Protein 2MOF (pdb70)

Nearest PDB structures (foldseek):
  2mof-assembly1_A  TM=1.024E+00  e=5.796E-06  Homo sapiens

Organism: Homo sapiens (NCBI:txid9606)

Foldseek 3Di:
DVCVPPVPPDPCVVVVVVVVVVVVVVVVVQVVDPDHPVDDDD

Solvent-accessible surface area: 4535 Å² total; per-residue (Å²): 157,113,117,76,108,93,156,119,133,64,148,75,85,44,74,63,120,58,35,92,99,108,122,96,99,114,63,149,142,121,66,118,134,157,104,120,103,79,115,148,123,223

InterPro domains:
  IPR002000 Lysosome-associated membrane glycoprotein [PR00336] (221-245)
 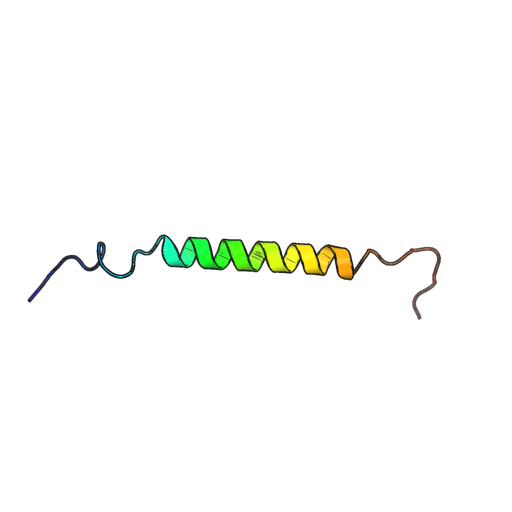 IPR002000 Lysosome-associated membrane glycoprotein [PR00336] (323-337)
  IPR002000 Lysosome-associated membrane glycoprotein [PR00336] (360-372)
  IPR002000 Lysosome-associated membrane glycoprotein [PR00336] (374-396)
  IPR002000 Lysosome-associated membrane glycoprotein [PS51407] (31-410)
  IPR002000 Lysosome-associated membrane glycoprotein [PTHR11506] (69-409)
  IPR018134 Lysosome-associated membrane glycoprotein, conserved site [PS00310] (40-54)
  IPR018134 Lysosome-associated membrane glycoprotein, conserved site [PS00311] (368-408)
  IPR048524 Lysosome-associated membrane glycoprotein 2-like, transmembrane domain [PF21222] (377-407)
  IPR048528 Lysosome-associated membrane glycoprotein 2-like, luminal domains [PF01299] (207-369)

Secondary structure (DSSP, 8-state):
-----SSSS-THHHHHHHHHHHHHHHHHHHHH-PPPTTS---

Sequence (42 aa):
SADDDNFLVPIAVGAALAGVLILVLLAYFIGLKHHHAGYEQFSADDDNFLVPIAVGAALAGVLILVLLAYFIGLKHHHAGYEQFSADDDNFLVPIAVGAALAGVLILVLLAYFIGLKHHHAGYEQFSADDDNFLVPIAVGAALAGVLILVLLAYFIGLKHHHAGYEQFSADDDNFLVPIAVGAALAGVLILVLLAYFIGLKHHHAGYEQFSADDDNFLVPIAVGAALAGVLILVLLAYFIGLKHHHAGYEQFSADDDNFLVPIAVGAALAGVLILVLLAYFIGLKHHHAGYEQFSADDDNFLVPIAVGAALAGVLILVLLAYFIGLKHHHAGYEQFSADDDNFLVPIAVGAALAGVLILVLLAYFIGLKHHHAGYEQFSADDDNFLVPIAVGAALAGVLILVLLAYFIGLKHHHAGYEQFSADDDNFLVPIAVGAALAGVLILVLLAYFIGLKHHHAGYEQFSADDDNFLVPIAVGAALAGVLILVLLAYFIGLKHHHAGYEQFSADDDNFLVPIAVGAALAGVLILVLLAYFIGLKHHHAGYEQFSADDDNFLVPIAVGAALAGVLILVLLAYFIGLKHHHAGYEQFSADDDNFLVPIAVGAALAGVLILVLLAYFIGLKHHHAGYEQFSADDDNFLVPIAVGAALAGVLILVLLAYFIGLKHHHAGYEQFSADDDNFLVPIAVGAALAGVLILVLLAYFIGLKHHHAGYEQFSADDDNFLVPIAVGAALAGVLILVLLAYFIGLKHHHAGYEQFSADDDNFLVPIAVGAALAGVLILVLLAYFIGLKHHHAGYEQFSADDDNFLVPIAVGAALAGVLILVLLAYFIGLKHHHAGYEQF

Structure (mmCIF, N/CA/C/O backbone):
data_2MOF
#
_entry.id   2MOF
#
loop_
_atom_site.group_PDB
_atom_site.id
_atom_site.type_symbol
_atom_site.label_atom_id
_atom_site.label_alt_id
_atom_site.label_comp_id
_atom_site.label_asym_id
_atom_site.label_entity_id
_atom_site.label_seq_id
_atom_site.pdbx_PDB_ins_code
_atom_site.Cartn_x
_atom_site.Cartn_y
_atom_site.Cartn_z
_atom_site.occupancy
_atom_site.B_iso_or_equiv
_atom_site.auth_seq_id
_atom_site.auth_comp_id
_atom_site.auth_asym_id
_atom_site.auth_atom_id
_atom_site.pdbx_PDB_model_num
ATOM 1 N N . SER A 1 1 ? 23.095 4.950 -31.308 1.00 0.00 369 SER A N 1
ATOM 2 C CA . SER A 1 1 ? 21.627 4.847 -31.546 1.00 0.00 369 SER A CA 1
ATOM 3 C C . SER A 1 1 ? 20.883 5.600 -30.450 1.00 0.00 369 SER A C 1
ATOM 4 O O . SER A 1 1 ? 20.432 5.007 -29.470 1.00 0.00 369 SER A O 1
ATOM 14 N N . ALA A 1 2 ? 20.760 6.909 -30.625 1.00 0.00 370 ALA A N 1
ATOM 15 C CA . ALA A 1 2 ? 20.066 7.741 -29.643 1.00 0.00 370 ALA A CA 1
ATOM 16 C C . ALA A 1 2 ? 18.563 7.478 -29.686 1.00 0.00 370 ALA A C 1
ATOM 17 O O . ALA A 1 2 ? 17.984 7.323 -30.761 1.00 0.00 370 ALA A O 1
ATOM 24 N N . ASP A 1 3 ? 17.934 7.432 -28.513 1.00 0.00 371 ASP A N 1
ATOM 25 C CA . ASP A 1 3 ? 16.499 7.190 -28.431 1.00 0.00 371 ASP A CA 1
ATOM 26 C C . ASP A 1 3 ? 15.930 7.807 -27.159 1.00 0.00 371 ASP A C 1
ATOM 27 O O . ASP A 1 3 ? 16.672 8.307 -26.313 1.00 0.00 371 ASP A O 1
ATOM 36 N N . ASP A 1 4 ? 14.609 7.765 -27.032 1.00 0.00 372 ASP A N 1
ATOM 37 C CA . ASP A 1 4 ? 13.937 8.321 -25.858 1.00 0.00 372 ASP A CA 1
ATOM 38 C C . ASP A 1 4 ? 13.794 7.261 -24.773 1.00 0.00 372 ASP A C 1
ATOM 39 O O . ASP A 1 4 ? 13.024 6.311 -24.917 1.00 0.00 372 ASP A O 1
ATOM 48 N N . ASP A 1 5 ? 14.539 7.431 -23.685 1.00 0.00 373 ASP A N 1
ATOM 49 C CA . ASP A 1 5 ? 14.489 6.484 -22.574 1.00 0.00 373 ASP A CA 1
ATOM 50 C C . ASP A 1 5 ? 13.379 6.864 -21.601 1.00 0.00 373 ASP A C 1
ATOM 51 O O . ASP A 1 5 ? 13.172 6.197 -20.588 1.00 0.00 373 ASP A O 1
ATOM 60 N N . ASN A 1 6 ? 12.666 7.941 -21.918 1.00 0.00 374 ASN A N 1
ATOM 61 C CA . ASN A 1 6 ? 11.576 8.402 -21.065 1.00 0.00 374 ASN A CA 1
ATOM 62 C C . ASN A 1 6 ? 10.462 7.361 -21.010 1.00 0.00 374 ASN A C 1
ATOM 63 O O . ASN A 1 6 ? 9.890 7.106 -19.950 1.00 0.00 374 ASN A O 1
ATOM 74 N N . PHE A 1 7 ? 10.161 6.762 -22.158 1.00 0.00 375 PHE A N 1
ATOM 75 C CA . PHE A 1 7 ? 9.115 5.747 -22.229 1.00 0.00 375 PHE A CA 1
ATOM 76 C C . PHE A 1 7 ? 9.488 4.532 -21.387 1.00 0.00 375 PHE A C 1
ATOM 77 O O . PHE A 1 7 ? 8.647 3.969 -20.687 1.00 0.00 375 PHE A O 1
ATOM 94 N N . LEU A 1 8 ? 10.753 4.131 -21.462 1.00 0.00 376 LEU A N 1
ATOM 95 C CA . LEU A 1 8 ? 11.227 2.978 -20.704 1.00 0.00 376 LEU A CA 1
ATOM 96 C C . LEU A 1 8 ? 11.529 3.377 -19.263 1.00 0.00 376 LEU A C 1
ATOM 97 O O . LEU A 1 8 ? 12.105 4.434 -19.009 1.00 0.00 376 LEU A O 1
ATOM 113 N N . VAL A 1 9 ? 11.132 2.523 -18.326 1.00 0.00 377 VAL A N 1
ATOM 114 C CA . VAL A 1 9 ? 11.363 2.793 -16.912 1.00 0.00 377 VAL A CA 1
ATOM 115 C C . VAL A 1 9 ? 11.029 4.245 -16.583 1.00 0.00 377 VAL A C 1
ATOM 116 O O . VAL A 1 9 ? 11.922 5.065 -16.366 1.00 0.00 377 VAL A O 1
ATOM 129 N N . PRO A 1 10 ? 9.763 4.570 -16.546 1.00 0.00 378 PRO A N 1
ATOM 130 C CA . PRO A 1 10 ? 9.289 5.953 -16.239 1.00 0.00 378 PRO A CA 1
ATOM 131 C C . PRO A 1 10 ? 9.759 6.432 -14.864 1.00 0.00 378 PRO A C 1
ATOM 132 O O . PRO A 1 10 ? 9.841 5.650 -13.917 1.00 0.00 378 PRO A O 1
ATOM 143 N N . ILE A 1 11 ? 10.064 7.721 -14.768 1.00 0.00 379 ILE A N 1
ATOM 144 C CA . ILE A 1 11 ? 10.520 8.298 -13.508 1.00 0.00 379 ILE A CA 1
ATOM 145 C C . ILE A 1 11 ? 9.415 8.220 -12.458 1.00 0.00 379 ILE A C 1
ATOM 146 O O . ILE A 1 11 ? 9.665 7.873 -11.303 1.00 0.00 379 ILE A O 1
ATOM 162 N N . ALA A 1 12 ? 8.193 8.548 -12.870 1.00 0.00 380 ALA A N 1
ATOM 163 C CA . ALA A 1 12 ? 7.045 8.516 -11.966 1.00 0.00 380 ALA A CA 1
ATOM 164 C C . ALA A 1 12 ? 7.084 7.269 -11.081 1.00 0.00 380 ALA A C 1
ATOM 165 O O . ALA A 1 12 ? 6.443 7.226 -10.030 1.00 0.00 380 ALA A O 1
ATOM 172 N N . VAL A 1 13 ? 7.834 6.258 -11.510 1.00 0.00 381 VAL A N 1
ATOM 173 C CA . VAL A 1 13 ? 7.934 5.023 -10.748 1.00 0.00 381 VAL A CA 1
ATOM 174 C C . VAL A 1 13 ? 8.648 5.267 -9.423 1.00 0.00 381 VAL A C 1
ATOM 175 O O . VAL A 1 13 ? 8.228 4.763 -8.380 1.00 0.00 381 VAL A O 1
ATOM 188 N N . GLY A 1 14 ? 9.727 6.037 -9.472 1.00 0.00 382 GLY A N 1
ATOM 189 C CA . GLY A 1 14 ? 10.491 6.331 -8.272 1.00 0.00 382 GLY A CA 1
ATOM 190 C C . GLY A 1 14 ? 9.656 7.117 -7.271 1.00 0.00 382 GLY A C 1
ATOM 191 O O . GLY A 1 14 ? 9.732 6.881 -6.066 1.00 0.00 382 GLY A O 1
ATOM 195 N N . ALA A 1 15 ? 8.860 8.051 -7.779 1.00 0.00 383 ALA A N 1
ATOM 196 C CA . ALA A 1 15 ? 8.014 8.867 -6.916 1.00 0.00 383 ALA A CA 1
ATOM 197 C C . ALA A 1 15 ? 6.999 7.995 -6.185 1.00 0.00 383 ALA A C 1
ATOM 198 O O . ALA A 1 15 ? 6.728 8.198 -5.002 1.00 0.00 383 ALA A O 1
ATOM 205 N N . ALA A 1 16 ? 6.445 7.021 -6.898 1.00 0.00 384 ALA A N 1
ATOM 206 C CA . ALA A 1 16 ? 5.464 6.121 -6.309 1.00 0.00 384 ALA A CA 1
ATOM 207 C C . ALA A 1 16 ? 6.101 5.278 -5.211 1.00 0.00 384 ALA A C 1
ATOM 208 O O . ALA A 1 16 ? 5.471 4.983 -4.196 1.00 0.00 384 ALA A O 1
ATOM 215 N N . LEU A 1 17 ? 7.348 4.879 -5.430 1.00 0.00 385 LEU A N 1
ATOM 216 C CA . LEU A 1 17 ? 8.053 4.052 -4.460 1.00 0.00 385 LEU A CA 1
ATOM 217 C C . LEU A 1 17 ? 8.211 4.802 -3.132 1.00 0.00 385 LEU A C 1
ATOM 218 O O . LEU A 1 17 ? 7.985 4.247 -2.057 1.00 0.00 385 LEU A O 1
ATOM 234 N N . ALA A 1 18 ? 8.595 6.069 -3.217 1.00 0.00 386 ALA A N 1
ATOM 235 C CA . ALA A 1 18 ? 8.780 6.877 -2.020 1.00 0.00 386 ALA A CA 1
ATOM 236 C C . ALA A 1 18 ? 7.461 7.025 -1.272 1.00 0.00 386 ALA A C 1
ATOM 237 O O . ALA A 1 18 ? 7.429 7.021 -0.041 1.00 0.00 386 ALA A O 1
ATOM 244 N N . GLY A 1 19 ? 6.375 7.156 -2.026 1.00 0.00 387 GLY A N 1
ATOM 245 C CA . GLY A 1 19 ? 5.052 7.309 -1.430 1.00 0.00 387 GLY A CA 1
ATOM 246 C C . GLY A 1 19 ? 4.688 6.105 -0.566 1.00 0.00 387 GLY A C 1
ATOM 247 O O . GLY A 1 19 ? 4.150 6.257 0.531 1.00 0.00 387 GLY A O 1
ATOM 251 N N . VAL A 1 20 ? 4.983 4.909 -1.066 1.00 0.00 388 VAL A N 1
ATOM 252 C CA . VAL A 1 20 ? 4.678 3.688 -0.328 1.00 0.00 388 VAL A CA 1
ATOM 253 C C . VAL A 1 20 ? 5.493 3.625 0.957 1.00 0.00 388 VAL A C 1
ATOM 254 O O . VAL A 1 20 ? 4.982 3.259 2.015 1.00 0.00 388 VAL A O 1
ATOM 267 N N . LEU A 1 21 ? 6.763 3.981 0.855 1.00 0.00 389 LEU A N 1
ATOM 268 C CA . LEU A 1 21 ? 7.645 3.957 2.009 1.00 0.00 389 LEU A CA 1
ATOM 269 C C . LEU A 1 21 ? 7.137 4.896 3.098 1.00 0.00 389 LEU A C 1
ATOM 270 O O . LEU A 1 21 ? 7.244 4.595 4.287 1.00 0.00 389 LEU A O 1
ATOM 286 N N . ILE A 1 22 ? 6.586 6.032 2.690 1.00 0.00 390 ILE A N 1
ATOM 287 C CA . ILE A 1 22 ? 6.068 7.001 3.644 1.00 0.00 390 ILE A CA 1
ATOM 288 C C . ILE A 1 22 ? 4.903 6.408 4.420 1.00 0.00 390 ILE A C 1
ATOM 289 O O . ILE A 1 22 ? 4.788 6.597 5.630 1.00 0.00 390 ILE A O 1
ATOM 305 N N . LEU A 1 23 ? 4.038 5.698 3.714 1.00 0.00 391 LEU A N 1
ATOM 306 C CA . LEU A 1 23 ? 2.876 5.088 4.341 1.00 0.00 391 LEU A CA 1
ATOM 307 C C . LEU A 1 23 ? 3.308 4.099 5.417 1.00 0.00 391 LEU A C 1
ATOM 308 O O . LEU A 1 23 ? 2.685 4.003 6.474 1.00 0.00 391 LEU A O 1
ATOM 324 N N . VAL A 1 24 ? 4.374 3.365 5.139 1.00 0.00 392 VAL A N 1
ATOM 325 C CA . VAL A 1 24 ? 4.879 2.384 6.087 1.00 0.00 392 VAL A CA 1
ATOM 326 C C . VAL A 1 24 ? 5.331 3.070 7.370 1.00 0.00 392 VAL A C 1
ATOM 327 O O . VAL A 1 24 ? 5.094 2.573 8.469 1.00 0.00 392 VAL A O 1
ATOM 340 N N . LEU A 1 25 ? 5.991 4.208 7.220 1.00 0.00 393 LEU A N 1
ATOM 341 C CA . LEU A 1 25 ? 6.486 4.950 8.376 1.00 0.00 393 LEU A CA 1
ATOM 342 C C . LEU A 1 25 ? 5.340 5.388 9.273 1.00 0.00 393 LEU A C 1
ATOM 343 O O . LEU A 1 25 ? 5.440 5.321 10.497 1.00 0.00 393 LEU A O 1
ATOM 359 N N . LEU A 1 26 ? 4.261 5.840 8.669 1.00 0.00 394 LEU A N 1
ATOM 360 C CA . LEU A 1 26 ? 3.125 6.284 9.448 1.00 0.00 394 LEU A CA 1
ATOM 361 C C . LEU A 1 26 ? 2.575 5.132 10.278 1.00 0.00 394 LEU A C 1
ATOM 362 O O . LEU A 1 26 ? 2.234 5.308 11.447 1.00 0.00 394 LEU A O 1
ATOM 378 N N . ALA A 1 27 ? 2.502 3.950 9.675 1.00 0.00 395 ALA A N 1
ATOM 379 C CA . ALA A 1 27 ? 2.005 2.782 10.389 1.00 0.00 395 ALA A CA 1
ATOM 380 C C . ALA A 1 27 ? 2.882 2.527 11.608 1.00 0.00 395 ALA A C 1
ATOM 381 O O . ALA A 1 27 ? 2.389 2.217 12.693 1.00 0.00 395 ALA A O 1
ATOM 388 N N . TYR A 1 28 ? 4.187 2.682 11.416 1.00 0.00 396 TYR A N 1
ATOM 389 C CA . TYR A 1 28 ? 5.146 2.495 12.496 1.00 0.00 396 TYR A CA 1
ATOM 390 C C . TYR A 1 28 ? 4.933 3.558 13.568 1.00 0.00 396 TYR A C 1
ATOM 391 O O . TYR A 1 28 ? 5.091 3.296 14.761 1.00 0.00 396 TYR A O 1
ATOM 409 N N . PHE A 1 29 ? 4.584 4.762 13.127 1.00 0.00 397 PHE A N 1
ATOM 410 C CA . PHE A 1 29 ? 4.364 5.874 14.043 1.00 0.00 397 PHE A CA 1
ATOM 411 C C . PHE A 1 29 ? 3.279 5.520 15.057 1.00 0.00 397 PHE A C 1
ATOM 412 O O . PHE A 1 29 ? 3.418 5.789 16.250 1.00 0.00 397 PHE A O 1
ATOM 429 N N . ILE A 1 30 ? 2.201 4.913 14.572 1.00 0.00 398 ILE A N 1
ATOM 430 C CA . ILE A 1 30 ? 1.096 4.520 15.440 1.00 0.00 398 ILE A CA 1
ATOM 431 C C . ILE A 1 30 ? 1.537 3.430 16.408 1.00 0.00 398 ILE A C 1
ATOM 432 O O . ILE A 1 30 ? 1.175 3.450 17.584 1.00 0.00 398 ILE A O 1
ATOM 448 N N . GLY A 1 31 ? 2.315 2.474 15.907 1.00 0.00 399 GLY A N 1
ATOM 449 C CA . GLY A 1 31 ? 2.786 1.379 16.739 1.00 0.00 399 GLY A CA 1
ATOM 450 C C . GLY A 1 31 ? 3.648 1.898 17.877 1.00 0.00 399 GLY A C 1
ATOM 451 O O . GLY A 1 31 ? 3.588 1.389 18.995 1.00 0.00 399 GLY A O 1
ATOM 455 N N . LEU A 1 32 ? 4.449 2.913 17.584 1.00 0.00 400 LEU A N 1
ATOM 456 C CA . LEU A 1 32 ? 5.320 3.492 18.594 1.00 0.00 400 LEU A CA 1
ATOM 457 C C . LEU A 1 32 ? 4.500 4.089 19.730 1.00 0.00 400 LEU A C 1
ATOM 458 O O . LEU A 1 32 ? 4.843 3.929 20.901 1.00 0.00 400 LEU A O 1
ATOM 474 N N . LYS A 1 33 ? 3.422 4.781 19.374 1.00 0.00 401 LYS A N 1
ATOM 475 C CA . LYS A 1 33 ? 2.561 5.408 20.369 1.00 0.00 401 LYS A CA 1
ATOM 476 C C . LYS A 1 33 ? 3.350 6.409 21.212 1.00 0.00 401 LYS A C 1
ATOM 477 O O . LYS A 1 33 ? 4.502 6.167 21.570 1.00 0.00 401 LYS A O 1
ATOM 496 N N . HIS A 1 34 ? 2.721 7.539 21.524 1.00 0.00 402 HIS A N 1
ATOM 497 C CA . HIS A 1 34 ? 3.374 8.570 22.323 1.00 0.00 402 HIS A CA 1
ATOM 498 C C . HIS A 1 34 ? 3.534 8.110 23.768 1.00 0.00 402 HIS A C 1
ATOM 499 O O . HIS A 1 34 ? 2.624 7.516 24.347 1.00 0.00 402 HIS A O 1
ATOM 514 N N . HIS A 1 35 ? 4.699 8.387 24.343 1.00 0.00 403 HIS A N 1
ATOM 515 C CA . HIS A 1 35 ? 4.977 7.998 25.721 1.00 0.00 403 HIS A CA 1
ATOM 516 C C . HIS A 1 35 ? 4.241 8.916 26.695 1.00 0.00 403 HIS A C 1
ATOM 517 O O . HIS A 1 35 ? 4.249 10.137 26.540 1.00 0.00 403 HIS A O 1
ATOM 532 N N . HIS A 1 36 ? 3.608 8.320 27.701 1.00 0.00 404 HIS A N 1
ATOM 533 C CA . HIS A 1 36 ? 2.873 9.095 28.694 1.00 0.00 404 HIS A CA 1
ATOM 534 C C . HIS A 1 36 ? 3.835 9.909 29.555 1.00 0.00 404 HIS A C 1
ATOM 535 O O . HIS A 1 36 ? 4.907 9.431 29.927 1.00 0.00 404 HIS A O 1
ATOM 550 N N . ALA A 1 37 ? 3.444 11.141 29.866 1.00 0.00 405 ALA A N 1
ATOM 551 C CA . ALA A 1 37 ? 4.279 12.016 30.684 1.00 0.00 405 ALA A CA 1
ATOM 552 C C . ALA A 1 37 ? 4.159 11.649 32.160 1.00 0.00 405 ALA A C 1
ATOM 553 O O . ALA A 1 37 ? 4.933 12.124 32.992 1.00 0.00 405 ALA A O 1
ATOM 560 N N . GLY A 1 38 ? 3.186 10.803 32.477 1.00 0.00 406 GLY A N 1
ATOM 561 C CA . GLY A 1 38 ? 2.975 10.380 33.857 1.00 0.00 406 GLY A CA 1
ATOM 562 C C . GLY A 1 38 ? 4.183 9.613 34.380 1.00 0.00 406 GLY A C 1
ATOM 563 O O . GLY A 1 38 ? 4.534 9.715 35.556 1.00 0.00 406 GLY A O 1
ATOM 567 N N . TYR A 1 39 ? 4.817 8.845 33.499 1.00 0.00 407 TYR A N 1
ATOM 568 C CA . TYR A 1 39 ? 5.989 8.063 33.881 1.00 0.00 407 TYR A CA 1
ATOM 569 C C . TYR A 1 39 ? 7.244 8.928 33.841 1.00 0.00 407 TYR A C 1
ATOM 570 O O . TYR A 1 39 ? 7.503 9.615 32.854 1.00 0.00 407 TYR A O 1
ATOM 588 N N . GLU A 1 40 ? 8.018 8.889 34.922 1.00 0.00 408 GLU A N 1
ATOM 589 C CA . GLU A 1 40 ? 9.245 9.677 35.002 1.00 0.00 408 GLU A CA 1
ATOM 590 C C . GLU A 1 40 ? 10.402 8.926 34.360 1.00 0.00 408 GLU A C 1
ATOM 591 O O . GLU A 1 40 ? 10.800 7.859 34.829 1.00 0.00 408 GLU A O 1
ATOM 603 N N . GLN A 1 41 ? 10.937 9.486 33.282 1.00 0.00 409 GLN A N 1
ATOM 604 C CA . GLN A 1 41 ? 12.046 8.851 32.586 1.00 0.00 409 GLN A CA 1
ATOM 605 C C . GLN A 1 41 ? 13.332 8.989 33.394 1.00 0.00 409 GLN A C 1
ATOM 606 O O . GLN A 1 41 ? 13.663 10.075 33.869 1.00 0.00 409 GLN A O 1
ATOM 620 N N . PHE A 1 42 ? 14.054 7.884 33.543 1.00 0.00 410 PHE A N 1
ATOM 621 C CA . PHE A 1 42 ? 15.307 7.897 34.289 1.00 0.00 410 PHE A CA 1
ATOM 622 C C . PHE A 1 42 ? 16.183 9.065 33.845 1.00 0.00 410 PHE A C 1
ATOM 623 O O . PHE A 1 42 ? 16.563 9.090 32.686 1.00 0.00 410 PHE A O 1
ATOM 641 N N . SER A 1 1 ? -8.380 3.847 -23.814 1.00 0.00 369 SER A N 2
ATOM 642 C CA . SER A 1 1 ? -7.427 4.735 -24.538 1.00 0.00 369 SER A CA 2
ATOM 643 C C . SER A 1 1 ? -6.215 5.001 -23.652 1.00 0.00 369 SER A C 2
ATOM 644 O O . SER A 1 1 ? -6.355 5.411 -22.500 1.00 0.00 369 SER A O 2
ATOM 654 N N . ALA A 1 2 ? -5.025 4.764 -24.197 1.00 0.00 370 ALA A N 2
ATOM 655 C CA . ALA A 1 2 ? -3.793 4.982 -23.448 1.00 0.00 370 ALA A CA 2
ATOM 656 C C . ALA A 1 2 ? -2.648 5.325 -24.392 1.00 0.00 370 ALA A C 2
ATOM 657 O O . ALA A 1 2 ? -2.593 4.845 -25.525 1.00 0.00 370 ALA A O 2
ATOM 664 N N . ASP A 1 3 ? -1.738 6.162 -23.915 1.00 0.00 371 ASP A N 2
ATOM 665 C CA . ASP A 1 3 ? -0.592 6.574 -24.725 1.00 0.00 371 ASP A CA 2
ATOM 666 C C . ASP A 1 3 ? 0.263 5.364 -25.090 1.00 0.00 371 ASP A C 2
ATOM 667 O O . ASP A 1 3 ? 0.720 5.233 -26.226 1.00 0.00 371 ASP A O 2
ATOM 676 N N . ASP A 1 4 ? 0.473 4.479 -24.121 1.00 0.00 372 ASP A N 2
ATOM 677 C CA . ASP A 1 4 ? 1.273 3.283 -24.354 1.00 0.00 372 ASP A CA 2
ATOM 678 C C . ASP A 1 4 ? 2.659 3.661 -24.863 1.00 0.00 372 ASP A C 2
ATOM 679 O O . ASP A 1 4 ? 3.202 3.012 -25.758 1.00 0.00 372 ASP A O 2
ATOM 688 N N . ASP A 1 5 ? 3.223 4.720 -24.291 1.00 0.00 373 ASP A N 2
ATOM 689 C CA . ASP A 1 5 ? 4.546 5.181 -24.694 1.00 0.00 373 ASP A CA 2
ATOM 690 C C . ASP A 1 5 ? 5.610 4.171 -24.286 1.00 0.00 373 ASP A C 2
ATOM 691 O O . ASP A 1 5 ? 5.507 3.535 -23.238 1.00 0.00 373 ASP A O 2
ATOM 700 N N . ASN A 1 6 ? 6.635 4.027 -25.122 1.00 0.00 374 ASN A N 2
ATOM 701 C CA . ASN A 1 6 ? 7.718 3.089 -24.837 1.00 0.00 374 ASN A CA 2
ATOM 702 C C . ASN A 1 6 ? 8.784 3.749 -23.968 1.00 0.00 374 ASN A C 2
ATOM 703 O O . ASN A 1 6 ? 9.508 4.632 -24.425 1.00 0.00 374 ASN A O 2
ATOM 714 N N . PHE A 1 7 ? 8.872 3.322 -22.709 1.00 0.00 375 PHE A N 2
ATOM 715 C CA . PHE A 1 7 ? 9.852 3.880 -21.786 1.00 0.00 375 PHE A CA 2
ATOM 716 C C . PHE A 1 7 ? 10.271 2.829 -20.762 1.00 0.00 375 PHE A C 2
ATOM 717 O O . PHE A 1 7 ? 9.442 2.313 -20.012 1.00 0.00 375 PHE A O 2
ATOM 734 N N . LEU A 1 8 ? 11.562 2.519 -20.732 1.00 0.00 376 LEU A N 2
ATOM 735 C CA . LEU A 1 8 ? 12.079 1.530 -19.794 1.00 0.00 376 LEU A CA 2
ATOM 736 C C . LEU A 1 8 ? 12.209 2.141 -18.410 1.00 0.00 376 LEU A C 2
ATOM 737 O O . LEU A 1 8 ? 12.463 3.338 -18.286 1.00 0.00 376 LEU A O 2
ATOM 753 N N . VAL A 1 9 ? 12.028 1.309 -17.378 1.00 0.00 377 VAL A N 2
ATOM 754 C CA . VAL A 1 9 ? 12.119 1.764 -15.985 1.00 0.00 377 VAL A CA 2
ATOM 755 C C . VAL A 1 9 ? 11.668 3.219 -15.853 1.00 0.00 377 VAL A C 2
ATOM 756 O O . VAL A 1 9 ? 12.489 4.121 -15.689 1.00 0.00 377 VAL A O 2
ATOM 769 N N . PRO A 1 10 ? 10.388 3.451 -15.927 1.00 0.00 378 PRO A N 2
ATOM 770 C CA . PRO A 1 10 ? 9.805 4.820 -15.823 1.00 0.00 378 PRO A CA 2
ATOM 771 C C . PRO A 1 10 ? 10.128 5.483 -14.484 1.00 0.00 378 PRO A C 2
ATOM 772 O O . PRO A 1 10 ? 10.204 4.817 -13.457 1.00 0.00 378 PRO A O 2
ATOM 783 N N . ILE A 1 11 ? 10.315 6.797 -14.513 1.00 0.00 379 ILE A N 2
ATOM 784 C CA . ILE A 1 11 ? 10.624 7.542 -13.301 1.00 0.00 379 ILE A CA 2
ATOM 785 C C . ILE A 1 11 ? 9.458 7.462 -12.320 1.00 0.00 379 ILE A C 2
ATOM 786 O O . ILE A 1 11 ? 9.659 7.273 -11.120 1.00 0.00 379 ILE A O 2
ATOM 802 N N . ALA A 1 12 ? 8.243 7.608 -12.840 1.00 0.00 380 ALA A N 2
ATOM 803 C CA . ALA A 1 12 ? 7.046 7.551 -12.002 1.00 0.00 380 ALA A CA 2
ATOM 804 C C . ALA A 1 12 ? 7.164 6.422 -10.981 1.00 0.00 380 ALA A C 2
ATOM 805 O O . ALA A 1 12 ? 6.468 6.417 -9.965 1.00 0.00 380 ALA A O 2
ATOM 812 N N . VAL A 1 13 ? 8.048 5.469 -11.258 1.00 0.00 381 VAL A N 2
ATOM 813 C CA . VAL A 1 13 ? 8.241 4.344 -10.361 1.00 0.00 381 VAL A CA 2
ATOM 814 C C . VAL A 1 13 ? 8.810 4.828 -9.033 1.00 0.00 381 VAL A C 2
ATOM 815 O O . VAL A 1 13 ? 8.381 4.391 -7.966 1.00 0.00 381 VAL A O 2
ATOM 828 N N . GLY A 1 14 ? 9.780 5.732 -9.110 1.00 0.00 382 GLY A N 2
ATOM 829 C CA . GLY A 1 14 ? 10.406 6.267 -7.912 1.00 0.00 382 GLY A CA 2
ATOM 830 C C . GLY A 1 14 ? 9.404 7.050 -7.074 1.00 0.00 382 GLY A C 2
ATOM 831 O O . GLY A 1 14 ? 9.456 7.020 -5.844 1.00 0.00 382 GLY A O 2
ATOM 835 N N . ALA A 1 15 ? 8.493 7.751 -7.742 1.00 0.00 383 ALA A N 2
ATOM 836 C CA . ALA A 1 15 ? 7.487 8.538 -7.039 1.00 0.00 383 ALA A CA 2
ATOM 837 C C . ALA A 1 15 ? 6.592 7.633 -6.199 1.00 0.00 383 ALA A C 2
ATOM 838 O O . ALA A 1 15 ? 6.242 7.967 -5.067 1.00 0.00 383 ALA A O 2
ATOM 845 N N . ALA A 1 16 ? 6.228 6.486 -6.760 1.00 0.00 384 ALA A N 2
ATOM 846 C CA . ALA A 1 16 ? 5.376 5.539 -6.055 1.00 0.00 384 ALA A CA 2
ATOM 847 C C . ALA A 1 16 ? 6.090 4.987 -4.827 1.00 0.00 384 ALA A C 2
ATOM 848 O O . ALA A 1 16 ? 5.470 4.750 -3.791 1.00 0.00 384 ALA A O 2
ATOM 855 N N . LEU A 1 17 ? 7.395 4.772 -4.951 1.00 0.00 385 LEU A N 2
ATOM 856 C CA . LEU A 1 17 ? 8.171 4.231 -3.844 1.00 0.00 385 LEU A CA 2
ATOM 857 C C . LEU A 1 17 ? 8.132 5.191 -2.649 1.00 0.00 385 LEU A C 2
ATOM 858 O O . LEU A 1 17 ? 7.942 4.775 -1.505 1.00 0.00 385 LEU A O 2
ATOM 874 N N . ALA A 1 18 ? 8.310 6.475 -2.926 1.00 0.00 386 ALA A N 2
ATOM 875 C CA . ALA A 1 18 ? 8.298 7.477 -1.870 1.00 0.00 386 ALA A CA 2
ATOM 876 C C . ALA A 1 18 ? 6.945 7.494 -1.171 1.00 0.00 386 ALA A C 2
ATOM 877 O O . ALA A 1 18 ? 6.866 7.659 0.046 1.00 0.00 386 ALA A O 2
ATOM 884 N N . GLY A 1 19 ? 5.883 7.323 -1.950 1.00 0.00 387 GLY A N 2
ATOM 885 C CA . GLY A 1 19 ? 4.534 7.323 -1.396 1.00 0.00 387 GLY A CA 2
ATOM 886 C C . GLY A 1 19 ? 4.349 6.179 -0.408 1.00 0.00 387 GLY A C 2
ATOM 887 O O . GLY A 1 19 ? 3.793 6.363 0.674 1.00 0.00 387 GLY A O 2
ATOM 891 N N . VAL A 1 20 ? 4.817 4.997 -0.790 1.00 0.00 388 VAL A N 2
ATOM 892 C CA . VAL A 1 20 ? 4.698 3.824 0.064 1.00 0.00 388 VAL A CA 2
ATOM 893 C C . VAL A 1 20 ? 5.576 3.964 1.304 1.00 0.00 388 VAL A C 2
ATOM 894 O O . VAL A 1 20 ? 5.168 3.604 2.407 1.00 0.00 388 VAL A O 2
ATOM 907 N N . LEU A 1 21 ? 6.787 4.473 1.113 1.00 0.00 389 LEU A N 2
ATOM 908 C CA . LEU A 1 21 ? 7.716 4.628 2.223 1.00 0.00 389 LEU A CA 2
ATOM 909 C C . LEU A 1 21 ? 7.114 5.540 3.297 1.00 0.00 389 LEU A C 2
ATOM 910 O O . LEU A 1 21 ? 7.214 5.261 4.493 1.00 0.00 389 LEU A O 2
ATOM 926 N N . ILE A 1 22 ? 6.481 6.623 2.867 1.00 0.00 390 ILE A N 2
ATOM 927 C CA . ILE A 1 22 ? 5.869 7.552 3.800 1.00 0.00 390 ILE A CA 2
ATOM 928 C C . ILE A 1 22 ? 4.707 6.891 4.529 1.00 0.00 390 ILE A C 2
ATOM 929 O O . ILE A 1 22 ? 4.534 7.075 5.733 1.00 0.00 390 ILE A O 2
ATOM 945 N N . LEU A 1 23 ? 3.909 6.135 3.792 1.00 0.00 391 LEU A N 2
ATOM 946 C CA . LEU A 1 23 ? 2.756 5.472 4.379 1.00 0.00 391 LEU A CA 2
ATOM 947 C C . LEU A 1 23 ? 3.195 4.514 5.479 1.00 0.00 391 LEU A C 2
ATOM 948 O O . LEU A 1 23 ? 2.550 4.415 6.525 1.00 0.00 391 LEU A O 2
ATOM 964 N N . VAL A 1 24 ? 4.289 3.815 5.238 1.00 0.00 392 VAL A N 2
ATOM 965 C CA . VAL A 1 24 ? 4.810 2.866 6.212 1.00 0.00 392 VAL A CA 2
ATOM 966 C C . VAL A 1 24 ? 5.235 3.590 7.483 1.00 0.00 392 VAL A C 2
ATOM 967 O O . VAL A 1 24 ? 5.012 3.106 8.592 1.00 0.00 392 VAL A O 2
ATOM 980 N N . LEU A 1 25 ? 5.859 4.744 7.315 1.00 0.00 393 LEU A N 2
ATOM 981 C CA . LEU A 1 25 ? 6.325 5.521 8.459 1.00 0.00 393 LEU A CA 2
ATOM 982 C C . LEU A 1 25 ? 5.160 5.928 9.346 1.00 0.00 393 LEU A C 2
ATOM 983 O O . LEU A 1 25 ? 5.259 5.892 10.572 1.00 0.00 393 LEU A O 2
ATOM 999 N N . LEU A 1 26 ? 4.065 6.318 8.726 1.00 0.00 394 LEU A N 2
ATOM 1000 C CA . LEU A 1 26 ? 2.903 6.734 9.483 1.00 0.00 394 LEU A CA 2
ATOM 1001 C C . LEU A 1 26 ? 2.381 5.586 10.340 1.00 0.00 394 LEU A C 2
ATOM 1002 O O . LEU A 1 26 ? 2.062 5.771 11.514 1.00 0.00 394 LEU A O 2
ATOM 1018 N N . ALA A 1 27 ? 2.302 4.401 9.746 1.00 0.00 395 ALA A N 2
ATOM 1019 C CA . ALA A 1 27 ? 1.825 3.226 10.464 1.00 0.00 395 ALA A CA 2
ATOM 1020 C C . ALA A 1 27 ? 2.802 2.847 11.574 1.00 0.00 395 ALA A C 2
ATOM 1021 O O . ALA A 1 27 ? 2.396 2.397 12.644 1.00 0.00 395 ALA A O 2
ATOM 1028 N N . TYR A 1 28 ? 4.090 3.026 11.306 1.00 0.00 396 TYR A N 2
ATOM 1029 C CA . TYR A 1 28 ? 5.118 2.695 12.286 1.00 0.00 396 TYR A CA 2
ATOM 1030 C C . TYR A 1 28 ? 4.927 3.515 13.557 1.00 0.00 396 TYR A C 2
ATOM 1031 O O . TYR A 1 28 ? 5.011 2.992 14.667 1.00 0.00 396 TYR A O 2
ATOM 1049 N N . PHE A 1 29 ? 4.677 4.804 13.382 1.00 0.00 397 PHE A N 2
ATOM 1050 C CA . PHE A 1 29 ? 4.481 5.698 14.521 1.00 0.00 397 PHE A CA 2
ATOM 1051 C C . PHE A 1 29 ? 3.270 5.267 15.336 1.00 0.00 397 PHE A C 2
ATOM 1052 O O . PHE A 1 29 ? 3.313 5.244 16.565 1.00 0.00 397 PHE A O 2
ATOM 1069 N N . ILE A 1 30 ? 2.193 4.930 14.644 1.00 0.00 398 ILE A N 2
ATOM 1070 C CA . ILE A 1 30 ? 0.975 4.505 15.315 1.00 0.00 398 ILE A CA 2
ATOM 1071 C C . ILE A 1 30 ? 1.213 3.208 16.088 1.00 0.00 398 ILE A C 2
ATOM 1072 O O . ILE A 1 30 ? 0.752 3.059 17.221 1.00 0.00 398 ILE A O 2
ATOM 1088 N N . GLY A 1 31 ? 1.931 2.271 15.472 1.00 0.00 399 GLY A N 2
ATOM 1089 C CA . GLY A 1 31 ? 2.211 0.996 16.114 1.00 0.00 399 GLY A CA 2
ATOM 1090 C C . GLY A 1 31 ? 3.073 1.188 17.352 1.00 0.00 399 GLY A C 2
ATOM 1091 O O . GLY A 1 31 ? 2.861 0.539 18.377 1.00 0.00 399 GLY A O 2
ATOM 1095 N N . LEU A 1 32 ? 4.049 2.080 17.248 1.00 0.00 400 LEU A N 2
ATOM 1096 C CA . LEU A 1 32 ? 4.940 2.345 18.366 1.00 0.00 400 LEU A CA 2
ATOM 1097 C C . LEU A 1 32 ? 4.164 2.910 19.549 1.00 0.00 400 LEU A C 2
ATOM 1098 O O . LEU A 1 32 ? 4.407 2.541 20.698 1.00 0.00 400 LEU A O 2
ATOM 1114 N N . LYS A 1 33 ? 3.237 3.816 19.262 1.00 0.00 401 LYS A N 2
ATOM 1115 C CA . LYS A 1 33 ? 2.437 4.432 20.313 1.00 0.00 401 LYS A CA 2
ATOM 1116 C C . LYS A 1 33 ? 1.398 3.451 20.834 1.00 0.00 401 LYS A C 2
ATOM 1117 O O . LYS A 1 33 ? 0.783 2.718 20.061 1.00 0.00 401 LYS A O 2
ATOM 1136 N N . HIS A 1 34 ? 1.206 3.441 22.149 1.00 0.00 402 HIS A N 2
ATOM 1137 C CA . HIS A 1 34 ? 0.237 2.541 22.767 1.00 0.00 402 HIS A CA 2
ATOM 1138 C C . HIS A 1 34 ? -0.332 3.158 24.039 1.00 0.00 402 HIS A C 2
ATOM 1139 O O . HIS A 1 34 ? 0.374 3.844 24.778 1.00 0.00 402 HIS A O 2
ATOM 1154 N N . HIS A 1 35 ? -1.613 2.907 24.288 1.00 0.00 403 HIS A N 2
ATOM 1155 C CA . HIS A 1 35 ? -2.270 3.442 25.476 1.00 0.00 403 HIS A CA 2
ATOM 1156 C C . HIS A 1 35 ? -1.950 2.578 26.691 1.00 0.00 403 HIS A C 2
ATOM 1157 O O . HIS A 1 35 ? -2.119 1.360 26.658 1.00 0.00 403 HIS A O 2
ATOM 1172 N N . HIS A 1 36 ? -1.494 3.217 27.764 1.00 0.00 404 HIS A N 2
ATOM 1173 C CA . HIS A 1 36 ? -1.154 2.501 28.994 1.00 0.00 404 HIS A CA 2
ATOM 1174 C C . HIS A 1 36 ? -2.291 2.606 30.003 1.00 0.00 404 HIS A C 2
ATOM 1175 O O . HIS A 1 36 ? -2.888 3.670 30.173 1.00 0.00 404 HIS A O 2
ATOM 1190 N N . ALA A 1 37 ? -2.587 1.494 30.665 1.00 0.00 405 ALA A N 2
ATOM 1191 C CA . ALA A 1 37 ? -3.656 1.466 31.654 1.00 0.00 405 ALA A CA 2
ATOM 1192 C C . ALA A 1 37 ? -3.197 2.110 32.958 1.00 0.00 405 ALA A C 2
ATOM 1193 O O . ALA A 1 37 ? -4.010 2.407 33.834 1.00 0.00 405 ALA A O 2
ATOM 1200 N N . GLY A 1 38 ? -1.891 2.322 33.082 1.00 0.00 406 GLY A N 2
ATOM 1201 C CA . GLY A 1 38 ? -1.335 2.928 34.286 1.00 0.00 406 GLY A CA 2
ATOM 1202 C C . GLY A 1 38 ? -1.841 4.355 34.465 1.00 0.00 406 GLY A C 2
ATOM 1203 O O . GLY A 1 38 ? -2.120 4.785 35.582 1.00 0.00 406 GLY A O 2
ATOM 1207 N N . TYR A 1 39 ? -1.957 5.085 33.356 1.00 0.00 407 TYR A N 2
ATOM 1208 C CA . TYR A 1 39 ? -2.432 6.470 33.391 1.00 0.00 407 TYR A CA 2
ATOM 1209 C C . TYR A 1 39 ? -3.760 6.598 32.657 1.00 0.00 407 TYR A C 2
ATOM 1210 O O . TYR A 1 39 ? -3.956 5.997 31.600 1.00 0.00 407 TYR A O 2
ATOM 1228 N N . GLU A 1 40 ? -4.670 7.380 33.227 1.00 0.00 408 GLU A N 2
ATOM 1229 C CA . GLU A 1 40 ? -5.978 7.576 32.620 1.00 0.00 408 GLU A CA 2
ATOM 1230 C C . GLU A 1 40 ? -5.898 8.634 31.527 1.00 0.00 408 GLU A C 2
ATOM 1231 O O . GLU A 1 40 ? -5.563 9.789 31.788 1.00 0.00 408 GLU A O 2
ATOM 1243 N N . GLN A 1 41 ? -6.212 8.232 30.304 1.00 0.00 409 GLN A N 2
ATOM 1244 C CA . GLN A 1 41 ? -6.176 9.153 29.174 1.00 0.00 409 GLN A CA 2
ATOM 1245 C C . GLN A 1 41 ? -7.001 10.406 29.476 1.00 0.00 409 GLN A C 2
ATOM 1246 O O . GLN A 1 41 ? -8.091 10.321 30.042 1.00 0.00 409 GLN A O 2
ATOM 1260 N N . PHE A 1 42 ? -6.479 11.561 29.090 1.00 0.00 410 PHE A N 2
ATOM 1261 C CA . PHE A 1 42 ? -7.181 12.816 29.322 1.00 0.00 410 PHE A CA 2
ATOM 1262 C C . PHE A 1 42 ? -8.327 12.979 28.327 1.00 0.00 410 PHE A C 2
ATOM 1263 O O . PHE A 1 42 ? -8.058 13.365 27.200 1.00 0.00 410 PHE A O 2
ATOM 1281 N N . SER A 1 1 ? 11.742 6.952 -29.374 1.00 0.00 369 SER A N 3
ATOM 1282 C CA . SER A 1 1 ? 12.488 7.902 -28.498 1.00 0.00 369 SER A CA 3
ATOM 1283 C C . SER A 1 1 ? 11.674 9.180 -28.332 1.00 0.00 369 SER A C 3
ATOM 1284 O O . SER A 1 1 ? 12.147 10.161 -27.758 1.00 0.00 369 SER A O 3
ATOM 1294 N N . ALA A 1 2 ? 10.448 9.157 -28.840 1.00 0.00 370 ALA A N 3
ATOM 1295 C CA . ALA A 1 2 ? 9.569 10.321 -28.746 1.00 0.00 370 ALA A CA 3
ATOM 1296 C C . ALA A 1 2 ? 9.124 10.543 -27.304 1.00 0.00 370 ALA A C 3
ATOM 1297 O O . ALA A 1 2 ? 8.950 9.591 -26.543 1.00 0.00 370 ALA A O 3
ATOM 1304 N N . ASP A 1 3 ? 8.948 11.806 -26.939 1.00 0.00 371 ASP A N 3
ATOM 1305 C CA . ASP A 1 3 ? 8.526 12.145 -25.579 1.00 0.00 371 ASP A CA 3
ATOM 1306 C C . ASP A 1 3 ? 7.156 11.539 -25.287 1.00 0.00 371 ASP A C 3
ATOM 1307 O O . ASP A 1 3 ? 6.936 10.957 -24.224 1.00 0.00 371 ASP A O 3
ATOM 1316 N N . ASP A 1 4 ? 6.240 11.679 -26.239 1.00 0.00 372 ASP A N 3
ATOM 1317 C CA . ASP A 1 4 ? 4.893 11.141 -26.081 1.00 0.00 372 ASP A CA 3
ATOM 1318 C C . ASP A 1 4 ? 4.924 9.615 -26.082 1.00 0.00 372 ASP A C 3
ATOM 1319 O O . ASP A 1 4 ? 5.574 8.999 -26.927 1.00 0.00 372 ASP A O 3
ATOM 1328 N N . ASP A 1 5 ? 4.218 9.013 -25.130 1.00 0.00 373 ASP A N 3
ATOM 1329 C CA . ASP A 1 5 ? 4.169 7.558 -25.030 1.00 0.00 373 ASP A CA 3
ATOM 1330 C C . ASP A 1 5 ? 5.577 6.984 -24.908 1.00 0.00 373 ASP A C 3
ATOM 1331 O O . ASP A 1 5 ? 6.551 7.728 -24.792 1.00 0.00 373 ASP A O 3
ATOM 1340 N N . ASN A 1 6 ? 5.681 5.657 -24.936 1.00 0.00 374 ASN A N 3
ATOM 1341 C CA . ASN A 1 6 ? 6.981 5.003 -24.830 1.00 0.00 374 ASN A CA 3
ATOM 1342 C C . ASN A 1 6 ? 7.708 5.462 -23.570 1.00 0.00 374 ASN A C 3
ATOM 1343 O O . ASN A 1 6 ? 8.919 5.678 -23.586 1.00 0.00 374 ASN A O 3
ATOM 1354 N N . PHE A 1 7 ? 6.960 5.616 -22.481 1.00 0.00 375 PHE A N 3
ATOM 1355 C CA . PHE A 1 7 ? 7.549 6.058 -21.220 1.00 0.00 375 PHE A CA 3
ATOM 1356 C C . PHE A 1 7 ? 8.194 4.887 -20.487 1.00 0.00 375 PHE A C 3
ATOM 1357 O O . PHE A 1 7 ? 7.586 4.290 -19.599 1.00 0.00 375 PHE A O 3
ATOM 1374 N N . LEU A 1 8 ? 9.430 4.563 -20.860 1.00 0.00 376 LEU A N 3
ATOM 1375 C CA . LEU A 1 8 ? 10.151 3.459 -20.227 1.00 0.00 376 LEU A CA 3
ATOM 1376 C C . LEU A 1 8 ? 10.980 3.971 -19.054 1.00 0.00 376 LEU A C 3
ATOM 1377 O O . LEU A 1 8 ? 11.710 4.955 -19.176 1.00 0.00 376 LEU A O 3
ATOM 1393 N N . VAL A 1 9 ? 10.855 3.295 -17.918 1.00 0.00 377 VAL A N 3
ATOM 1394 C CA . VAL A 1 9 ? 11.592 3.684 -16.726 1.00 0.00 377 VAL A CA 3
ATOM 1395 C C . VAL A 1 9 ? 11.289 5.135 -16.364 1.00 0.00 377 VAL A C 3
ATOM 1396 O O . VAL A 1 9 ? 12.199 5.952 -16.219 1.00 0.00 377 VAL A O 3
ATOM 1409 N N . PRO A 1 10 ? 10.032 5.465 -16.217 1.00 0.00 378 PRO A N 3
ATOM 1410 C CA . PRO A 1 10 ? 9.594 6.849 -15.863 1.00 0.00 378 PRO A CA 3
ATOM 1411 C C . PRO A 1 10 ? 10.028 7.244 -14.453 1.00 0.00 378 PRO A C 3
ATOM 1412 O O . PRO A 1 10 ? 10.189 6.390 -13.584 1.00 0.00 378 PRO A O 3
ATOM 1423 N N . ILE A 1 11 ? 10.210 8.544 -14.240 1.00 0.00 379 ILE A N 3
ATOM 1424 C CA . ILE A 1 11 ? 10.621 9.051 -12.934 1.00 0.00 379 ILE A CA 3
ATOM 1425 C C . ILE A 1 11 ? 9.536 8.788 -11.896 1.00 0.00 379 ILE A C 3
ATOM 1426 O O . ILE A 1 11 ? 9.828 8.372 -10.774 1.00 0.00 379 ILE A O 3
ATOM 1442 N N . ALA A 1 12 ? 8.285 9.031 -12.277 1.00 0.00 38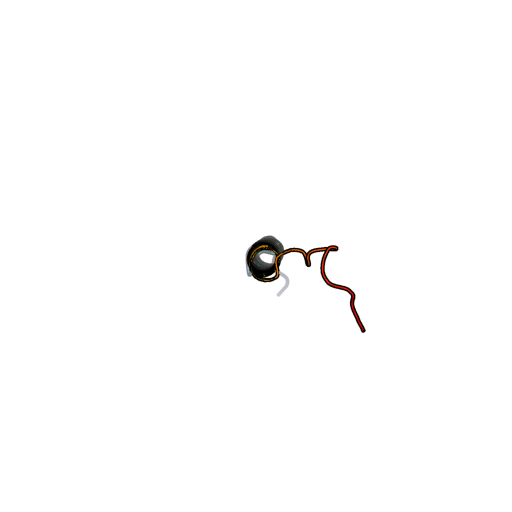0 ALA A N 3
ATOM 1443 C CA . ALA A 1 12 ? 7.158 8.813 -11.373 1.00 0.00 380 ALA A CA 3
ATOM 1444 C C . ALA A 1 12 ? 7.337 7.497 -10.609 1.00 0.00 380 ALA A C 3
ATOM 1445 O O . ALA A 1 12 ? 6.718 7.290 -9.566 1.00 0.00 380 ALA A O 3
ATOM 1452 N N . VAL A 1 13 ? 8.183 6.611 -11.136 1.00 0.00 381 VAL A N 3
ATOM 1453 C CA . VAL A 1 13 ? 8.416 5.328 -10.500 1.00 0.00 381 VAL A CA 3
ATOM 1454 C C . VAL A 1 13 ? 8.949 5.521 -9.084 1.00 0.00 381 VAL A C 3
ATOM 1455 O O . VAL A 1 13 ? 8.504 4.857 -8.148 1.00 0.00 381 VAL A O 3
ATOM 1468 N N . GLY A 1 14 ? 9.903 6.434 -8.938 1.00 0.00 382 GLY A N 3
ATOM 1469 C CA . GLY A 1 14 ? 10.487 6.706 -7.632 1.00 0.00 382 GLY A CA 3
ATOM 1470 C C . GLY A 1 14 ? 9.447 7.287 -6.682 1.00 0.00 382 GLY A C 3
ATOM 1471 O O . GLY A 1 14 ? 9.451 6.993 -5.486 1.00 0.00 382 GLY A O 3
ATOM 1475 N N . ALA A 1 15 ? 8.558 8.114 -7.221 1.00 0.00 383 ALA A N 3
ATOM 1476 C CA . ALA A 1 15 ? 7.517 8.734 -6.411 1.00 0.00 383 ALA A CA 3
ATOM 1477 C C . ALA A 1 15 ? 6.565 7.679 -5.853 1.00 0.00 383 ALA A C 3
ATOM 1478 O O . ALA A 1 15 ? 6.141 7.758 -4.701 1.00 0.00 383 ALA A O 3
ATOM 1485 N N . ALA A 1 16 ? 6.233 6.693 -6.680 1.00 0.00 384 ALA A N 3
ATOM 1486 C CA . ALA A 1 16 ? 5.327 5.630 -6.258 1.00 0.00 384 ALA A CA 3
ATOM 1487 C C . ALA A 1 16 ? 5.923 4.846 -5.095 1.00 0.00 384 ALA A C 3
ATOM 1488 O O . ALA A 1 16 ? 5.246 4.576 -4.103 1.00 0.00 384 ALA A O 3
ATOM 1495 N N . LEU A 1 17 ? 7.190 4.488 -5.224 1.00 0.00 385 LEU A N 3
ATOM 1496 C CA . LEU A 1 17 ? 7.874 3.733 -4.175 1.00 0.00 385 LEU A CA 3
ATOM 1497 C C . LEU A 1 17 ? 8.035 4.577 -2.916 1.00 0.00 385 LEU A C 3
ATOM 1498 O O . LEU A 1 17 ? 7.857 4.088 -1.800 1.00 0.00 385 LEU A O 3
ATOM 1514 N N . ALA A 1 18 ? 8.375 5.842 -3.104 1.00 0.00 386 ALA A N 3
ATOM 1515 C CA . ALA A 1 18 ? 8.564 6.737 -1.977 1.00 0.00 386 ALA A CA 3
ATOM 1516 C C . ALA A 1 18 ? 7.254 6.923 -1.224 1.00 0.00 386 ALA A C 3
ATOM 1517 O O . ALA A 1 18 ? 7.237 6.983 0.005 1.00 0.00 386 ALA A O 3
ATOM 1524 N N . GLY A 1 19 ? 6.157 7.009 -1.970 1.00 0.00 387 GLY A N 3
ATOM 1525 C CA . GLY A 1 19 ? 4.845 7.184 -1.361 1.00 0.00 387 GLY A CA 3
ATOM 1526 C C . GLY A 1 19 ? 4.512 6.004 -0.457 1.00 0.00 387 GLY A C 3
ATOM 1527 O O . GLY A 1 19 ? 4.000 6.178 0.650 1.00 0.00 387 GLY A O 3
ATOM 1531 N N . VAL A 1 20 ? 4.813 4.801 -0.934 1.00 0.00 388 VAL A N 3
ATOM 1532 C CA . VAL A 1 20 ? 4.549 3.594 -0.165 1.00 0.00 388 VAL A CA 3
ATOM 1533 C C . VAL A 1 20 ? 5.376 3.595 1.114 1.00 0.00 388 VAL A C 3
ATOM 1534 O O . VAL A 1 20 ? 4.882 3.253 2.186 1.00 0.00 388 VAL A O 3
ATOM 1547 N N . LEU A 1 21 ? 6.638 3.983 0.994 1.00 0.00 389 LEU A N 3
ATOM 1548 C CA . LEU A 1 21 ? 7.523 4.016 2.150 1.00 0.00 389 LEU A CA 3
ATOM 1549 C C . LEU A 1 21 ? 6.980 4.993 3.196 1.00 0.00 389 LEU A C 3
ATOM 1550 O O . LEU A 1 21 ? 7.050 4.740 4.398 1.00 0.00 389 LEU A O 3
ATOM 1566 N N . ILE A 1 22 ? 6.427 6.107 2.732 1.00 0.00 390 ILE A N 3
ATOM 1567 C CA . ILE A 1 22 ? 5.877 7.094 3.647 1.00 0.00 390 ILE A CA 3
ATOM 1568 C C . ILE A 1 22 ? 4.725 6.479 4.418 1.00 0.00 390 ILE A C 3
ATOM 1569 O O . ILE A 1 22 ? 4.589 6.680 5.623 1.00 0.00 390 ILE A O 3
ATOM 1585 N N . LEU A 1 23 ? 3.898 5.731 3.707 1.00 0.00 391 LEU A N 3
ATOM 1586 C CA . LEU A 1 23 ? 2.752 5.088 4.319 1.00 0.00 391 LEU A CA 3
ATOM 1587 C C . LEU A 1 23 ? 3.221 4.118 5.398 1.00 0.00 391 LEU A C 3
ATOM 1588 O O . LEU A 1 23 ? 2.618 4.012 6.463 1.00 0.00 391 LEU A O 3
ATOM 1604 N N . VAL A 1 24 ? 4.306 3.417 5.104 1.00 0.00 392 VAL A N 3
ATOM 1605 C CA . VAL A 1 24 ? 4.868 2.455 6.039 1.00 0.00 392 VAL A CA 3
ATOM 1606 C C . VAL A 1 24 ? 5.335 3.161 7.309 1.00 0.00 392 VAL A C 3
ATOM 1607 O O . VAL A 1 24 ? 5.146 2.661 8.416 1.00 0.00 392 VAL A O 3
ATOM 1620 N N . LEU A 1 25 ? 5.957 4.315 7.133 1.00 0.00 393 LEU A N 3
ATOM 1621 C CA . LEU A 1 25 ? 6.469 5.081 8.265 1.00 0.00 393 LEU A CA 3
ATOM 1622 C C . LEU A 1 25 ? 5.339 5.494 9.195 1.00 0.00 393 LEU A C 3
ATOM 1623 O O . LEU A 1 25 ? 5.478 5.455 10.416 1.00 0.00 393 LEU A O 3
ATOM 1639 N N . LEU A 1 26 ? 4.229 5.895 8.614 1.00 0.00 394 LEU A N 3
ATOM 1640 C CA . LEU A 1 26 ? 3.095 6.319 9.406 1.00 0.00 394 LEU A CA 3
ATOM 1641 C C . LEU A 1 26 ? 2.575 5.171 10.264 1.00 0.00 394 LEU A C 3
ATOM 1642 O O . LEU A 1 26 ? 2.238 5.363 11.433 1.00 0.00 394 LEU A O 3
ATOM 1658 N N . ALA A 1 27 ? 2.509 3.980 9.681 1.00 0.00 395 ALA A N 3
ATOM 1659 C CA . ALA A 1 27 ? 2.025 2.816 10.412 1.00 0.00 395 ALA A CA 3
ATOM 1660 C C . ALA A 1 27 ? 2.871 2.593 11.662 1.00 0.00 395 ALA A C 3
ATOM 1661 O O . ALA A 1 27 ? 2.343 2.434 12.764 1.00 0.00 395 ALA A O 3
ATOM 1668 N N . TYR A 1 28 ? 4.185 2.600 11.482 1.00 0.00 396 TYR A N 3
ATOM 1669 C CA . TYR A 1 28 ? 5.102 2.414 12.598 1.00 0.00 396 TYR A CA 3
ATOM 1670 C C . TYR A 1 28 ? 4.981 3.571 13.585 1.00 0.00 396 TYR A C 3
ATOM 1671 O O . TYR A 1 28 ? 5.116 3.387 14.794 1.00 0.00 396 TYR A O 3
ATOM 1689 N N . PHE A 1 29 ? 4.735 4.767 13.055 1.00 0.00 397 PHE A N 3
ATOM 1690 C CA . PHE A 1 29 ? 4.612 5.956 13.894 1.00 0.00 397 PHE A CA 3
ATOM 1691 C C . PHE A 1 29 ? 3.519 5.759 14.939 1.00 0.00 397 PHE A C 3
ATOM 1692 O O . PHE A 1 29 ? 3.710 6.064 16.118 1.00 0.00 397 PHE A O 3
ATOM 1709 N N . ILE A 1 30 ? 2.375 5.244 14.502 1.00 0.00 398 ILE A N 3
ATOM 1710 C CA . ILE A 1 30 ? 1.259 5.005 15.405 1.00 0.00 398 ILE A CA 3
ATOM 1711 C C . ILE A 1 30 ? 1.629 3.944 16.439 1.00 0.00 398 ILE A C 3
ATOM 1712 O O . ILE A 1 30 ? 1.311 4.081 17.622 1.00 0.00 398 ILE A O 3
ATOM 1728 N N . GLY A 1 31 ? 2.296 2.882 15.987 1.00 0.00 399 GLY A N 3
ATOM 1729 C CA . GLY A 1 31 ? 2.692 1.806 16.882 1.00 0.00 399 GLY A CA 3
ATOM 1730 C C . GLY A 1 31 ? 3.662 2.306 17.939 1.00 0.00 399 GLY A C 3
ATOM 1731 O O . GLY A 1 31 ? 3.581 1.920 19.104 1.00 0.00 399 GLY A O 3
ATOM 1735 N N . LEU A 1 32 ? 4.581 3.169 17.523 1.00 0.00 400 LEU A N 3
ATOM 1736 C CA . LEU A 1 32 ? 5.565 3.714 18.447 1.00 0.00 400 LEU A CA 3
ATOM 1737 C C . LEU A 1 32 ? 4.878 4.526 19.537 1.00 0.00 400 LEU A C 3
ATOM 1738 O O . LEU A 1 32 ? 5.250 4.454 20.708 1.00 0.00 400 LEU A O 3
ATOM 1754 N N . LYS A 1 33 ? 3.878 5.305 19.142 1.00 0.00 401 LYS A N 3
ATOM 1755 C CA . LYS A 1 33 ? 3.152 6.136 20.090 1.00 0.00 401 LYS A CA 3
ATOM 1756 C C . LYS A 1 33 ? 2.471 5.275 21.145 1.00 0.00 401 LYS A C 3
ATOM 1757 O O . LYS A 1 33 ? 2.470 5.615 22.329 1.00 0.00 401 LYS A O 3
ATOM 1776 N N . HIS A 1 34 ? 1.892 4.158 20.711 1.00 0.00 402 HIS A N 3
ATOM 1777 C CA . HIS A 1 34 ? 1.208 3.254 21.630 1.00 0.00 402 HIS A CA 3
ATOM 1778 C C . HIS A 1 34 ? 1.262 1.823 21.107 1.00 0.00 402 HIS A C 3
ATOM 1779 O O . HIS A 1 34 ? 1.053 1.576 19.920 1.00 0.00 402 HIS A O 3
ATOM 1794 N N . HIS A 1 35 ? 1.549 0.882 22.003 1.00 0.00 403 HIS A N 3
ATOM 1795 C CA . HIS A 1 35 ? 1.631 -0.522 21.621 1.00 0.00 403 HIS A CA 3
ATOM 1796 C C . HIS A 1 35 ? 0.235 -1.092 21.382 1.00 0.00 403 HIS A C 3
ATOM 1797 O O . HIS A 1 35 ? -0.656 -0.948 22.220 1.00 0.00 403 HIS A O 3
ATOM 1812 N N . HIS A 1 36 ? 0.051 -1.736 20.235 1.00 0.00 404 HIS A N 3
ATOM 1813 C CA . HIS A 1 36 ? -1.241 -2.321 19.900 1.00 0.00 404 HIS A CA 3
ATOM 1814 C C . HIS A 1 36 ? -1.455 -3.619 20.673 1.00 0.00 404 HIS A C 3
ATOM 1815 O O . HIS A 1 36 ? -0.607 -4.511 20.653 1.00 0.00 404 HIS A O 3
ATOM 1830 N N . ALA A 1 37 ? -2.592 -3.716 21.353 1.00 0.00 405 ALA A N 3
ATOM 1831 C CA . ALA A 1 37 ? -2.909 -4.909 22.132 1.00 0.00 405 ALA A CA 3
ATOM 1832 C C . ALA A 1 37 ? -3.395 -6.034 21.222 1.00 0.00 405 ALA A C 3
ATOM 1833 O O . ALA A 1 37 ? -3.506 -7.183 21.649 1.00 0.00 405 ALA A O 3
ATOM 1840 N N . GLY A 1 38 ? -3.681 -5.697 19.970 1.00 0.00 406 GLY A N 3
ATOM 1841 C CA . GLY A 1 38 ? -4.153 -6.690 19.011 1.00 0.00 406 GLY A CA 3
ATOM 1842 C C . GLY A 1 38 ? -3.091 -7.752 18.758 1.00 0.00 406 GLY A C 3
ATOM 1843 O O . GLY A 1 38 ? -3.406 -8.926 18.569 1.00 0.00 406 GLY A O 3
ATOM 1847 N N . TYR A 1 39 ? -1.829 -7.331 18.756 1.00 0.00 407 TYR A N 3
ATOM 1848 C CA . TYR A 1 39 ? -0.723 -8.253 18.526 1.00 0.00 407 TYR A CA 3
ATOM 1849 C C . TYR A 1 39 ? -0.344 -8.967 19.819 1.00 0.00 407 TYR A C 3
ATOM 1850 O O . TYR A 1 39 ? -0.199 -8.337 20.866 1.00 0.00 407 TYR A O 3
ATOM 1868 N N . GLU A 1 40 ? -0.183 -10.285 19.738 1.00 0.00 408 GLU A N 3
ATOM 1869 C CA . GLU A 1 40 ? 0.180 -11.074 20.911 1.00 0.00 408 GLU A CA 3
ATOM 1870 C C . GLU A 1 40 ? 1.691 -11.062 21.117 1.00 0.00 408 GLU A C 3
ATOM 1871 O O . GLU A 1 40 ? 2.448 -11.554 20.279 1.00 0.00 408 GLU A O 3
ATOM 1883 N N . GLN A 1 41 ? 2.122 -10.495 22.236 1.00 0.00 409 GLN A N 3
ATOM 1884 C CA . GLN A 1 41 ? 3.545 -10.422 22.550 1.00 0.00 409 GLN A CA 3
ATOM 1885 C C . GLN A 1 41 ? 4.185 -11.804 22.461 1.00 0.00 409 GLN A C 3
ATOM 1886 O O . GLN A 1 41 ? 3.551 -12.813 22.771 1.00 0.00 409 GLN A O 3
ATOM 1900 N N . PHE A 1 42 ? 5.443 -11.843 22.037 1.00 0.00 410 PHE A N 3
ATOM 1901 C CA . PHE A 1 42 ? 6.159 -13.108 21.913 1.00 0.00 410 PHE A CA 3
ATOM 1902 C C . PHE A 1 42 ? 7.666 -12.874 21.899 1.00 0.00 410 PHE A C 3
ATOM 1903 O O . PHE A 1 42 ? 8.066 -11.721 21.872 1.00 0.00 410 PHE A O 3
ATOM 1921 N N . SER A 1 1 ? 21.027 4.008 -29.020 1.00 0.00 369 SER A N 4
ATOM 1922 C CA . SER A 1 1 ? 21.325 4.541 -27.661 1.00 0.00 369 SER A CA 4
ATOM 1923 C C . SER A 1 1 ? 20.195 4.163 -26.709 1.00 0.00 369 SER A C 4
ATOM 1924 O O . SER A 1 1 ? 20.433 3.622 -25.630 1.00 0.00 369 SER A O 4
ATOM 1934 N N . ALA A 1 2 ? 18.962 4.452 -27.120 1.00 0.00 370 ALA A N 4
ATOM 1935 C CA . ALA A 1 2 ? 17.793 4.139 -26.300 1.00 0.00 370 ALA A CA 4
ATOM 1936 C C . ALA A 1 2 ? 16.572 3.897 -27.183 1.00 0.00 370 ALA A C 4
ATOM 1937 O O . ALA A 1 2 ? 16.467 4.451 -28.277 1.00 0.00 370 ALA A O 4
ATOM 1944 N N . ASP A 1 3 ? 15.650 3.065 -26.700 1.00 0.00 371 ASP A N 4
ATOM 1945 C CA . ASP A 1 3 ? 14.434 2.750 -27.451 1.00 0.00 371 ASP A CA 4
ATOM 1946 C C . ASP A 1 3 ? 13.244 2.578 -26.511 1.00 0.00 371 ASP A C 4
ATOM 1947 O O . ASP A 1 3 ? 13.139 1.573 -25.809 1.00 0.00 371 ASP A O 4
ATOM 1956 N N . ASP A 1 4 ? 12.347 3.561 -26.510 1.00 0.00 372 ASP A N 4
ATOM 1957 C CA . ASP A 1 4 ? 11.160 3.507 -25.662 1.00 0.00 372 ASP A CA 4
ATOM 1958 C C . ASP A 1 4 ? 11.538 3.318 -24.196 1.00 0.00 372 ASP A C 4
ATOM 1959 O O . ASP A 1 4 ? 10.849 2.619 -23.455 1.00 0.00 372 ASP A O 4
ATOM 1968 N N . ASP A 1 5 ? 12.636 3.943 -23.782 1.00 0.00 373 ASP A N 4
ATOM 1969 C CA . ASP A 1 5 ? 13.090 3.828 -22.400 1.00 0.00 373 ASP A CA 4
ATOM 1970 C C . ASP A 1 5 ? 12.070 4.429 -21.435 1.00 0.00 373 ASP A C 4
ATOM 1971 O O . ASP A 1 5 ? 11.837 3.891 -20.356 1.00 0.00 373 ASP A O 4
ATOM 1980 N N . ASN A 1 6 ? 11.471 5.548 -21.823 1.00 0.00 374 ASN A N 4
ATOM 1981 C CA . ASN A 1 6 ? 10.485 6.210 -20.972 1.00 0.00 374 ASN A CA 4
ATOM 1982 C C . ASN A 1 6 ? 9.256 5.325 -20.768 1.00 0.00 374 ASN A C 4
ATOM 1983 O O . ASN A 1 6 ? 8.694 5.270 -19.673 1.00 0.00 374 ASN A O 4
ATOM 1994 N N . PHE A 1 7 ? 8.839 4.641 -21.829 1.00 0.00 375 PHE A N 4
ATOM 1995 C CA . PHE A 1 7 ? 7.670 3.770 -21.755 1.00 0.00 375 PHE A CA 4
ATOM 1996 C C . PHE A 1 7 ? 7.871 2.683 -20.702 1.00 0.00 375 PHE A C 4
ATOM 1997 O O . PHE A 1 7 ? 6.972 2.404 -19.908 1.00 0.00 375 PHE A O 4
ATOM 2014 N N . LEU A 1 8 ? 9.055 2.073 -20.702 1.00 0.00 376 LEU A N 4
ATOM 2015 C CA . LEU A 1 8 ? 9.373 1.013 -19.740 1.00 0.00 376 LEU A CA 4
ATOM 2016 C C . LEU A 1 8 ? 10.203 1.571 -18.586 1.00 0.00 376 LEU A C 4
ATOM 2017 O O . LEU A 1 8 ? 11.196 2.264 -18.800 1.00 0.00 376 LEU A O 4
ATOM 2033 N N . VAL A 1 9 ? 9.790 1.262 -17.361 1.00 0.00 377 VAL A N 4
ATOM 2034 C CA . VAL A 1 9 ? 10.505 1.739 -16.183 1.00 0.00 377 VAL A CA 4
ATOM 2035 C C . VAL A 1 9 ? 10.527 3.265 -16.158 1.00 0.00 377 VAL A C 4
ATOM 2036 O O . VAL A 1 9 ? 11.593 3.881 -16.152 1.00 0.00 377 VAL A O 4
ATOM 2049 N N . PRO A 1 10 ? 9.373 3.880 -16.147 1.00 0.00 378 PRO A N 4
ATOM 2050 C CA . PRO A 1 10 ? 9.251 5.367 -16.124 1.00 0.00 378 PRO A CA 4
ATOM 2051 C C . PRO A 1 10 ? 9.638 5.954 -14.766 1.00 0.00 378 PRO A C 4
ATOM 2052 O O . PRO A 1 10 ? 9.713 5.238 -13.767 1.00 0.00 378 PRO A O 4
ATOM 2063 N N . ILE A 1 11 ? 9.888 7.259 -14.743 1.00 0.00 379 ILE A N 4
ATOM 2064 C CA . ILE A 1 11 ? 10.273 7.934 -13.509 1.00 0.00 379 ILE A CA 4
ATOM 2065 C C . ILE A 1 11 ? 9.151 7.830 -12.482 1.00 0.00 379 ILE A C 4
ATOM 2066 O O . ILE A 1 11 ? 9.400 7.580 -11.303 1.00 0.00 379 ILE A O 4
ATOM 2082 N N . ALA A 1 12 ? 7.915 8.020 -12.937 1.00 0.00 380 ALA A N 4
ATOM 2083 C CA . ALA A 1 12 ? 6.759 7.940 -12.049 1.00 0.00 380 ALA A CA 4
ATOM 2084 C C . ALA A 1 12 ? 6.909 6.775 -11.063 1.00 0.00 380 ALA A C 4
ATOM 2085 O O . ALA A 1 12 ? 6.261 6.752 -10.017 1.00 0.00 380 ALA A O 4
ATOM 2092 N N . VAL A 1 13 ? 7.777 5.813 -11.397 1.00 0.00 381 VAL A N 4
ATOM 2093 C CA . VAL A 1 13 ? 8.004 4.665 -10.525 1.00 0.00 381 VAL A CA 4
ATOM 2094 C C . VAL A 1 13 ? 8.671 5.107 -9.219 1.00 0.00 381 VAL A C 4
ATOM 2095 O O . VAL A 1 13 ? 8.295 4.654 -8.139 1.00 0.00 381 VAL A O 4
ATOM 2108 N N . GLY A 1 14 ? 9.665 5.987 -9.328 1.00 0.00 382 GLY A N 4
ATOM 2109 C CA . GLY A 1 14 ? 10.376 6.471 -8.148 1.00 0.00 382 GLY A CA 4
ATOM 2110 C C . GLY A 1 14 ? 9.438 7.224 -7.212 1.00 0.00 382 GLY A C 4
ATOM 2111 O O . GLY A 1 14 ? 9.526 7.088 -5.992 1.00 0.00 382 GLY A O 4
ATOM 2115 N N . ALA A 1 15 ? 8.540 8.017 -7.788 1.00 0.00 383 ALA A N 4
ATOM 2116 C CA . ALA A 1 15 ? 7.592 8.782 -6.987 1.00 0.00 383 ALA A CA 4
ATOM 2117 C C . ALA A 1 15 ? 6.689 7.843 -6.194 1.00 0.00 383 ALA A C 4
ATOM 2118 O O . ALA A 1 15 ? 6.372 8.102 -5.033 1.00 0.00 383 ALA A O 4
ATOM 2125 N N . ALA A 1 16 ? 6.282 6.750 -6.828 1.00 0.00 384 ALA A N 4
ATOM 2126 C CA . ALA A 1 16 ? 5.418 5.774 -6.174 1.00 0.00 384 ALA A CA 4
ATOM 2127 C C . ALA A 1 16 ? 6.141 5.117 -5.001 1.00 0.00 384 ALA A C 4
ATOM 2128 O O . ALA A 1 16 ? 5.532 4.820 -3.974 1.00 0.00 384 ALA A O 4
ATOM 2135 N N . LEU A 1 17 ? 7.438 4.879 -5.169 1.00 0.00 385 LEU A N 4
ATOM 2136 C CA . LEU A 1 17 ? 8.228 4.240 -4.123 1.00 0.00 385 LEU A CA 4
ATOM 2137 C C . LEU A 1 17 ? 8.239 5.111 -2.862 1.00 0.00 385 LEU A C 4
ATOM 2138 O O . LEU A 1 17 ? 8.060 4.618 -1.748 1.00 0.00 385 LEU A O 4
ATOM 2154 N N . ALA A 1 18 ? 8.442 6.413 -3.048 1.00 0.00 386 ALA A N 4
ATOM 2155 C CA . ALA A 1 18 ? 8.470 7.340 -1.920 1.00 0.00 386 ALA A CA 4
ATOM 2156 C C . ALA A 1 18 ? 7.113 7.386 -1.225 1.00 0.00 386 ALA A C 4
ATOM 2157 O O . ALA A 1 18 ? 7.036 7.484 -0.001 1.00 0.00 386 ALA A O 4
ATOM 2164 N N . GLY A 1 19 ? 6.045 7.317 -2.014 1.00 0.00 387 GLY A N 4
ATOM 2165 C CA . GLY A 1 19 ? 4.695 7.358 -1.459 1.00 0.00 387 GLY A CA 4
ATOM 2166 C C . GLY A 1 19 ? 4.453 6.195 -0.504 1.00 0.00 387 GLY A C 4
ATOM 2167 O O . GLY A 1 19 ? 3.944 6.383 0.600 1.00 0.00 387 GLY A O 4
ATOM 2171 N N . VAL A 1 20 ? 4.819 4.995 -0.935 1.00 0.00 388 VAL A N 4
ATOM 2172 C CA . VAL A 1 20 ? 4.632 3.806 -0.111 1.00 0.00 388 VAL A CA 4
ATOM 2173 C C . VAL A 1 20 ? 5.538 3.833 1.119 1.00 0.00 388 VAL A C 4
ATOM 2174 O O . VAL A 1 20 ? 5.121 3.457 2.214 1.00 0.00 388 VAL A O 4
ATOM 2187 N N . LEU A 1 21 ? 6.787 4.251 0.931 1.00 0.00 389 LEU A N 4
ATOM 2188 C CA . LEU A 1 21 ? 7.743 4.282 2.037 1.00 0.00 389 LEU A CA 4
ATOM 2189 C C . LEU A 1 21 ? 7.239 5.207 3.153 1.00 0.00 389 LEU A C 4
ATOM 2190 O O . LEU A 1 21 ? 7.343 4.876 4.335 1.00 0.00 389 LEU A O 4
ATOM 2206 N N . ILE A 1 22 ? 6.674 6.353 2.779 1.00 0.00 390 ILE A N 4
ATOM 2207 C CA . ILE A 1 22 ? 6.146 7.291 3.766 1.00 0.00 390 ILE A CA 4
ATOM 2208 C C . ILE A 1 22 ? 4.957 6.678 4.502 1.00 0.00 390 ILE A C 4
ATOM 2209 O O . ILE A 1 22 ? 4.826 6.821 5.718 1.00 0.00 390 ILE A O 4
ATOM 2225 N N . LEU A 1 23 ? 4.089 6.003 3.754 1.00 0.00 391 LEU A N 4
ATOM 2226 C CA . LEU A 1 23 ? 2.905 5.380 4.338 1.00 0.00 391 LEU A CA 4
ATOM 2227 C C . LEU A 1 23 ? 3.308 4.343 5.387 1.00 0.00 391 LEU A C 4
ATOM 2228 O O . LEU A 1 23 ? 2.692 4.247 6.448 1.00 0.00 391 LEU A O 4
ATOM 2244 N N . VAL A 1 24 ? 4.347 3.574 5.082 1.00 0.00 392 VAL A N 4
ATOM 2245 C CA . VAL A 1 24 ? 4.834 2.548 6.002 1.00 0.00 392 VAL A CA 4
ATOM 2246 C C . VAL A 1 24 ? 5.356 3.183 7.291 1.00 0.00 392 VAL A C 4
ATOM 2247 O O . VAL A 1 24 ? 5.138 2.661 8.384 1.00 0.00 392 VAL A O 4
ATOM 2260 N N . LEU A 1 25 ? 6.051 4.307 7.152 1.00 0.00 393 LEU A N 4
ATOM 2261 C CA . LEU A 1 25 ? 6.608 4.999 8.316 1.00 0.00 393 LEU A CA 4
ATOM 2262 C C . LEU A 1 25 ? 5.488 5.424 9.266 1.00 0.00 393 LEU A C 4
ATOM 2263 O O . LEU A 1 25 ? 5.619 5.309 10.485 1.00 0.00 393 LEU A O 4
ATOM 2279 N N . LEU A 1 26 ? 4.393 5.914 8.701 1.00 0.00 394 LEU A N 4
ATOM 2280 C CA . LEU A 1 26 ? 3.259 6.349 9.507 1.00 0.00 394 LEU A CA 4
ATOM 2281 C C . LEU A 1 26 ? 2.681 5.178 10.294 1.00 0.00 394 LEU A C 4
ATOM 2282 O O . LEU A 1 26 ? 2.331 5.317 11.465 1.00 0.00 394 LEU A O 4
ATOM 2298 N N . ALA A 1 27 ? 2.582 4.020 9.646 1.00 0.00 395 ALA A N 4
ATOM 2299 C CA . ALA A 1 27 ? 2.047 2.837 10.308 1.00 0.00 395 ALA A CA 4
ATOM 2300 C C . ALA A 1 27 ? 2.860 2.524 11.562 1.00 0.00 395 ALA A C 4
ATOM 2301 O O . ALA A 1 27 ? 2.302 2.328 12.642 1.00 0.00 395 ALA A O 4
ATOM 2308 N N . TYR A 1 28 ? 4.180 2.492 11.412 1.00 0.00 396 TYR A N 4
ATOM 2309 C CA . TYR A 1 28 ? 5.063 2.220 12.541 1.00 0.00 396 TYR A CA 4
ATOM 2310 C C . TYR A 1 28 ? 4.945 3.328 13.581 1.00 0.00 396 TYR A C 4
ATOM 2311 O O . TYR A 1 28 ? 5.026 3.079 14.784 1.00 0.00 396 TYR A O 4
ATOM 2329 N N . PHE A 1 29 ? 4.764 4.556 13.104 1.00 0.00 397 PHE A N 4
ATOM 2330 C CA . PHE A 1 29 ? 4.647 5.704 13.994 1.00 0.00 397 PHE A CA 4
ATOM 2331 C C . PHE A 1 29 ? 3.496 5.491 14.974 1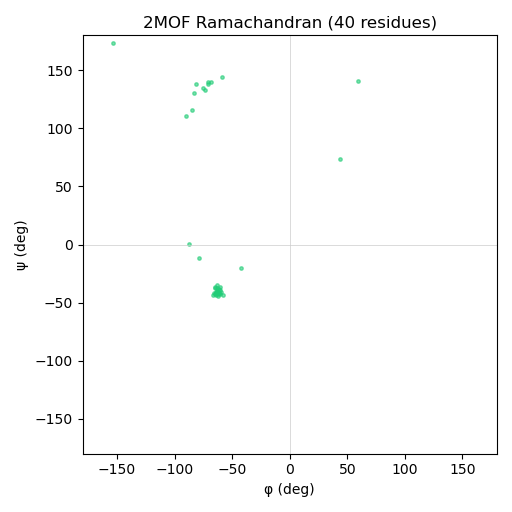.00 0.00 397 PHE A C 4
ATOM 2332 O O . PHE A 1 29 ? 3.638 5.726 16.174 1.00 0.00 397 PHE A O 4
ATOM 2349 N N . ILE A 1 30 ? 2.357 5.033 14.457 1.00 0.00 398 ILE A N 4
ATOM 2350 C CA . ILE A 1 30 ? 1.194 4.779 15.296 1.00 0.00 398 ILE A CA 4
ATOM 2351 C C . ILE A 1 30 ? 1.482 3.647 16.284 1.00 0.00 398 ILE A C 4
ATOM 2352 O O . ILE A 1 30 ? 1.116 3.727 17.456 1.00 0.00 398 ILE A O 4
ATOM 2368 N N . GLY A 1 31 ? 2.136 2.591 15.802 1.00 0.00 399 GLY A N 4
ATOM 2369 C CA . GLY A 1 31 ? 2.460 1.451 16.650 1.00 0.00 399 GLY A CA 4
ATOM 2370 C C . GLY A 1 31 ? 3.383 1.865 17.789 1.00 0.00 399 GLY A C 4
ATOM 2371 O O . GLY A 1 31 ? 3.308 1.319 18.890 1.00 0.00 399 GLY A O 4
ATOM 2375 N N . LEU A 1 32 ? 4.253 2.832 17.518 1.00 0.00 400 LEU A N 4
ATOM 2376 C CA . LEU A 1 32 ? 5.184 3.308 18.534 1.00 0.00 400 LEU A CA 4
ATOM 2377 C C . LEU A 1 32 ? 4.420 3.896 19.715 1.00 0.00 400 LEU A C 4
ATOM 2378 O O . LEU A 1 32 ? 4.767 3.658 20.872 1.00 0.00 400 LEU A O 4
ATOM 2394 N N . LYS A 1 33 ? 3.375 4.666 19.416 1.00 0.00 401 LYS A N 4
ATOM 2395 C CA . LYS A 1 33 ? 2.563 5.289 20.461 1.00 0.00 401 LYS A CA 4
ATOM 2396 C C . LYS A 1 33 ? 1.308 4.465 20.719 1.00 0.00 401 LYS A C 4
ATOM 2397 O O . LYS A 1 33 ? 0.815 3.776 19.826 1.00 0.00 401 LYS A O 4
ATOM 2416 N N . HIS A 1 34 ? 0.803 4.541 21.948 1.00 0.00 402 HIS A N 4
ATOM 2417 C CA . HIS A 1 34 ? -0.397 3.802 22.334 1.00 0.00 402 HIS A CA 4
ATOM 2418 C C . HIS A 1 34 ? -0.110 2.304 22.402 1.00 0.00 402 HIS A C 4
ATOM 2419 O O . HIS A 1 34 ? -0.610 1.608 23.286 1.00 0.00 402 HIS A O 4
ATOM 2434 N N . HIS A 1 35 ? 0.698 1.812 21.462 1.00 0.00 403 HIS A N 4
ATOM 2435 C CA . HIS A 1 35 ? 1.053 0.391 21.418 1.00 0.00 403 HIS A CA 4
ATOM 2436 C C . HIS A 1 35 ? 2.546 0.207 21.667 1.00 0.00 403 HIS A C 4
ATOM 2437 O O . HIS A 1 35 ? 3.361 1.033 21.255 1.00 0.00 403 HIS A O 4
ATOM 2452 N N . HIS A 1 36 ? 2.898 -0.885 22.345 1.00 0.00 404 HIS A N 4
ATOM 2453 C CA . HIS A 1 36 ? 4.298 -1.179 22.651 1.00 0.00 404 HIS A CA 4
ATOM 2454 C C . HIS A 1 36 ? 4.849 -2.215 21.676 1.00 0.00 404 HIS A C 4
ATOM 2455 O O . HIS A 1 36 ? 4.223 -3.245 21.430 1.00 0.00 404 HIS A O 4
ATOM 2470 N N . ALA A 1 37 ? 6.023 -1.932 21.121 1.00 0.00 405 ALA A N 4
ATOM 2471 C CA . ALA A 1 37 ? 6.648 -2.844 20.170 1.00 0.00 405 ALA A CA 4
ATOM 2472 C C . ALA A 1 37 ? 7.284 -4.025 20.897 1.00 0.00 405 ALA A C 4
ATOM 2473 O O . ALA A 1 37 ? 7.656 -5.021 20.276 1.00 0.00 405 ALA A O 4
ATOM 2480 N N . GLY A 1 38 ? 7.405 -3.907 22.215 1.00 0.00 406 GLY A N 4
ATOM 2481 C CA . GLY A 1 38 ? 7.996 -4.972 23.017 1.00 0.00 406 GLY A CA 4
ATOM 2482 C C . GLY A 1 38 ? 7.144 -6.234 22.963 1.00 0.00 406 GLY A C 4
ATOM 2483 O O . GLY A 1 38 ? 7.667 -7.345 22.883 1.00 0.00 406 GLY A O 4
ATOM 2487 N N . TYR A 1 39 ? 5.824 -6.057 23.008 1.00 0.00 407 TYR A N 4
ATOM 2488 C CA . TYR A 1 39 ? 4.903 -7.191 22.963 1.00 0.00 407 TYR A CA 4
ATOM 2489 C C . TYR A 1 39 ? 4.558 -7.542 21.520 1.00 0.00 407 TYR A C 4
ATOM 2490 O O . TYR A 1 39 ? 4.149 -6.679 20.743 1.00 0.00 407 TYR A O 4
ATOM 2508 N N . GLU A 1 40 ? 4.719 -8.817 21.167 1.00 0.00 408 GLU A N 4
ATOM 2509 C CA . GLU A 1 40 ? 4.416 -9.282 19.810 1.00 0.00 408 GLU A CA 4
ATOM 2510 C C . GLU A 1 40 ? 3.631 -10.588 19.858 1.00 0.00 408 GLU A C 4
ATOM 2511 O O . GLU A 1 40 ? 3.835 -11.416 20.747 1.00 0.00 408 GLU A O 4
ATOM 2523 N N . GLN A 1 41 ? 2.729 -10.764 18.894 1.00 0.00 409 GLN A N 4
ATOM 2524 C CA . GLN A 1 41 ? 1.899 -11.971 18.819 1.00 0.00 409 GLN A CA 4
ATOM 2525 C C . GLN A 1 41 ? 1.938 -12.560 17.412 1.00 0.00 409 GLN A C 4
ATOM 2526 O O . GLN A 1 41 ? 2.042 -11.828 16.427 1.00 0.00 409 GLN A O 4
ATOM 2540 N N . PHE A 1 42 ? 1.858 -13.884 17.327 1.00 0.00 410 PHE A N 4
ATOM 2541 C CA . PHE A 1 42 ? 1.885 -14.560 16.035 1.00 0.00 410 PHE A CA 4
ATOM 2542 C C . PHE A 1 42 ? 1.352 -15.983 16.163 1.00 0.00 410 PHE A C 4
ATOM 2543 O O . PHE A 1 42 ? 0.497 -16.348 15.372 1.00 0.00 410 PHE A O 4
ATOM 2561 N N . SER A 1 1 ? 8.111 -0.320 -30.832 1.00 0.00 369 SER A N 5
ATOM 2562 C CA . SER A 1 1 ? 7.377 -0.113 -32.112 1.00 0.00 369 SER A CA 5
ATOM 2563 C C . SER A 1 1 ? 5.911 -0.479 -31.919 1.00 0.00 369 SER A C 5
ATOM 2564 O O . SER A 1 1 ? 5.528 -1.642 -32.048 1.00 0.00 369 SER A O 5
ATOM 2574 N N . ALA A 1 2 ? 5.096 0.522 -31.608 1.00 0.00 370 ALA A N 5
ATOM 2575 C CA . ALA A 1 2 ? 3.672 0.294 -31.400 1.00 0.00 370 ALA A CA 5
ATOM 2576 C C . ALA A 1 2 ? 2.901 1.605 -31.476 1.00 0.00 370 ALA A C 5
ATOM 2577 O O . ALA A 1 2 ? 3.457 2.681 -31.250 1.00 0.00 370 ALA A O 5
ATOM 2584 N N . ASP A 1 3 ? 1.617 1.504 -31.800 1.00 0.00 371 ASP A N 5
ATOM 2585 C CA . ASP A 1 3 ? 0.769 2.690 -31.912 1.00 0.00 371 ASP A CA 5
ATOM 2586 C C . ASP A 1 3 ? 0.687 3.414 -30.572 1.00 0.00 371 ASP A C 5
ATOM 2587 O O . ASP A 1 3 ? 0.746 4.641 -30.514 1.00 0.00 371 ASP A O 5
ATOM 2596 N N . ASP A 1 4 ? 0.549 2.642 -29.495 1.00 0.00 372 ASP A N 5
ATOM 2597 C CA . ASP A 1 4 ? 0.457 3.215 -28.154 1.00 0.00 372 ASP A CA 5
ATOM 2598 C C . ASP A 1 4 ? 1.850 3.435 -27.571 1.00 0.00 372 ASP A C 5
ATOM 2599 O O . ASP A 1 4 ? 2.566 2.481 -27.271 1.00 0.00 372 ASP A O 5
ATOM 2608 N N . ASP A 1 5 ? 2.225 4.701 -27.413 1.00 0.00 373 ASP A N 5
ATOM 2609 C CA . ASP A 1 5 ? 3.533 5.037 -26.864 1.00 0.00 373 ASP A CA 5
ATOM 2610 C C . ASP A 1 5 ? 3.627 4.603 -25.405 1.00 0.00 373 ASP A C 5
ATOM 2611 O O . ASP A 1 5 ? 2.698 4.813 -24.625 1.00 0.00 373 ASP A O 5
ATOM 2620 N N . ASN A 1 6 ? 4.755 4.000 -25.040 1.00 0.00 374 ASN A N 5
ATOM 2621 C CA . ASN A 1 6 ? 4.961 3.543 -23.669 1.00 0.00 374 ASN A CA 5
ATOM 2622 C C . ASN A 1 6 ? 6.453 3.466 -23.357 1.00 0.00 374 ASN A C 5
ATOM 2623 O O . ASN A 1 6 ? 7.286 3.532 -24.260 1.00 0.00 374 ASN A O 5
ATOM 2634 N N . PHE A 1 7 ? 6.785 3.322 -22.075 1.00 0.00 375 PHE A N 5
ATOM 2635 C CA . PHE A 1 7 ? 8.178 3.231 -21.654 1.00 0.00 375 PHE A CA 5
ATOM 2636 C C . PHE A 1 7 ? 8.307 2.291 -20.459 1.00 0.00 375 PHE A C 5
ATOM 2637 O O . PHE A 1 7 ? 7.689 2.510 -19.417 1.00 0.00 375 PHE A O 5
ATOM 2654 N N . LEU A 1 8 ? 9.115 1.249 -20.615 1.00 0.00 376 LEU A N 5
ATOM 2655 C CA . LEU A 1 8 ? 9.320 0.283 -19.544 1.00 0.00 376 LEU A CA 5
ATOM 2656 C C . LEU A 1 8 ? 10.174 0.898 -18.440 1.00 0.00 376 LEU A C 5
ATOM 2657 O O . LEU A 1 8 ? 11.135 1.618 -18.712 1.00 0.00 376 LEU A O 5
ATOM 2673 N N . VAL A 1 9 ? 9.811 0.612 -17.195 1.00 0.00 377 VAL A N 5
ATOM 2674 C CA . VAL A 1 9 ? 10.544 1.146 -16.054 1.00 0.00 377 VAL A CA 5
ATOM 2675 C C . VAL A 1 9 ? 10.484 2.673 -16.043 1.00 0.00 377 VAL A C 5
ATOM 2676 O O . VAL A 1 9 ? 11.515 3.344 -16.042 1.00 0.00 377 VAL A O 5
ATOM 2689 N N . PRO A 1 10 ? 9.295 3.227 -16.034 1.00 0.00 378 PRO A N 5
ATOM 2690 C CA . PRO A 1 10 ? 9.095 4.706 -16.020 1.00 0.00 378 PRO A CA 5
ATOM 2691 C C . PRO A 1 10 ? 9.555 5.335 -14.703 1.00 0.00 378 PRO A C 5
ATOM 2692 O O . PRO A 1 10 ? 9.690 4.651 -13.687 1.00 0.00 378 PRO A O 5
ATOM 2703 N N . ILE A 1 11 ? 9.796 6.643 -14.737 1.00 0.00 379 ILE A N 5
ATOM 2704 C CA . ILE A 1 11 ? 10.242 7.365 -13.551 1.00 0.00 379 ILE A CA 5
ATOM 2705 C C . ILE A 1 11 ? 9.157 7.349 -12.483 1.00 0.00 379 ILE A C 5
ATOM 2706 O O . ILE A 1 11 ? 9.442 7.159 -11.300 1.00 0.00 379 ILE A O 5
ATOM 2722 N N . ALA A 1 12 ? 7.909 7.549 -12.908 1.00 0.00 380 ALA A N 5
ATOM 2723 C CA . ALA A 1 12 ? 6.781 7.552 -11.981 1.00 0.00 380 ALA A CA 5
ATOM 2724 C C . ALA A 1 12 ? 6.940 6.437 -10.940 1.00 0.00 380 ALA A C 5
ATOM 2725 O O . ALA A 1 12 ? 6.334 6.484 -9.869 1.00 0.00 380 ALA A O 5
ATOM 2732 N N . VAL A 1 13 ? 7.771 5.439 -11.254 1.00 0.00 381 VAL A N 5
ATOM 2733 C CA . VAL A 1 13 ? 8.005 4.333 -10.333 1.00 0.00 381 VAL A CA 5
ATOM 2734 C C . VAL A 1 13 ? 8.721 4.827 -9.077 1.00 0.00 381 VAL A C 5
ATOM 2735 O O . VAL A 1 13 ? 8.374 4.440 -7.961 1.00 0.00 381 VAL A O 5
ATOM 2748 N N . GLY A 1 14 ? 9.728 5.673 -9.264 1.00 0.00 382 GLY A N 5
ATOM 2749 C CA . GLY A 1 14 ? 10.484 6.193 -8.134 1.00 0.00 382 GLY A CA 5
ATOM 2750 C C . GLY A 1 14 ? 9.591 7.002 -7.204 1.00 0.00 382 GLY A C 5
ATOM 2751 O O . GLY A 1 14 ? 9.701 6.901 -5.983 1.00 0.00 382 GLY A O 5
ATOM 2755 N N . ALA A 1 15 ? 8.707 7.801 -7.788 1.00 0.00 383 ALA A N 5
ATOM 2756 C CA . ALA A 1 15 ? 7.800 8.621 -6.996 1.00 0.00 383 ALA A CA 5
ATOM 2757 C C . ALA A 1 15 ? 6.874 7.741 -6.166 1.00 0.00 383 ALA A C 5
ATOM 2758 O O . ALA A 1 15 ? 6.586 8.043 -5.008 1.00 0.00 383 ALA A O 5
ATOM 2765 N N . ALA A 1 16 ? 6.413 6.650 -6.766 1.00 0.00 384 ALA A N 5
ATOM 2766 C CA . ALA A 1 16 ? 5.523 5.730 -6.072 1.00 0.00 384 ALA A CA 5
ATOM 2767 C C . ALA A 1 16 ? 6.240 5.073 -4.901 1.00 0.00 384 ALA A C 5
ATOM 2768 O O . ALA A 1 16 ? 5.638 4.816 -3.859 1.00 0.00 384 ALA A O 5
ATOM 2775 N N . LEU A 1 17 ? 7.524 4.785 -5.084 1.00 0.00 385 LEU A N 5
ATOM 2776 C CA . LEU A 1 17 ? 8.303 4.137 -4.037 1.00 0.00 385 LEU A CA 5
ATOM 2777 C C . LEU A 1 17 ? 8.359 5.028 -2.795 1.00 0.00 385 LEU A C 5
ATOM 2778 O O . LEU A 1 17 ? 8.175 4.560 -1.672 1.00 0.00 385 LEU A O 5
ATOM 2794 N N . ALA A 1 18 ? 8.603 6.317 -3.006 1.00 0.00 386 ALA A N 5
ATOM 2795 C CA . ALA A 1 18 ? 8.674 7.258 -1.896 1.00 0.00 386 ALA A CA 5
ATOM 2796 C C . ALA A 1 18 ? 7.338 7.335 -1.167 1.00 0.00 386 ALA A C 5
ATOM 2797 O O . ALA A 1 18 ? 7.293 7.462 0.057 1.00 0.00 386 ALA A O 5
ATOM 2804 N N . GLY A 1 19 ? 6.252 7.254 -1.925 1.00 0.00 387 GLY A N 5
ATOM 2805 C CA . GLY A 1 19 ? 4.918 7.315 -1.340 1.00 0.00 387 GLY A CA 5
ATOM 2806 C C . GLY A 1 19 ? 4.691 6.152 -0.379 1.00 0.00 387 GLY A C 5
ATOM 2807 O O . GLY A 1 19 ? 4.063 6.311 0.668 1.00 0.00 387 GLY A O 5
ATOM 2811 N N . VAL A 1 20 ? 5.207 4.985 -0.744 1.00 0.00 388 VAL A N 5
ATOM 2812 C CA . VAL A 1 20 ? 5.058 3.798 0.089 1.00 0.00 388 VAL A CA 5
ATOM 2813 C C . VAL A 1 20 ? 5.792 3.979 1.409 1.00 0.00 388 VAL A C 5
ATOM 2814 O O . VAL A 1 20 ? 5.288 3.610 2.470 1.00 0.00 388 VAL A O 5
ATOM 2827 N N . LEU A 1 21 ? 6.987 4.542 1.332 1.00 0.00 389 LEU A N 5
ATOM 2828 C CA . LEU A 1 21 ? 7.790 4.761 2.523 1.00 0.00 389 LEU A CA 5
ATOM 2829 C C . LEU A 1 21 ? 7.048 5.659 3.506 1.00 0.00 389 LEU A C 5
ATOM 2830 O O . LEU A 1 21 ? 7.130 5.467 4.718 1.00 0.00 389 LEU A O 5
ATOM 2846 N N . ILE A 1 22 ? 6.321 6.641 2.980 1.00 0.00 390 ILE A N 5
ATOM 2847 C CA . ILE A 1 22 ? 5.572 7.556 3.831 1.00 0.00 390 ILE A CA 5
ATOM 2848 C C . ILE A 1 22 ? 4.480 6.806 4.582 1.00 0.00 390 ILE A C 5
ATOM 2849 O O . ILE A 1 22 ? 4.258 7.037 5.771 1.00 0.00 390 ILE A O 5
ATOM 2865 N N . LEU A 1 23 ? 3.796 5.916 3.878 1.00 0.00 391 LEU A N 5
ATOM 2866 C CA . LEU A 1 23 ? 2.723 5.146 4.486 1.00 0.00 391 LEU A CA 5
ATOM 2867 C C . LEU A 1 23 ? 3.258 4.285 5.629 1.00 0.00 391 LEU A C 5
ATOM 2868 O O . LEU A 1 23 ? 2.636 4.179 6.686 1.00 0.00 391 LEU A O 5
ATOM 2884 N N . VAL A 1 24 ? 4.413 3.676 5.405 1.00 0.00 392 VAL A N 5
ATOM 2885 C CA . VAL A 1 24 ? 5.028 2.824 6.415 1.00 0.00 392 VAL A CA 5
ATOM 2886 C C . VAL A 1 24 ? 5.417 3.637 7.643 1.00 0.00 392 VAL A C 5
ATOM 2887 O O . VAL A 1 24 ? 5.249 3.189 8.777 1.00 0.00 392 VAL A O 5
ATOM 2900 N N . LEU A 1 25 ? 5.947 4.830 7.408 1.00 0.00 393 LEU A N 5
ATOM 2901 C CA . LEU A 1 25 ? 6.372 5.696 8.503 1.00 0.00 393 LEU A CA 5
ATOM 2902 C C . LEU A 1 25 ? 5.184 6.050 9.386 1.00 0.00 393 LEU A C 5
ATOM 2903 O O . LEU A 1 25 ? 5.294 6.081 10.612 1.00 0.00 393 LEU A O 5
ATOM 2919 N N . LEU A 1 26 ? 4.053 6.316 8.764 1.00 0.00 394 LEU A N 5
ATOM 2920 C CA . LEU A 1 26 ? 2.865 6.664 9.521 1.00 0.00 394 LEU A CA 5
ATOM 2921 C C . LEU A 1 26 ? 2.464 5.511 10.432 1.00 0.00 394 LEU A C 5
ATOM 2922 O O . LEU A 1 26 ? 2.115 5.718 11.593 1.00 0.00 394 LEU A O 5
ATOM 2938 N N . ALA A 1 27 ? 2.522 4.297 9.896 1.00 0.00 395 ALA A N 5
ATOM 2939 C CA . ALA A 1 27 ? 2.164 3.115 10.668 1.00 0.00 395 ALA A CA 5
ATOM 2940 C C . ALA A 1 27 ? 3.110 2.938 11.853 1.00 0.00 395 ALA A C 5
ATOM 2941 O O . ALA A 1 27 ? 2.698 2.495 12.926 1.00 0.00 395 ALA A O 5
ATOM 2948 N N . TYR A 1 28 ? 4.377 3.278 11.649 1.00 0.00 396 TYR A N 5
ATOM 2949 C CA . TYR A 1 28 ? 5.378 3.146 12.704 1.00 0.00 396 TYR A CA 5
ATOM 2950 C C . TYR A 1 28 ? 5.008 4.018 13.902 1.00 0.00 396 TYR A C 5
ATOM 2951 O O . TYR A 1 28 ? 5.125 3.594 15.051 1.00 0.00 396 TYR A O 5
ATOM 2969 N N . PHE A 1 29 ? 4.564 5.235 13.624 1.00 0.00 397 PHE A N 5
ATOM 2970 C CA . PHE A 1 29 ? 4.182 6.156 14.687 1.00 0.00 397 PHE A CA 5
ATOM 2971 C C . PHE A 1 29 ? 3.020 5.584 15.494 1.00 0.00 397 PHE A C 5
ATOM 2972 O O . PHE A 1 29 ? 3.039 5.598 16.726 1.00 0.00 397 PHE A O 5
ATOM 2989 N N . ILE A 1 30 ? 2.015 5.078 14.792 1.00 0.00 398 ILE A N 5
ATOM 2990 C CA . ILE A 1 30 ? 0.852 4.502 15.453 1.00 0.00 398 ILE A CA 5
ATOM 2991 C C . ILE A 1 30 ? 1.230 3.210 16.172 1.00 0.00 398 ILE A C 5
ATOM 2992 O O . ILE A 1 30 ? 0.782 2.959 17.291 1.00 0.00 398 ILE A O 5
ATOM 3008 N N . GLY A 1 31 ? 2.053 2.392 15.526 1.00 0.00 399 GLY A N 5
ATOM 3009 C CA . GLY A 1 31 ? 2.477 1.136 16.118 1.00 0.00 399 GLY A CA 5
ATOM 3010 C C . GLY A 1 31 ? 3.278 1.382 17.384 1.00 0.00 399 GLY A C 5
ATOM 3011 O O . GLY A 1 31 ? 3.249 0.580 18.317 1.00 0.00 399 GLY A O 5
ATOM 3015 N N . LEU A 1 32 ? 4.007 2.489 17.406 1.00 0.00 400 LEU A N 5
ATOM 3016 C CA . LEU A 1 32 ? 4.830 2.817 18.559 1.00 0.00 400 LEU A CA 5
ATOM 3017 C C . LEU A 1 32 ? 3.957 3.016 19.793 1.00 0.00 400 LEU A C 5
ATOM 3018 O O . LEU A 1 32 ? 4.298 2.562 20.886 1.00 0.00 400 LEU A O 5
ATOM 3034 N N . LYS A 1 33 ? 2.833 3.694 19.614 1.00 0.00 401 LYS A N 5
ATOM 3035 C CA . LYS A 1 33 ? 1.930 3.943 20.724 1.00 0.00 401 LYS A CA 5
ATOM 3036 C C . LYS A 1 33 ? 1.430 2.627 21.310 1.00 0.00 401 LYS A C 5
ATOM 3037 O O . LYS A 1 33 ? 1.333 2.478 22.528 1.00 0.00 401 LYS A O 5
ATOM 3056 N N . HIS A 1 34 ? 1.119 1.675 20.437 1.00 0.00 402 HIS A N 5
ATOM 3057 C CA . HIS A 1 34 ? 0.635 0.372 20.877 1.00 0.00 402 HIS A CA 5
ATOM 3058 C C . HIS A 1 34 ? 1.806 -0.555 21.184 1.00 0.00 402 HIS A C 5
ATOM 3059 O O . HIS A 1 34 ? 2.813 -0.554 20.476 1.00 0.00 402 HIS A O 5
ATOM 3074 N N . HIS A 1 35 ? 1.668 -1.344 22.244 1.00 0.00 403 HIS A N 5
ATOM 3075 C CA . HIS A 1 35 ? 2.724 -2.271 22.634 1.00 0.00 403 HIS A CA 5
ATOM 3076 C C . HIS A 1 35 ? 2.808 -3.430 21.647 1.00 0.00 403 HIS A C 5
ATOM 3077 O O . HIS A 1 35 ? 1.787 -3.938 21.182 1.00 0.00 403 HIS A O 5
ATOM 3092 N N . HIS A 1 36 ? 4.031 -3.844 21.331 1.00 0.00 404 HIS A N 5
ATOM 3093 C CA . HIS A 1 36 ? 4.236 -4.946 20.396 1.00 0.00 404 HIS A CA 5
ATOM 3094 C C . HIS A 1 36 ? 3.944 -6.282 21.072 1.00 0.00 404 HIS A C 5
ATOM 3095 O O . HIS A 1 36 ? 4.244 -6.471 22.251 1.00 0.00 404 HIS A O 5
ATOM 3110 N N . ALA A 1 37 ? 3.355 -7.204 20.318 1.00 0.00 405 ALA A N 5
ATOM 3111 C CA . ALA A 1 37 ? 3.027 -8.519 20.854 1.00 0.00 405 ALA A CA 5
ATOM 3112 C C . ALA A 1 37 ? 4.275 -9.391 20.935 1.00 0.00 405 ALA A C 5
ATOM 3113 O O . ALA A 1 37 ? 4.270 -10.444 21.571 1.00 0.00 405 ALA A O 5
ATOM 3120 N N . GLY A 1 38 ? 5.344 -8.943 20.284 1.00 0.00 406 GLY A N 5
ATOM 3121 C CA . GLY A 1 38 ? 6.597 -9.691 20.286 1.00 0.00 406 GLY A CA 5
ATOM 3122 C C . GLY A 1 38 ? 7.175 -9.791 21.696 1.00 0.00 406 GLY A C 5
ATOM 3123 O O . GLY A 1 38 ? 7.738 -10.818 22.073 1.00 0.00 406 GLY A O 5
ATOM 3127 N N . TYR A 1 39 ? 7.028 -8.714 22.471 1.00 0.00 407 TYR A N 5
ATOM 3128 C CA . TYR A 1 39 ? 7.535 -8.678 23.846 1.00 0.00 407 TYR A CA 5
ATOM 3129 C C . TYR A 1 39 ? 6.382 -8.570 24.837 1.00 0.00 407 TYR A C 5
ATOM 3130 O O . TYR A 1 39 ? 5.431 -7.816 24.620 1.00 0.00 407 TYR A O 5
ATOM 3148 N N . GLU A 1 40 ? 6.474 -9.328 25.926 1.00 0.00 408 GLU A N 5
ATOM 3149 C CA . GLU A 1 40 ? 5.436 -9.316 26.953 1.00 0.00 408 GLU A CA 5
ATOM 3150 C C . GLU A 1 40 ? 5.702 -8.202 27.960 1.00 0.00 408 GLU A C 5
ATOM 3151 O O . GLU A 1 40 ? 6.708 -8.220 28.669 1.00 0.00 408 GLU A O 5
ATOM 3163 N N . GLN A 1 41 ? 4.788 -7.235 28.023 1.00 0.00 409 GLN A N 5
ATOM 3164 C CA . GLN A 1 41 ? 4.925 -6.112 28.952 1.00 0.00 409 GLN A CA 5
ATOM 3165 C C . GLN A 1 41 ? 3.631 -5.912 29.736 1.00 0.00 409 GLN A C 5
ATOM 3166 O O . GLN A 1 41 ? 2.543 -5.867 29.161 1.00 0.00 409 GLN A O 5
ATOM 3180 N N . PHE A 1 42 ? 3.759 -5.791 31.052 1.00 0.00 410 PHE A N 5
ATOM 3181 C CA . PHE A 1 42 ? 2.597 -5.594 31.909 1.00 0.00 410 PHE A CA 5
ATOM 3182 C C . PHE A 1 42 ? 1.764 -4.416 31.417 1.00 0.00 410 PHE A C 5
ATOM 3183 O O . PHE A 1 42 ? 2.350 -3.470 30.915 1.00 0.00 410 PHE A O 5
ATOM 3201 N N . SER A 1 1 ? 3.996 0.269 -13.518 1.00 0.00 369 SER A N 6
ATOM 3202 C CA . SER A 1 1 ? 3.373 1.279 -14.420 1.00 0.00 369 SER A CA 6
ATOM 3203 C C . SER A 1 1 ? 2.880 0.589 -15.689 1.00 0.00 369 SER A C 6
ATOM 3204 O O . SER A 1 1 ? 1.978 1.085 -16.365 1.00 0.00 369 SER A O 6
ATOM 3214 N N . ALA A 1 2 ? 3.479 -0.554 -16.007 1.00 0.00 370 ALA A N 6
ATOM 3215 C CA . ALA A 1 2 ? 3.094 -1.305 -17.200 1.00 0.00 370 ALA A CA 6
ATOM 3216 C C . ALA A 1 2 ? 3.419 -2.785 -17.031 1.00 0.00 370 ALA A C 6
ATOM 3217 O O . ALA A 1 2 ? 4.329 -3.152 -16.288 1.00 0.00 370 ALA A O 6
ATOM 3224 N N . ASP A 1 3 ? 2.664 -3.632 -17.723 1.00 0.00 371 ASP A N 6
ATOM 3225 C CA . ASP A 1 3 ? 2.879 -5.077 -17.637 1.00 0.00 371 ASP A CA 6
ATOM 3226 C C . ASP A 1 3 ? 4.275 -5.438 -18.134 1.00 0.00 371 ASP A C 6
ATOM 3227 O O . ASP A 1 3 ? 4.964 -6.264 -17.536 1.00 0.00 371 ASP A O 6
ATOM 3236 N N . ASP A 1 4 ? 4.686 -4.813 -19.237 1.00 0.00 372 ASP A N 6
ATOM 3237 C CA . ASP A 1 4 ? 6.005 -5.070 -19.817 1.00 0.00 372 ASP A CA 6
ATOM 3238 C C . ASP A 1 4 ? 7.024 -4.056 -19.304 1.00 0.00 372 ASP A C 6
ATOM 3239 O O . ASP A 1 4 ? 6.972 -2.878 -19.656 1.00 0.00 372 ASP A O 6
ATOM 3248 N N . ASP A 1 5 ? 7.951 -4.525 -18.473 1.00 0.00 373 ASP A N 6
ATOM 3249 C CA . ASP A 1 5 ? 8.986 -3.655 -17.912 1.00 0.00 373 ASP A CA 6
ATOM 3250 C C . ASP A 1 5 ? 10.220 -3.650 -18.809 1.00 0.00 373 ASP A C 6
ATOM 3251 O O . ASP A 1 5 ? 11.214 -2.987 -18.512 1.00 0.00 373 ASP A O 6
ATOM 3260 N N . ASN A 1 6 ? 10.148 -4.393 -19.908 1.00 0.00 374 ASN A N 6
ATOM 3261 C CA . ASN A 1 6 ? 11.264 -4.471 -20.843 1.00 0.00 374 ASN A CA 6
ATOM 3262 C C . ASN A 1 6 ? 11.394 -3.171 -21.636 1.00 0.00 374 ASN A C 6
ATOM 3263 O O . ASN A 1 6 ? 10.407 -2.648 -22.152 1.00 0.00 374 ASN A O 6
ATOM 3274 N N . PHE A 1 7 ? 12.618 -2.659 -21.731 1.00 0.00 375 PHE A N 6
ATOM 3275 C CA . PHE A 1 7 ? 12.865 -1.423 -22.465 1.00 0.00 375 PHE A CA 6
ATOM 3276 C C . PHE A 1 7 ? 11.922 -0.318 -21.999 1.00 0.00 375 PHE A C 6
ATOM 3277 O O . PHE A 1 7 ? 11.804 0.722 -22.648 1.00 0.00 375 PHE A O 6
ATOM 3294 N N . LEU A 1 8 ? 11.247 -0.548 -20.872 1.00 0.00 376 LEU A N 6
ATOM 3295 C CA . LEU A 1 8 ? 10.308 0.435 -20.324 1.00 0.00 376 LEU A CA 6
ATOM 3296 C C . LEU A 1 8 ? 10.535 0.619 -18.826 1.00 0.00 376 LEU A C 6
ATOM 3297 O O . LEU A 1 8 ? 10.702 -0.352 -18.087 1.00 0.00 376 LEU A O 6
ATOM 3313 N N . VAL A 1 9 ? 10.542 1.875 -18.384 1.00 0.00 377 VAL A N 6
ATOM 3314 C CA . VAL A 1 9 ? 10.751 2.181 -16.973 1.00 0.00 377 VAL A CA 6
ATOM 3315 C C . VAL A 1 9 ? 10.464 3.659 -16.695 1.00 0.00 377 VAL A C 6
ATOM 3316 O O . VAL A 1 9 ? 11.380 4.468 -16.564 1.00 0.00 377 VAL A O 6
ATOM 3329 N N . PRO A 1 10 ? 9.209 4.023 -16.607 1.00 0.00 378 PRO A N 6
ATOM 3330 C CA . PRO A 1 10 ? 8.796 5.435 -16.341 1.00 0.00 378 PRO A CA 6
ATOM 3331 C C . PRO A 1 10 ? 9.333 5.947 -15.004 1.00 0.00 378 PRO A C 6
ATOM 3332 O O . PRO A 1 10 ? 9.431 5.197 -14.036 1.00 0.00 378 PRO A O 6
ATOM 3343 N N . ILE A 1 11 ? 9.679 7.229 -14.963 1.00 0.00 379 ILE A N 6
ATOM 3344 C CA . ILE A 1 11 ? 10.203 7.828 -13.741 1.00 0.00 379 ILE A CA 6
ATOM 3345 C C . ILE A 1 11 ? 9.135 7.844 -12.654 1.00 0.00 379 ILE A C 6
ATOM 3346 O O . ILE A 1 11 ? 9.411 7.530 -11.496 1.00 0.00 379 ILE A O 6
ATOM 3362 N N . ALA A 1 12 ? 7.915 8.212 -13.031 1.00 0.00 380 ALA A N 6
ATOM 3363 C CA . ALA A 1 12 ? 6.813 8.263 -12.075 1.00 0.00 380 ALA A CA 6
ATOM 3364 C C . ALA A 1 12 ? 6.844 7.044 -11.147 1.00 0.00 380 ALA A C 6
ATOM 3365 O O . ALA A 1 12 ? 6.255 7.067 -10.066 1.00 0.00 380 ALA A O 6
ATOM 3372 N N . VAL A 1 13 ? 7.538 5.981 -11.569 1.00 0.00 381 VAL A N 6
ATOM 3373 C CA . VAL A 1 13 ? 7.633 4.773 -10.755 1.00 0.00 381 VAL A CA 6
ATOM 3374 C C . VAL A 1 13 ? 8.423 5.052 -9.473 1.00 0.00 381 VAL A C 6
ATOM 3375 O O . VAL A 1 13 ? 8.038 4.611 -8.390 1.00 0.00 381 VAL A O 6
ATOM 3388 N N . GLY A 1 14 ? 9.529 5.779 -9.603 1.00 0.00 382 GLY A N 6
ATOM 3389 C CA . GLY A 1 14 ? 10.360 6.101 -8.446 1.00 0.00 382 GLY A CA 6
ATOM 3390 C C . GLY A 1 14 ? 9.600 6.962 -7.442 1.00 0.00 382 GLY A C 6
ATOM 3391 O O . GLY A 1 14 ? 9.736 6.784 -6.231 1.00 0.00 382 GLY A O 6
ATOM 3395 N N . ALA A 1 15 ? 8.802 7.895 -7.949 1.00 0.00 383 ALA A N 6
ATOM 3396 C CA . ALA A 1 15 ? 8.030 8.775 -7.078 1.00 0.00 383 ALA A CA 6
ATOM 3397 C C . ALA A 1 15 ? 7.033 7.963 -6.258 1.00 0.00 383 ALA A C 6
ATOM 3398 O O . ALA A 1 15 ? 6.821 8.230 -5.075 1.00 0.00 383 ALA A O 6
ATOM 3405 N N . ALA A 1 16 ? 6.425 6.968 -6.897 1.00 0.00 384 ALA A N 6
ATOM 3406 C CA . ALA A 1 16 ? 5.453 6.118 -6.223 1.00 0.00 384 ALA A CA 6
ATOM 3407 C C . ALA A 1 16 ? 6.120 5.307 -5.115 1.00 0.00 384 ALA A C 6
ATOM 3408 O O . ALA A 1 16 ? 5.527 5.075 -4.061 1.00 0.00 384 ALA A O 6
ATOM 3415 N N . LEU A 1 17 ? 7.351 4.872 -5.364 1.00 0.00 385 LEU A N 6
ATOM 3416 C CA . LEU A 1 17 ? 8.083 4.077 -4.384 1.00 0.00 385 LEU A CA 6
ATOM 3417 C C . LEU A 1 17 ? 8.290 4.888 -3.102 1.00 0.00 385 LEU A C 6
ATOM 3418 O O . LEU A 1 17 ? 8.105 4.383 -1.997 1.00 0.00 385 LEU A O 6
ATOM 3434 N N . ALA A 1 18 ? 8.666 6.154 -3.259 1.00 0.00 386 ALA A N 6
ATOM 3435 C CA . ALA A 1 18 ? 8.890 7.020 -2.105 1.00 0.00 386 ALA A CA 6
ATOM 3436 C C . ALA A 1 18 ? 7.596 7.216 -1.320 1.00 0.00 386 ALA A C 6
ATOM 3437 O O . ALA A 1 18 ? 7.608 7.273 -0.091 1.00 0.00 386 ALA A O 6
ATOM 3444 N N . GLY A 1 19 ? 6.484 7.320 -2.038 1.00 0.00 387 GLY A N 6
ATOM 3445 C CA . GLY A 1 19 ? 5.188 7.511 -1.396 1.00 0.00 387 GLY A CA 6
ATOM 3446 C C . GLY A 1 19 ? 4.826 6.311 -0.527 1.00 0.00 387 GLY A C 6
ATOM 3447 O O . GLY A 1 19 ? 4.293 6.466 0.573 1.00 0.00 387 GLY A O 6
ATOM 3451 N N . VAL A 1 20 ? 5.117 5.115 -1.028 1.00 0.00 388 VAL A N 6
ATOM 3452 C CA . VAL A 1 20 ? 4.817 3.892 -0.290 1.00 0.00 388 VAL A CA 6
ATOM 3453 C C . VAL A 1 20 ? 5.632 3.829 0.999 1.00 0.00 388 VAL A C 6
ATOM 3454 O O . VAL A 1 20 ? 5.118 3.453 2.052 1.00 0.00 388 VAL A O 6
ATOM 3467 N N . LEU A 1 21 ? 6.908 4.192 0.904 1.00 0.00 389 LEU A N 6
ATOM 3468 C CA . LEU A 1 21 ? 7.789 4.166 2.066 1.00 0.00 389 LEU A CA 6
ATOM 3469 C C . LEU A 1 21 ? 7.265 5.098 3.158 1.00 0.00 389 LEU A C 6
ATOM 3470 O O . LEU A 1 21 ? 7.354 4.785 4.345 1.00 0.00 389 LEU A O 6
ATOM 3486 N N . ILE A 1 22 ? 6.712 6.239 2.754 1.00 0.00 390 ILE A N 6
ATOM 3487 C CA . ILE A 1 22 ? 6.169 7.196 3.712 1.00 0.00 390 ILE A CA 6
ATOM 3488 C C . ILE A 1 22 ? 4.996 6.577 4.471 1.00 0.00 390 ILE A C 6
ATOM 3489 O O . ILE A 1 22 ? 4.867 6.748 5.682 1.00 0.00 390 ILE A O 6
ATOM 3505 N N . LEU A 1 23 ? 4.141 5.862 3.745 1.00 0.00 391 LEU A N 6
ATOM 3506 C CA . LEU A 1 23 ? 2.973 5.227 4.351 1.00 0.00 391 LEU A CA 6
ATOM 3507 C C . LEU A 1 23 ? 3.408 4.225 5.425 1.00 0.00 391 LEU A C 6
ATOM 3508 O O . LEU A 1 23 ? 2.787 4.129 6.483 1.00 0.00 391 LEU A O 6
ATOM 3524 N N . VAL A 1 24 ? 4.475 3.487 5.144 1.00 0.00 392 VAL A N 6
ATOM 3525 C CA . VAL A 1 24 ? 4.990 2.497 6.088 1.00 0.00 392 VAL A CA 6
ATOM 3526 C C . VAL A 1 24 ? 5.444 3.171 7.384 1.00 0.00 392 VAL A C 6
ATOM 3527 O O . VAL A 1 24 ? 5.215 2.653 8.477 1.00 0.00 392 VAL A O 6
ATOM 3540 N N . LEU A 1 25 ? 6.093 4.322 7.249 1.00 0.00 393 LEU A N 6
ATOM 3541 C CA . LEU A 1 25 ? 6.586 5.059 8.417 1.00 0.00 393 LEU A CA 6
ATOM 3542 C C . LEU A 1 25 ? 5.426 5.455 9.333 1.00 0.00 393 LEU A C 6
ATOM 3543 O O . LEU A 1 25 ? 5.535 5.359 10.556 1.00 0.00 393 LEU A O 6
ATOM 3559 N N . LEU A 1 26 ? 4.323 5.898 8.742 1.00 0.00 394 LEU A N 6
ATOM 3560 C CA . LEU A 1 26 ? 3.158 6.302 9.526 1.00 0.00 394 LEU A CA 6
ATOM 3561 C C . LEU A 1 26 ? 2.612 5.117 10.320 1.00 0.00 394 LEU A C 6
ATOM 3562 O O . LEU A 1 26 ? 2.241 5.257 11.485 1.00 0.00 394 LEU A O 6
ATOM 3578 N N . ALA A 1 27 ? 2.567 3.951 9.684 1.00 0.00 395 ALA A N 6
ATOM 3579 C CA . ALA A 1 27 ? 2.066 2.755 10.350 1.00 0.00 395 ALA A CA 6
ATOM 3580 C C . ALA A 1 27 ? 2.868 2.489 11.618 1.00 0.00 395 ALA A C 6
ATOM 3581 O O . ALA A 1 27 ? 2.303 2.265 12.690 1.00 0.00 395 ALA A O 6
ATOM 3588 N N . TYR A 1 28 ? 4.190 2.530 11.489 1.00 0.00 396 TYR A N 6
ATOM 3589 C CA . TYR A 1 28 ? 5.070 2.309 12.628 1.00 0.00 396 TYR A CA 6
ATOM 3590 C C . TYR A 1 28 ? 4.889 3.415 13.661 1.00 0.00 396 TYR A C 6
ATOM 3591 O O . TYR A 1 28 ? 4.979 3.177 14.865 1.00 0.00 396 TYR A O 6
ATOM 3609 N N . PHE A 1 29 ? 4.646 4.632 13.180 1.00 0.00 397 PHE A N 6
ATOM 3610 C CA . PHE A 1 29 ? 4.470 5.774 14.068 1.00 0.00 397 PHE A CA 6
ATOM 3611 C C . PHE A 1 29 ? 3.335 5.506 15.055 1.00 0.00 397 PHE A C 6
ATOM 3612 O O . PHE A 1 29 ? 3.475 5.747 16.253 1.00 0.00 397 PHE A O 6
ATOM 3629 N N . ILE A 1 30 ? 2.217 4.992 14.548 1.00 0.00 398 ILE A N 6
ATOM 3630 C CA . ILE A 1 30 ? 1.077 4.685 15.403 1.00 0.00 398 ILE A CA 6
ATOM 3631 C C . ILE A 1 30 ? 1.432 3.570 16.388 1.00 0.00 398 ILE A C 6
ATOM 3632 O O . ILE A 1 30 ? 1.074 3.632 17.563 1.00 0.00 398 ILE A O 6
ATOM 3648 N N . GLY A 1 31 ? 2.134 2.547 15.899 1.00 0.00 399 GLY A N 6
ATOM 3649 C CA . GLY A 1 31 ? 2.526 1.424 16.741 1.00 0.00 399 GLY A CA 6
ATOM 3650 C C . GLY A 1 31 ? 3.449 1.875 17.869 1.00 0.00 399 GLY A C 6
ATOM 3651 O O . GLY A 1 31 ? 3.457 1.286 18.949 1.00 0.00 399 GLY A O 6
ATOM 3655 N N . LEU A 1 32 ? 4.233 2.916 17.608 1.00 0.00 400 LEU A N 6
ATOM 3656 C CA . LEU A 1 32 ? 5.161 3.425 18.610 1.00 0.00 400 LEU A CA 6
ATOM 3657 C C . LEU A 1 32 ? 4.403 3.906 19.845 1.00 0.00 400 LEU A C 6
ATOM 3658 O O . LEU A 1 32 ? 4.813 3.645 20.975 1.00 0.00 400 LEU A O 6
ATOM 3674 N N . LYS A 1 33 ? 3.293 4.607 19.622 1.00 0.00 401 LYS A N 6
ATOM 3675 C CA . LYS A 1 33 ? 2.486 5.116 20.728 1.00 0.00 401 LYS A CA 6
ATOM 3676 C C . LYS A 1 33 ? 1.518 4.046 21.220 1.00 0.00 401 LYS A C 6
ATOM 3677 O O . LYS A 1 33 ? 1.000 3.255 20.432 1.00 0.00 401 LYS A O 6
ATOM 3696 N N . HIS A 1 34 ? 1.276 4.028 22.526 1.00 0.00 402 HIS A N 6
ATOM 3697 C CA . HIS A 1 34 ? 0.366 3.050 23.105 1.00 0.00 402 HIS A CA 6
ATOM 3698 C C . HIS A 1 34 ? -1.080 3.456 22.835 1.00 0.00 402 HIS A C 6
ATOM 3699 O O . HIS A 1 34 ? -1.483 4.583 23.121 1.00 0.00 402 HIS A O 6
ATOM 3714 N N . HIS A 1 35 ? -1.856 2.531 22.280 1.00 0.00 403 HIS A N 6
ATOM 3715 C CA . HIS A 1 35 ? -3.254 2.806 21.975 1.00 0.00 403 HIS A CA 6
ATOM 3716 C C . HIS A 1 35 ? -4.090 2.777 23.253 1.00 0.00 403 HIS A C 6
ATOM 3717 O O . HIS A 1 35 ? -4.000 1.838 24.043 1.00 0.00 403 HIS A O 6
ATOM 3732 N N . HIS A 1 36 ? -4.899 3.813 23.449 1.00 0.00 404 HIS A N 6
ATOM 3733 C CA . HIS A 1 36 ? -5.742 3.897 24.636 1.00 0.00 404 HIS A CA 6
ATOM 3734 C C . HIS A 1 36 ? -6.899 2.906 24.548 1.00 0.00 404 HIS A C 6
ATOM 3735 O O . HIS A 1 36 ? -7.496 2.724 23.487 1.00 0.00 404 HIS A O 6
ATOM 3750 N N . ALA A 1 37 ? -7.209 2.269 25.672 1.00 0.00 405 ALA A N 6
ATOM 3751 C CA . ALA A 1 37 ? -8.296 1.297 25.715 1.00 0.00 405 ALA A CA 6
ATOM 3752 C C . ALA A 1 37 ? -9.647 2.005 25.755 1.00 0.00 405 ALA A C 6
ATOM 3753 O O . ALA A 1 37 ? -10.691 1.378 25.570 1.00 0.00 405 ALA A O 6
ATOM 3760 N N . GLY A 1 38 ? -9.620 3.311 25.997 1.00 0.00 406 GLY A N 6
ATOM 3761 C CA . GLY A 1 38 ? -10.850 4.093 26.060 1.00 0.00 406 GLY A CA 6
ATOM 3762 C C . GLY A 1 38 ? -11.571 4.090 24.716 1.00 0.00 406 GLY A C 6
ATOM 3763 O O . GLY A 1 38 ? -12.800 4.047 24.660 1.00 0.00 406 GLY A O 6
ATOM 3767 N N . TYR A 1 39 ? -10.798 4.135 23.631 1.00 0.00 407 TYR A N 6
ATOM 3768 C CA . TYR A 1 39 ? -11.366 4.139 22.281 1.00 0.00 407 TYR A CA 6
ATOM 3769 C C . TYR A 1 39 ? -11.191 2.773 21.626 1.00 0.00 407 TYR A C 6
ATOM 3770 O O . TYR A 1 39 ? -10.115 2.178 21.689 1.00 0.00 407 TYR A O 6
ATOM 3788 N N . GLU A 1 40 ? -12.254 2.282 20.997 1.00 0.00 408 GLU A N 6
ATOM 3789 C CA . GLU A 1 40 ? -12.202 0.985 20.335 1.00 0.00 408 GLU A CA 6
ATOM 3790 C C . GLU A 1 40 ? -11.262 1.043 19.135 1.00 0.00 408 GLU A C 6
ATOM 3791 O O . GLU A 1 40 ? -11.495 1.794 18.187 1.00 0.00 408 GLU A O 6
ATOM 3803 N N . GLN A 1 41 ? -10.194 0.249 19.184 1.00 0.00 409 GLN A N 6
ATOM 3804 C CA . GLN A 1 41 ? -9.226 0.226 18.093 1.00 0.00 409 GLN A CA 6
ATOM 3805 C C . GLN A 1 41 ? -9.856 -0.374 16.839 1.00 0.00 409 GLN A C 6
ATOM 3806 O O . GLN A 1 41 ? -10.523 -1.406 16.899 1.00 0.00 409 GLN A O 6
ATOM 3820 N N . PHE A 1 42 ? -9.636 0.282 15.704 1.00 0.00 410 PHE A N 6
ATOM 3821 C CA . PHE A 1 42 ? -10.186 -0.193 14.441 1.00 0.00 410 PHE A CA 6
ATOM 3822 C C . PHE A 1 42 ? -9.714 -1.614 14.152 1.00 0.00 410 PHE A C 6
ATOM 3823 O O . PHE A 1 42 ? -8.513 -1.825 14.124 1.00 0.00 410 PHE A O 6
ATOM 3841 N N . SER A 1 1 ? 2.312 -13.829 -19.462 1.00 0.00 369 SER A N 7
ATOM 3842 C CA . SER A 1 1 ? 2.583 -12.366 -19.548 1.00 0.00 369 SER A CA 7
ATOM 3843 C C . SER A 1 1 ? 1.602 -11.619 -18.654 1.00 0.00 369 SER A C 7
ATOM 3844 O O . SER A 1 1 ? 0.397 -11.604 -18.909 1.00 0.00 369 SER A O 7
ATOM 3854 N N . ALA A 1 2 ? 2.129 -10.999 -17.605 1.00 0.00 370 ALA A N 7
ATOM 3855 C CA . ALA A 1 2 ? 1.291 -10.248 -16.672 1.00 0.00 370 ALA A CA 7
ATOM 3856 C C . ALA A 1 2 ? 0.614 -9.081 -17.381 1.00 0.00 370 ALA A C 7
ATOM 3857 O O . ALA A 1 2 ? -0.558 -8.793 -17.141 1.00 0.00 370 ALA A O 7
ATOM 3864 N N . ASP A 1 3 ? 1.357 -8.413 -18.259 1.00 0.00 371 ASP A N 7
ATOM 3865 C CA . ASP A 1 3 ? 0.814 -7.276 -19.001 1.00 0.00 371 ASP A CA 7
ATOM 3866 C C . ASP A 1 3 ? 1.566 -7.090 -20.315 1.00 0.00 371 ASP A C 7
ATOM 3867 O O . ASP A 1 3 ? 1.908 -8.063 -20.989 1.00 0.00 371 ASP A O 7
ATOM 3876 N N . ASP A 1 4 ? 1.820 -5.835 -20.677 1.00 0.00 372 ASP A N 7
ATOM 3877 C CA . ASP A 1 4 ? 2.530 -5.537 -21.913 1.00 0.00 372 ASP A CA 7
ATOM 3878 C C . ASP A 1 4 ? 3.959 -6.066 -21.848 1.00 0.00 372 ASP A C 7
ATOM 3879 O O . ASP A 1 4 ? 4.623 -5.959 -20.817 1.00 0.00 372 ASP A O 7
ATOM 3888 N N . ASP A 1 5 ? 4.423 -6.637 -22.954 1.00 0.00 373 ASP A N 7
ATOM 3889 C CA . ASP A 1 5 ? 5.775 -7.181 -23.013 1.00 0.00 373 ASP A CA 7
ATOM 3890 C C . ASP A 1 5 ? 6.807 -6.074 -22.819 1.00 0.00 373 ASP A C 7
ATOM 3891 O O . ASP A 1 5 ? 7.811 -6.260 -22.131 1.00 0.00 373 ASP A O 7
ATOM 3900 N N . ASN A 1 6 ? 6.553 -4.924 -23.434 1.00 0.00 374 ASN A N 7
ATOM 3901 C CA . ASN A 1 6 ? 7.464 -3.793 -23.327 1.00 0.00 374 ASN A CA 7
ATOM 3902 C C . ASN A 1 6 ? 7.388 -3.178 -21.933 1.00 0.00 374 ASN A C 7
ATOM 3903 O O . ASN A 1 6 ? 6.300 -3.005 -21.379 1.00 0.00 374 ASN A O 7
ATOM 3914 N N . PHE A 1 7 ? 8.549 -2.844 -21.368 1.00 0.00 375 PHE A N 7
ATOM 3915 C CA . PHE A 1 7 ? 8.612 -2.243 -20.035 1.00 0.00 375 PHE A CA 7
ATOM 3916 C C . PHE A 1 7 ? 9.070 -0.791 -20.128 1.00 0.00 375 PHE A C 7
ATOM 3917 O O . PHE A 1 7 ? 10.258 -0.512 -20.301 1.00 0.00 375 PHE A O 7
ATOM 3934 N N . LEU A 1 8 ? 8.118 0.125 -20.014 1.00 0.00 376 LEU A N 7
ATOM 3935 C CA . LEU A 1 8 ? 8.425 1.551 -20.082 1.00 0.00 376 LEU A CA 7
ATOM 3936 C C . LEU A 1 8 ? 9.318 1.961 -18.913 1.00 0.00 376 LEU A C 7
ATOM 3937 O O . LEU A 1 8 ? 10.267 2.726 -19.082 1.00 0.00 376 LEU A O 7
ATOM 3953 N N . VAL A 1 9 ? 9.004 1.448 -17.728 1.00 0.00 377 VAL A N 7
ATOM 3954 C CA . VAL A 1 9 ? 9.779 1.771 -16.536 1.00 0.00 377 VAL A CA 7
ATOM 3955 C C . VAL A 1 9 ? 10.008 3.279 -16.437 1.00 0.00 377 VAL A C 7
ATOM 3956 O O . VAL A 1 9 ? 11.150 3.741 -16.406 1.00 0.00 377 VAL A O 7
ATOM 3969 N N . PRO A 1 10 ? 8.949 4.047 -16.381 1.00 0.00 378 PRO A N 7
ATOM 3970 C CA . PRO A 1 10 ? 9.033 5.534 -16.277 1.00 0.00 378 PRO A CA 7
ATOM 3971 C C . PRO A 1 10 ? 9.535 5.985 -14.905 1.00 0.00 378 PRO A C 7
ATOM 3972 O O . PRO A 1 10 ? 9.518 5.219 -13.944 1.00 0.00 378 PRO A O 7
ATOM 3983 N N . ILE A 1 11 ? 9.987 7.232 -14.830 1.00 0.00 379 ILE A N 7
ATOM 3984 C CA . ILE A 1 11 ? 10.497 7.779 -13.579 1.00 0.00 379 ILE A CA 7
ATOM 3985 C C . ILE A 1 11 ? 9.392 7.822 -12.528 1.00 0.00 379 ILE A C 7
ATOM 3986 O O . ILE A 1 11 ? 9.617 7.481 -11.366 1.00 0.00 379 ILE A O 7
ATOM 4002 N N . ALA A 1 12 ? 8.201 8.249 -12.942 1.00 0.00 380 ALA A N 7
ATOM 4003 C CA . ALA A 1 12 ? 7.063 8.338 -12.027 1.00 0.00 380 ALA A CA 7
ATOM 4004 C C . ALA A 1 12 ? 7.020 7.127 -11.095 1.00 0.00 380 ALA A C 7
ATOM 4005 O O . ALA A 1 12 ? 6.395 7.174 -10.035 1.00 0.00 380 ALA A O 7
ATOM 4012 N N . VAL A 1 13 ? 7.689 6.047 -11.491 1.00 0.00 381 VAL A N 7
ATOM 4013 C CA . VAL A 1 13 ? 7.716 4.840 -10.682 1.00 0.00 381 VAL A CA 7
ATOM 4014 C C . VAL A 1 13 ? 8.461 5.090 -9.372 1.00 0.00 381 VAL A C 7
ATOM 4015 O O . VAL A 1 13 ? 8.025 4.652 -8.308 1.00 0.00 381 VAL A O 7
ATOM 4028 N N . GLY A 1 14 ? 9.589 5.784 -9.464 1.00 0.00 382 GLY A N 7
ATOM 4029 C CA . GLY A 1 14 ? 10.390 6.070 -8.285 1.00 0.00 382 GLY A CA 7
ATOM 4030 C C . GLY A 1 14 ? 9.629 6.939 -7.295 1.00 0.00 382 GLY A C 7
ATOM 4031 O O . GLY A 1 14 ? 9.722 6.741 -6.083 1.00 0.00 382 GLY A O 7
ATOM 4035 N N . ALA A 1 15 ? 8.872 7.902 -7.813 1.00 0.00 383 ALA A N 7
ATOM 4036 C CA . ALA A 1 15 ? 8.098 8.785 -6.951 1.00 0.00 383 ALA A CA 7
ATOM 4037 C C . ALA A 1 15 ? 7.067 7.978 -6.178 1.00 0.00 383 ALA A C 7
ATOM 4038 O O . ALA A 1 15 ? 6.818 8.230 -4.999 1.00 0.00 383 ALA A O 7
ATOM 4045 N N . ALA A 1 16 ? 6.479 7.001 -6.854 1.00 0.00 384 ALA A N 7
ATOM 4046 C CA . ALA A 1 16 ? 5.481 6.147 -6.231 1.00 0.00 384 ALA A CA 7
ATOM 4047 C C . ALA A 1 16 ? 6.113 5.344 -5.103 1.00 0.00 384 ALA A C 7
ATOM 4048 O O . ALA A 1 16 ? 5.487 5.097 -4.073 1.00 0.00 384 ALA A O 7
ATOM 4055 N N . LEU A 1 17 ? 7.356 4.929 -5.313 1.00 0.00 385 LEU A N 7
ATOM 4056 C CA . LEU A 1 17 ? 8.063 4.142 -4.313 1.00 0.00 385 LEU A CA 7
ATOM 4057 C C . LEU A 1 17 ? 8.229 4.953 -3.024 1.00 0.00 385 LEU A C 7
ATOM 4058 O O . LEU A 1 17 ? 8.011 4.452 -1.922 1.00 0.00 385 LEU A O 7
ATOM 4074 N N . ALA A 1 18 ? 8.608 6.216 -3.172 1.00 0.00 386 ALA A N 7
ATOM 4075 C CA . ALA A 1 18 ? 8.797 7.078 -2.013 1.00 0.00 386 ALA A CA 7
ATOM 4076 C C . ALA A 1 18 ? 7.485 7.247 -1.260 1.00 0.00 386 ALA A C 7
ATOM 4077 O O . ALA A 1 18 ? 7.464 7.295 -0.030 1.00 0.00 386 ALA A O 7
ATOM 4084 N N . GLY A 1 19 ? 6.391 7.334 -2.007 1.00 0.00 387 GLY A N 7
ATOM 4085 C CA . GLY A 1 19 ? 5.076 7.492 -1.401 1.00 0.00 387 GLY A CA 7
ATOM 4086 C C . GLY A 1 19 ? 4.734 6.287 -0.533 1.00 0.00 387 GLY A C 7
ATOM 4087 O O . GLY A 1 19 ? 4.181 6.429 0.557 1.00 0.00 387 GLY A O 7
ATOM 4091 N N . VAL A 1 20 ? 5.072 5.101 -1.025 1.00 0.00 388 VAL A N 7
ATOM 4092 C CA . VAL A 1 20 ? 4.805 3.871 -0.292 1.00 0.00 388 VAL A CA 7
ATOM 4093 C C . VAL A 1 20 ? 5.608 3.837 1.002 1.00 0.00 388 VAL A C 7
ATOM 4094 O O . VAL A 1 20 ? 5.102 3.436 2.050 1.00 0.00 388 VAL A O 7
ATOM 4107 N N . LEU A 1 21 ? 6.866 4.249 0.918 1.00 0.00 389 LEU A N 7
ATOM 4108 C CA . LEU A 1 21 ? 7.736 4.247 2.086 1.00 0.00 389 LEU A CA 7
ATOM 4109 C C . LEU A 1 21 ? 7.154 5.157 3.168 1.00 0.00 389 LEU A C 7
ATOM 4110 O O . LEU A 1 21 ? 7.227 4.856 4.359 1.00 0.00 389 LEU A O 7
ATOM 4126 N N . ILE A 1 22 ? 6.576 6.272 2.748 1.00 0.00 390 ILE A N 7
ATOM 4127 C CA . ILE A 1 22 ? 5.996 7.213 3.693 1.00 0.00 390 ILE A CA 7
ATOM 4128 C C . ILE A 1 22 ? 4.846 6.562 4.448 1.00 0.00 390 ILE A C 7
ATOM 4129 O O . ILE A 1 22 ? 4.704 6.740 5.656 1.00 0.00 390 ILE A O 7
ATOM 4145 N N . LEU A 1 23 ? 4.026 5.815 3.728 1.00 0.00 391 LEU A N 7
ATOM 4146 C CA . LEU A 1 23 ? 2.885 5.152 4.338 1.00 0.00 391 LEU A CA 7
ATOM 4147 C C . LEU A 1 23 ? 3.341 4.167 5.409 1.00 0.00 391 LEU A C 7
ATOM 4148 O O . LEU A 1 23 ? 2.727 4.056 6.469 1.00 0.00 391 LEU A O 7
ATOM 4164 N N . VAL A 1 24 ? 4.420 3.455 5.122 1.00 0.00 392 VAL A N 7
ATOM 4165 C CA . VAL A 1 24 ? 4.951 2.481 6.063 1.00 0.00 392 VAL A CA 7
ATOM 4166 C C . VAL A 1 24 ? 5.410 3.173 7.341 1.00 0.00 392 VAL A C 7
ATOM 4167 O O . VAL A 1 24 ? 5.213 2.660 8.442 1.00 0.00 392 VAL A O 7
ATOM 4180 N N . LEU A 1 25 ? 6.028 4.332 7.185 1.00 0.00 393 LEU A N 7
ATOM 4181 C CA . LEU A 1 25 ? 6.526 5.083 8.335 1.00 0.00 393 LEU A CA 7
ATOM 4182 C C . LEU A 1 25 ? 5.379 5.473 9.258 1.00 0.00 393 LEU A C 7
ATOM 4183 O O . LEU A 1 25 ? 5.502 5.399 10.480 1.00 0.00 393 LEU A O 7
ATOM 4199 N N . LEU A 1 26 ? 4.276 5.888 8.674 1.00 0.00 394 LEU A N 7
ATOM 4200 C CA . LEU A 1 26 ? 3.131 6.288 9.466 1.00 0.00 394 LEU A CA 7
ATOM 4201 C C . LEU A 1 26 ? 2.614 5.114 10.289 1.00 0.00 394 LEU A C 7
ATOM 4202 O O . LEU A 1 26 ? 2.265 5.274 11.460 1.00 0.00 394 LEU A O 7
ATOM 4218 N N . ALA A 1 27 ? 2.564 3.938 9.674 1.00 0.00 395 ALA A N 7
ATOM 4219 C CA . ALA A 1 27 ? 2.082 2.749 10.367 1.00 0.00 395 ALA A CA 7
ATOM 4220 C C . ALA A 1 27 ? 2.888 2.516 11.642 1.00 0.00 395 ALA A C 7
ATOM 4221 O O . ALA A 1 27 ? 2.326 2.309 12.717 1.00 0.00 395 ALA A O 7
ATOM 4228 N N . TYR A 1 28 ? 4.209 2.559 11.510 1.00 0.00 396 TYR A N 7
ATOM 4229 C CA . TYR A 1 28 ? 5.091 2.359 12.655 1.00 0.00 396 TYR A CA 7
ATOM 4230 C C . TYR A 1 28 ? 4.915 3.489 13.665 1.00 0.00 396 TYR A C 7
ATOM 4231 O O . TYR A 1 28 ? 5.023 3.278 14.873 1.00 0.00 396 TYR A O 7
ATOM 4249 N N . PHE A 1 29 ? 4.654 4.693 13.162 1.00 0.00 397 PHE A N 7
ATOM 4250 C CA . PHE A 1 29 ? 4.479 5.853 14.027 1.00 0.00 397 PHE A CA 7
ATOM 4251 C C . PHE A 1 29 ? 3.359 5.601 15.031 1.00 0.00 397 PHE A C 7
ATOM 4252 O O . PHE A 1 29 ? 3.506 5.874 16.223 1.00 0.00 397 PHE A O 7
ATOM 4269 N N . ILE A 1 30 ? 2.240 5.073 14.543 1.00 0.00 398 ILE A N 7
ATOM 4270 C CA . ILE A 1 30 ? 1.104 4.783 15.407 1.00 0.00 398 ILE A CA 7
ATOM 4271 C C . ILE A 1 30 ? 1.465 3.695 16.416 1.00 0.00 398 ILE A C 7
ATOM 4272 O O . ILE A 1 30 ? 1.114 3.787 17.594 1.00 0.00 398 ILE A O 7
ATOM 4288 N N . GLY A 1 31 ? 2.166 2.663 15.948 1.00 0.00 399 GLY A N 7
ATOM 4289 C CA . GLY A 1 31 ? 2.559 1.562 16.814 1.00 0.00 399 GLY A CA 7
ATOM 4290 C C . GLY A 1 31 ? 3.513 2.032 17.899 1.00 0.00 399 GLY A C 7
ATOM 4291 O O . GLY A 1 31 ? 3.481 1.535 19.026 1.00 0.00 399 GLY A O 7
ATOM 4295 N N . LEU A 1 32 ? 4.370 2.980 17.550 1.00 0.00 400 LEU A N 7
ATOM 4296 C CA . LEU A 1 32 ? 5.344 3.498 18.500 1.00 0.00 400 LEU A CA 7
ATOM 4297 C C . LEU A 1 32 ? 4.655 4.167 19.686 1.00 0.00 400 LEU A C 7
ATOM 4298 O O . LEU A 1 32 ? 5.064 3.987 20.833 1.00 0.00 400 LEU A O 7
ATOM 4314 N N . LYS A 1 33 ? 3.617 4.947 19.407 1.00 0.00 401 LYS A N 7
ATOM 4315 C CA . LYS A 1 33 ? 2.898 5.643 20.466 1.00 0.00 401 LYS A CA 7
ATOM 4316 C C . LYS A 1 33 ? 2.038 4.671 21.260 1.00 0.00 401 LYS A C 7
ATOM 4317 O O . LYS A 1 33 ? 1.340 3.835 20.686 1.00 0.00 401 LYS A O 7
ATOM 4336 N N . HIS A 1 34 ? 2.088 4.783 22.584 1.00 0.00 402 HIS A N 7
ATOM 4337 C CA . HIS A 1 34 ? 1.307 3.903 23.444 1.00 0.00 402 HIS A CA 7
ATOM 4338 C C . HIS A 1 34 ? 1.435 2.455 22.986 1.00 0.00 402 HIS A C 7
ATOM 4339 O O . HIS A 1 34 ? 0.688 1.998 22.120 1.00 0.00 402 HIS A O 7
ATOM 4354 N N . HIS A 1 35 ? 2.386 1.738 23.574 1.00 0.00 403 HIS A N 7
ATOM 4355 C CA . HIS A 1 35 ? 2.604 0.341 23.219 1.00 0.00 403 HIS A CA 7
ATOM 4356 C C . HIS A 1 35 ? 1.525 -0.537 23.839 1.00 0.00 403 HIS A C 7
ATOM 4357 O O . HIS A 1 35 ? 1.037 -0.257 24.935 1.00 0.00 403 HIS A O 7
ATOM 4372 N N . HIS A 1 36 ? 1.151 -1.602 23.131 1.00 0.00 404 HIS A N 7
ATOM 4373 C CA . HIS A 1 36 ? 0.122 -2.523 23.617 1.00 0.00 404 HIS A CA 7
ATOM 4374 C C . HIS A 1 36 ? 0.758 -3.794 24.167 1.00 0.00 404 HIS A C 7
ATOM 4375 O O . HIS A 1 36 ? 1.561 -4.439 23.496 1.00 0.00 404 HIS A O 7
ATOM 4390 N N . ALA A 1 37 ? 0.391 -4.144 25.395 1.00 0.00 405 ALA A N 7
ATOM 4391 C CA . ALA A 1 37 ? 0.932 -5.340 26.029 1.00 0.00 405 ALA A CA 7
ATOM 4392 C C . ALA A 1 37 ? 0.254 -6.588 25.475 1.00 0.00 405 ALA A C 7
ATOM 4393 O O . ALA A 1 37 ? 0.725 -7.706 25.679 1.00 0.00 405 ALA A O 7
ATOM 4400 N N . GLY A 1 38 ? -0.856 -6.386 24.771 1.00 0.00 406 GLY A N 7
ATOM 4401 C CA . GLY A 1 38 ? -1.595 -7.499 24.190 1.00 0.00 406 GLY A CA 7
ATOM 4402 C C . GLY A 1 38 ? -0.761 -8.214 23.133 1.00 0.00 406 GLY A C 7
ATOM 4403 O O . GLY A 1 38 ? -0.831 -9.436 22.995 1.00 0.00 406 GLY A O 7
ATOM 4407 N N . TYR A 1 39 ? 0.029 -7.446 22.387 1.00 0.00 407 TYR A N 7
ATOM 4408 C CA . TYR A 1 39 ? 0.874 -8.018 21.342 1.00 0.00 407 TYR A CA 7
ATOM 4409 C C . TYR A 1 39 ? 2.198 -8.496 21.927 1.00 0.00 407 TYR A C 7
ATOM 4410 O O . TYR A 1 39 ? 2.879 -7.754 22.635 1.00 0.00 407 TYR A O 7
ATOM 4428 N N . GLU A 1 40 ? 2.556 -9.741 21.627 1.00 0.00 408 GLU A N 7
ATOM 4429 C CA . GLU A 1 40 ? 3.800 -10.308 22.133 1.00 0.00 408 GLU A CA 7
ATOM 4430 C C . GLU A 1 40 ? 4.995 -9.641 21.465 1.00 0.00 408 GLU A C 7
ATOM 4431 O O . GLU A 1 40 ? 5.181 -9.754 20.254 1.00 0.00 408 GLU A O 7
ATOM 4443 N N . GLN A 1 41 ? 5.802 -8.951 22.260 1.00 0.00 409 GLN A N 7
ATOM 4444 C CA . GLN A 1 41 ? 6.976 -8.272 21.726 1.00 0.00 409 GLN A CA 7
ATOM 4445 C C . GLN A 1 41 ? 8.074 -9.280 21.402 1.00 0.00 409 GLN A C 7
ATOM 4446 O O . GLN A 1 41 ? 8.389 -10.148 22.213 1.00 0.00 409 GLN A O 7
ATOM 4460 N N . PHE A 1 42 ? 8.654 -9.154 20.214 1.00 0.00 410 PHE A N 7
ATOM 4461 C CA . PHE A 1 42 ? 9.722 -10.056 19.798 1.00 0.00 410 PHE A CA 7
ATOM 4462 C C . PHE A 1 42 ? 10.881 -10.007 20.789 1.00 0.00 410 PHE A C 7
ATOM 4463 O O . PHE A 1 42 ? 11.351 -11.064 21.174 1.00 0.00 410 PHE A O 7
ATOM 4481 N N . SER A 1 1 ? 16.738 -4.089 -25.919 1.00 0.00 369 SER A N 8
ATOM 4482 C CA . SER A 1 1 ? 17.722 -3.365 -26.770 1.00 0.00 369 SER A CA 8
ATOM 4483 C C . SER A 1 1 ? 18.509 -2.385 -25.910 1.00 0.00 369 SER A C 8
ATOM 4484 O O . SER A 1 1 ? 18.288 -2.281 -24.704 1.00 0.00 369 SER A O 8
ATOM 4494 N N . ALA A 1 2 ? 19.429 -1.669 -26.543 1.00 0.00 370 ALA A N 8
ATOM 4495 C CA . ALA A 1 2 ? 20.252 -0.694 -25.826 1.00 0.00 370 ALA A CA 8
ATOM 4496 C C . ALA A 1 2 ? 19.387 0.422 -25.256 1.00 0.00 370 ALA A C 8
ATOM 4497 O O . ALA A 1 2 ? 19.622 0.901 -24.145 1.00 0.00 370 ALA A O 8
ATOM 4504 N N . ASP A 1 3 ? 18.381 0.830 -26.022 1.00 0.00 371 ASP A N 8
ATOM 4505 C CA . ASP A 1 3 ? 17.473 1.899 -25.588 1.00 0.00 371 ASP A CA 8
ATOM 4506 C C . ASP A 1 3 ? 16.210 1.308 -24.969 1.00 0.00 371 ASP A C 8
ATOM 4507 O O . ASP A 1 3 ? 15.369 0.745 -25.671 1.00 0.00 371 ASP A O 8
ATOM 4516 N N . ASP A 1 4 ? 16.082 1.437 -23.650 1.00 0.00 372 ASP A N 8
ATOM 4517 C CA . ASP A 1 4 ? 14.917 0.911 -22.951 1.00 0.00 372 ASP A CA 8
ATOM 4518 C C . ASP A 1 4 ? 13.669 1.705 -23.321 1.00 0.00 372 ASP A C 8
ATOM 4519 O O . ASP A 1 4 ? 13.721 2.924 -23.478 1.00 0.00 372 ASP A O 8
ATOM 4528 N N . ASP A 1 5 ? 12.548 1.005 -23.456 1.00 0.00 373 ASP A N 8
ATOM 4529 C CA . ASP A 1 5 ? 11.290 1.655 -23.808 1.00 0.00 373 ASP A CA 8
ATOM 4530 C C . ASP A 1 5 ? 10.825 2.569 -22.678 1.00 0.00 373 ASP A C 8
ATOM 4531 O O . ASP A 1 5 ? 10.998 2.255 -21.500 1.00 0.00 373 ASP A O 8
ATOM 4540 N N . ASN A 1 6 ? 10.236 3.702 -23.046 1.00 0.00 374 ASN A N 8
ATOM 4541 C CA . ASN A 1 6 ? 9.750 4.656 -22.057 1.00 0.00 374 ASN A CA 8
ATOM 4542 C C . ASN A 1 6 ? 8.640 4.034 -21.214 1.00 0.00 374 ASN A C 8
ATOM 4543 O O . ASN A 1 6 ? 8.571 4.252 -20.004 1.00 0.00 374 ASN A O 8
ATOM 4554 N N . PHE A 1 7 ? 7.776 3.258 -21.860 1.00 0.00 375 PHE A N 8
ATOM 4555 C CA . PHE A 1 7 ? 6.676 2.612 -21.157 1.00 0.00 375 PHE A CA 8
ATOM 4556 C C . PHE A 1 7 ? 7.209 1.683 -20.071 1.00 0.00 375 PHE A C 8
ATOM 4557 O O . PHE A 1 7 ? 6.697 1.663 -18.953 1.00 0.00 375 PHE A O 8
ATOM 4574 N N . LEU A 1 8 ? 8.235 0.913 -20.411 1.00 0.00 376 LEU A N 8
ATOM 4575 C CA . LEU A 1 8 ? 8.828 -0.020 -19.460 1.00 0.00 376 LEU A CA 8
ATOM 4576 C C . LEU A 1 8 ? 9.740 0.714 -18.486 1.00 0.00 376 LEU A C 8
ATOM 4577 O O . LEU A 1 8 ? 10.472 1.628 -18.870 1.00 0.00 376 LEU A O 8
ATOM 4593 N N . VAL A 1 9 ? 9.688 0.307 -17.224 1.00 0.00 377 VAL A N 8
ATOM 4594 C CA . VAL A 1 9 ? 10.513 0.929 -16.199 1.00 0.00 377 VAL A CA 8
ATOM 4595 C C . VAL A 1 9 ? 10.345 2.446 -16.230 1.00 0.00 377 VAL A C 8
ATOM 4596 O O . VAL A 1 9 ? 11.308 3.182 -16.443 1.00 0.00 377 VAL A O 8
ATOM 4609 N N . PRO A 1 10 ? 9.143 2.919 -16.026 1.00 0.00 378 PRO A N 8
ATOM 4610 C CA . PRO A 1 10 ? 8.837 4.379 -16.029 1.00 0.00 378 PRO A CA 8
ATOM 4611 C C . PRO A 1 10 ? 9.368 5.078 -14.778 1.00 0.00 378 PRO A C 8
ATOM 4612 O O . PRO A 1 10 ? 9.518 4.456 -13.728 1.00 0.00 378 PRO A O 8
ATOM 4623 N N . ILE A 1 11 ? 9.650 6.370 -14.905 1.00 0.00 379 ILE A N 8
ATOM 4624 C CA . ILE A 1 11 ? 10.161 7.148 -13.781 1.00 0.00 379 ILE A CA 8
ATOM 4625 C C . ILE A 1 11 ? 9.121 7.211 -12.666 1.00 0.00 379 ILE A C 8
ATOM 4626 O O . ILE A 1 11 ? 9.451 7.064 -11.489 1.00 0.00 379 ILE A O 8
ATOM 4642 N N . ALA A 1 12 ? 7.867 7.433 -13.046 1.00 0.00 380 ALA A N 8
ATOM 4643 C CA . ALA A 1 12 ? 6.781 7.514 -12.074 1.00 0.00 380 ALA A CA 8
ATOM 4644 C C . ALA A 1 12 ? 6.934 6.431 -11.005 1.00 0.00 380 ALA A C 8
ATOM 4645 O O . ALA A 1 12 ? 6.358 6.536 -9.922 1.00 0.00 380 ALA A O 8
ATOM 4652 N N . VAL A 1 13 ? 7.708 5.389 -11.317 1.00 0.00 381 VAL A N 8
ATOM 4653 C CA . VAL A 1 13 ? 7.912 4.300 -10.379 1.00 0.00 381 VAL A CA 8
ATOM 4654 C C . VAL A 1 13 ? 8.548 4.813 -9.092 1.00 0.00 381 VAL A C 8
ATOM 4655 O O . VAL A 1 13 ? 8.147 4.427 -7.995 1.00 0.00 381 VAL A O 8
ATOM 4668 N N . GLY A 1 14 ? 9.542 5.684 -9.235 1.00 0.00 382 GLY A N 8
ATOM 4669 C CA . GLY A 1 14 ? 10.226 6.240 -8.075 1.00 0.00 382 GLY A CA 8
ATOM 4670 C C . GLY A 1 14 ? 9.268 7.060 -7.219 1.00 0.00 382 GLY A C 8
ATOM 4671 O O . GLY A 1 14 ? 9.333 7.022 -5.991 1.00 0.00 382 GLY A O 8
ATOM 4675 N N . ALA A 1 15 ? 8.379 7.798 -7.874 1.00 0.00 383 ALA A N 8
ATOM 4676 C CA . ALA A 1 15 ? 7.413 8.624 -7.159 1.00 0.00 383 ALA A CA 8
ATOM 4677 C C . ALA A 1 15 ? 6.512 7.759 -6.286 1.00 0.00 383 ALA A C 8
ATOM 4678 O O . ALA A 1 15 ? 6.214 8.109 -5.144 1.00 0.00 383 ALA A O 8
ATOM 4685 N N . ALA A 1 16 ? 6.084 6.624 -6.828 1.00 0.00 384 ALA A N 8
ATOM 4686 C CA . ALA A 1 16 ? 5.220 5.715 -6.087 1.00 0.00 384 ALA A CA 8
ATOM 4687 C C . ALA A 1 16 ? 5.961 5.131 -4.891 1.00 0.00 384 ALA A C 8
ATOM 4688 O O . ALA A 1 16 ? 5.380 4.930 -3.825 1.00 0.00 384 ALA A O 8
ATOM 4695 N N . LEU A 1 17 ? 7.245 4.847 -5.078 1.00 0.00 385 LEU A N 8
ATOM 4696 C CA . LEU A 1 17 ? 8.045 4.270 -4.008 1.00 0.00 385 LEU A CA 8
ATOM 4697 C C . LEU A 1 17 ? 8.113 5.235 -2.820 1.00 0.00 385 LEU A C 8
ATOM 4698 O O . LEU A 1 17 ? 7.954 4.837 -1.665 1.00 0.00 385 LEU A O 8
ATOM 4714 N N . ALA A 1 18 ? 8.344 6.508 -3.111 1.00 0.00 386 ALA A N 8
ATOM 4715 C CA . ALA A 1 18 ? 8.434 7.511 -2.060 1.00 0.00 386 ALA A CA 8
ATOM 4716 C C . ALA A 1 18 ? 7.123 7.594 -1.288 1.00 0.00 386 ALA A C 8
ATOM 4717 O O . ALA A 1 18 ? 7.119 7.741 -0.065 1.00 0.00 386 ALA A O 8
ATOM 4724 N N . GLY A 1 19 ? 6.011 7.497 -2.010 1.00 0.00 387 GLY A N 8
ATOM 4725 C CA . GLY A 1 19 ? 4.696 7.561 -1.384 1.00 0.00 387 GLY A CA 8
ATOM 4726 C C . GLY A 1 19 ? 4.468 6.372 -0.459 1.00 0.00 387 GLY A C 8
ATOM 4727 O O . GLY A 1 19 ? 3.969 6.526 0.655 1.00 0.00 387 GLY A O 8
ATOM 4731 N N . VAL A 1 20 ? 4.833 5.188 -0.934 1.00 0.00 388 VAL A N 8
ATOM 4732 C CA . VAL A 1 20 ? 4.662 3.970 -0.149 1.00 0.00 388 VAL A CA 8
ATOM 4733 C C . VAL A 1 20 ? 5.578 3.978 1.067 1.00 0.00 388 VAL A C 8
ATOM 4734 O O . VAL A 1 20 ? 5.179 3.585 2.162 1.00 0.00 388 VAL A O 8
ATOM 4747 N N . LEU A 1 21 ? 6.812 4.413 0.865 1.00 0.00 389 LEU A N 8
ATOM 4748 C CA . LEU A 1 21 ? 7.780 4.446 1.946 1.00 0.00 389 LEU A CA 8
ATOM 4749 C C . LEU A 1 21 ? 7.284 5.318 3.095 1.00 0.00 389 LEU A C 8
ATOM 4750 O O . LEU A 1 21 ? 7.443 4.963 4.263 1.00 0.00 389 LEU A O 8
ATOM 4766 N N . ILE A 1 22 ? 6.675 6.448 2.763 1.00 0.00 390 ILE A N 8
ATOM 4767 C CA . ILE A 1 22 ? 6.151 7.348 3.776 1.00 0.00 390 ILE A CA 8
ATOM 4768 C C . ILE A 1 22 ? 4.974 6.707 4.498 1.00 0.00 390 ILE A C 8
ATOM 4769 O O . ILE A 1 22 ? 4.840 6.826 5.713 1.00 0.00 390 ILE A O 8
ATOM 4785 N N . LEU A 1 23 ? 4.113 6.047 3.734 1.00 0.00 391 LEU A N 8
ATOM 4786 C CA . LEU A 1 23 ? 2.937 5.413 4.308 1.00 0.00 391 LEU A CA 8
ATOM 4787 C C . LEU A 1 23 ? 3.338 4.361 5.333 1.00 0.00 391 LEU A C 8
ATOM 4788 O O . LEU A 1 23 ? 2.716 4.235 6.389 1.00 0.00 391 LEU A O 8
ATOM 4804 N N . VAL A 1 24 ? 4.377 3.608 5.012 1.00 0.00 392 VAL A N 8
ATOM 4805 C CA . VAL A 1 24 ? 4.859 2.566 5.908 1.00 0.00 392 VAL A CA 8
ATOM 4806 C C . VAL A 1 24 ? 5.365 3.173 7.211 1.00 0.00 392 VAL A C 8
ATOM 4807 O O . VAL A 1 24 ? 5.129 2.635 8.291 1.00 0.00 392 VAL A O 8
ATOM 4820 N N . LEU A 1 25 ? 6.072 4.286 7.100 1.00 0.00 393 LEU A N 8
ATOM 4821 C CA . LEU A 1 25 ? 6.621 4.948 8.280 1.00 0.00 393 LEU A CA 8
ATOM 4822 C C . LEU A 1 25 ? 5.511 5.389 9.221 1.00 0.00 393 LEU A C 8
ATOM 4823 O O . LEU A 1 25 ? 5.627 5.260 10.439 1.00 0.00 393 LEU A O 8
ATOM 4839 N N . LEU A 1 26 ? 4.446 5.914 8.656 1.00 0.00 394 LEU A N 8
ATOM 4840 C CA . LEU A 1 26 ? 3.334 6.373 9.463 1.00 0.00 394 LEU A CA 8
ATOM 4841 C C . LEU A 1 26 ? 2.721 5.214 10.242 1.00 0.00 394 LEU A C 8
ATOM 4842 O O . LEU A 1 26 ? 2.375 5.356 11.414 1.00 0.00 394 LEU A O 8
ATOM 4858 N N . ALA A 1 27 ? 2.585 4.067 9.582 1.00 0.00 395 ALA A N 8
ATOM 4859 C CA . ALA A 1 27 ? 2.009 2.893 10.229 1.00 0.00 395 ALA A CA 8
ATOM 4860 C C . ALA A 1 27 ? 2.791 2.549 11.494 1.00 0.00 395 ALA A C 8
ATOM 4861 O O . ALA A 1 27 ? 2.210 2.329 12.557 1.00 0.00 395 ALA A O 8
ATOM 4868 N N . TYR A 1 28 ? 4.113 2.514 11.370 1.00 0.00 396 TYR A N 8
ATOM 4869 C CA . TYR A 1 28 ? 4.972 2.207 12.507 1.00 0.00 396 TYR A CA 8
ATOM 4870 C C . TYR A 1 28 ? 4.869 3.305 13.562 1.00 0.00 396 TYR A C 8
ATOM 4871 O O . TYR A 1 28 ? 4.952 3.039 14.761 1.00 0.00 396 TYR A O 8
ATOM 4889 N N . PHE A 1 29 ? 4.698 4.542 13.104 1.00 0.00 397 PHE A N 8
ATOM 4890 C CA . PHE A 1 29 ? 4.598 5.677 14.014 1.00 0.00 397 PHE A CA 8
ATOM 4891 C C . PHE A 1 29 ? 3.447 5.469 14.995 1.00 0.00 397 PHE A C 8
ATOM 4892 O O . PHE A 1 29 ? 3.598 5.688 16.197 1.00 0.00 397 PHE A O 8
ATOM 4909 N N . ILE A 1 30 ? 2.301 5.041 14.475 1.00 0.00 398 ILE A N 8
ATOM 4910 C CA . ILE A 1 30 ? 1.134 4.800 15.311 1.00 0.00 398 ILE A CA 8
ATOM 4911 C C . ILE A 1 30 ? 1.405 3.657 16.287 1.00 0.00 398 ILE A C 8
ATOM 4912 O O . ILE A 1 30 ? 1.043 3.733 17.462 1.00 0.00 398 ILE A O 8
ATOM 4928 N N . GLY A 1 31 ? 2.038 2.593 15.792 1.00 0.00 399 GLY A N 8
ATOM 4929 C CA . GLY A 1 31 ? 2.340 1.442 16.627 1.00 0.00 399 GLY A CA 8
ATOM 4930 C C . GLY A 1 31 ? 3.293 1.819 17.746 1.00 0.00 399 GLY A C 8
ATOM 4931 O O . GLY A 1 31 ? 3.162 1.345 18.875 1.00 0.00 399 GLY A O 8
ATOM 4935 N N . LEU A 1 32 ? 4.256 2.673 17.428 1.00 0.00 400 LEU A N 8
ATOM 4936 C CA . LEU A 1 32 ? 5.229 3.103 18.420 1.00 0.00 400 LEU A CA 8
ATOM 4937 C C . LEU A 1 32 ? 4.541 3.857 19.553 1.00 0.00 400 LEU A C 8
ATOM 4938 O O . LEU A 1 32 ? 4.869 3.670 20.725 1.00 0.00 400 LEU A O 8
ATOM 4954 N N . LYS A 1 33 ? 3.595 4.717 19.194 1.00 0.00 401 LYS A N 8
ATOM 4955 C CA . LYS A 1 33 ? 2.877 5.504 20.186 1.00 0.00 401 LYS A CA 8
ATOM 4956 C C . LYS A 1 33 ? 2.020 4.600 21.063 1.00 0.00 401 LYS A C 8
ATOM 4957 O O . LYS A 1 33 ? 1.418 3.643 20.578 1.00 0.00 401 LYS A O 8
ATOM 4976 N N . HIS A 1 34 ? 1.974 4.905 22.355 1.00 0.00 402 HIS A N 8
ATOM 4977 C CA . HIS A 1 34 ? 1.191 4.106 23.290 1.00 0.00 402 HIS A CA 8
ATOM 4978 C C . HIS A 1 34 ? -0.274 4.068 22.868 1.00 0.00 402 HIS A C 8
ATOM 4979 O O . HIS A 1 34 ? -0.922 3.023 22.930 1.00 0.00 402 HIS A O 8
ATOM 4994 N N . HIS A 1 35 ? -0.792 5.214 22.437 1.00 0.00 403 HIS A N 8
ATOM 4995 C CA . HIS A 1 35 ? -2.181 5.298 22.005 1.00 0.00 403 HIS A CA 8
ATOM 4996 C C . HIS A 1 35 ? -2.343 4.693 20.616 1.00 0.00 403 HIS A C 8
ATOM 4997 O O . HIS A 1 35 ? -1.573 4.997 19.707 1.00 0.00 403 HIS A O 8
ATOM 5012 N N . HIS A 1 36 ? -3.351 3.835 20.459 1.00 0.00 404 HIS A N 8
ATOM 5013 C CA . HIS A 1 36 ? -3.616 3.183 19.173 1.00 0.00 404 HIS A CA 8
ATOM 5014 C C . HIS A 1 36 ? -4.969 3.620 18.623 1.00 0.00 404 HIS A C 8
ATOM 5015 O O . HIS A 1 36 ? -5.932 3.788 19.371 1.00 0.00 404 HIS A O 8
ATOM 5030 N N . ALA A 1 37 ? -5.030 3.807 17.309 1.00 0.00 405 ALA A N 8
ATOM 5031 C CA . ALA A 1 37 ? -6.267 4.229 16.664 1.00 0.00 405 ALA A CA 8
ATOM 5032 C C . ALA A 1 37 ? -7.231 3.053 16.542 1.00 0.00 405 ALA A C 8
ATOM 5033 O O . ALA A 1 37 ? -8.443 3.218 16.676 1.00 0.00 405 ALA A O 8
ATOM 5040 N N . GLY A 1 38 ? -6.684 1.869 16.290 1.00 0.00 406 GLY A N 8
ATOM 5041 C CA . GLY A 1 38 ? -7.506 0.673 16.153 1.00 0.00 406 GLY A CA 8
ATOM 5042 C C . GLY A 1 38 ? -8.234 0.361 17.456 1.00 0.00 406 GLY A C 8
ATOM 5043 O O . GLY A 1 38 ? -9.378 -0.092 17.446 1.00 0.00 406 GLY A O 8
ATOM 5047 N N . TYR A 1 39 ? -7.561 0.606 18.577 1.00 0.00 407 TYR A N 8
ATOM 5048 C CA . TYR A 1 39 ? -8.155 0.347 19.884 1.00 0.00 407 TYR A CA 8
ATOM 5049 C C . TYR A 1 39 ? -9.127 1.459 20.259 1.00 0.00 407 TYR A C 8
ATOM 5050 O O . TYR A 1 39 ? -8.812 2.643 20.128 1.00 0.00 407 TYR A O 8
ATOM 5068 N N . GLU A 1 40 ? -10.310 1.074 20.726 1.00 0.00 408 GLU A N 8
ATOM 5069 C CA . GLU A 1 40 ? -11.318 2.051 21.114 1.00 0.00 408 GLU A CA 8
ATOM 5070 C C . GLU A 1 40 ? -10.871 2.811 22.358 1.00 0.00 408 GLU A C 8
ATOM 5071 O O . GLU A 1 40 ? -10.700 2.229 23.428 1.00 0.00 408 GLU A O 8
ATOM 5083 N N . GLN A 1 41 ? -10.681 4.114 22.207 1.00 0.00 409 GLN A N 8
ATOM 5084 C CA . GLN A 1 41 ? -10.254 4.948 23.325 1.00 0.00 409 GLN A CA 8
ATOM 5085 C C . GLN A 1 41 ? -11.176 4.749 24.529 1.00 0.00 409 GLN A C 8
ATOM 5086 O O . GLN A 1 41 ? -12.384 4.563 24.372 1.00 0.00 409 GLN A O 8
ATOM 5100 N N . PHE A 1 42 ? -10.604 4.795 25.723 1.00 0.00 410 PHE A N 8
ATOM 5101 C CA . PHE A 1 42 ? -11.389 4.627 26.937 1.00 0.00 410 PHE A CA 8
ATOM 5102 C C . PHE A 1 42 ? -10.559 4.983 28.165 1.00 0.00 410 PHE A C 8
ATOM 5103 O O . PHE A 1 42 ? -11.143 5.397 29.152 1.00 0.00 410 PHE A O 8
ATOM 5121 N N . SER A 1 1 ? 21.218 -11.083 -14.128 1.00 0.00 369 SER A N 9
ATOM 5122 C CA . SER A 1 1 ? 22.258 -10.393 -14.942 1.00 0.00 369 SER A CA 9
ATOM 5123 C C . SER A 1 1 ? 21.585 -9.406 -15.890 1.00 0.00 369 SER A C 9
ATOM 5124 O O . SER A 1 1 ? 21.927 -8.225 -15.916 1.00 0.00 369 SER A O 9
ATOM 5134 N N . ALA A 1 2 ? 20.627 -9.900 -16.668 1.00 0.00 370 ALA A N 9
ATOM 5135 C CA . ALA A 1 2 ? 19.910 -9.052 -17.616 1.00 0.00 370 ALA A CA 9
ATOM 5136 C C . ALA A 1 2 ? 18.528 -9.624 -17.897 1.00 0.00 370 ALA A C 9
ATOM 5137 O O . ALA A 1 2 ? 18.347 -10.839 -17.961 1.00 0.00 370 ALA A O 9
ATOM 5144 N N . ASP A 1 3 ? 17.555 -8.736 -18.067 1.00 0.00 371 ASP A N 9
ATOM 5145 C CA . ASP A 1 3 ? 16.175 -9.152 -18.346 1.00 0.00 371 ASP A CA 9
ATOM 5146 C C . ASP A 1 3 ? 15.872 -9.040 -19.838 1.00 0.00 371 ASP A C 9
ATOM 5147 O O . ASP A 1 3 ? 15.805 -7.940 -20.385 1.00 0.00 371 ASP A O 9
ATOM 5156 N N . ASP A 1 4 ? 15.690 -10.185 -20.490 1.00 0.00 372 ASP A N 9
ATOM 5157 C CA . ASP A 1 4 ? 15.397 -10.203 -21.916 1.00 0.00 372 ASP A CA 9
ATOM 5158 C C . ASP A 1 4 ? 14.073 -9.495 -22.195 1.00 0.00 372 ASP A C 9
ATOM 5159 O O . ASP A 1 4 ? 13.928 -8.805 -23.204 1.00 0.00 372 ASP A O 9
ATOM 5168 N N . ASP A 1 5 ? 13.108 -9.675 -21.297 1.00 0.00 373 ASP A N 9
ATOM 5169 C CA . ASP A 1 5 ? 11.799 -9.053 -21.459 1.00 0.00 373 ASP A CA 9
ATOM 5170 C C . ASP A 1 5 ? 11.896 -7.541 -21.269 1.00 0.00 373 ASP A C 9
ATOM 5171 O O . ASP A 1 5 ? 12.576 -7.061 -20.363 1.00 0.00 373 ASP A O 9
ATOM 5180 N N . ASN A 1 6 ? 11.209 -6.796 -22.130 1.00 0.00 374 ASN A N 9
ATOM 5181 C CA . ASN A 1 6 ? 11.224 -5.340 -22.050 1.00 0.00 374 ASN A CA 9
ATOM 5182 C C . ASN A 1 6 ? 10.486 -4.867 -20.800 1.00 0.00 374 ASN A C 9
ATOM 5183 O O . ASN A 1 6 ? 9.465 -5.438 -20.420 1.00 0.00 374 ASN A O 9
ATOM 5194 N N . PHE A 1 7 ? 11.011 -3.821 -20.165 1.00 0.00 375 PHE A N 9
ATOM 5195 C CA . PHE A 1 7 ? 10.396 -3.278 -18.959 1.00 0.00 375 PHE A CA 9
ATOM 5196 C C . PHE A 1 7 ? 10.638 -1.773 -18.872 1.00 0.00 375 PHE A C 9
ATOM 5197 O O . PHE A 1 7 ? 11.782 -1.318 -18.847 1.00 0.00 375 PHE A O 9
ATOM 5214 N N . LEU A 1 8 ? 9.556 -1.007 -18.825 1.00 0.00 376 LEU A N 9
ATOM 5215 C CA . LEU A 1 8 ? 9.659 0.445 -18.741 1.00 0.00 376 LEU A CA 9
ATOM 5216 C C . LEU A 1 8 ? 10.065 0.866 -17.334 1.00 0.00 376 LEU A C 9
ATOM 5217 O O . LEU A 1 8 ? 9.682 0.232 -16.352 1.00 0.00 376 LEU A O 9
ATOM 5233 N N . VAL A 1 9 ? 10.846 1.940 -17.244 1.00 0.00 377 VAL A N 9
ATOM 5234 C CA . VAL A 1 9 ? 11.308 2.446 -15.950 1.00 0.00 377 VAL A CA 9
ATOM 5235 C C . VAL A 1 9 ? 11.229 3.970 -15.911 1.00 0.00 377 VAL A C 9
ATOM 5236 O O . VAL A 1 9 ? 12.252 4.655 -15.922 1.00 0.00 377 VAL A O 9
ATOM 5249 N N . PRO A 1 10 ? 10.034 4.509 -15.874 1.00 0.00 378 PRO A N 9
ATOM 5250 C CA . PRO A 1 10 ? 9.811 5.983 -15.836 1.00 0.00 378 PRO A CA 9
ATOM 5251 C C . PRO A 1 10 ? 10.120 6.574 -14.465 1.00 0.00 378 PRO A C 9
ATOM 5252 O O . PRO A 1 10 ? 10.259 5.848 -13.481 1.00 0.00 378 PRO A O 9
ATOM 5263 N N . ILE A 1 11 ? 10.231 7.895 -14.413 1.00 0.00 379 ILE A N 9
ATOM 5264 C CA . ILE A 1 11 ? 10.525 8.583 -13.162 1.00 0.00 379 ILE A CA 9
ATOM 5265 C C . ILE A 1 11 ? 9.401 8.357 -12.155 1.00 0.00 379 ILE A C 9
ATOM 5266 O O . ILE A 1 11 ? 9.655 8.112 -10.976 1.00 0.00 379 ILE A O 9
ATOM 5282 N N . ALA A 1 12 ? 8.161 8.444 -12.628 1.00 0.00 380 ALA A N 9
ATOM 5283 C CA . ALA A 1 12 ? 7.000 8.248 -11.764 1.00 0.00 380 ALA A CA 9
ATOM 5284 C C . ALA A 1 12 ? 7.233 7.081 -10.805 1.00 0.00 380 ALA A C 9
ATOM 5285 O O . ALA A 1 12 ? 6.570 6.972 -9.774 1.00 0.00 380 ALA A O 9
ATOM 5292 N N . VAL A 1 13 ? 8.183 6.213 -11.151 1.00 0.00 381 VAL A N 9
ATOM 5293 C CA . VAL A 1 13 ? 8.491 5.065 -10.316 1.00 0.00 381 VAL A CA 9
ATOM 5294 C C . VAL A 1 13 ? 9.051 5.518 -8.973 1.00 0.00 381 VAL A C 9
ATOM 5295 O O . VAL A 1 13 ? 8.686 4.981 -7.926 1.00 0.00 381 VAL A O 9
ATOM 5308 N N . GLY A 1 14 ? 9.942 6.501 -9.011 1.00 0.00 382 GLY A N 9
ATOM 5309 C CA . GLY A 1 14 ? 10.552 7.008 -7.792 1.00 0.00 382 GLY A CA 9
ATOM 5310 C C . GLY A 1 14 ? 9.501 7.584 -6.851 1.00 0.00 382 GLY A C 9
ATOM 5311 O O . GLY A 1 14 ? 9.554 7.364 -5.641 1.00 0.00 382 GLY A O 9
ATOM 5315 N N . ALA A 1 15 ? 8.550 8.321 -7.412 1.00 0.00 383 ALA A N 9
ATOM 5316 C CA . ALA A 1 15 ? 7.492 8.921 -6.610 1.00 0.00 383 ALA A CA 9
ATOM 5317 C C . ALA A 1 15 ? 6.602 7.846 -5.993 1.00 0.00 383 ALA A C 9
ATOM 5318 O O . ALA A 1 15 ? 6.176 7.965 -4.844 1.00 0.00 383 ALA A O 9
ATOM 5325 N N . ALA A 1 16 ? 6.322 6.801 -6.763 1.00 0.00 384 ALA A N 9
ATOM 5326 C CA . ALA A 1 16 ? 5.474 5.716 -6.280 1.00 0.00 384 ALA A CA 9
ATOM 5327 C C . ALA A 1 16 ? 6.106 5.036 -5.073 1.00 0.00 384 ALA A C 9
ATOM 5328 O O . ALA A 1 16 ? 5.439 4.764 -4.075 1.00 0.00 384 ALA A O 9
ATOM 5335 N N . LEU A 1 17 ? 7.397 4.763 -5.170 1.00 0.00 385 LEU A N 9
ATOM 5336 C CA . LEU A 1 17 ? 8.113 4.111 -4.074 1.00 0.00 385 LEU A CA 9
ATOM 5337 C C . LEU A 1 17 ? 8.165 5.003 -2.843 1.00 0.00 385 LEU A C 9
ATOM 5338 O O . LEU A 1 17 ? 7.995 4.537 -1.717 1.00 0.00 385 LEU A O 9
ATOM 5354 N N . ALA A 1 18 ? 8.406 6.285 -3.065 1.00 0.00 386 ALA A N 9
ATOM 5355 C CA . ALA A 1 18 ? 8.489 7.228 -1.961 1.00 0.00 386 ALA A CA 9
ATOM 5356 C C . ALA A 1 18 ? 7.175 7.263 -1.188 1.00 0.00 386 ALA A C 9
ATOM 5357 O O . ALA A 1 18 ? 7.172 7.366 0.038 1.00 0.00 386 ALA A O 9
ATOM 5364 N N . GLY A 1 19 ? 6.065 7.173 -1.911 1.00 0.00 387 GLY A N 9
ATOM 5365 C CA . GLY A 1 19 ? 4.752 7.193 -1.279 1.00 0.00 387 GLY A CA 9
ATOM 5366 C C . GLY A 1 19 ? 4.549 5.967 -0.395 1.00 0.00 387 GLY A C 9
ATOM 5367 O O . GLY A 1 19 ? 3.968 6.059 0.687 1.00 0.00 387 GLY A O 9
ATOM 5371 N N . VAL A 1 20 ? 5.028 4.821 -0.864 1.00 0.00 388 VAL A N 9
ATOM 5372 C CA . VAL A 1 20 ? 4.888 3.581 -0.108 1.00 0.00 388 VAL A CA 9
ATOM 5373 C C . VAL A 1 20 ? 5.649 3.665 1.211 1.00 0.00 388 VAL A C 9
ATOM 5374 O O . VAL A 1 20 ? 5.150 3.255 2.258 1.00 0.00 388 VAL A O 9
ATOM 5387 N N . LEU A 1 21 ? 6.860 4.198 1.154 1.00 0.00 389 LEU A N 9
ATOM 5388 C CA . LEU A 1 21 ? 7.686 4.329 2.347 1.00 0.00 389 LEU A CA 9
ATOM 5389 C C . LEU A 1 21 ? 7.011 5.239 3.361 1.00 0.00 389 LEU A C 9
ATOM 5390 O O . LEU A 1 21 ? 7.082 4.999 4.566 1.00 0.00 389 LEU A O 9
ATOM 5406 N N . ILE A 1 22 ? 6.360 6.279 2.873 1.00 0.00 390 ILE A N 9
ATOM 5407 C CA . ILE A 1 22 ? 5.683 7.213 3.752 1.00 0.00 390 ILE A CA 9
ATOM 5408 C C . ILE A 1 22 ? 4.577 6.504 4.519 1.00 0.00 390 ILE A C 9
ATOM 5409 O O . ILE A 1 22 ? 4.387 6.737 5.713 1.00 0.00 390 ILE A O 9
ATOM 5425 N N . LEU A 1 23 ? 3.844 5.645 3.826 1.00 0.00 391 LEU A N 9
ATOM 5426 C CA . LEU A 1 23 ? 2.750 4.917 4.451 1.00 0.00 391 LEU A CA 9
ATOM 5427 C C . LEU A 1 23 ? 3.266 4.048 5.592 1.00 0.00 391 LEU A C 9
ATOM 5428 O O . LEU A 1 23 ? 2.639 3.954 6.648 1.00 0.00 391 LEU A O 9
ATOM 5444 N N . VAL A 1 24 ? 4.405 3.414 5.370 1.00 0.00 392 VAL A N 9
ATOM 5445 C CA . VAL A 1 24 ? 4.999 2.550 6.381 1.00 0.00 392 VAL A CA 9
ATOM 5446 C C . VAL A 1 24 ? 5.416 3.364 7.601 1.00 0.00 392 VAL A C 9
ATOM 5447 O O . VAL A 1 24 ? 5.238 2.934 8.740 1.00 0.00 392 VAL A O 9
ATOM 5460 N N . LEU A 1 25 ? 5.980 4.536 7.354 1.00 0.00 393 LEU A N 9
ATOM 5461 C CA . LEU A 1 25 ? 6.431 5.401 8.444 1.00 0.00 393 LEU A CA 9
ATOM 5462 C C . LEU A 1 25 ? 5.263 5.811 9.324 1.00 0.00 393 LEU A C 9
ATOM 5463 O O . LEU A 1 25 ? 5.381 5.855 10.549 1.00 0.00 393 LEU A O 9
ATOM 5479 N N . LEU A 1 26 ? 4.144 6.116 8.700 1.00 0.00 394 LEU A N 9
ATOM 5480 C CA . LEU A 1 26 ? 2.973 6.527 9.448 1.00 0.00 394 LEU A CA 9
ATOM 5481 C C . LEU A 1 26 ? 2.507 5.412 10.377 1.00 0.00 394 LEU A C 9
ATOM 5482 O O . LEU A 1 26 ? 2.165 5.657 11.531 1.00 0.00 394 LEU A O 9
ATOM 5498 N N . ALA A 1 27 ? 2.500 4.187 9.863 1.00 0.00 395 ALA A N 9
ATOM 5499 C CA . ALA A 1 27 ? 2.076 3.038 10.654 1.00 0.00 395 ALA A CA 9
ATOM 5500 C C . ALA A 1 27 ? 3.012 2.831 11.841 1.00 0.00 395 ALA A C 9
ATOM 5501 O O . ALA A 1 27 ? 2.580 2.433 12.922 1.00 0.00 395 ALA A O 9
ATOM 5508 N N . TYR A 1 28 ? 4.295 3.100 11.632 1.00 0.00 396 TYR A N 9
ATOM 5509 C CA . TYR A 1 28 ? 5.284 2.937 12.692 1.00 0.00 396 TYR A CA 9
ATOM 5510 C C . TYR A 1 28 ? 4.956 3.843 13.877 1.00 0.00 396 TYR A C 9
ATOM 5511 O O . TYR A 1 28 ? 5.030 3.424 15.032 1.00 0.00 396 TYR A O 9
ATOM 5529 N N . PHE A 1 29 ? 4.607 5.083 13.579 1.00 0.00 397 PHE A N 9
ATOM 5530 C CA . PHE A 1 29 ? 4.280 6.049 14.626 1.00 0.00 397 PHE A CA 9
ATOM 5531 C C . PHE A 1 29 ? 3.077 5.582 15.441 1.00 0.00 397 PHE A C 9
ATOM 5532 O O . PHE A 1 29 ? 3.098 5.611 16.671 1.00 0.00 397 PHE A O 9
ATOM 5549 N N . ILE A 1 30 ? 2.032 5.158 14.748 1.00 0.00 398 ILE A N 9
ATOM 5550 C CA . ILE A 1 30 ? 0.824 4.690 15.412 1.00 0.00 398 ILE A CA 9
ATOM 5551 C C . ILE A 1 30 ? 1.084 3.378 16.140 1.00 0.00 398 ILE A C 9
ATOM 5552 O O . ILE A 1 30 ? 0.610 3.176 17.256 1.00 0.00 398 ILE A O 9
ATOM 5568 N N . GLY A 1 31 ? 1.832 2.486 15.498 1.00 0.00 399 GLY A N 9
ATOM 5569 C CA . GLY A 1 31 ? 2.136 1.197 16.091 1.00 0.00 399 GLY A CA 9
ATOM 5570 C C . GLY A 1 31 ? 2.933 1.366 17.372 1.00 0.00 399 GLY A C 9
ATOM 5571 O O . GLY A 1 31 ? 2.774 0.597 18.321 1.00 0.00 399 GLY A O 9
ATOM 5575 N N . LEU A 1 32 ? 3.796 2.375 17.396 1.00 0.00 400 LEU A N 9
ATOM 5576 C CA . LEU A 1 32 ? 4.618 2.629 18.569 1.00 0.00 400 LEU A CA 9
ATOM 5577 C C . LEU A 1 32 ? 3.746 2.965 19.775 1.00 0.00 400 LEU A C 9
ATOM 5578 O O . LEU A 1 32 ? 4.003 2.501 20.886 1.00 0.00 400 LEU A O 9
ATOM 5594 N N . LYS A 1 33 ? 2.724 3.783 19.553 1.00 0.00 401 LYS A N 9
ATOM 5595 C CA . LYS A 1 33 ? 1.833 4.184 20.632 1.00 0.00 401 LYS A CA 9
ATOM 5596 C C . LYS A 1 33 ? 1.064 2.980 21.161 1.00 0.00 401 LYS A C 9
ATOM 5597 O O . LYS A 1 33 ? 0.552 2.175 20.386 1.00 0.00 401 LYS A O 9
ATOM 5616 N N . HIS A 1 34 ? 0.989 2.861 22.484 1.00 0.00 402 HIS A N 9
ATOM 5617 C CA . HIS A 1 34 ? 0.280 1.745 23.108 1.00 0.00 402 HIS A CA 9
ATOM 5618 C C . HIS A 1 34 ? -0.393 2.193 24.399 1.00 0.00 402 HIS A C 9
ATOM 5619 O O . HIS A 1 34 ? 0.149 3.011 25.143 1.00 0.00 402 HIS A O 9
ATOM 5634 N N . HIS A 1 35 ? -1.580 1.655 24.655 1.00 0.00 403 HIS A N 9
ATOM 5635 C CA . HIS A 1 35 ? -2.321 2.008 25.857 1.00 0.00 403 HIS A CA 9
ATOM 5636 C C . HIS A 1 35 ? -1.725 1.298 27.070 1.00 0.00 403 HIS A C 9
ATOM 5637 O O . HIS A 1 35 ? -1.550 0.081 27.061 1.00 0.00 403 HIS A O 9
ATOM 5652 N N . HIS A 1 36 ? -1.422 2.068 28.111 1.00 0.00 404 HIS A N 9
ATOM 5653 C CA . HIS A 1 36 ? -0.846 1.507 29.334 1.00 0.00 404 HIS A CA 9
ATOM 5654 C C . HIS A 1 36 ? -1.927 1.316 30.393 1.00 0.00 404 HIS A C 9
ATOM 5655 O O . HIS A 1 36 ? -2.655 2.250 30.728 1.00 0.00 404 HIS A O 9
ATOM 5670 N N . ALA A 1 37 ? -2.026 0.097 30.911 1.00 0.00 405 ALA A N 9
ATOM 5671 C CA . ALA A 1 37 ? -3.020 -0.213 31.932 1.00 0.00 405 ALA A CA 9
ATOM 5672 C C . ALA A 1 37 ? -2.569 0.306 33.293 1.00 0.00 405 ALA A C 9
ATOM 5673 O O . ALA A 1 37 ? -3.348 0.337 34.246 1.00 0.00 405 ALA A O 9
ATOM 5680 N N . GLY A 1 38 ? -1.306 0.710 33.377 1.00 0.00 406 GLY A N 9
ATOM 5681 C CA . GLY A 1 38 ? -0.758 1.222 34.628 1.00 0.00 406 GLY A CA 9
ATOM 5682 C C . GLY A 1 38 ? -1.474 2.497 35.057 1.00 0.00 406 GLY A C 9
ATOM 5683 O O . GLY A 1 38 ? -1.682 2.731 36.246 1.00 0.00 406 GLY A O 9
ATOM 5687 N N . TYR A 1 39 ? -1.851 3.319 34.081 1.00 0.00 407 TYR A N 9
ATOM 5688 C CA . TYR A 1 39 ? -2.550 4.576 34.361 1.00 0.00 407 TYR A CA 9
ATOM 5689 C C . TYR A 1 39 ? -4.019 4.460 33.990 1.00 0.00 407 TYR A C 9
ATOM 5690 O O . TYR A 1 39 ? -4.363 3.933 32.934 1.00 0.00 407 TYR A O 9
ATOM 5708 N N . GLU A 1 40 ? -4.886 4.953 34.872 1.00 0.00 408 GLU A N 9
ATOM 5709 C CA . GLU A 1 40 ? -6.333 4.904 34.639 1.00 0.00 408 GLU A CA 9
ATOM 5710 C C . GLU A 1 40 ? -6.974 6.238 34.985 1.00 0.00 408 GLU A C 9
ATOM 5711 O O . GLU A 1 40 ? -6.529 6.931 35.899 1.00 0.00 408 GLU A O 9
ATOM 5723 N N . GLN A 1 41 ? -8.021 6.594 34.244 1.00 0.00 409 GLN A N 9
ATOM 5724 C CA . GLN A 1 41 ? -8.725 7.857 34.473 1.00 0.00 409 GLN A CA 9
ATOM 5725 C C . GLN A 1 41 ? -10.226 7.618 34.552 1.00 0.00 409 GLN A C 9
ATOM 5726 O O . GLN A 1 41 ? -10.762 6.737 33.879 1.00 0.00 409 GLN A O 9
ATOM 5740 N N . PHE A 1 42 ? -10.897 8.409 35.380 1.00 0.00 410 PHE A N 9
ATOM 5741 C CA . PHE A 1 42 ? -12.338 8.282 35.545 1.00 0.00 410 PHE A CA 9
ATOM 5742 C C . PHE A 1 42 ? -12.728 6.816 35.714 1.00 0.00 410 PHE A C 9
ATOM 5743 O O . PHE A 1 42 ? -13.840 6.474 35.350 1.00 0.00 410 PHE A O 9
ATOM 5761 N N . SER A 1 1 ? 0.594 10.352 -18.587 1.00 0.00 369 SER A N 10
ATOM 5762 C CA . SER A 1 1 ? -0.219 9.234 -19.142 1.00 0.00 369 SER A CA 10
ATOM 5763 C C . SER A 1 1 ? -0.301 9.380 -20.658 1.00 0.00 369 SER A C 10
ATOM 5764 O O . SER A 1 1 ? -1.384 9.330 -21.240 1.00 0.00 369 SER A O 10
ATOM 5774 N N . ALA A 1 2 ? 0.854 9.564 -21.292 1.00 0.00 370 ALA A N 10
ATOM 5775 C CA . ALA A 1 2 ? 0.897 9.719 -22.746 1.00 0.00 370 ALA A CA 10
ATOM 5776 C C . ALA A 1 2 ? 0.575 8.397 -23.435 1.00 0.00 370 ALA A C 10
ATOM 5777 O O . ALA A 1 2 ? 0.975 7.329 -22.972 1.00 0.00 370 ALA A O 10
ATOM 5784 N N . ASP A 1 3 ? -0.155 8.477 -24.542 1.00 0.00 371 ASP A N 10
ATOM 5785 C CA . ASP A 1 3 ? -0.532 7.272 -25.286 1.00 0.00 371 ASP A CA 10
ATOM 5786 C C . ASP A 1 3 ? 0.710 6.549 -25.797 1.00 0.00 371 ASP A C 10
ATOM 5787 O O . ASP A 1 3 ? 0.797 5.322 -25.728 1.00 0.00 371 ASP A O 10
ATOM 5796 N N . ASP A 1 4 ? 1.669 7.314 -26.310 1.00 0.00 372 ASP A N 10
ATOM 5797 C CA . ASP A 1 4 ? 2.905 6.735 -26.831 1.00 0.00 372 ASP A CA 10
ATOM 5798 C C . ASP A 1 4 ? 3.947 6.616 -25.726 1.00 0.00 372 ASP A C 10
ATOM 5799 O O . ASP A 1 4 ? 4.476 7.619 -25.249 1.00 0.00 372 ASP A O 10
ATOM 5808 N N . ASP A 1 5 ? 4.237 5.384 -25.322 1.00 0.00 373 ASP A N 10
ATOM 5809 C CA . ASP A 1 5 ? 5.218 5.149 -24.271 1.00 0.00 373 ASP A CA 10
ATOM 5810 C C . ASP A 1 5 ? 6.616 5.517 -24.759 1.00 0.00 373 ASP A C 10
ATOM 5811 O O . ASP A 1 5 ? 6.975 5.252 -25.905 1.00 0.00 373 ASP A O 10
ATOM 5820 N N . ASN A 1 6 ? 7.401 6.132 -23.879 1.00 0.00 374 ASN A N 10
ATOM 5821 C CA . ASN A 1 6 ? 8.762 6.536 -24.227 1.00 0.00 374 ASN A CA 10
ATOM 5822 C C . ASN A 1 6 ? 9.644 6.558 -22.987 1.00 0.00 374 ASN A C 10
ATOM 5823 O O . ASN A 1 6 ? 9.154 6.441 -21.864 1.00 0.00 374 ASN A O 10
ATOM 5834 N N . PHE A 1 7 ? 10.948 6.703 -23.196 1.00 0.00 375 PHE A N 10
ATOM 5835 C CA . PHE A 1 7 ? 11.894 6.732 -22.084 1.00 0.00 375 PHE A CA 10
ATOM 5836 C C . PHE A 1 7 ? 11.527 5.681 -21.041 1.00 0.00 375 PHE A C 10
ATOM 5837 O O . PHE A 1 7 ? 10.723 5.937 -20.145 1.00 0.00 375 PHE A O 10
ATOM 5854 N N . LEU A 1 8 ? 12.119 4.498 -21.167 1.00 0.00 376 LEU A N 10
ATOM 5855 C CA . LEU A 1 8 ? 11.841 3.417 -20.230 1.00 0.00 376 LEU A CA 10
ATOM 5856 C C . LEU A 1 8 ? 12.076 3.902 -18.801 1.00 0.00 376 LEU A C 10
ATOM 5857 O O . LEU A 1 8 ? 12.281 5.095 -18.581 1.00 0.00 376 LEU A O 10
ATOM 5873 N N . VAL A 1 9 ? 12.039 2.969 -17.842 1.00 0.00 377 VAL A N 10
ATOM 5874 C CA . VAL A 1 9 ? 12.241 3.293 -16.425 1.00 0.00 377 VAL A CA 10
ATOM 5875 C C . VAL A 1 9 ? 11.733 4.700 -16.106 1.00 0.00 377 VAL A C 10
ATOM 5876 O O . VAL A 1 9 ? 12.519 5.611 -15.845 1.00 0.00 377 VAL A O 10
ATOM 5889 N N . PRO A 1 10 ? 10.438 4.893 -16.145 1.00 0.00 378 PRO A N 10
ATOM 5890 C CA . PRO A 1 10 ? 9.815 6.224 -15.878 1.00 0.00 378 PRO A CA 10
ATOM 5891 C C . PRO A 1 10 ? 10.151 6.739 -14.482 1.00 0.00 378 PRO A C 10
ATOM 5892 O O . PRO A 1 10 ? 10.270 5.965 -13.537 1.00 0.00 378 PRO A O 10
ATOM 5903 N N . ILE A 1 11 ? 10.306 8.052 -14.367 1.00 0.00 379 ILE A N 10
ATOM 5904 C CA . ILE A 1 11 ? 10.630 8.661 -13.085 1.00 0.00 379 ILE A CA 10
ATOM 5905 C C . ILE A 1 11 ? 9.494 8.431 -12.093 1.00 0.00 379 ILE A C 10
ATOM 5906 O O . ILE A 1 11 ? 9.730 8.099 -10.931 1.00 0.00 379 ILE A O 10
ATOM 5922 N N . ALA A 1 12 ? 8.262 8.606 -12.563 1.00 0.00 380 ALA A N 10
ATOM 5923 C CA . ALA A 1 12 ? 7.089 8.412 -11.714 1.00 0.00 380 ALA A CA 10
ATOM 5924 C C . ALA A 1 12 ? 7.262 7.173 -10.830 1.00 0.00 380 ALA A C 10
ATOM 5925 O O . ALA A 1 12 ? 6.587 7.033 -9.810 1.00 0.00 380 ALA A O 10
ATOM 5932 N N . VAL A 1 13 ? 8.171 6.276 -11.225 1.00 0.00 381 VAL A N 10
ATOM 5933 C CA . VAL A 1 13 ? 8.419 5.064 -10.451 1.00 0.00 381 VAL A CA 10
ATOM 5934 C C . VAL A 1 13 ? 9.022 5.413 -9.089 1.00 0.00 381 VAL A C 10
ATOM 5935 O O . VAL A 1 13 ? 8.625 4.857 -8.066 1.00 0.00 381 VAL A O 10
ATOM 5948 N N . GLY A 1 14 ? 9.985 6.333 -9.082 1.00 0.00 382 GLY A N 10
ATOM 5949 C CA . GLY A 1 14 ? 10.632 6.735 -7.837 1.00 0.00 382 GLY A CA 10
ATOM 5950 C C . GLY A 1 14 ? 9.635 7.388 -6.886 1.00 0.00 382 GLY A C 10
ATOM 5951 O O . GLY A 1 14 ? 9.644 7.122 -5.685 1.00 0.00 382 GLY A O 10
ATOM 5955 N N . ALA A 1 15 ? 8.780 8.248 -7.428 1.00 0.00 383 ALA A N 10
ATOM 5956 C CA . ALA A 1 15 ? 7.785 8.936 -6.614 1.00 0.00 383 ALA A CA 10
ATOM 5957 C C . ALA A 1 15 ? 6.784 7.944 -6.029 1.00 0.00 383 ALA A C 10
ATOM 5958 O O . ALA A 1 15 ? 6.376 8.068 -4.874 1.00 0.00 383 ALA A O 10
ATOM 5965 N N . ALA A 1 16 ? 6.390 6.962 -6.834 1.00 0.00 384 ALA A N 10
ATOM 5966 C CA . ALA A 1 16 ? 5.433 5.957 -6.384 1.00 0.00 384 ALA A CA 10
ATOM 5967 C C . ALA A 1 16 ? 5.998 5.164 -5.210 1.00 0.00 384 ALA A C 10
ATOM 5968 O O . ALA A 1 16 ? 5.312 4.933 -4.215 1.00 0.00 384 ALA A O 10
ATOM 5975 N N . LEU A 1 17 ? 7.257 4.759 -5.334 1.00 0.00 385 LEU A N 10
ATOM 5976 C CA . LEU A 1 17 ? 7.921 3.999 -4.273 1.00 0.00 385 LEU A CA 10
ATOM 5977 C C . LEU A 1 17 ? 8.094 4.861 -3.022 1.00 0.00 385 LEU A C 10
ATOM 5978 O O . LEU A 1 17 ? 7.904 4.388 -1.902 1.00 0.00 385 LEU A O 10
ATOM 5994 N N . ALA A 1 18 ? 8.456 6.123 -3.223 1.00 0.00 386 ALA A N 10
ATOM 5995 C CA . ALA A 1 18 ? 8.655 7.034 -2.103 1.00 0.00 386 ALA A CA 10
ATOM 5996 C C . ALA A 1 18 ? 7.361 7.209 -1.314 1.00 0.00 386 ALA A C 10
ATOM 5997 O O . ALA A 1 18 ? 7.377 7.276 -0.085 1.00 0.00 386 ALA A O 10
ATOM 6004 N N . GLY A 1 19 ? 6.243 7.282 -2.029 1.00 0.00 387 GLY A N 10
ATOM 6005 C CA . GLY A 1 19 ? 4.945 7.447 -1.383 1.00 0.00 387 GLY A CA 10
ATOM 6006 C C . GLY A 1 19 ? 4.609 6.238 -0.515 1.00 0.00 387 GLY A C 10
ATOM 6007 O O . GLY A 1 19 ? 4.074 6.379 0.585 1.00 0.00 387 GLY A O 10
ATOM 6011 N N . VAL A 1 20 ? 4.929 5.051 -1.018 1.00 0.00 388 VAL A N 10
ATOM 6012 C CA . VAL A 1 20 ? 4.658 3.820 -0.281 1.00 0.00 388 VAL A CA 10
ATOM 6013 C C . VAL A 1 20 ? 5.477 3.773 1.005 1.00 0.00 388 VAL A C 10
ATOM 6014 O O . VAL A 1 20 ? 4.978 3.366 2.054 1.00 0.00 388 VAL A O 10
ATOM 6027 N N . LEU A 1 21 ? 6.740 4.174 0.911 1.00 0.00 389 LEU A N 10
ATOM 6028 C CA . LEU A 1 21 ? 7.627 4.156 2.069 1.00 0.00 389 LEU A CA 10
ATOM 6029 C C . LEU A 1 21 ? 7.076 5.076 3.166 1.00 0.00 389 LEU A C 10
ATOM 6030 O O . LEU A 1 21 ? 7.162 4.763 4.353 1.00 0.00 389 LEU A O 10
ATOM 6046 N N . ILE A 1 22 ? 6.502 6.206 2.761 1.00 0.00 390 ILE A N 10
ATOM 6047 C CA . ILE A 1 22 ? 5.939 7.154 3.718 1.00 0.00 390 ILE A CA 10
ATOM 6048 C C . ILE A 1 22 ? 4.784 6.506 4.481 1.00 0.00 390 ILE A C 10
ATOM 6049 O O . ILE A 1 22 ? 4.657 6.675 5.694 1.00 0.00 390 ILE A O 10
ATOM 6065 N N . LEU A 1 23 ? 3.942 5.771 3.761 1.00 0.00 391 LEU A N 10
ATOM 6066 C CA . LEU A 1 23 ? 2.796 5.108 4.378 1.00 0.00 391 LEU A CA 10
ATOM 6067 C C . LEU A 1 23 ? 3.265 4.114 5.443 1.00 0.00 391 LEU A C 10
ATOM 6068 O O . LEU A 1 23 ? 2.670 4.012 6.517 1.00 0.00 391 LEU A O 10
ATOM 6084 N N . VAL A 1 24 ? 4.334 3.389 5.138 1.00 0.00 392 VAL A N 10
ATOM 6085 C CA . VAL A 1 24 ? 4.883 2.409 6.071 1.00 0.00 392 VAL A CA 10
ATOM 6086 C C . VAL A 1 24 ? 5.375 3.094 7.344 1.00 0.00 392 VAL A C 10
ATOM 6087 O O . VAL A 1 24 ? 5.193 2.581 8.449 1.00 0.00 392 VAL A O 10
ATOM 6100 N N . LEU A 1 25 ? 6.008 4.249 7.179 1.00 0.00 393 LEU A N 10
ATOM 6101 C CA . LEU A 1 25 ? 6.536 4.998 8.320 1.00 0.00 393 LEU A CA 10
ATOM 6102 C C . LEU A 1 25 ? 5.407 5.396 9.270 1.00 0.00 393 LEU A C 10
ATOM 6103 O O . LEU A 1 25 ? 5.557 5.323 10.489 1.00 0.00 393 LEU A O 10
ATOM 6119 N N . LEU A 1 26 ? 4.282 5.818 8.707 1.00 0.00 394 LEU A N 10
ATOM 6120 C CA . LEU A 1 26 ? 3.142 6.225 9.518 1.00 0.00 394 LEU A CA 10
ATOM 6121 C C . LEU A 1 26 ? 2.637 5.055 10.354 1.00 0.00 394 LEU A C 10
ATOM 6122 O O . LEU A 1 26 ? 2.307 5.215 11.529 1.00 0.00 394 LEU A O 10
ATOM 6138 N N . ALA A 1 27 ? 2.579 3.877 9.743 1.00 0.00 395 ALA A N 10
ATOM 6139 C CA . ALA A 1 27 ? 2.113 2.693 10.452 1.00 0.00 395 ALA A CA 10
ATOM 6140 C C . ALA A 1 27 ? 2.940 2.476 11.715 1.00 0.00 395 ALA A C 10
ATOM 6141 O O . ALA A 1 27 ? 2.394 2.282 12.800 1.00 0.00 395 ALA A O 10
ATOM 6148 N N . TYR A 1 28 ? 4.259 2.523 11.563 1.00 0.00 396 TYR A N 10
ATOM 6149 C CA . TYR A 1 28 ? 5.159 2.343 12.696 1.00 0.00 396 TYR A CA 10
ATOM 6150 C C . TYR A 1 28 ? 5.007 3.497 13.682 1.00 0.00 396 TYR A C 10
ATOM 6151 O O . TYR A 1 28 ? 5.125 3.313 14.893 1.00 0.00 396 TYR A O 10
ATOM 6169 N N . PHE A 1 29 ? 4.757 4.691 13.152 1.00 0.00 397 PHE A N 10
ATOM 6170 C CA . PHE A 1 29 ? 4.605 5.873 13.992 1.00 0.00 397 PHE A CA 10
ATOM 6171 C C . PHE A 1 29 ? 3.488 5.658 15.011 1.00 0.00 397 PHE A C 10
ATOM 6172 O O . PHE A 1 29 ? 3.653 5.955 16.195 1.00 0.00 397 PHE A O 10
ATOM 6189 N N . ILE A 1 30 ? 2.355 5.136 14.548 1.00 0.00 398 ILE A N 10
ATOM 6190 C CA . ILE A 1 30 ? 1.225 4.880 15.432 1.00 0.00 398 ILE A CA 10
ATOM 6191 C C . ILE A 1 30 ? 1.581 3.804 16.460 1.00 0.00 398 ILE A C 10
ATOM 6192 O O . ILE A 1 30 ? 1.248 3.926 17.639 1.00 0.00 398 ILE A O 10
ATOM 6208 N N . GLY A 1 31 ? 2.258 2.748 16.006 1.00 0.00 399 GLY A N 10
ATOM 6209 C CA . GLY A 1 31 ? 2.645 1.659 16.891 1.00 0.00 399 GLY A CA 10
ATOM 6210 C C . GLY A 1 31 ? 3.599 2.148 17.974 1.00 0.00 399 GLY A C 10
ATOM 6211 O O . GLY A 1 31 ? 3.586 1.646 19.098 1.00 0.00 399 GLY A O 10
ATOM 6215 N N . LEU A 1 32 ? 4.430 3.128 17.631 1.00 0.00 400 LEU A N 10
ATOM 6216 C CA . LEU A 1 32 ? 5.386 3.666 18.591 1.00 0.00 400 LEU A CA 10
ATOM 6217 C C . LEU A 1 32 ? 4.655 4.276 19.782 1.00 0.00 400 LEU A C 10
ATOM 6218 O O . LEU A 1 32 ? 5.053 4.080 20.930 1.00 0.00 400 LEU A O 10
ATOM 6234 N N . LYS A 1 33 ? 3.585 5.017 19.505 1.00 0.00 401 LYS A N 10
ATOM 6235 C CA . LYS A 1 33 ? 2.808 5.654 20.566 1.00 0.00 401 LYS A CA 10
ATOM 6236 C C . LYS A 1 33 ? 1.686 4.733 21.030 1.00 0.00 401 LYS A C 10
ATOM 6237 O O . LYS A 1 33 ? 1.150 3.949 20.247 1.00 0.00 401 LYS A O 10
ATOM 6256 N N . HIS A 1 34 ? 1.337 4.833 22.310 1.00 0.00 402 HIS A N 10
ATOM 6257 C CA . HIS A 1 34 ? 0.275 4.003 22.883 1.00 0.00 402 HIS A CA 10
ATOM 6258 C C . HIS A 1 34 ? -0.657 4.851 23.742 1.00 0.00 402 HIS A C 10
ATOM 6259 O O . HIS A 1 34 ? -0.213 5.742 24.465 1.00 0.00 402 HIS A O 10
ATOM 6274 N N . HIS A 1 35 ? -1.952 4.566 23.653 1.00 0.00 403 HIS A N 10
ATOM 6275 C CA . HIS A 1 35 ? -2.941 5.307 24.425 1.00 0.00 403 HIS A CA 10
ATOM 6276 C C . HIS A 1 35 ? -2.984 4.802 25.863 1.00 0.00 403 HIS A C 10
ATOM 6277 O O . HIS A 1 35 ? -2.919 3.598 26.111 1.00 0.00 403 HIS A O 10
ATOM 6292 N N . HIS A 1 36 ? -3.092 5.730 26.808 1.00 0.00 404 HIS A N 10
ATOM 6293 C CA . HIS A 1 36 ? -3.141 5.365 28.218 1.00 0.00 404 HIS A CA 10
ATOM 6294 C C . HIS A 1 36 ? -4.509 4.789 28.574 1.00 0.00 404 HIS A C 10
ATOM 6295 O O . HIS A 1 36 ? -5.542 5.330 28.182 1.00 0.00 404 HIS A O 10
ATOM 6310 N N . ALA A 1 37 ? -4.504 3.688 29.319 1.00 0.00 405 ALA A N 10
ATOM 6311 C CA . ALA A 1 37 ? -5.750 3.046 29.723 1.00 0.00 405 ALA A CA 10
ATOM 6312 C C . ALA A 1 37 ? -6.400 3.811 30.872 1.00 0.00 405 ALA A C 10
ATOM 6313 O O . ALA A 1 37 ? -7.555 3.564 31.221 1.00 0.00 405 ALA A O 10
ATOM 6320 N N . GLY A 1 38 ? -5.649 4.739 31.458 1.00 0.00 406 GLY A N 10
ATOM 6321 C CA . GLY A 1 38 ? -6.163 5.532 32.570 1.00 0.00 406 GLY A CA 10
ATOM 6322 C C . GLY A 1 38 ? -7.349 6.382 32.132 1.00 0.00 406 GLY A C 10
ATOM 6323 O O . GLY A 1 38 ? -8.325 6.524 32.867 1.00 0.00 406 GLY A O 10
ATOM 6327 N N . TYR A 1 39 ? -7.260 6.943 30.926 1.00 0.00 407 TYR A N 10
ATOM 6328 C CA . TYR A 1 39 ? -8.334 7.781 30.383 1.00 0.00 407 TYR A CA 10
ATOM 6329 C C . TYR A 1 39 ? -8.916 7.148 29.126 1.00 0.00 407 TYR A C 10
ATOM 6330 O O . TYR A 1 39 ? -8.179 6.691 28.253 1.00 0.00 407 TYR A O 10
ATOM 6348 N N . GLU A 1 40 ? -10.243 7.130 29.039 1.00 0.00 408 GLU A N 10
ATOM 6349 C CA . GLU A 1 40 ? -10.929 6.556 27.878 1.00 0.00 408 GLU A CA 10
ATOM 6350 C C . GLU A 1 40 ? -12.058 7.469 27.416 1.00 0.00 408 GLU A C 10
ATOM 6351 O O . GLU A 1 40 ? -12.669 8.175 28.218 1.00 0.00 408 GLU A O 10
ATOM 6363 N N . GLN A 1 41 ? -12.326 7.451 26.116 1.00 0.00 409 GLN A N 10
ATOM 6364 C CA . GLN A 1 41 ? -13.383 8.281 25.548 1.00 0.00 409 GLN A CA 10
ATOM 6365 C C . GLN A 1 41 ? -14.696 8.055 26.290 1.00 0.00 409 GLN A C 10
ATOM 6366 O O . GLN A 1 41 ? -14.979 6.950 26.752 1.00 0.00 409 GLN A O 10
ATOM 6380 N N . PHE A 1 42 ? -15.497 9.109 26.401 1.00 0.00 410 PHE A N 10
ATOM 6381 C CA . PHE A 1 42 ? -16.777 9.015 27.091 1.00 0.00 410 PHE A CA 10
ATOM 6382 C C . PHE A 1 42 ? -16.602 8.347 28.452 1.00 0.00 410 PHE A C 10
ATOM 6383 O O . PHE A 1 42 ? -16.954 7.185 28.569 1.00 0.00 410 PHE A O 10
ATOM 6401 N N . SER A 1 1 ? 13.227 15.692 -15.508 1.00 0.00 369 SER A N 11
ATOM 6402 C CA . SER A 1 1 ? 11.861 16.007 -14.999 1.00 0.00 369 SER A CA 11
ATOM 6403 C C . SER A 1 1 ? 10.832 15.197 -15.779 1.00 0.00 369 SER A C 11
ATOM 6404 O O . SER A 1 1 ? 9.629 15.440 -15.684 1.00 0.00 369 SER A O 11
ATOM 6414 N N . ALA A 1 2 ? 11.316 14.233 -16.551 1.00 0.00 370 ALA A N 11
ATOM 6415 C CA . ALA A 1 2 ? 10.431 13.386 -17.350 1.00 0.00 370 ALA A CA 11
ATOM 6416 C C . ALA A 1 2 ? 9.579 12.500 -16.446 1.00 0.00 370 ALA A C 11
ATOM 6417 O O . ALA A 1 2 ? 10.037 12.049 -15.398 1.00 0.00 370 ALA A O 11
ATOM 6424 N N . ASP A 1 3 ? 8.337 12.256 -16.859 1.00 0.00 371 ASP A N 11
ATOM 6425 C CA . ASP A 1 3 ? 7.424 11.421 -16.078 1.00 0.00 371 ASP A CA 11
ATOM 6426 C C . ASP A 1 3 ? 6.528 10.602 -16.999 1.00 0.00 371 ASP A C 11
ATOM 6427 O O . ASP A 1 3 ? 5.997 11.120 -17.983 1.00 0.00 371 ASP A O 11
ATOM 6436 N N . ASP A 1 4 ? 6.363 9.323 -16.675 1.00 0.00 372 ASP A N 11
ATOM 6437 C CA . ASP A 1 4 ? 5.527 8.444 -17.481 1.00 0.00 372 ASP A CA 11
ATOM 6438 C C . ASP A 1 4 ? 5.983 8.460 -18.937 1.00 0.00 372 ASP A C 11
ATOM 6439 O O . ASP A 1 4 ? 5.163 8.508 -19.854 1.00 0.00 372 ASP A O 11
ATOM 6448 N N . ASP A 1 5 ? 7.295 8.421 -19.140 1.00 0.00 373 ASP A N 11
ATOM 6449 C CA . ASP A 1 5 ? 7.850 8.437 -20.489 1.00 0.00 373 ASP A CA 11
ATOM 6450 C C . ASP A 1 5 ? 7.369 7.224 -21.277 1.00 0.00 373 ASP A C 11
ATOM 6451 O O . ASP A 1 5 ? 7.072 7.327 -22.466 1.00 0.00 373 ASP A O 11
ATOM 6460 N N . ASN A 1 6 ? 7.295 6.077 -20.608 1.00 0.00 374 ASN A N 11
ATOM 6461 C CA . ASN A 1 6 ? 6.845 4.849 -21.260 1.00 0.00 374 ASN A CA 11
ATOM 6462 C C . ASN A 1 6 ? 6.192 3.917 -20.246 1.00 0.00 374 ASN A C 11
ATOM 6463 O O . ASN A 1 6 ? 6.376 4.070 -19.040 1.00 0.00 374 ASN A O 11
ATOM 6474 N N . PHE A 1 7 ? 5.432 2.950 -20.748 1.00 0.00 375 PHE A N 11
ATOM 6475 C CA . PHE A 1 7 ? 4.758 1.994 -19.879 1.00 0.00 375 PHE A CA 11
ATOM 6476 C C . PHE A 1 7 ? 5.772 1.103 -19.170 1.00 0.00 375 PHE A C 11
ATOM 6477 O O . PHE A 1 7 ? 5.603 0.768 -17.999 1.00 0.00 375 PHE A O 11
ATOM 6494 N N . LEU A 1 8 ? 6.822 0.723 -19.890 1.00 0.00 376 LEU A N 11
ATOM 6495 C CA . LEU A 1 8 ? 7.856 -0.130 -19.318 1.00 0.00 376 LEU A CA 11
ATOM 6496 C C . LEU A 1 8 ? 8.776 0.695 -18.440 1.00 0.00 376 LEU A C 11
ATOM 6497 O O . LEU A 1 8 ? 9.066 1.842 -18.762 1.00 0.00 376 LEU A O 11
ATOM 6513 N N . VAL A 1 9 ? 9.228 0.097 -17.336 1.00 0.00 377 VAL A N 11
ATOM 6514 C CA . VAL A 1 9 ? 10.127 0.779 -16.402 1.00 0.00 377 VAL A CA 11
ATOM 6515 C C . VAL A 1 9 ? 9.831 2.283 -16.351 1.00 0.00 377 VAL A C 11
ATOM 6516 O O . VAL A 1 9 ? 10.679 3.115 -16.668 1.00 0.00 377 VAL A O 11
ATOM 6529 N N . PRO A 1 10 ? 8.642 2.644 -15.970 1.00 0.00 378 PRO A N 11
ATOM 6530 C CA . PRO A 1 10 ? 8.232 4.073 -15.904 1.00 0.00 378 PRO A CA 11
ATOM 6531 C C . PRO A 1 10 ? 8.899 4.808 -14.747 1.00 0.00 378 PRO A C 11
ATOM 6532 O O . PRO A 1 10 ? 9.154 4.224 -13.698 1.00 0.00 378 PRO A O 11
ATOM 6543 N N . ILE A 1 11 ? 9.174 6.093 -14.950 1.00 0.00 379 ILE A N 11
ATOM 6544 C CA . ILE A 1 11 ? 9.806 6.901 -13.913 1.00 0.00 379 ILE A CA 11
ATOM 6545 C C . ILE A 1 11 ? 8.884 7.019 -12.702 1.00 0.00 379 ILE A C 11
ATOM 6546 O O . ILE A 1 11 ? 9.326 6.900 -11.558 1.00 0.00 379 ILE A O 11
ATOM 6562 N N . ALA A 1 12 ? 7.603 7.257 -12.965 1.00 0.00 380 ALA A N 11
ATOM 6563 C CA . ALA A 1 12 ? 6.621 7.390 -11.896 1.00 0.00 380 ALA A CA 11
ATOM 6564 C C . ALA A 1 12 ? 6.835 6.312 -10.835 1.00 0.00 380 ALA A C 11
ATOM 6565 O O . ALA A 1 12 ? 6.367 6.446 -9.702 1.00 0.00 380 ALA A O 11
ATOM 6572 N N . VAL A 1 13 ? 7.537 5.238 -11.207 1.00 0.00 381 VAL A N 11
ATOM 6573 C CA . VAL A 1 13 ? 7.785 4.148 -10.282 1.00 0.00 381 VAL A CA 11
ATOM 6574 C C . VAL A 1 13 ? 8.531 4.651 -9.052 1.00 0.00 381 VAL A C 11
ATOM 6575 O O . VAL A 1 13 ? 8.198 4.290 -7.924 1.00 0.00 381 VAL A O 11
ATOM 6588 N N . GLY A 1 14 ? 9.541 5.483 -9.280 1.00 0.00 382 GLY A N 11
ATOM 6589 C CA . GLY A 1 14 ? 10.329 6.024 -8.182 1.00 0.00 382 GLY A CA 11
ATOM 6590 C C . GLY A 1 14 ? 9.474 6.902 -7.279 1.00 0.00 382 GLY A C 11
ATOM 6591 O O . GLY A 1 14 ? 9.575 6.834 -6.055 1.00 0.00 382 GLY A O 11
ATOM 6595 N N . ALA A 1 15 ? 8.629 7.726 -7.891 1.00 0.00 383 ALA A N 11
ATOM 6596 C CA . ALA A 1 15 ? 7.759 8.614 -7.128 1.00 0.00 383 ALA A CA 11
ATOM 6597 C C . ALA A 1 15 ? 6.783 7.807 -6.281 1.00 0.00 383 ALA A C 11
ATOM 6598 O O . ALA A 1 15 ? 6.527 8.138 -5.123 1.00 0.00 383 ALA A O 11
ATOM 6605 N N . ALA A 1 16 ? 6.245 6.740 -6.862 1.00 0.00 384 ALA A N 11
ATOM 6606 C CA . ALA A 1 16 ? 5.304 5.888 -6.147 1.00 0.00 384 ALA A CA 11
ATOM 6607 C C . ALA A 1 16 ? 5.998 5.191 -4.985 1.00 0.00 384 ALA A C 11
ATOM 6608 O O . ALA A 1 16 ? 5.411 5.004 -3.921 1.00 0.00 384 ALA A O 11
ATOM 6615 N N . LEU A 1 17 ? 7.248 4.798 -5.201 1.00 0.00 385 LEU A N 11
ATOM 6616 C CA . LEU A 1 17 ? 8.002 4.108 -4.168 1.00 0.00 385 LEU A CA 11
ATOM 6617 C C . LEU A 1 17 ? 8.159 5.007 -2.937 1.00 0.00 385 LEU A C 11
ATOM 6618 O O . LEU A 1 17 ? 7.955 4.573 -1.802 1.00 0.00 385 LEU A O 11
ATOM 6634 N N . ALA A 1 18 ? 8.511 6.262 -3.171 1.00 0.00 386 ALA A N 11
ATOM 6635 C CA . ALA A 1 18 ? 8.690 7.204 -2.076 1.00 0.00 386 ALA A CA 11
ATOM 6636 C C . ALA A 1 18 ? 7.382 7.383 -1.316 1.00 0.00 386 ALA A C 11
ATOM 6637 O O . ALA A 1 18 ? 7.377 7.529 -0.093 1.00 0.00 386 ALA A O 11
ATOM 6644 N N . GLY A 1 19 ? 6.273 7.371 -2.047 1.00 0.00 387 GLY A N 11
ATOM 6645 C CA . GLY A 1 19 ? 4.962 7.534 -1.429 1.00 0.00 387 GLY A CA 11
ATOM 6646 C C . GLY A 1 19 ? 4.668 6.391 -0.464 1.00 0.00 387 GLY A C 11
ATOM 6647 O O . GLY A 1 19 ? 4.095 6.596 0.606 1.00 0.00 387 GLY A O 11
ATOM 6651 N N . VAL A 1 20 ? 5.065 5.185 -0.852 1.00 0.00 388 VAL A N 11
ATOM 6652 C CA . VAL A 1 20 ? 4.842 4.009 -0.019 1.00 0.00 388 VAL A CA 11
ATOM 6653 C C . VAL A 1 20 ? 5.646 4.105 1.272 1.00 0.00 388 VAL A C 11
ATOM 6654 O O . VAL A 1 20 ? 5.158 3.759 2.348 1.00 0.00 388 VAL A O 11
ATOM 6667 N N . LEU A 1 21 ? 6.887 4.563 1.156 1.00 0.00 389 LEU A N 11
ATOM 6668 C CA . LEU A 1 21 ? 7.752 4.679 2.319 1.00 0.00 389 LEU A CA 11
ATOM 6669 C C . LEU A 1 21 ? 7.109 5.610 3.348 1.00 0.00 389 LEU A C 11
ATOM 6670 O O . LEU A 1 21 ? 7.173 5.371 4.555 1.00 0.00 389 LEU A O 11
ATOM 6686 N N . ILE A 1 22 ? 6.483 6.671 2.861 1.00 0.00 390 ILE A N 11
ATOM 6687 C CA . ILE A 1 22 ? 5.832 7.626 3.743 1.00 0.00 390 ILE A CA 11
ATOM 6688 C C . ILE A 1 22 ? 4.686 6.965 4.490 1.00 0.00 390 ILE A C 11
ATOM 6689 O O . ILE A 1 22 ? 4.506 7.185 5.685 1.00 0.00 390 ILE A O 11
ATOM 6705 N N . LEU A 1 23 ? 3.916 6.164 3.774 1.00 0.00 391 LEU A N 11
ATOM 6706 C CA . LEU A 1 23 ? 2.782 5.484 4.373 1.00 0.00 391 LEU A CA 11
ATOM 6707 C C . LEU A 1 23 ? 3.243 4.548 5.484 1.00 0.00 391 LEU A C 11
ATOM 6708 O O . LEU A 1 23 ? 2.605 4.451 6.534 1.00 0.00 391 LEU A O 11
ATOM 6724 N N . VAL A 1 24 ? 4.347 3.860 5.241 1.00 0.00 392 VAL A N 11
ATOM 6725 C CA . VAL A 1 24 ? 4.887 2.929 6.223 1.00 0.00 392 VAL A CA 11
ATOM 6726 C C . VAL A 1 24 ? 5.292 3.670 7.489 1.00 0.00 392 VAL A C 11
ATOM 6727 O O . VAL A 1 24 ? 5.082 3.187 8.601 1.00 0.00 392 VAL A O 11
ATOM 6740 N N . LEU A 1 25 ? 5.884 4.840 7.316 1.00 0.00 393 LEU A N 11
ATOM 6741 C CA . LEU A 1 25 ? 6.327 5.632 8.461 1.00 0.00 393 LEU A CA 11
ATOM 6742 C C . LEU A 1 25 ? 5.147 5.989 9.348 1.00 0.00 393 LEU A C 11
ATOM 6743 O O . LEU A 1 25 ? 5.241 5.945 10.573 1.00 0.00 393 LEU A O 11
ATOM 6759 N N . LEU A 1 26 ? 4.041 6.346 8.726 1.00 0.00 394 LEU A N 11
ATOM 6760 C CA . LEU A 1 26 ? 2.859 6.713 9.480 1.00 0.00 394 LEU A CA 11
ATOM 6761 C C . LEU A 1 26 ? 2.368 5.535 10.315 1.00 0.00 394 LEU A C 11
ATOM 6762 O O . LEU A 1 26 ? 2.013 5.695 11.480 1.00 0.00 394 LEU A O 11
ATOM 6778 N N . ALA A 1 27 ? 2.356 4.351 9.709 1.00 0.00 395 ALA A N 11
ATOM 6779 C CA . ALA A 1 27 ? 1.912 3.150 10.408 1.00 0.00 395 ALA A CA 11
ATOM 6780 C C . ALA A 1 27 ? 2.874 2.797 11.538 1.00 0.00 395 ALA A C 11
ATOM 6781 O O . ALA A 1 27 ? 2.457 2.334 12.599 1.00 0.00 395 ALA A O 11
ATOM 6788 N N . TYR A 1 28 ? 4.163 3.015 11.300 1.00 0.00 396 TYR A N 11
ATOM 6789 C CA . TYR A 1 28 ? 5.176 2.708 12.304 1.00 0.00 396 TYR A CA 11
ATOM 6790 C C . TYR A 1 28 ? 4.937 3.518 13.574 1.00 0.00 396 TYR A C 11
ATOM 6791 O O . TYR A 1 28 ? 5.012 2.995 14.684 1.00 0.00 396 TYR A O 11
ATOM 6809 N N . PHE A 1 29 ? 4.654 4.798 13.400 1.00 0.00 397 PHE A N 11
ATOM 6810 C CA . PHE A 1 29 ? 4.410 5.682 14.536 1.00 0.00 397 PHE A CA 11
ATOM 6811 C C . PHE A 1 29 ? 3.200 5.212 15.333 1.00 0.00 397 PHE A C 11
ATOM 6812 O O . PHE A 1 29 ? 3.238 5.156 16.561 1.00 0.00 397 PHE A O 11
ATOM 6829 N N . ILE A 1 30 ? 2.135 4.873 14.624 1.00 0.00 398 ILE A N 11
ATOM 6830 C CA . ILE A 1 30 ? 0.920 4.405 15.270 1.00 0.00 398 ILE A CA 11
ATOM 6831 C C . ILE A 1 30 ? 1.186 3.093 16.007 1.00 0.00 398 ILE A C 11
ATOM 6832 O O . ILE A 1 30 ? 0.715 2.893 17.128 1.00 0.00 398 ILE A O 11
ATOM 6848 N N . GLY A 1 31 ? 1.938 2.198 15.368 1.00 0.00 399 GLY A N 11
ATOM 6849 C CA . GLY A 1 31 ? 2.253 0.913 15.967 1.00 0.00 399 GLY A CA 11
ATOM 6850 C C . GLY A 1 31 ? 3.101 1.088 17.215 1.00 0.00 399 GLY A C 11
ATOM 6851 O O . GLY A 1 31 ? 2.970 0.332 18.179 1.00 0.00 399 GLY A O 11
ATOM 6855 N N . LEU A 1 32 ? 3.976 2.086 17.191 1.00 0.00 400 LEU A N 11
ATOM 6856 C CA . LEU A 1 32 ? 4.845 2.344 18.328 1.00 0.00 400 LEU A CA 11
ATOM 6857 C C . LEU A 1 32 ? 4.020 2.694 19.562 1.00 0.00 400 LEU A C 11
ATOM 6858 O O . LEU A 1 32 ? 4.317 2.240 20.668 1.00 0.00 400 LEU A O 11
ATOM 6874 N N . LYS A 1 33 ? 2.992 3.511 19.368 1.00 0.00 401 LYS A N 11
ATOM 6875 C CA . LYS A 1 33 ? 2.141 3.922 20.475 1.00 0.00 401 LYS A CA 11
ATOM 6876 C C . LYS A 1 33 ? 1.340 2.738 21.001 1.00 0.00 401 LYS A C 11
ATOM 6877 O O . LYS A 1 33 ? 0.820 1.935 20.226 1.00 0.00 401 LYS A O 11
ATOM 6896 N N . HIS A 1 34 ? 1.246 2.635 22.321 1.00 0.00 402 HIS A N 11
ATOM 6897 C CA . HIS A 1 34 ? 0.506 1.543 22.941 1.00 0.00 402 HIS A CA 11
ATOM 6898 C C . HIS A 1 34 ? -0.979 1.655 22.615 1.00 0.00 402 HIS A C 11
ATOM 6899 O O . HIS A 1 34 ? -1.656 0.647 22.407 1.00 0.00 402 HIS A O 11
ATOM 6914 N N . HIS A 1 35 ? -1.480 2.884 22.572 1.00 0.00 403 HIS A N 11
ATOM 6915 C CA . HIS A 1 35 ? -2.887 3.115 22.268 1.00 0.00 403 HIS A CA 11
ATOM 6916 C C . HIS A 1 35 ? -3.141 2.964 20.773 1.00 0.00 403 HIS A C 11
ATOM 6917 O O . HIS A 1 35 ? -2.375 3.469 19.956 1.00 0.00 403 HIS A O 11
ATOM 6932 N N . HIS A 1 36 ? -4.224 2.271 20.424 1.00 0.00 404 HIS A N 11
ATOM 6933 C CA . HIS A 1 36 ? -4.580 2.058 19.019 1.00 0.00 404 HIS A CA 11
ATOM 6934 C C . HIS A 1 36 ? -5.833 2.847 18.662 1.00 0.00 404 HIS A C 11
ATOM 6935 O O . HIS A 1 36 ? -6.792 2.892 19.433 1.00 0.00 404 HIS A O 11
ATOM 6950 N N . ALA A 1 37 ? -5.812 3.475 17.491 1.00 0.00 405 ALA A N 11
ATOM 6951 C CA . ALA A 1 37 ? -6.950 4.267 17.040 1.00 0.00 405 ALA A CA 11
ATOM 6952 C C . ALA A 1 37 ? -8.062 3.358 16.527 1.00 0.00 405 ALA A C 11
ATOM 6953 O O . ALA A 1 37 ? -9.192 3.799 16.322 1.00 0.00 405 ALA A O 11
ATOM 6960 N N . GLY A 1 38 ? -7.732 2.087 16.323 1.00 0.00 406 GLY A N 11
ATOM 6961 C CA . GLY A 1 38 ? -8.710 1.124 15.833 1.00 0.00 406 GLY A CA 11
ATOM 6962 C C . GLY A 1 38 ? -9.835 0.925 16.842 1.00 0.00 406 GLY A C 11
ATOM 6963 O O . GLY A 1 38 ? -11.000 0.827 16.467 1.00 0.00 406 GLY A O 11
ATOM 6967 N N . TYR A 1 39 ? -9.474 0.870 18.124 1.00 0.00 407 TYR A N 11
ATOM 6968 C CA . TYR A 1 39 ? -10.457 0.685 19.196 1.00 0.00 407 TYR A CA 11
ATOM 6969 C C . TYR A 1 39 ? -10.467 1.894 20.120 1.00 0.00 407 TYR A C 11
ATOM 6970 O O . TYR A 1 39 ? -9.422 2.467 20.418 1.00 0.00 407 TYR A O 11
ATOM 6988 N N . GLU A 1 40 ? -11.660 2.276 20.561 1.00 0.00 408 GLU A N 11
ATOM 6989 C CA . GLU A 1 40 ? -11.814 3.424 21.450 1.00 0.00 408 GLU A CA 11
ATOM 6990 C C . GLU A 1 40 ? -11.972 2.958 22.889 1.00 0.00 408 GLU A C 11
ATOM 6991 O O . GLU A 1 40 ? -12.912 2.238 23.225 1.00 0.00 408 GLU A O 11
ATOM 7003 N N . GLN A 1 41 ? -11.041 3.373 23.733 1.00 0.00 409 GLN A N 11
ATOM 7004 C CA . GLN A 1 41 ? -11.077 2.998 25.141 1.00 0.00 409 GLN A CA 11
ATOM 7005 C C . GLN A 1 41 ? -12.437 3.337 25.752 1.00 0.00 409 GLN A C 11
ATOM 7006 O O . GLN A 1 41 ? -13.010 4.389 25.470 1.00 0.00 409 GLN A O 11
ATOM 7020 N N . PHE A 1 42 ? -12.943 2.449 26.597 1.00 0.00 410 PHE A N 11
ATOM 7021 C CA . PHE A 1 42 ? -14.229 2.676 27.246 1.00 0.00 410 PHE A CA 11
ATOM 7022 C C . PHE A 1 42 ? -14.063 3.603 28.447 1.00 0.00 410 PHE A C 11
ATOM 7023 O O . PHE A 1 42 ? -15.059 4.153 28.887 1.00 0.00 410 PHE A O 11
ATOM 7041 N N . SER A 1 1 ? 16.928 -7.646 -24.822 1.00 0.00 369 SER A N 12
ATOM 7042 C CA . SER A 1 1 ? 18.185 -6.852 -24.917 1.00 0.00 369 SER A CA 12
ATOM 7043 C C . SER A 1 1 ? 19.270 -7.514 -24.073 1.00 0.00 369 SER A C 12
ATOM 7044 O O . SER A 1 1 ? 19.060 -7.809 -22.896 1.00 0.00 369 SER A O 12
ATOM 7054 N N . ALA A 1 2 ? 20.429 -7.744 -24.683 1.00 0.00 370 ALA A N 12
ATOM 7055 C CA . ALA A 1 2 ? 21.541 -8.374 -23.972 1.00 0.00 370 ALA A CA 12
ATOM 7056 C C . ALA A 1 2 ? 22.026 -7.478 -22.837 1.00 0.00 370 ALA A C 12
ATOM 7057 O O . ALA A 1 2 ? 22.389 -7.960 -21.765 1.00 0.00 370 ALA A O 12
ATOM 7064 N N . ASP A 1 3 ? 22.031 -6.169 -23.083 1.00 0.00 371 ASP A N 12
ATOM 7065 C CA . ASP A 1 3 ? 22.476 -5.205 -22.072 1.00 0.00 371 ASP A CA 12
ATOM 7066 C C . ASP A 1 3 ? 21.282 -4.674 -21.283 1.00 0.00 371 ASP A C 12
ATOM 7067 O O . ASP A 1 3 ? 20.465 -3.918 -21.810 1.00 0.00 371 ASP A O 12
ATOM 7076 N N . ASP A 1 4 ? 21.185 -5.073 -20.016 1.00 0.00 372 ASP A N 12
ATOM 7077 C CA . ASP A 1 4 ? 20.087 -4.629 -19.161 1.00 0.00 372 ASP A CA 12
ATOM 7078 C C . ASP A 1 4 ? 20.430 -3.300 -18.498 1.00 0.00 372 ASP A C 12
ATOM 7079 O O . ASP A 1 4 ? 21.336 -3.225 -17.670 1.00 0.00 372 ASP A O 12
ATOM 7088 N N . ASP A 1 5 ? 19.700 -2.255 -18.870 1.00 0.00 373 ASP A N 12
ATOM 7089 C CA . ASP A 1 5 ? 19.937 -0.932 -18.307 1.00 0.00 373 ASP A CA 12
ATOM 7090 C C . ASP A 1 5 ? 19.597 -0.915 -16.819 1.00 0.00 373 ASP A C 12
ATOM 7091 O O . ASP A 1 5 ? 18.656 -1.574 -16.380 1.00 0.00 373 ASP A O 12
ATOM 7100 N N . ASN A 1 6 ? 20.372 -0.156 -16.050 1.00 0.00 374 ASN A N 12
ATOM 7101 C CA . ASN A 1 6 ? 20.145 -0.060 -14.613 1.00 0.00 374 ASN A CA 12
ATOM 7102 C C . ASN A 1 6 ? 19.002 0.906 -14.319 1.00 0.00 374 ASN A C 12
ATOM 7103 O O . ASN A 1 6 ? 18.747 1.833 -15.088 1.00 0.00 374 ASN A O 12
ATOM 7114 N N . PHE A 1 7 ? 18.313 0.681 -13.202 1.00 0.00 375 PHE A N 12
ATOM 7115 C CA . PHE A 1 7 ? 17.193 1.535 -12.810 1.00 0.00 375 PHE A CA 12
ATOM 7116 C C . PHE A 1 7 ? 17.678 2.679 -11.928 1.00 0.00 375 PHE A C 12
ATOM 7117 O O . PHE A 1 7 ? 17.710 2.562 -10.704 1.00 0.00 375 PHE A O 12
ATOM 7134 N N . LEU A 1 8 ? 18.058 3.786 -12.564 1.00 0.00 376 LEU A N 12
ATOM 7135 C CA . LEU A 1 8 ? 18.547 4.962 -11.838 1.00 0.00 376 LEU A CA 12
ATOM 7136 C C . LEU A 1 8 ? 17.868 6.229 -12.347 1.00 0.00 376 LEU A C 12
ATOM 7137 O O . LEU A 1 8 ? 17.486 6.315 -13.513 1.00 0.00 376 LEU A O 12
ATOM 7153 N N . VAL A 1 9 ? 17.719 7.208 -11.458 1.00 0.00 377 VAL A N 12
ATOM 7154 C CA . VAL A 1 9 ? 17.081 8.468 -11.820 1.00 0.00 377 VAL A CA 12
ATOM 7155 C C . VAL A 1 9 ? 15.638 8.229 -12.254 1.00 0.00 377 VAL A C 12
ATOM 7156 O O . VAL A 1 9 ? 15.244 8.588 -13.364 1.00 0.00 377 VAL A O 12
ATOM 7169 N N . PRO A 1 10 ? 14.849 7.629 -11.400 1.00 0.00 378 PRO A N 12
ATOM 7170 C CA . PRO A 1 10 ? 13.416 7.329 -11.695 1.00 0.00 378 PRO A CA 12
ATOM 7171 C C . PRO A 1 10 ? 12.555 8.595 -11.709 1.00 0.00 378 PRO A C 12
ATOM 7172 O O . PRO A 1 10 ? 12.807 9.536 -10.957 1.00 0.00 378 PRO A O 12
ATOM 7183 N N . ILE A 1 11 ? 11.537 8.607 -12.572 1.00 0.00 379 ILE A N 12
ATOM 7184 C CA . ILE A 1 11 ? 10.640 9.759 -12.681 1.00 0.00 379 ILE A CA 12
ATOM 7185 C C . ILE A 1 11 ? 9.379 9.534 -11.849 1.00 0.00 379 ILE A C 12
ATOM 7186 O O . ILE A 1 11 ? 9.220 10.115 -10.777 1.00 0.00 379 ILE A O 12
ATOM 7202 N N . ALA A 1 12 ? 8.485 8.678 -12.348 1.00 0.00 380 ALA A N 12
ATOM 7203 C CA . ALA A 1 12 ? 7.241 8.373 -11.643 1.00 0.00 380 ALA A CA 12
ATOM 7204 C C . ALA A 1 12 ? 7.427 7.147 -10.745 1.00 0.00 380 ALA A C 12
ATOM 7205 O O . ALA A 1 12 ? 6.657 6.936 -9.808 1.00 0.00 380 ALA A O 12
ATOM 7212 N N . VAL A 1 13 ? 8.454 6.341 -11.034 1.00 0.00 381 VAL A N 12
ATOM 7213 C CA . VAL A 1 13 ? 8.721 5.146 -10.236 1.00 0.00 381 VAL A CA 12
ATOM 7214 C C . VAL A 1 13 ? 9.185 5.528 -8.829 1.00 0.00 381 VAL A C 12
ATOM 7215 O O . VAL A 1 13 ? 8.752 4.934 -7.842 1.00 0.00 381 VAL A O 12
ATOM 7228 N N . GLY A 1 14 ? 10.070 6.518 -8.744 1.00 0.00 382 GLY A N 12
ATOM 7229 C CA . GLY A 1 14 ? 10.588 6.960 -7.454 1.00 0.00 382 GLY A CA 12
ATOM 7230 C C . GLY A 1 14 ? 9.473 7.526 -6.580 1.00 0.00 382 GLY A C 12
ATOM 7231 O O . GLY A 1 14 ? 9.444 7.299 -5.371 1.00 0.00 382 GLY A O 12
ATOM 7235 N N . ALA A 1 15 ? 8.560 8.266 -7.199 1.00 0.00 383 ALA A N 12
ATOM 7236 C CA . ALA A 1 15 ? 7.449 8.863 -6.466 1.00 0.00 383 ALA A CA 12
ATOM 7237 C C . ALA A 1 15 ? 6.547 7.780 -5.880 1.00 0.00 383 ALA A C 12
ATOM 7238 O O . ALA A 1 15 ? 6.073 7.899 -4.752 1.00 0.00 383 ALA A O 12
ATOM 7245 N N . ALA A 1 16 ? 6.314 6.725 -6.655 1.00 0.00 384 ALA A N 12
ATOM 7246 C CA . ALA A 1 16 ? 5.466 5.629 -6.197 1.00 0.00 384 ALA A CA 12
ATOM 7247 C C . ALA A 1 16 ? 6.078 4.957 -4.971 1.00 0.00 384 ALA A C 12
ATOM 7248 O O . ALA A 1 16 ? 5.391 4.702 -3.982 1.00 0.00 384 ALA A O 12
ATOM 7255 N N . LEU A 1 17 ? 7.376 4.681 -5.044 1.00 0.00 385 LEU A N 12
ATOM 7256 C CA . LEU A 1 17 ? 8.082 4.047 -3.928 1.00 0.00 385 LEU A CA 12
ATOM 7257 C C . LEU A 1 17 ? 8.121 4.981 -2.717 1.00 0.00 385 LEU A C 12
ATOM 7258 O O . LEU A 1 17 ? 7.959 4.543 -1.579 1.00 0.00 385 LEU A O 12
ATOM 7274 N N . ALA A 1 18 ? 8.341 6.266 -2.973 1.00 0.00 386 ALA A N 12
ATOM 7275 C CA . ALA A 1 18 ? 8.405 7.247 -1.896 1.00 0.00 386 ALA A CA 12
ATOM 7276 C C . ALA A 1 18 ? 7.087 7.291 -1.130 1.00 0.00 386 ALA A C 12
ATOM 7277 O O . ALA A 1 18 ? 7.073 7.412 0.093 1.00 0.00 386 ALA A O 12
ATOM 7284 N N . GLY A 1 19 ? 5.978 7.191 -1.859 1.00 0.00 387 GLY A N 12
ATOM 7285 C CA . GLY A 1 19 ? 4.659 7.217 -1.237 1.00 0.00 387 GLY A CA 12
ATOM 7286 C C . GLY A 1 19 ? 4.445 5.994 -0.347 1.00 0.00 387 GLY A C 12
ATOM 7287 O O . GLY A 1 19 ? 3.871 6.096 0.737 1.00 0.00 387 GLY A O 12
ATOM 7291 N N . VAL A 1 20 ? 4.907 4.840 -0.815 1.00 0.00 388 VAL A N 12
ATOM 7292 C CA . VAL A 1 20 ? 4.759 3.600 -0.057 1.00 0.00 388 VAL A CA 12
ATOM 7293 C C . VAL A 1 20 ? 5.568 3.659 1.238 1.00 0.00 388 VAL A C 12
ATOM 7294 O O . VAL A 1 20 ? 5.099 3.240 2.295 1.00 0.00 388 VAL A O 12
ATOM 7307 N N . LEU A 1 21 ? 6.786 4.185 1.143 1.00 0.00 389 LEU A N 12
ATOM 7308 C CA . LEU A 1 21 ? 7.657 4.298 2.317 1.00 0.00 389 LEU A CA 12
ATOM 7309 C C . LEU A 1 21 ? 7.026 5.217 3.363 1.00 0.00 389 LEU A C 12
ATOM 7310 O O . LEU A 1 21 ? 7.108 4.955 4.564 1.00 0.00 389 LEU A O 12
ATOM 7326 N N . ILE A 1 22 ? 6.394 6.290 2.903 1.00 0.00 390 ILE A N 12
ATOM 7327 C CA . ILE A 1 22 ? 5.751 7.235 3.810 1.00 0.00 390 ILE A CA 12
ATOM 7328 C C . ILE A 1 22 ? 4.630 6.538 4.580 1.00 0.00 390 ILE A C 12
ATOM 7329 O O . ILE A 1 22 ? 4.469 6.742 5.784 1.00 0.00 390 ILE A O 12
ATOM 7345 N N . LEU A 1 23 ? 3.858 5.716 3.875 1.00 0.00 391 LEU A N 12
ATOM 7346 C CA . LEU A 1 23 ? 2.750 4.994 4.495 1.00 0.00 391 LEU A CA 12
ATOM 7347 C C . LEU A 1 23 ? 3.265 4.073 5.604 1.00 0.00 391 LEU A C 12
ATOM 7348 O O . LEU A 1 23 ? 2.666 3.978 6.676 1.00 0.00 391 LEU A O 12
ATOM 7364 N N . VAL A 1 24 ? 4.381 3.404 5.338 1.00 0.00 392 VAL A N 12
ATOM 7365 C CA . VAL A 1 24 ? 4.978 2.494 6.312 1.00 0.00 392 VAL A CA 12
ATOM 7366 C C . VAL A 1 24 ? 5.441 3.258 7.552 1.00 0.00 392 VAL A C 12
ATOM 7367 O O . VAL A 1 24 ? 5.259 2.799 8.677 1.00 0.00 392 VAL A O 12
ATOM 7380 N N . LEU A 1 25 ? 6.045 4.420 7.334 1.00 0.00 393 LEU A N 12
ATOM 7381 C CA . LEU A 1 25 ? 6.544 5.239 8.444 1.00 0.00 393 LEU A CA 12
ATOM 7382 C C . LEU A 1 25 ? 5.396 5.655 9.367 1.00 0.00 393 LEU A C 12
ATOM 7383 O O . LEU A 1 25 ? 5.542 5.651 10.589 1.00 0.00 393 LEU A O 12
ATOM 7399 N N . LEU A 1 26 ? 4.262 6.016 8.780 1.00 0.00 394 LEU A N 12
ATOM 7400 C CA . LEU A 1 26 ? 3.107 6.433 9.568 1.00 0.00 394 LEU A CA 12
ATOM 7401 C C . LEU A 1 26 ? 2.637 5.295 10.468 1.00 0.00 394 LEU A C 12
ATOM 7402 O O . LEU A 1 26 ? 2.305 5.513 11.633 1.00 0.00 394 LEU A O 12
ATOM 7418 N N . ALA A 1 27 ? 2.614 4.081 9.925 1.00 0.00 395 ALA A N 12
ATOM 7419 C CA . ALA A 1 27 ? 2.187 2.924 10.703 1.00 0.00 395 ALA A CA 12
ATOM 7420 C C . ALA A 1 27 ? 3.077 2.764 11.933 1.00 0.00 395 ALA A C 12
ATOM 7421 O O . ALA A 1 27 ? 2.592 2.543 13.042 1.00 0.00 395 ALA A O 12
ATOM 7428 N N . TYR A 1 28 ? 4.383 2.890 11.724 1.00 0.00 396 TYR A N 12
ATOM 7429 C CA . TYR A 1 28 ? 5.344 2.771 12.815 1.00 0.00 396 TYR A CA 12
ATOM 7430 C C . TYR A 1 28 ? 5.160 3.919 13.805 1.00 0.00 396 TYR A C 12
ATOM 7431 O O . TYR A 1 28 ? 5.359 3.753 15.009 1.00 0.00 396 TYR A O 12
ATOM 7449 N N . PHE A 1 29 ? 4.786 5.084 13.288 1.00 0.00 397 PHE A N 12
ATOM 7450 C CA . PHE A 1 29 ? 4.589 6.251 14.135 1.00 0.00 397 PHE A CA 12
ATOM 7451 C C . PHE A 1 29 ? 3.545 5.947 15.206 1.00 0.00 397 PHE A C 12
ATOM 7452 O O . PHE A 1 29 ? 3.740 6.258 16.381 1.00 0.00 397 PHE A O 12
ATOM 7469 N N . ILE A 1 30 ? 2.441 5.328 14.796 1.00 0.00 398 ILE A N 12
ATOM 7470 C CA . ILE A 1 30 ? 1.380 4.976 15.732 1.00 0.00 398 ILE A CA 12
ATOM 7471 C C . ILE A 1 30 ? 1.873 3.929 16.735 1.00 0.00 398 ILE A C 12
ATOM 7472 O O . ILE A 1 30 ? 1.582 4.017 17.927 1.00 0.00 398 ILE A O 12
ATOM 7488 N N . GLY A 1 31 ? 2.614 2.936 16.243 1.00 0.00 399 GLY A N 12
ATOM 7489 C CA . GLY A 1 31 ? 3.128 1.876 17.104 1.00 0.00 399 GLY A CA 12
ATOM 7490 C C . GLY A 1 31 ? 4.053 2.432 18.181 1.00 0.00 399 GLY A C 12
ATOM 7491 O O . GLY A 1 31 ? 4.236 1.816 19.231 1.00 0.00 399 GLY A O 12
ATOM 7495 N N . LEU A 1 32 ? 4.640 3.594 17.915 1.00 0.00 400 LEU A N 12
ATOM 7496 C CA . LEU A 1 32 ? 5.548 4.209 18.876 1.00 0.00 400 LEU A CA 12
ATOM 7497 C C . LEU A 1 32 ? 4.811 4.530 20.173 1.00 0.00 400 LEU A C 12
ATOM 7498 O O . LEU A 1 32 ? 5.340 4.325 21.264 1.00 0.00 400 LEU A O 12
ATOM 7514 N N . LYS A 1 33 ? 3.588 5.036 20.047 1.00 0.00 401 LYS A N 12
ATOM 7515 C CA . LYS A 1 33 ? 2.794 5.380 21.219 1.00 0.00 401 LYS A CA 12
ATOM 7516 C C . LYS A 1 33 ? 2.520 4.141 22.062 1.00 0.00 401 LYS A C 12
ATOM 7517 O O . LYS A 1 33 ? 2.572 4.195 23.291 1.00 0.00 401 LYS A O 12
ATOM 7536 N N . HIS A 1 34 ? 2.228 3.028 21.397 1.00 0.00 402 HIS A N 12
ATOM 7537 C CA . HIS A 1 34 ? 1.948 1.782 22.100 1.00 0.00 402 HIS A CA 12
ATOM 7538 C C . HIS A 1 34 ? 0.800 1.977 23.085 1.00 0.00 402 HIS A C 12
ATOM 7539 O O . HIS A 1 34 ? 0.485 3.102 23.469 1.00 0.00 402 HIS A O 12
ATOM 7554 N N . HIS A 1 35 ? 0.178 0.872 23.490 1.00 0.00 403 HIS A N 12
ATOM 7555 C CA . HIS A 1 35 ? -0.940 0.923 24.434 1.00 0.00 403 HIS A CA 12
ATOM 7556 C C . HIS A 1 35 ? -0.498 0.434 25.809 1.00 0.00 403 HIS A C 12
ATOM 7557 O O . HIS A 1 35 ? 0.026 -0.671 25.946 1.00 0.00 403 HIS A O 12
ATOM 7572 N N . HIS A 1 36 ? -0.709 1.270 26.826 1.00 0.00 404 HIS A N 12
ATOM 7573 C CA . HIS A 1 36 ? -0.328 0.923 28.198 1.00 0.00 404 HIS A CA 12
ATOM 7574 C C . HIS A 1 36 ? -1.561 0.566 29.020 1.00 0.00 404 HIS A C 12
ATOM 7575 O O . HIS A 1 36 ? -2.509 1.347 29.108 1.00 0.00 404 HIS A O 12
ATOM 7590 N N . ALA A 1 37 ? -1.541 -0.619 29.621 1.00 0.00 405 ALA A N 12
ATOM 7591 C CA . ALA A 1 37 ? -2.661 -1.072 30.436 1.00 0.00 405 ALA A CA 12
ATOM 7592 C C . ALA A 1 37 ? -2.627 -0.411 31.811 1.00 0.00 405 ALA A C 12
ATOM 7593 O O . ALA A 1 37 ? -3.593 -0.486 32.570 1.00 0.00 405 ALA A O 12
ATOM 7600 N N . GLY A 1 38 ? -1.508 0.233 32.125 1.00 0.00 406 GLY A N 12
ATOM 7601 C CA . GLY A 1 38 ? -1.357 0.902 33.412 1.00 0.00 406 GLY A CA 12
ATOM 7602 C C . GLY A 1 38 ? -2.361 2.039 33.560 1.00 0.00 406 GLY A C 12
ATOM 7603 O O . GLY A 1 38 ? -2.912 2.257 34.639 1.00 0.00 406 GLY A O 12
ATOM 7607 N N . TYR A 1 39 ? -2.598 2.762 32.466 1.00 0.00 407 TYR A N 12
ATOM 7608 C CA . TYR A 1 39 ? -3.544 3.882 32.472 1.00 0.00 407 TYR A CA 12
ATOM 7609 C C . TYR A 1 39 ? -4.789 3.527 31.669 1.00 0.00 407 TYR A C 12
ATOM 7610 O O . TYR A 1 39 ? -4.697 2.968 30.576 1.00 0.00 407 TYR A O 12
ATOM 7628 N N . GLU A 1 40 ? -5.956 3.861 32.217 1.00 0.00 408 GLU A N 12
ATOM 7629 C CA . GLU A 1 40 ? -7.232 3.581 31.547 1.00 0.00 408 GLU A CA 12
ATOM 7630 C C . GLU A 1 40 ? -8.146 4.798 31.626 1.00 0.00 408 GLU A C 12
ATOM 7631 O O . GLU A 1 40 ? -8.117 5.547 32.602 1.00 0.00 408 GLU A O 12
ATOM 7643 N N . GLN A 1 41 ? -8.957 4.991 30.586 1.00 0.00 409 GLN A N 12
ATOM 7644 C CA . GLN A 1 41 ? -9.882 6.125 30.534 1.00 0.00 409 GLN A CA 12
ATOM 7645 C C . GLN A 1 41 ? -11.285 5.647 30.172 1.00 0.00 409 GLN A C 12
ATOM 7646 O O . GLN A 1 41 ? -11.476 4.948 29.175 1.00 0.00 409 GLN A O 12
ATOM 7660 N N . PHE A 1 42 ? -12.263 6.030 30.986 1.00 0.00 410 PHE A N 12
ATOM 7661 C CA . PHE A 1 42 ? -13.647 5.640 30.746 1.00 0.00 410 PHE A CA 12
ATOM 7662 C C . PHE A 1 42 ? -13.736 4.149 30.429 1.00 0.00 410 PHE A C 12
ATOM 7663 O O . PHE A 1 42 ? -13.057 3.382 31.091 1.00 0.00 410 PHE A O 12
ATOM 7681 N N . SER A 1 1 ? 19.483 14.660 -27.144 1.00 0.00 369 SER A N 13
ATOM 7682 C CA . SER A 1 1 ? 18.153 14.282 -27.700 1.00 0.00 369 SER A CA 13
ATOM 7683 C C . SER A 1 1 ? 18.236 12.884 -28.301 1.00 0.00 369 SER A C 13
ATOM 7684 O O . SER A 1 1 ? 18.760 12.701 -29.399 1.00 0.00 369 SER A O 13
ATOM 7694 N N . ALA A 1 2 ? 17.715 11.900 -27.575 1.00 0.00 370 ALA A N 13
ATOM 7695 C CA . ALA A 1 2 ? 17.735 10.517 -28.046 1.00 0.00 370 ALA A CA 13
ATOM 7696 C C . ALA A 1 2 ? 16.601 9.720 -27.413 1.00 0.00 370 ALA A C 13
ATOM 7697 O O . ALA A 1 2 ? 16.152 10.031 -26.309 1.00 0.00 370 ALA A O 13
ATOM 7704 N N . ASP A 1 3 ? 16.141 8.692 -28.119 1.00 0.00 371 ASP A N 13
ATOM 7705 C CA . ASP A 1 3 ? 15.058 7.855 -27.615 1.00 0.00 371 ASP A CA 13
ATOM 7706 C C . ASP A 1 3 ? 13.843 8.707 -27.264 1.00 0.00 371 ASP A C 13
ATOM 7707 O O . ASP A 1 3 ? 13.130 8.421 -26.302 1.00 0.00 371 ASP A O 13
ATOM 7716 N N . ASP A 1 4 ? 13.612 9.754 -28.048 1.00 0.00 372 ASP A N 13
ATOM 7717 C CA . ASP A 1 4 ? 12.479 10.639 -27.809 1.00 0.00 372 ASP A CA 13
ATOM 7718 C C . ASP A 1 4 ? 11.166 9.926 -28.117 1.00 0.00 372 ASP A C 13
ATOM 7719 O O . ASP A 1 4 ? 10.101 10.340 -27.658 1.00 0.00 372 ASP A O 13
ATOM 7728 N N . ASP A 1 5 ? 11.250 8.852 -28.895 1.00 0.00 373 ASP A N 13
ATOM 7729 C CA . ASP A 1 5 ? 10.062 8.088 -29.258 1.00 0.00 373 ASP A CA 13
ATOM 7730 C C . ASP A 1 5 ? 9.403 7.504 -28.014 1.00 0.00 373 ASP A C 13
ATOM 7731 O O . ASP A 1 5 ? 8.178 7.499 -27.895 1.00 0.00 373 ASP A O 13
ATOM 7740 N N . ASN A 1 6 ? 10.222 7.014 -27.090 1.00 0.00 374 ASN A N 13
ATOM 7741 C CA . ASN A 1 6 ? 9.709 6.429 -25.854 1.00 0.00 374 ASN A CA 13
ATOM 7742 C C . ASN A 1 6 ? 10.747 6.538 -24.744 1.00 0.00 374 ASN A C 13
ATOM 7743 O O . ASN A 1 6 ? 11.914 6.829 -25.003 1.00 0.00 374 ASN A O 13
ATOM 7754 N N . PHE A 1 7 ? 10.316 6.302 -23.506 1.00 0.00 375 PHE A N 13
ATOM 7755 C CA . PHE A 1 7 ? 11.215 6.376 -22.357 1.00 0.00 375 PHE A CA 13
ATOM 7756 C C . PHE A 1 7 ? 10.964 5.205 -21.411 1.00 0.00 375 PHE A C 13
ATOM 7757 O O . PHE A 1 7 ? 9.904 5.110 -20.793 1.00 0.00 375 PHE A O 13
ATOM 7774 N N . LEU A 1 8 ? 11.945 4.318 -21.305 1.00 0.00 376 LEU A N 13
ATOM 7775 C CA . LEU A 1 8 ? 11.826 3.154 -20.434 1.00 0.00 376 LEU A CA 13
ATOM 7776 C C . LEU A 1 8 ? 12.090 3.547 -18.984 1.00 0.00 376 LEU A C 13
ATOM 7777 O O . LEU A 1 8 ? 12.891 4.440 -18.709 1.00 0.00 376 LEU A O 13
ATOM 7793 N N . VAL A 1 9 ? 11.408 2.875 -18.064 1.00 0.00 377 VAL A N 13
ATOM 7794 C CA . VAL A 1 9 ? 11.573 3.160 -16.643 1.00 0.00 377 VAL A CA 13
ATOM 7795 C C . VAL A 1 9 ? 11.174 4.600 -16.338 1.00 0.00 377 VAL A C 13
ATOM 7796 O O . VAL A 1 9 ? 12.031 5.454 -16.111 1.00 0.00 377 VAL A O 13
ATOM 7809 N N . PRO A 1 10 ? 9.897 4.874 -16.333 1.00 0.00 378 PRO A N 13
ATOM 7810 C CA . PRO A 1 10 ? 9.361 6.239 -16.051 1.00 0.00 378 PRO A CA 13
ATOM 7811 C C . PRO A 1 10 ? 9.780 6.746 -14.671 1.00 0.00 378 PRO A C 13
ATOM 7812 O O . PRO A 1 10 ? 9.899 5.970 -13.726 1.00 0.00 378 PRO A O 13
ATOM 7823 N N . ILE A 1 11 ? 10.000 8.050 -14.570 1.00 0.00 379 ILE A N 13
ATOM 7824 C CA . ILE A 1 11 ? 10.401 8.651 -13.303 1.00 0.00 379 ILE A CA 13
ATOM 7825 C C . ILE A 1 11 ? 9.291 8.495 -12.265 1.00 0.00 379 ILE A C 13
ATOM 7826 O O . ILE A 1 11 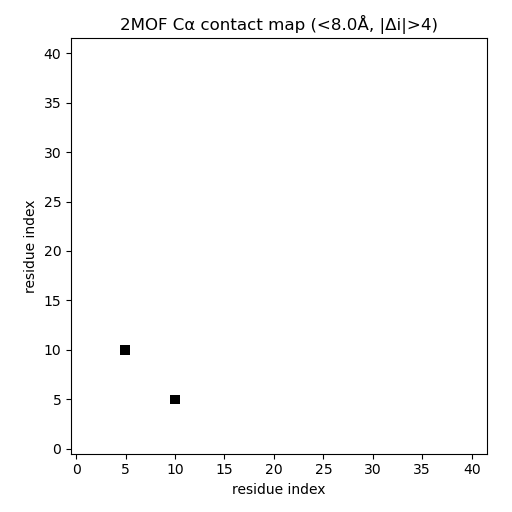? 9.554 8.174 -11.105 1.00 0.00 379 ILE A O 13
ATOM 7842 N N . ALA A 1 12 ? 8.052 8.730 -12.690 1.00 0.00 380 ALA A N 13
ATOM 7843 C CA . ALA A 1 12 ? 6.906 8.617 -11.793 1.00 0.00 380 ALA A CA 13
ATOM 7844 C C . ALA A 1 12 ? 7.035 7.375 -10.910 1.00 0.00 380 ALA A C 13
ATOM 7845 O O . ALA A 1 12 ? 6.398 7.280 -9.860 1.00 0.00 380 ALA A O 13
ATOM 7852 N N . VAL A 1 13 ? 7.860 6.427 -11.344 1.00 0.00 381 VAL A N 13
ATOM 7853 C CA . VAL A 1 13 ? 8.059 5.199 -10.592 1.00 0.00 381 VAL A CA 13
ATOM 7854 C C . VAL A 1 13 ? 8.752 5.488 -9.265 1.00 0.00 381 VAL A C 13
ATOM 7855 O O . VAL A 1 13 ? 8.380 4.937 -8.230 1.00 0.00 381 VAL A O 13
ATOM 7868 N N . GLY A 1 14 ? 9.761 6.350 -9.306 1.00 0.00 382 GLY A N 13
ATOM 7869 C CA . GLY A 1 14 ? 10.502 6.693 -8.104 1.00 0.00 382 GLY A CA 13
ATOM 7870 C C . GLY A 1 14 ? 9.585 7.302 -7.052 1.00 0.00 382 GLY A C 13
ATOM 7871 O O . GLY A 1 14 ? 9.700 7.000 -5.864 1.00 0.00 382 GLY A O 13
ATOM 7875 N N . ALA A 1 15 ? 8.673 8.158 -7.498 1.00 0.00 383 ALA A N 13
ATOM 7876 C CA . ALA A 1 15 ? 7.735 8.802 -6.587 1.00 0.00 383 ALA A CA 13
ATOM 7877 C C . ALA A 1 15 ? 6.784 7.776 -5.980 1.00 0.00 383 ALA A C 13
ATOM 7878 O O . ALA A 1 15 ? 6.400 7.885 -4.815 1.00 0.00 383 ALA A O 13
ATOM 7885 N N . ALA A 1 16 ? 6.402 6.784 -6.777 1.00 0.00 384 ALA A N 13
ATOM 7886 C CA . ALA A 1 16 ? 5.490 5.749 -6.307 1.00 0.00 384 ALA A CA 13
ATOM 7887 C C . ALA A 1 16 ? 6.112 4.969 -5.155 1.00 0.00 384 ALA A C 13
ATOM 7888 O O . ALA A 1 16 ? 5.470 4.720 -4.135 1.00 0.00 384 ALA A O 13
ATOM 7895 N N . LEU A 1 17 ? 7.370 4.590 -5.323 1.00 0.00 385 LEU A N 13
ATOM 7896 C CA . LEU A 1 17 ? 8.076 3.839 -4.284 1.00 0.00 385 LEU A CA 13
ATOM 7897 C C . LEU A 1 17 ? 8.257 4.687 -3.035 1.00 0.00 385 LEU A C 13
ATOM 7898 O O . LEU A 1 17 ? 8.092 4.205 -1.913 1.00 0.00 385 LEU A O 13
ATOM 7914 N N . ALA A 1 18 ? 8.601 5.948 -3.235 1.00 0.00 386 ALA A N 13
ATOM 7915 C CA . ALA A 1 18 ? 8.810 6.852 -2.118 1.00 0.00 386 ALA A CA 13
ATOM 7916 C C . ALA A 1 18 ? 7.517 7.037 -1.334 1.00 0.00 386 ALA A C 13
ATOM 7917 O O . ALA A 1 18 ? 7.531 7.121 -0.106 1.00 0.00 386 ALA A O 13
ATOM 7924 N N . GLY A 1 19 ? 6.400 7.097 -2.052 1.00 0.00 387 GLY A N 13
ATOM 7925 C CA . GLY A 1 19 ? 5.100 7.272 -1.413 1.00 0.00 387 GLY A CA 13
ATOM 7926 C C . GLY A 1 19 ? 4.786 6.103 -0.486 1.00 0.00 387 GLY A C 13
ATOM 7927 O O . GLY A 1 19 ? 4.248 6.289 0.605 1.00 0.00 387 GLY A O 13
ATOM 7931 N N . VAL A 1 20 ? 5.129 4.899 -0.928 1.00 0.00 388 VAL A N 13
ATOM 7932 C CA . VAL A 1 20 ? 4.881 3.703 -0.132 1.00 0.00 388 VAL A CA 13
ATOM 7933 C C . VAL A 1 20 ? 5.694 3.743 1.158 1.00 0.00 388 VAL A C 13
ATOM 7934 O O . VAL A 1 20 ? 5.202 3.374 2.225 1.00 0.00 388 VAL A O 13
ATOM 7947 N N . LEU A 1 21 ? 6.942 4.181 1.049 1.00 0.00 389 LEU A N 13
ATOM 7948 C CA . LEU A 1 21 ? 7.815 4.247 2.210 1.00 0.00 389 LEU A CA 13
ATOM 7949 C C . LEU A 1 21 ? 7.211 5.175 3.269 1.00 0.00 389 LEU A C 13
ATOM 7950 O O . LEU A 1 21 ? 7.290 4.907 4.468 1.00 0.00 389 LEU A O 13
ATOM 7966 N N . ILE A 1 22 ? 6.607 6.264 2.816 1.00 0.00 390 ILE A N 13
ATOM 7967 C CA . ILE A 1 22 ? 5.998 7.218 3.732 1.00 0.00 390 ILE A CA 13
ATOM 7968 C C . ILE A 1 22 ? 4.845 6.572 4.480 1.00 0.00 390 ILE A C 13
ATOM 7969 O O . ILE A 1 22 ? 4.687 6.767 5.684 1.00 0.00 390 ILE A O 13
ATOM 7985 N N . LEU A 1 23 ? 4.041 5.810 3.759 1.00 0.00 391 LEU A N 13
ATOM 7986 C CA . LEU A 1 23 ? 2.896 5.148 4.362 1.00 0.00 391 LEU A CA 13
ATOM 7987 C C . LEU A 1 23 ? 3.347 4.182 5.450 1.00 0.00 391 LEU A C 13
ATOM 7988 O O . LEU A 1 23 ? 2.723 4.083 6.506 1.00 0.00 391 LEU A O 13
ATOM 8004 N N . VAL A 1 24 ? 4.431 3.472 5.181 1.00 0.00 392 VAL A N 13
ATOM 8005 C CA . VAL A 1 24 ? 4.961 2.512 6.137 1.00 0.00 392 VAL A CA 13
ATOM 8006 C C . VAL A 1 24 ? 5.403 3.219 7.412 1.00 0.00 392 VAL A C 13
ATOM 8007 O O . VAL A 1 24 ? 5.190 2.722 8.517 1.00 0.00 392 VAL A O 13
ATOM 8020 N N . LEU A 1 25 ? 6.028 4.374 7.252 1.00 0.00 393 LEU A N 13
ATOM 8021 C CA . LEU A 1 25 ? 6.510 5.133 8.404 1.00 0.00 393 LEU A CA 13
ATOM 8022 C C . LEU A 1 25 ? 5.356 5.527 9.311 1.00 0.00 393 LEU A C 13
ATOM 8023 O O . LEU A 1 25 ? 5.466 5.462 10.535 1.00 0.00 393 LEU A O 13
ATOM 8039 N N . LEU A 1 26 ? 4.260 5.939 8.712 1.00 0.00 394 LEU A N 13
ATOM 8040 C CA . LEU A 1 26 ? 3.106 6.343 9.488 1.00 0.00 394 LEU A CA 13
ATOM 8041 C C . LEU A 1 26 ? 2.579 5.175 10.315 1.00 0.00 394 LEU A C 13
ATOM 8042 O O . LEU A 1 26 ? 2.229 5.337 11.482 1.00 0.00 394 LEU A O 13
ATOM 8058 N N . ALA A 1 27 ? 2.525 3.996 9.702 1.00 0.00 395 ALA A N 13
ATOM 8059 C CA . ALA A 1 27 ? 2.037 2.810 10.396 1.00 0.00 395 ALA A CA 13
ATOM 8060 C C . ALA A 1 27 ? 2.845 2.571 11.668 1.00 0.00 395 ALA A C 13
ATOM 8061 O O . ALA A 1 27 ? 2.284 2.380 12.747 1.00 0.00 395 ALA A O 13
ATOM 8068 N N . TYR A 1 28 ? 4.166 2.594 11.532 1.00 0.00 396 TYR A N 13
ATOM 8069 C CA . TYR A 1 28 ? 5.047 2.390 12.674 1.00 0.00 396 TYR A CA 13
ATOM 8070 C C . TYR A 1 28 ? 4.886 3.526 13.681 1.00 0.00 396 TYR A C 13
ATOM 8071 O O . TYR A 1 28 ? 4.989 3.317 14.889 1.00 0.00 396 TYR A O 13
ATOM 8089 N N . PHE A 1 29 ? 4.643 4.729 13.171 1.00 0.00 397 PHE A N 13
ATOM 8090 C CA . PHE A 1 29 ? 4.483 5.896 14.031 1.00 0.00 397 PHE A CA 13
ATOM 8091 C C . PHE A 1 29 ? 3.356 5.663 15.034 1.00 0.00 397 PHE A C 13
ATOM 8092 O O . PHE A 1 29 ? 3.505 5.946 16.224 1.00 0.00 397 PHE A O 13
ATOM 8109 N N . ILE A 1 30 ? 2.235 5.140 14.548 1.00 0.00 398 ILE A N 13
ATOM 8110 C CA . ILE A 1 30 ? 1.094 4.867 15.410 1.00 0.00 398 ILE A CA 13
ATOM 8111 C C . ILE A 1 30 ? 1.445 3.789 16.435 1.00 0.00 398 ILE A C 13
ATOM 8112 O O . ILE A 1 30 ? 1.091 3.899 17.609 1.00 0.00 398 ILE A O 13
ATOM 8128 N N . GLY A 1 31 ? 2.139 2.746 15.982 1.00 0.00 399 GLY A N 13
ATOM 8129 C CA . GLY A 1 31 ? 2.520 1.655 16.865 1.00 0.00 399 GLY A CA 13
ATOM 8130 C C . GLY A 1 31 ? 3.468 2.143 17.947 1.00 0.00 399 GLY A C 13
ATOM 8131 O O . GLY A 1 31 ? 3.419 1.679 19.087 1.00 0.00 399 GLY A O 13
ATOM 8135 N N . LEU A 1 32 ? 4.332 3.082 17.585 1.00 0.00 400 LEU A N 13
ATOM 8136 C CA . LEU A 1 32 ? 5.290 3.623 18.535 1.00 0.00 400 LEU A CA 13
ATOM 8137 C C . LEU A 1 32 ? 4.569 4.330 19.678 1.00 0.00 400 LEU A C 13
ATOM 8138 O O . LEU A 1 32 ? 4.955 4.204 20.841 1.00 0.00 400 LEU A O 13
ATOM 8154 N N . LYS A 1 33 ? 3.531 5.085 19.339 1.00 0.00 401 LYS A N 13
ATOM 8155 C CA . LYS A 1 33 ? 2.776 5.819 20.345 1.00 0.00 401 LYS A CA 13
ATOM 8156 C C . LYS A 1 33 ? 2.135 4.857 21.339 1.00 0.00 401 LYS A C 13
ATOM 8157 O O . LYS A 1 33 ? 1.536 3.856 20.948 1.00 0.00 401 LYS A O 13
ATOM 8176 N N . HIS A 1 34 ? 2.268 5.165 22.625 1.00 0.00 402 HIS A N 13
ATOM 8177 C CA . HIS A 1 34 ? 1.700 4.318 23.667 1.00 0.00 402 HIS A CA 13
ATOM 8178 C C . HIS A 1 34 ? 0.195 4.538 23.774 1.00 0.00 402 HIS A C 13
ATOM 8179 O O . HIS A 1 34 ? -0.293 5.652 23.591 1.00 0.00 402 HIS A O 13
ATOM 8194 N N . HIS A 1 35 ? -0.535 3.467 24.067 1.00 0.00 403 HIS A N 13
ATOM 8195 C CA . HIS A 1 35 ? -1.985 3.554 24.194 1.00 0.00 403 HIS A CA 13
ATOM 8196 C C . HIS A 1 35 ? -2.369 4.144 25.549 1.00 0.00 403 HIS A C 13
ATOM 8197 O O . HIS A 1 35 ? -1.819 3.762 26.581 1.00 0.00 403 HIS A O 13
ATOM 8212 N N . HIS A 1 36 ? -3.316 5.077 25.536 1.00 0.00 404 HIS A N 13
ATOM 8213 C CA . HIS A 1 36 ? -3.764 5.711 26.770 1.00 0.00 404 HIS A CA 13
ATOM 8214 C C . HIS A 1 36 ? -4.477 4.701 27.663 1.00 0.00 404 HIS A C 13
ATOM 8215 O O . HIS A 1 36 ? -5.263 3.882 27.186 1.00 0.00 404 HIS A O 13
ATOM 8230 N N . ALA A 1 37 ? -4.195 4.763 28.961 1.00 0.00 405 ALA A N 13
ATOM 8231 C CA . ALA A 1 37 ? -4.814 3.849 29.914 1.00 0.00 405 ALA A CA 13
ATOM 8232 C C . ALA A 1 37 ? -6.230 4.303 30.252 1.00 0.00 405 ALA A C 13
ATOM 8233 O O . ALA A 1 37 ? -6.997 3.565 30.872 1.00 0.00 405 ALA A O 13
ATOM 8240 N N . GLY A 1 38 ? -6.570 5.520 29.840 1.00 0.00 406 GLY A N 13
ATOM 8241 C CA . GLY A 1 38 ? -7.897 6.061 30.106 1.00 0.00 406 GLY A CA 13
ATOM 8242 C C . GLY A 1 38 ? -8.973 5.234 29.413 1.00 0.00 406 GLY A C 13
ATOM 8243 O O . GLY A 1 38 ? -10.062 5.036 29.952 1.00 0.00 406 GLY A O 13
ATOM 8247 N N . TYR A 1 39 ? -8.662 4.753 28.213 1.00 0.00 407 TYR A N 13
ATOM 8248 C CA . TYR A 1 39 ? -9.612 3.948 27.455 1.00 0.00 407 TYR A CA 13
ATOM 8249 C C . TYR A 1 39 ? -9.662 2.525 28.000 1.00 0.00 407 TYR A C 13
ATOM 8250 O O . TYR A 1 39 ? -8.628 1.881 28.179 1.00 0.00 407 TYR A O 13
ATOM 8268 N N . GLU A 1 40 ? -10.871 2.041 28.265 1.00 0.00 408 GLU A N 13
ATOM 8269 C CA . GLU A 1 40 ? -11.037 0.695 28.792 1.00 0.00 408 GLU A CA 13
ATOM 8270 C C . GLU A 1 40 ? -10.752 -0.339 27.711 1.00 0.00 408 GLU A C 13
ATOM 8271 O O . GLU A 1 40 ? -11.428 -0.381 26.682 1.00 0.00 408 GLU A O 13
ATOM 8283 N N . GLN A 1 41 ? -9.752 -1.173 27.952 1.00 0.00 409 GLN A N 13
ATOM 8284 C CA . GLN A 1 41 ? -9.383 -2.207 26.990 1.00 0.00 409 GLN A CA 13
ATOM 8285 C C . GLN A 1 41 ? -10.603 -3.051 26.608 1.00 0.00 409 GLN A C 13
ATOM 8286 O O . GLN A 1 41 ? -11.385 -3.456 27.467 1.00 0.00 409 GLN A O 13
ATOM 8300 N N . PHE A 1 42 ? -10.754 -3.316 25.319 1.00 0.00 410 PHE A N 13
ATOM 8301 C CA . PHE A 1 42 ? -11.877 -4.115 24.845 1.00 0.00 410 PHE A CA 13
ATOM 8302 C C . PHE A 1 42 ? -12.000 -5.401 25.658 1.00 0.00 410 PHE A C 13
ATOM 8303 O O . PHE A 1 42 ? -10.981 -6.030 25.895 1.00 0.00 410 PHE A O 13
ATOM 8321 N N . SER A 1 1 ? 10.582 17.134 -28.504 1.00 0.00 369 SER A N 14
ATOM 8322 C CA . SER A 1 1 ? 11.389 16.568 -29.620 1.00 0.00 369 SER A CA 14
ATOM 8323 C C . SER A 1 1 ? 11.287 15.046 -29.596 1.00 0.00 369 SER A C 14
ATOM 8324 O O . SER A 1 1 ? 11.543 14.413 -28.573 1.00 0.00 369 SER A O 14
ATOM 8334 N N . ALA A 1 2 ? 10.913 14.465 -30.733 1.00 0.00 370 ALA A N 14
ATOM 8335 C CA . ALA A 1 2 ? 10.784 13.015 -30.833 1.00 0.00 370 ALA A CA 14
ATOM 8336 C C . ALA A 1 2 ? 10.008 12.462 -29.642 1.00 0.00 370 ALA A C 14
ATOM 8337 O O . ALA A 1 2 ? 10.467 11.551 -28.954 1.00 0.00 370 ALA A O 14
ATOM 8344 N N . ASP A 1 3 ? 8.833 13.026 -29.403 1.00 0.00 371 ASP A N 14
ATOM 8345 C CA . ASP A 1 3 ? 7.995 12.587 -28.284 1.00 0.00 371 ASP A CA 14
ATOM 8346 C C . ASP A 1 3 ? 7.441 11.187 -28.541 1.00 0.00 371 ASP A C 14
ATOM 8347 O O . ASP A 1 3 ? 7.011 10.497 -27.616 1.00 0.00 371 ASP A O 14
ATOM 8356 N N . ASP A 1 4 ? 7.454 10.774 -29.805 1.00 0.00 372 ASP A N 14
ATOM 8357 C CA . ASP A 1 4 ? 6.951 9.455 -30.174 1.00 0.00 372 ASP A CA 14
ATOM 8358 C C . ASP A 1 4 ? 7.837 8.356 -29.596 1.00 0.00 372 ASP A C 14
ATOM 8359 O O . ASP A 1 4 ? 7.448 7.189 -29.554 1.00 0.00 372 ASP A O 14
ATOM 8368 N N . ASP A 1 5 ? 9.030 8.736 -29.150 1.00 0.00 373 ASP A N 14
ATOM 8369 C CA . ASP A 1 5 ? 9.962 7.772 -28.575 1.00 0.00 373 ASP A CA 14
ATOM 8370 C C . ASP A 1 5 ? 9.437 7.257 -27.238 1.00 0.00 373 ASP A C 14
ATOM 8371 O O . ASP A 1 5 ? 8.842 8.007 -26.464 1.00 0.00 373 ASP A O 14
ATOM 8380 N N . ASN A 1 6 ? 9.664 5.974 -26.970 1.00 0.00 374 ASN A N 14
ATOM 8381 C CA . ASN A 1 6 ? 9.210 5.370 -25.721 1.00 0.00 374 ASN A CA 14
ATOM 8382 C C . ASN A 1 6 ? 10.197 5.674 -24.598 1.00 0.00 374 ASN A C 14
ATOM 8383 O O . ASN A 1 6 ? 11.396 5.777 -24.834 1.00 0.00 374 ASN A O 14
ATOM 8394 N N . PHE A 1 7 ? 9.680 5.813 -23.376 1.00 0.00 375 PHE A N 14
ATOM 8395 C CA . PHE A 1 7 ? 10.520 6.106 -22.215 1.00 0.00 375 PHE A CA 14
ATOM 8396 C C . PHE A 1 7 ? 10.418 4.979 -21.191 1.00 0.00 375 PHE A C 14
ATOM 8397 O O . PHE A 1 7 ? 9.406 4.835 -20.507 1.00 0.00 375 PHE A O 14
ATOM 8414 N N . LEU A 1 8 ? 11.475 4.181 -21.099 1.00 0.00 376 LEU A N 14
ATOM 8415 C CA . LEU A 1 8 ? 11.506 3.065 -20.158 1.00 0.00 376 LEU A CA 14
ATOM 8416 C C . LEU A 1 8 ? 11.751 3.570 -18.739 1.00 0.00 376 LEU A C 14
ATOM 8417 O O . LEU A 1 8 ? 12.419 4.584 -18.537 1.00 0.00 376 LEU A O 14
ATOM 8433 N N . VAL A 1 9 ? 11.201 2.861 -17.760 1.00 0.00 377 VAL A N 14
ATOM 8434 C CA . VAL A 1 9 ? 11.366 3.254 -16.367 1.00 0.00 377 VAL A CA 14
ATOM 8435 C C . VAL A 1 9 ? 10.800 4.653 -16.144 1.00 0.00 377 VAL A C 14
ATOM 8436 O O . VAL A 1 9 ? 11.546 5.622 -16.009 1.00 0.00 377 VAL A O 14
ATOM 8449 N N . PRO A 1 10 ? 9.499 4.768 -16.102 1.00 0.00 378 PRO A N 14
ATOM 8450 C CA . PRO A 1 10 ? 8.812 6.072 -15.885 1.00 0.00 378 PRO A CA 14
ATOM 8451 C C . PRO A 1 10 ? 9.204 6.699 -14.550 1.00 0.00 378 PRO A C 14
ATOM 8452 O O . PRO A 1 10 ? 9.464 5.996 -13.578 1.00 0.00 378 PRO A O 14
ATOM 8463 N N . ILE A 1 11 ? 9.238 8.022 -14.518 1.00 0.00 379 ILE A N 14
ATOM 8464 C CA . ILE A 1 11 ? 9.596 8.741 -13.299 1.00 0.00 379 ILE A CA 14
ATOM 8465 C C . ILE A 1 11 ? 8.552 8.509 -12.216 1.00 0.00 379 ILE A C 14
ATOM 8466 O O . ILE A 1 11 ? 8.891 8.282 -11.055 1.00 0.00 379 ILE A O 14
ATOM 8482 N N . ALA A 1 12 ? 7.283 8.569 -12.603 1.00 0.00 380 ALA A N 14
ATOM 8483 C CA . ALA A 1 12 ? 6.191 8.364 -11.657 1.00 0.00 380 ALA A CA 14
ATOM 8484 C C . ALA A 1 12 ? 6.509 7.200 -10.716 1.00 0.00 380 ALA A C 14
ATOM 8485 O O . ALA A 1 12 ? 5.925 7.083 -9.638 1.00 0.00 380 ALA A O 14
ATOM 8492 N N . VAL A 1 13 ? 7.436 6.339 -11.133 1.00 0.00 381 VAL A N 14
ATOM 8493 C CA . VAL A 1 13 ? 7.815 5.188 -10.329 1.00 0.00 381 VAL A CA 14
ATOM 8494 C C . VAL A 1 13 ? 8.523 5.627 -9.055 1.00 0.00 381 VAL A C 14
ATOM 8495 O O . VAL A 1 13 ? 8.273 5.083 -7.981 1.00 0.00 381 VAL A O 14
ATOM 8508 N N . GLY A 1 14 ? 9.415 6.603 -9.180 1.00 0.00 382 GLY A N 14
ATOM 8509 C CA . GLY A 1 14 ? 10.154 7.084 -8.026 1.00 0.00 382 GLY A CA 14
ATOM 8510 C C . GLY A 1 14 ? 9.200 7.626 -6.969 1.00 0.00 382 GLY A C 14
ATOM 8511 O O . GLY A 1 14 ? 9.351 7.344 -5.781 1.00 0.00 382 GLY A O 14
ATOM 8515 N N . ALA A 1 15 ? 8.214 8.398 -7.412 1.00 0.00 383 ALA A N 14
ATOM 8516 C CA . ALA A 1 15 ? 7.237 8.966 -6.493 1.00 0.00 383 ALA A CA 14
ATOM 8517 C C . ALA A 1 15 ? 6.410 7.860 -5.844 1.00 0.00 383 ALA A C 14
ATOM 8518 O O . ALA A 1 15 ? 6.084 7.931 -4.658 1.00 0.00 383 ALA A O 14
ATOM 8525 N N . ALA A 1 16 ? 6.073 6.841 -6.629 1.00 0.00 384 ALA A N 14
ATOM 8526 C CA . ALA A 1 16 ? 5.280 5.728 -6.117 1.00 0.00 384 ALA A CA 14
ATOM 8527 C C . ALA A 1 16 ? 6.014 5.028 -4.979 1.00 0.00 384 ALA A C 14
ATOM 8528 O O . ALA A 1 16 ? 5.439 4.745 -3.928 1.00 0.00 384 ALA A O 14
ATOM 8535 N N . LEU A 1 17 ? 7.295 4.763 -5.193 1.00 0.00 385 LEU A N 14
ATOM 8536 C CA . LEU A 1 17 ? 8.106 4.103 -4.171 1.00 0.00 385 LEU A CA 14
ATOM 8537 C C . LEU A 1 17 ? 8.239 4.987 -2.939 1.00 0.00 385 LEU A C 14
ATOM 8538 O O . LEU A 1 17 ? 8.160 4.508 -1.807 1.00 0.00 385 LEU A O 14
ATOM 8554 N N . ALA A 1 18 ? 8.448 6.276 -3.168 1.00 0.00 386 ALA A N 14
ATOM 8555 C CA . ALA A 1 18 ? 8.598 7.224 -2.071 1.00 0.00 386 ALA A CA 14
ATOM 8556 C C . ALA A 1 18 ? 7.344 7.241 -1.204 1.00 0.00 386 ALA A C 14
ATOM 8557 O O . ALA A 1 18 ? 7.426 7.377 0.015 1.00 0.00 386 ALA A O 14
ATOM 8564 N N . GLY A 1 19 ? 6.187 7.098 -1.842 1.00 0.00 387 GLY A N 14
ATOM 8565 C CA . GLY A 1 19 ? 4.924 7.095 -1.117 1.00 0.00 387 GLY A CA 14
ATOM 8566 C C . GLY A 1 19 ? 4.821 5.880 -0.206 1.00 0.00 387 GLY A C 14
ATOM 8567 O O . GLY A 1 19 ? 4.332 5.978 0.921 1.00 0.00 387 GLY A O 14
ATOM 8571 N N . VAL A 1 20 ? 5.279 4.737 -0.702 1.00 0.00 388 VAL A N 14
ATOM 8572 C CA . VAL A 1 20 ? 5.225 3.505 0.073 1.00 0.00 388 VAL A CA 14
ATOM 8573 C C . VAL A 1 20 ? 6.112 3.602 1.310 1.00 0.00 388 VAL A C 14
ATOM 8574 O O . VAL A 1 20 ? 5.723 3.193 2.403 1.00 0.00 388 VAL A O 14
ATOM 8587 N N . LEU A 1 21 ? 7.311 4.137 1.128 1.00 0.00 389 LEU A N 14
ATOM 8588 C CA . LEU A 1 21 ? 8.252 4.270 2.235 1.00 0.00 389 LEU A CA 14
ATOM 8589 C C . LEU A 1 21 ? 7.676 5.159 3.325 1.00 0.00 389 LEU A C 14
ATOM 8590 O O . LEU A 1 21 ? 7.794 4.856 4.511 1.00 0.00 389 LEU A O 14
ATOM 8606 N N . ILE A 1 22 ? 7.040 6.245 2.920 1.00 0.00 390 ILE A N 14
ATOM 8607 C CA . ILE A 1 22 ? 6.435 7.161 3.871 1.00 0.00 390 ILE A CA 14
ATOM 8608 C C . ILE A 1 22 ? 5.261 6.490 4.574 1.00 0.00 390 ILE A C 14
ATOM 8609 O O . ILE A 1 22 ? 5.070 6.662 5.776 1.00 0.00 390 ILE A O 14
ATOM 8625 N N . LEU A 1 23 ? 4.466 5.747 3.814 1.00 0.00 391 LEU A N 14
ATOM 8626 C CA . LEU A 1 23 ? 3.300 5.078 4.374 1.00 0.00 391 LEU A CA 14
ATOM 8627 C C . LEU A 1 23 ? 3.708 4.108 5.478 1.00 0.00 391 LEU A C 14
ATOM 8628 O O . LEU A 1 23 ? 3.049 4.028 6.516 1.00 0.00 391 LEU A O 14
ATOM 8644 N N . VAL A 1 24 ? 4.783 3.373 5.245 1.00 0.00 392 VAL A N 14
ATOM 8645 C CA . VAL A 1 24 ? 5.261 2.411 6.227 1.00 0.00 392 VAL A CA 14
ATOM 8646 C C . VAL A 1 24 ? 5.696 3.125 7.500 1.00 0.00 392 VAL A C 14
ATOM 8647 O O . VAL A 1 24 ? 5.444 2.656 8.609 1.00 0.00 392 VAL A O 14
ATOM 8660 N N . LEU A 1 25 ? 6.362 4.257 7.330 1.00 0.00 393 LEU A N 14
ATOM 8661 C CA . LEU A 1 25 ? 6.842 5.026 8.476 1.00 0.00 393 LEU A CA 14
ATOM 8662 C C . LEU A 1 25 ? 5.679 5.475 9.345 1.00 0.00 393 LEU A C 14
ATOM 8663 O O . LEU A 1 25 ? 5.751 5.427 10.573 1.00 0.00 393 LEU A O 14
ATOM 8679 N N . LEU A 1 26 ? 4.614 5.917 8.706 1.00 0.00 394 LEU A N 14
ATOM 8680 C CA . LEU A 1 26 ? 3.447 6.377 9.438 1.00 0.00 394 LEU A CA 14
ATOM 8681 C C . LEU A 1 26 ? 2.832 5.237 10.245 1.00 0.00 394 LEU A C 14
ATOM 8682 O O . LEU A 1 26 ? 2.419 5.425 11.386 1.00 0.00 394 LEU A O 14
ATOM 8698 N N . ALA A 1 27 ? 2.764 4.051 9.643 1.00 0.00 395 ALA A N 14
ATOM 8699 C CA . ALA A 1 27 ? 2.189 2.892 10.322 1.00 0.00 395 ALA A CA 14
ATOM 8700 C C . ALA A 1 27 ? 2.897 2.651 11.654 1.00 0.00 395 ALA A C 14
ATOM 8701 O O . ALA A 1 27 ? 2.254 2.498 12.692 1.00 0.00 395 ALA A O 14
ATOM 8708 N N . TYR A 1 28 ? 4.225 2.636 11.617 1.00 0.00 396 TYR A N 14
ATOM 8709 C CA . TYR A 1 28 ? 5.017 2.432 12.826 1.00 0.00 396 TYR A CA 14
ATOM 8710 C C . TYR A 1 28 ? 4.787 3.575 13.810 1.00 0.00 396 TYR A C 14
ATOM 8711 O O . TYR A 1 28 ? 4.771 3.369 15.024 1.00 0.00 396 TYR A O 14
ATOM 8729 N N . PHE A 1 29 ? 4.627 4.781 13.280 1.00 0.00 397 PHE A N 14
ATOM 8730 C CA . PHE A 1 29 ? 4.416 5.952 14.121 1.00 0.00 397 PHE A CA 14
ATOM 8731 C C . PHE A 1 29 ? 3.202 5.742 15.023 1.00 0.00 397 PHE A C 14
ATOM 8732 O O . PHE A 1 29 ? 3.249 6.027 16.220 1.00 0.00 397 PHE A O 14
ATOM 8749 N N . ILE A 1 30 ? 2.120 5.239 14.440 1.00 0.00 398 ILE A N 14
ATOM 8750 C CA . ILE A 1 30 ? 0.899 4.984 15.192 1.00 0.00 398 ILE A CA 14
ATOM 8751 C C . ILE A 1 30 ? 1.132 3.905 16.247 1.00 0.00 398 ILE A C 14
ATOM 8752 O O . ILE A 1 30 ? 0.656 4.015 17.378 1.00 0.00 398 ILE A O 14
ATOM 8768 N N . GLY A 1 31 ? 1.856 2.854 15.864 1.00 0.00 399 GLY A N 14
ATOM 8769 C CA . GLY A 1 31 ? 2.134 1.755 16.772 1.00 0.00 399 GLY A CA 14
ATOM 8770 C C . GLY A 1 31 ? 2.923 2.236 17.977 1.00 0.00 399 GLY A C 14
ATOM 8771 O O . GLY A 1 31 ? 2.780 1.710 19.080 1.00 0.00 399 GLY A O 14
ATOM 8775 N N . LEU A 1 32 ? 3.772 3.232 17.759 1.00 0.00 400 LEU A N 14
ATOM 8776 C CA . LEU A 1 32 ? 4.584 3.759 18.838 1.00 0.00 400 LEU A CA 14
ATOM 8777 C C . LEU A 1 32 ? 3.698 4.356 19.929 1.00 0.00 400 LEU A C 14
ATOM 8778 O O . LEU A 1 32 ? 3.947 4.165 21.119 1.00 0.00 400 LEU A O 14
ATOM 8794 N N . LYS A 1 33 ? 2.674 5.080 19.512 1.00 0.00 401 LYS A N 14
ATOM 8795 C CA . LYS A 1 33 ? 1.763 5.704 20.458 1.00 0.00 401 LYS A CA 14
ATOM 8796 C C . LYS A 1 33 ? 2.523 6.640 21.396 1.00 0.00 401 LYS A C 14
ATOM 8797 O O . LYS A 1 33 ? 3.716 6.465 21.640 1.00 0.00 401 LYS A O 14
ATOM 8816 N N . HIS A 1 34 ? 1.818 7.636 21.921 1.00 0.00 402 HIS A N 14
ATOM 8817 C CA . HIS A 1 34 ? 2.425 8.598 22.833 1.00 0.00 402 HIS A CA 14
ATOM 8818 C C . HIS A 1 34 ? 2.939 7.894 24.087 1.00 0.00 402 HIS A C 14
ATOM 8819 O O . HIS A 1 34 ? 4.028 8.193 24.577 1.00 0.00 402 HIS A O 14
ATOM 8834 N N . HIS A 1 35 ? 2.146 6.958 24.599 1.00 0.00 403 HIS A N 14
ATOM 8835 C CA . HIS A 1 35 ? 2.527 6.212 25.794 1.00 0.00 403 HIS A CA 14
ATOM 8836 C C . HIS A 1 35 ? 3.525 5.112 25.446 1.00 0.00 403 HIS A C 14
ATOM 8837 O O . HIS A 1 35 ? 3.532 4.599 24.327 1.00 0.00 403 HIS A O 14
ATOM 8852 N N . HIS A 1 36 ? 4.366 4.756 26.411 1.00 0.00 404 HIS A N 14
ATOM 8853 C CA . HIS A 1 36 ? 5.364 3.715 26.195 1.00 0.00 404 HIS A CA 14
ATOM 8854 C C . HIS A 1 36 ? 4.703 2.341 26.145 1.00 0.00 404 HIS A C 14
ATOM 8855 O O . HIS A 1 36 ? 3.824 2.034 26.951 1.00 0.00 404 HIS A O 14
ATOM 8870 N N . ALA A 1 37 ? 5.128 1.518 25.191 1.00 0.00 405 ALA A N 14
ATOM 8871 C CA . ALA A 1 37 ? 4.568 0.179 25.045 1.00 0.00 405 ALA A CA 14
ATOM 8872 C C . ALA A 1 37 ? 5.150 -0.763 26.093 1.00 0.00 405 ALA A C 14
ATOM 8873 O O . ALA A 1 37 ? 4.651 -1.871 26.293 1.00 0.00 405 ALA A O 14
ATOM 8880 N N . GLY A 1 38 ? 6.209 -0.316 26.758 1.00 0.00 406 GLY A N 14
ATOM 8881 C CA . GLY A 1 38 ? 6.854 -1.127 27.782 1.00 0.00 406 GLY A CA 14
ATOM 8882 C C . GLY A 1 38 ? 5.917 -1.370 28.960 1.00 0.00 406 GLY A C 14
ATOM 8883 O O . GLY A 1 38 ? 5.881 -2.466 29.518 1.00 0.00 406 GLY A O 14
ATOM 8887 N N . TYR A 1 39 ? 5.161 -0.342 29.333 1.00 0.00 407 TYR A N 14
ATOM 8888 C CA . TYR A 1 39 ? 4.228 -0.460 30.450 1.00 0.00 407 TYR A CA 14
ATOM 8889 C C . TYR A 1 39 ? 2.922 -1.096 29.989 1.00 0.00 407 TYR A C 14
ATOM 8890 O O . TYR A 1 39 ? 2.309 -0.642 29.025 1.00 0.00 407 TYR A O 14
ATOM 8908 N N . GLU A 1 40 ? 2.505 -2.151 30.687 1.00 0.00 408 GLU A N 14
ATOM 8909 C CA . GLU A 1 40 ? 1.267 -2.853 30.348 1.00 0.00 408 GLU A CA 14
ATOM 8910 C C . GLU A 1 40 ? 0.219 -2.645 31.433 1.00 0.00 408 GLU A C 14
ATOM 8911 O O . GLU A 1 40 ? 0.388 -3.077 32.571 1.00 0.00 408 GLU A O 14
ATOM 8923 N N . GLN A 1 41 ? -0.870 -1.985 31.064 1.00 0.00 409 GLN A N 14
ATOM 8924 C CA . GLN A 1 41 ? -1.956 -1.722 32.004 1.00 0.00 409 GLN A CA 14
ATOM 8925 C C . GLN A 1 41 ? -2.415 -3.017 32.676 1.00 0.00 409 GLN A C 14
ATOM 8926 O O . GLN A 1 41 ? -2.388 -4.087 32.070 1.00 0.00 409 GLN A O 14
ATOM 8940 N N . PHE A 1 42 ? -2.842 -2.910 33.930 1.00 0.00 410 PHE A N 14
ATOM 8941 C CA . PHE A 1 42 ? -3.310 -4.077 34.670 1.00 0.00 410 PHE A CA 14
ATOM 8942 C C . PHE A 1 42 ? -4.300 -3.664 35.755 1.00 0.00 410 PHE A C 14
ATOM 8943 O O . PHE A 1 42 ? -4.150 -2.575 36.283 1.00 0.00 410 PHE A O 14
ATOM 8961 N N . SER A 1 1 ? 11.669 16.212 -26.493 1.00 0.00 369 SER A N 15
ATOM 8962 C CA . SER A 1 1 ? 10.873 14.985 -26.211 1.00 0.00 369 SER A CA 15
ATOM 8963 C C . SER A 1 1 ? 10.525 14.941 -24.728 1.00 0.00 369 SER A C 15
ATOM 8964 O O . SER A 1 1 ? 9.825 14.038 -24.271 1.00 0.00 369 SER A O 15
ATOM 8974 N N . ALA A 1 2 ? 11.018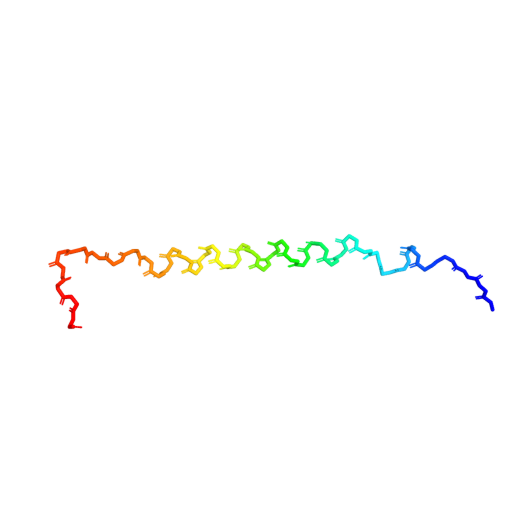 15.924 -23.981 1.00 0.00 370 ALA A N 15
ATOM 8975 C CA . ALA A 1 2 ? 10.748 15.986 -22.545 1.00 0.00 370 ALA A CA 15
ATOM 8976 C C . ALA A 1 2 ? 9.253 16.135 -22.297 1.00 0.00 370 ALA A C 15
ATOM 8977 O O . ALA A 1 2 ? 8.707 15.557 -21.358 1.00 0.00 370 ALA A O 15
ATOM 8984 N N . ASP A 1 3 ? 8.597 16.917 -23.147 1.00 0.00 371 ASP A N 15
ATOM 8985 C CA . ASP A 1 3 ? 7.158 17.142 -23.009 1.00 0.00 371 ASP A CA 15
ATOM 8986 C C . ASP A 1 3 ? 6.400 15.827 -23.163 1.00 0.00 371 ASP A C 15
ATOM 8987 O O . ASP A 1 3 ? 5.453 15.555 -22.423 1.00 0.00 371 ASP A O 15
ATOM 8996 N N . ASP A 1 4 ? 6.823 15.016 -24.126 1.00 0.00 372 ASP A N 15
ATOM 8997 C CA . ASP A 1 4 ? 6.178 13.731 -24.368 1.00 0.00 372 ASP A CA 15
ATOM 8998 C C . ASP A 1 4 ? 6.438 12.777 -23.207 1.00 0.00 372 ASP A C 15
ATOM 8999 O O . ASP A 1 4 ? 7.520 12.779 -22.620 1.00 0.00 372 ASP A O 15
ATOM 9008 N N . ASP A 1 5 ? 5.439 11.962 -22.880 1.00 0.00 373 ASP A N 15
ATOM 9009 C CA . ASP A 1 5 ? 5.571 11.003 -21.785 1.00 0.00 373 ASP A CA 15
ATOM 9010 C C . ASP A 1 5 ? 6.210 9.714 -22.282 1.00 0.00 373 ASP A C 15
ATOM 9011 O O . ASP A 1 5 ? 5.598 8.955 -23.032 1.00 0.00 373 ASP A O 15
ATOM 9020 N N . ASN A 1 6 ? 7.445 9.471 -21.857 1.00 0.00 374 ASN A N 15
ATOM 9021 C CA . ASN A 1 6 ? 8.154 8.267 -22.266 1.00 0.00 374 ASN A CA 15
ATOM 9022 C C . ASN A 1 6 ? 7.567 7.047 -21.566 1.00 0.00 374 ASN A C 15
ATOM 9023 O O . ASN A 1 6 ? 7.235 7.098 -20.383 1.00 0.00 374 ASN A O 15
ATOM 9034 N N . PHE A 1 7 ? 7.445 5.946 -22.305 1.00 0.00 375 PHE A N 15
ATOM 9035 C CA . PHE A 1 7 ? 6.899 4.712 -21.745 1.00 0.00 375 PHE A CA 15
ATOM 9036 C C . PHE A 1 7 ? 8.020 3.856 -21.174 1.00 0.00 375 PHE A C 15
ATOM 9037 O O . PHE A 1 7 ? 7.786 2.762 -20.659 1.00 0.00 375 PHE A O 15
ATOM 9054 N N . LEU A 1 8 ? 9.246 4.368 -21.266 1.00 0.00 376 LEU A N 15
ATOM 9055 C CA . LEU A 1 8 ? 10.416 3.653 -20.757 1.00 0.00 376 LEU A CA 15
ATOM 9056 C C . LEU A 1 8 ? 10.737 4.119 -19.343 1.00 0.00 376 LEU A C 15
ATOM 9057 O O . LEU A 1 8 ? 10.883 5.316 -19.099 1.00 0.00 376 LEU A O 15
ATOM 9073 N N . VAL A 1 9 ? 10.849 3.157 -18.419 1.00 0.00 377 VAL A N 15
ATOM 9074 C CA . VAL A 1 9 ? 11.158 3.453 -17.014 1.00 0.00 377 VAL A CA 15
ATOM 9075 C C . VAL A 1 9 ? 10.613 4.823 -16.608 1.00 0.00 377 VAL A C 15
ATOM 9076 O O . VAL A 1 9 ? 11.370 5.781 -16.434 1.00 0.00 377 VAL A O 15
ATOM 9089 N N . PRO A 1 10 ? 9.318 4.933 -16.475 1.00 0.00 378 PRO A N 15
ATOM 9090 C CA . PRO A 1 10 ? 8.648 6.218 -16.105 1.00 0.00 378 PRO A CA 15
ATOM 9091 C C . PRO A 1 10 ? 9.148 6.756 -14.768 1.00 0.00 378 PRO A C 15
ATOM 9092 O O . PRO A 1 10 ? 9.452 5.990 -13.859 1.00 0.00 378 PRO A O 15
ATOM 9103 N N . ILE A 1 11 ? 9.236 8.077 -14.668 1.00 0.00 379 ILE A N 15
ATOM 9104 C CA . ILE A 1 11 ? 9.703 8.711 -13.443 1.00 0.00 379 ILE A CA 15
ATOM 9105 C C . ILE A 1 11 ? 8.718 8.450 -12.311 1.00 0.00 379 ILE A C 15
ATOM 9106 O O . ILE A 1 11 ? 9.117 8.140 -11.188 1.00 0.00 379 ILE A O 15
ATOM 9122 N N . ALA A 1 12 ? 7.428 8.568 -12.617 1.00 0.00 380 ALA A N 15
ATOM 9123 C CA . ALA A 1 12 ? 6.386 8.330 -11.621 1.00 0.00 380 ALA A CA 15
ATOM 9124 C C . ALA A 1 12 ? 6.727 7.099 -10.775 1.00 0.00 380 ALA A C 15
ATOM 9125 O O . ALA A 1 12 ? 6.196 6.925 -9.678 1.00 0.00 380 ALA A O 15
ATOM 9132 N N . VAL A 1 13 ? 7.615 6.246 -11.293 1.00 0.00 381 VAL A N 15
ATOM 9133 C CA . VAL A 1 13 ? 8.011 5.040 -10.578 1.00 0.00 381 VAL A CA 15
ATOM 9134 C C . VAL A 1 13 ? 8.654 5.397 -9.239 1.00 0.00 381 VAL A C 15
ATOM 9135 O O . VAL A 1 13 ? 8.363 4.778 -8.215 1.00 0.00 381 VAL A O 15
ATOM 9148 N N . GLY A 1 14 ? 9.531 6.395 -9.255 1.00 0.00 382 GLY A N 15
ATOM 9149 C CA . GLY A 1 14 ? 10.210 6.822 -8.039 1.00 0.00 382 GLY A CA 15
ATOM 9150 C C . GLY A 1 14 ? 9.213 7.363 -7.022 1.00 0.00 382 GLY A C 15
ATOM 9151 O O . GLY A 1 14 ? 9.329 7.102 -5.824 1.00 0.00 382 GLY A O 15
ATOM 9155 N N . ALA A 1 15 ? 8.232 8.118 -7.505 1.00 0.00 383 ALA A N 15
ATOM 9156 C CA . ALA A 1 15 ? 7.219 8.690 -6.626 1.00 0.00 383 ALA A CA 15
ATOM 9157 C C . ALA A 1 15 ? 6.382 7.589 -5.982 1.00 0.00 383 ALA A C 15
ATOM 9158 O O . ALA A 1 15 ? 6.004 7.687 -4.814 1.00 0.00 383 ALA A O 15
ATOM 9165 N N . ALA A 1 16 ? 6.096 6.544 -6.751 1.00 0.00 384 ALA A N 15
ATOM 9166 C CA . ALA A 1 16 ? 5.299 5.432 -6.245 1.00 0.00 384 ALA A CA 15
ATOM 9167 C C . ALA A 1 16 ? 5.988 4.776 -5.052 1.00 0.00 384 ALA A C 15
ATOM 9168 O O . ALA A 1 16 ? 5.359 4.510 -4.028 1.00 0.00 384 ALA A O 15
ATOM 9175 N N . LEU A 1 17 ? 7.285 4.526 -5.193 1.00 0.00 385 LEU A N 15
ATOM 9176 C CA . LEU A 1 17 ? 8.062 3.908 -4.118 1.00 0.00 385 LEU A CA 15
ATOM 9177 C C . LEU A 1 17 ? 8.154 4.847 -2.918 1.00 0.00 385 LEU A C 15
ATOM 9178 O O . LEU A 1 17 ? 8.046 4.414 -1.771 1.00 0.00 385 LEU A O 15
ATOM 9194 N N . ALA A 1 18 ? 8.356 6.131 -3.191 1.00 0.00 386 ALA A N 15
ATOM 9195 C CA . ALA A 1 18 ? 8.462 7.117 -2.123 1.00 0.00 386 ALA A CA 15
ATOM 9196 C C . ALA A 1 18 ? 7.158 7.189 -1.332 1.00 0.00 386 ALA A C 15
ATOM 9197 O O . ALA A 1 18 ? 7.169 7.350 -0.112 1.00 0.00 386 ALA A O 15
ATOM 9204 N N . GLY A 1 19 ? 6.038 7.068 -2.038 1.00 0.00 387 GLY A N 15
ATOM 9205 C CA . GLY A 1 19 ? 4.727 7.115 -1.399 1.00 0.00 387 GLY A CA 15
ATOM 9206 C C . GLY A 1 19 ? 4.542 5.946 -0.437 1.00 0.00 387 GLY A C 15
ATOM 9207 O O . GLY A 1 19 ? 4.031 6.115 0.670 1.00 0.00 387 GLY A O 15
ATOM 9211 N N . VAL A 1 20 ? 4.955 4.763 -0.872 1.00 0.00 388 VAL A N 15
ATOM 9212 C CA . VAL A 1 20 ? 4.827 3.569 -0.049 1.00 0.00 388 VAL A CA 15
ATOM 9213 C C . VAL A 1 20 ? 5.734 3.653 1.172 1.00 0.00 388 VAL A C 15
ATOM 9214 O O . VAL A 1 20 ? 5.341 3.274 2.276 1.00 0.00 388 VAL A O 15
ATOM 9227 N N . LEU A 1 21 ? 6.956 4.132 0.964 1.00 0.00 389 LEU A N 15
ATOM 9228 C CA . LEU A 1 21 ? 7.920 4.237 2.052 1.00 0.00 389 LEU A CA 15
ATOM 9229 C C . LEU A 1 21 ? 7.385 5.139 3.163 1.00 0.00 389 LEU A C 15
ATOM 9230 O O . LEU A 1 21 ? 7.539 4.834 4.346 1.00 0.00 389 LEU A O 15
ATOM 9246 N N . ILE A 1 22 ? 6.749 6.243 2.784 1.00 0.00 390 ILE A N 15
ATOM 9247 C CA . ILE A 1 22 ? 6.185 7.165 3.763 1.00 0.00 390 ILE A CA 15
ATOM 9248 C C . ILE A 1 22 ? 5.023 6.510 4.506 1.00 0.00 390 ILE A C 15
ATOM 9249 O O . ILE A 1 22 ? 4.885 6.661 5.719 1.00 0.00 390 ILE A O 15
ATOM 9265 N N . LEU A 1 23 ? 4.183 5.798 3.762 1.00 0.00 391 LEU A N 15
ATOM 9266 C CA . LEU A 1 23 ? 3.022 5.139 4.347 1.00 0.00 391 LEU A CA 15
ATOM 9267 C C . LEU A 1 23 ? 3.447 4.133 5.417 1.00 0.00 391 LEU A C 15
ATOM 9268 O O . LEU A 1 23 ? 2.823 4.039 6.475 1.00 0.00 391 LEU A O 15
ATOM 9284 N N . VAL A 1 24 ? 4.507 3.387 5.138 1.00 0.00 392 VAL A N 15
ATOM 9285 C CA . VAL A 1 24 ? 5.006 2.395 6.084 1.00 0.00 392 VAL A CA 15
ATOM 9286 C C . VAL A 1 24 ? 5.502 3.065 7.366 1.00 0.00 392 VAL A C 15
ATOM 9287 O O . VAL A 1 24 ? 5.258 2.574 8.468 1.00 0.00 392 VAL A O 15
ATOM 9300 N N . LEU A 1 25 ? 6.205 4.180 7.211 1.00 0.00 393 LEU A N 15
ATOM 9301 C CA . LEU A 1 25 ? 6.745 4.906 8.363 1.00 0.00 393 LEU A CA 15
ATOM 9302 C C . LEU A 1 25 ? 5.620 5.381 9.277 1.00 0.00 393 LEU A C 15
ATOM 9303 O O . LEU A 1 25 ? 5.729 5.299 10.500 1.00 0.00 393 LEU A O 15
ATOM 9319 N N . LEU A 1 26 ? 4.546 5.879 8.683 1.00 0.00 394 LEU A N 15
ATOM 9320 C CA . LEU A 1 26 ? 3.417 6.365 9.462 1.00 0.00 394 LEU A CA 15
ATOM 9321 C C . LEU A 1 26 ? 2.801 5.231 10.276 1.00 0.00 394 LEU A C 15
ATOM 9322 O O . LEU A 1 26 ? 2.440 5.413 11.437 1.00 0.00 394 LEU A O 15
ATOM 9338 N N . ALA A 1 27 ? 2.683 4.062 9.660 1.00 0.00 395 ALA A N 15
ATOM 9339 C CA . ALA A 1 27 ? 2.106 2.913 10.345 1.00 0.00 395 ALA A CA 15
ATOM 9340 C C . ALA A 1 27 ? 2.862 2.639 11.641 1.00 0.00 395 ALA A C 15
ATOM 9341 O O . ALA A 1 27 ? 2.256 2.488 12.703 1.00 0.00 395 ALA A O 15
ATOM 9348 N N . TYR A 1 28 ? 4.186 2.592 11.549 1.00 0.00 396 TYR A N 15
ATOM 9349 C CA . TYR A 1 28 ? 5.018 2.352 12.722 1.00 0.00 396 TYR A CA 15
ATOM 9350 C C . TYR A 1 28 ? 4.876 3.500 13.714 1.00 0.00 396 TYR A C 15
ATOM 9351 O O . TYR A 1 28 ? 4.906 3.295 14.927 1.00 0.00 396 TYR A O 15
ATOM 9369 N N . PHE A 1 29 ? 4.734 4.713 13.186 1.00 0.00 397 PHE A N 15
ATOM 9370 C CA . PHE A 1 29 ? 4.600 5.895 14.028 1.00 0.00 397 PHE A CA 15
ATOM 9371 C C . PHE A 1 29 ? 3.404 5.746 14.964 1.00 0.00 397 PHE A C 15
ATOM 9372 O O . PHE A 1 29 ? 3.498 6.038 16.156 1.00 0.00 397 PHE A O 15
ATOM 9389 N N . ILE A 1 30 ? 2.280 5.289 14.419 1.00 0.00 398 ILE A N 15
ATOM 9390 C CA . ILE A 1 30 ? 1.075 5.102 15.220 1.00 0.00 398 ILE A CA 15
ATOM 9391 C C . ILE A 1 30 ? 1.305 4.033 16.286 1.00 0.00 398 ILE A C 15
ATOM 9392 O O . ILE A 1 30 ? 0.895 4.196 17.435 1.00 0.00 398 ILE A O 15
ATOM 9408 N N . GLY A 1 31 ? 1.956 2.939 15.901 1.00 0.00 399 GLY A N 15
ATOM 9409 C CA . GLY A 1 31 ? 2.221 1.862 16.840 1.00 0.00 399 GLY A CA 15
ATOM 9410 C C . GLY A 1 31 ? 3.094 2.351 17.986 1.00 0.00 399 GLY A C 15
ATOM 9411 O O . GLY A 1 31 ? 2.901 1.962 19.136 1.00 0.00 399 GLY A O 15
ATOM 9415 N N . LEU A 1 32 ? 4.061 3.201 17.662 1.00 0.00 400 LEU A N 15
ATOM 9416 C CA . LEU A 1 32 ? 4.960 3.731 18.672 1.00 0.00 400 LEU A CA 15
ATOM 9417 C C . LEU A 1 32 ? 4.178 4.574 19.680 1.00 0.00 400 LEU A C 15
ATOM 9418 O O . LEU A 1 32 ? 4.399 4.481 20.888 1.00 0.00 400 LEU A O 15
ATOM 9434 N N . LYS A 1 33 ? 3.261 5.393 19.177 1.00 0.00 401 LYS A N 15
ATOM 9435 C CA . LYS A 1 33 ? 2.460 6.242 20.046 1.00 0.00 401 LYS A CA 15
ATOM 9436 C C . LYS A 1 33 ? 1.526 5.395 20.907 1.00 0.00 401 LYS A C 15
ATOM 9437 O O . LYS A 1 33 ? 0.840 4.504 20.405 1.00 0.00 401 LYS A O 15
ATOM 9456 N N . HIS A 1 34 ? 1.508 5.677 22.206 1.00 0.00 402 HIS A N 15
ATOM 9457 C CA . HIS A 1 34 ? 0.659 4.933 23.126 1.00 0.00 402 HIS A CA 15
ATOM 9458 C C . HIS A 1 34 ? 0.769 3.435 22.858 1.00 0.00 402 HIS A C 15
ATOM 9459 O O . HIS A 1 34 ? -0.051 2.861 22.142 1.00 0.00 402 HIS A O 15
ATOM 9474 N N . HIS A 1 35 ? 1.792 2.808 23.435 1.00 0.00 403 HIS A N 15
ATOM 9475 C CA . HIS A 1 35 ? 2.009 1.375 23.253 1.00 0.00 403 HIS A CA 15
ATOM 9476 C C . HIS A 1 35 ? 1.243 0.581 24.304 1.00 0.00 403 HIS A C 15
ATOM 9477 O O . HIS A 1 35 ? 1.379 0.826 25.502 1.00 0.00 403 HIS A O 15
ATOM 9492 N N . HIS A 1 36 ? 0.433 -0.371 23.847 1.00 0.00 404 HIS A N 15
ATOM 9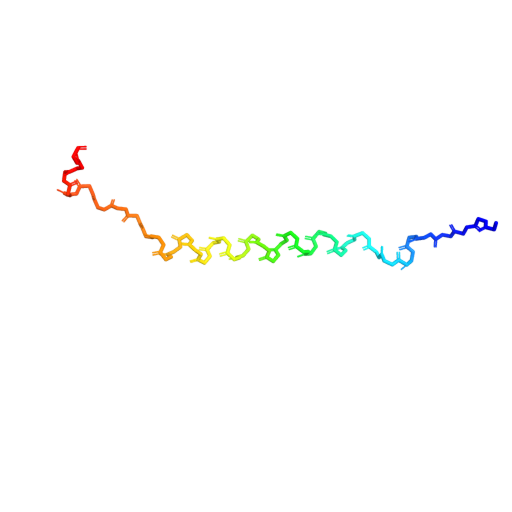493 C CA . HIS A 1 36 ? -0.357 -1.198 24.758 1.00 0.00 404 HIS A CA 15
ATOM 9494 C C . HIS A 1 36 ? 0.437 -2.428 25.189 1.00 0.00 404 HIS A C 15
ATOM 9495 O O . HIS A 1 36 ? 0.942 -3.177 24.354 1.00 0.00 404 HIS A O 15
ATOM 9510 N N . ALA A 1 37 ? 0.544 -2.626 26.498 1.00 0.00 405 ALA A N 15
ATOM 9511 C CA . ALA A 1 37 ? 1.282 -3.766 27.032 1.00 0.00 405 ALA A CA 15
ATOM 9512 C C . ALA A 1 37 ? 0.459 -5.046 26.919 1.00 0.00 405 ALA A C 15
ATOM 9513 O O . ALA A 1 37 ? 0.982 -6.145 27.095 1.00 0.00 405 ALA A O 15
ATOM 9520 N N . GLY A 1 38 ? -0.829 -4.896 26.630 1.00 0.00 406 GLY A N 15
ATOM 9521 C CA . GLY A 1 38 ? -1.712 -6.052 26.500 1.00 0.00 406 GLY A CA 15
ATOM 9522 C C . GLY A 1 38 ? -1.295 -6.929 25.325 1.00 0.00 406 GLY A C 15
ATOM 9523 O O . GLY A 1 38 ? -1.411 -8.153 25.379 1.00 0.00 406 GLY A O 15
ATOM 9527 N N . TYR A 1 39 ? -0.808 -6.293 24.258 1.00 0.00 407 TYR A N 15
ATOM 9528 C CA . TYR A 1 39 ? -0.370 -7.019 23.063 1.00 0.00 407 TYR A CA 15
ATOM 9529 C C . TYR A 1 39 ? 1.147 -7.134 23.043 1.00 0.00 407 TYR A C 15
ATOM 9530 O O . TYR A 1 39 ? 1.858 -6.179 23.355 1.00 0.00 407 TYR A O 15
ATOM 9548 N N . GLU A 1 40 ? 1.643 -8.315 22.678 1.00 0.00 408 GLU A N 15
ATOM 9549 C CA . GLU A 1 40 ? 3.083 -8.561 22.622 1.00 0.00 408 GLU A CA 15
ATOM 9550 C C . GLU A 1 40 ? 3.446 -9.261 21.321 1.00 0.00 408 GLU A C 15
ATOM 9551 O O . GLU A 1 40 ? 2.671 -10.059 20.796 1.00 0.00 408 GLU A O 15
ATOM 9563 N N . GLN A 1 41 ? 4.631 -8.952 20.798 1.00 0.00 409 GLN A N 15
ATOM 9564 C CA . GLN A 1 41 ? 5.099 -9.551 19.547 1.00 0.00 409 GLN A CA 15
ATOM 9565 C C . GLN A 1 41 ? 6.515 -10.092 19.720 1.00 0.00 409 GLN A C 15
ATOM 9566 O O . GLN A 1 41 ? 7.396 -9.402 20.234 1.00 0.00 409 GLN A O 15
ATOM 9580 N N . PHE A 1 42 ? 6.724 -11.332 19.288 1.00 0.00 410 PHE A N 15
ATOM 9581 C CA . PHE A 1 42 ? 8.035 -11.962 19.399 1.00 0.00 410 PHE A CA 15
ATOM 9582 C C . PHE A 1 42 ? 8.952 -11.482 18.279 1.00 0.00 410 PHE A C 15
ATOM 9583 O O . PHE A 1 42 ? 10.156 -11.595 18.435 1.00 0.00 410 PHE A O 15
ATOM 9601 N N . SER A 1 1 ? -6.117 11.603 -14.561 1.00 0.00 369 SER A N 16
ATOM 9602 C CA . SER A 1 1 ? -6.443 11.683 -16.012 1.00 0.00 369 SER A CA 16
ATOM 9603 C C . SER A 1 1 ? -5.415 10.882 -16.806 1.00 0.00 369 SER A C 16
ATOM 9604 O O . SER A 1 1 ? -5.307 11.025 -18.023 1.00 0.00 369 SER A O 16
ATOM 9614 N N . ALA A 1 2 ? -4.662 10.039 -16.106 1.00 0.00 370 ALA A N 16
ATOM 9615 C CA . ALA A 1 2 ? -3.644 9.220 -16.753 1.00 0.00 370 ALA A CA 16
ATOM 9616 C C . ALA A 1 2 ? -2.582 10.102 -17.404 1.00 0.00 370 ALA A C 16
ATOM 9617 O O . ALA A 1 2 ? -2.845 10.773 -18.402 1.00 0.00 370 ALA A O 16
ATOM 9624 N N . ASP A 1 3 ? -1.387 10.101 -16.825 1.00 0.00 371 ASP A N 16
ATOM 9625 C CA . ASP A 1 3 ? -0.291 10.916 -17.353 1.00 0.00 371 ASP A CA 16
ATOM 9626 C C . ASP A 1 3 ? 0.060 10.481 -18.774 1.00 0.00 371 ASP A C 16
ATOM 9627 O O . ASP A 1 3 ? 0.283 11.315 -19.652 1.00 0.00 371 ASP A O 16
ATOM 9636 N N . ASP A 1 4 ? 0.105 9.171 -18.993 1.00 0.00 372 ASP A N 16
ATOM 9637 C CA . ASP A 1 4 ? 0.428 8.636 -20.311 1.00 0.00 372 ASP A CA 16
ATOM 9638 C C . ASP A 1 4 ? 1.789 9.145 -20.777 1.00 0.00 372 ASP A C 16
ATOM 9639 O O . ASP A 1 4 ? 2.480 9.856 -20.045 1.00 0.00 372 ASP A O 16
ATOM 9648 N N . ASP A 1 5 ? 2.169 8.780 -21.998 1.00 0.00 373 ASP A N 16
ATOM 9649 C CA . ASP A 1 5 ? 3.449 9.207 -22.549 1.00 0.00 373 ASP A CA 16
ATOM 9650 C C . ASP A 1 5 ? 4.596 8.733 -21.664 1.00 0.00 373 ASP A C 16
ATOM 9651 O O . ASP A 1 5 ? 5.583 9.443 -21.474 1.00 0.00 373 ASP A O 16
ATOM 9660 N N . ASN A 1 6 ? 4.454 7.526 -21.124 1.00 0.00 374 ASN A N 16
ATOM 9661 C CA . ASN A 1 6 ? 5.479 6.953 -20.257 1.00 0.00 374 ASN A CA 16
ATOM 9662 C C . ASN A 1 6 ? 6.545 6.243 -21.086 1.00 0.00 374 ASN A C 16
ATOM 9663 O O . ASN A 1 6 ? 6.289 5.192 -21.675 1.00 0.00 374 ASN A O 16
ATOM 9674 N N . PHE A 1 7 ? 7.743 6.824 -21.130 1.00 0.00 375 PHE A N 16
ATOM 9675 C CA . PHE A 1 7 ? 8.841 6.241 -21.892 1.00 0.00 375 PHE A CA 16
ATOM 9676 C C . PHE A 1 7 ? 9.521 5.135 -21.087 1.00 0.00 375 PHE A C 16
ATOM 9677 O O . PHE A 1 7 ? 8.855 4.317 -20.454 1.00 0.00 375 PHE A O 16
ATOM 9694 N N . LEU A 1 8 ? 10.851 5.118 -21.117 1.00 0.00 376 LEU A N 16
ATOM 9695 C CA . LEU A 1 8 ? 11.618 4.111 -20.388 1.00 0.00 376 LEU A CA 16
ATOM 9696 C C . LEU A 1 8 ? 11.786 4.533 -18.932 1.00 0.00 376 LEU A C 16
ATOM 9697 O O . LEU A 1 8 ? 11.985 5.712 -18.645 1.00 0.00 376 LEU A O 16
ATOM 9713 N N . VAL A 1 9 ? 11.706 3.559 -18.020 1.00 0.00 377 VAL A N 16
ATOM 9714 C CA . VAL A 1 9 ? 11.849 3.823 -16.585 1.00 0.00 377 VAL A CA 16
ATOM 9715 C C . VAL A 1 9 ? 11.305 5.210 -16.225 1.00 0.00 377 VAL A C 16
ATOM 9716 O O . VAL A 1 9 ? 12.059 6.149 -15.983 1.00 0.00 377 VAL A O 16
ATOM 9729 N N . PRO A 1 10 ? 10.009 5.354 -16.203 1.00 0.00 378 PRO A N 16
ATOM 9730 C CA . PRO A 1 10 ? 9.352 6.655 -15.884 1.00 0.00 378 PRO A CA 16
ATOM 9731 C C . PRO A 1 10 ? 9.740 7.158 -14.495 1.00 0.00 378 PRO A C 16
ATOM 9732 O O . PRO A 1 10 ? 9.913 6.369 -13.569 1.00 0.00 378 PRO A O 16
ATOM 9743 N N . ILE A 1 11 ? 9.875 8.472 -14.365 1.00 0.00 379 ILE A N 16
ATOM 9744 C CA . ILE A 1 11 ? 10.246 9.070 -13.088 1.00 0.00 379 ILE A CA 16
ATOM 9745 C C . ILE A 1 11 ? 9.165 8.789 -12.049 1.00 0.00 379 ILE A C 16
ATOM 9746 O O . ILE A 1 11 ? 9.463 8.442 -10.905 1.00 0.00 379 ILE A O 16
ATOM 9762 N N . ALA A 1 12 ? 7.908 8.932 -12.459 1.00 0.00 380 ALA A N 16
ATOM 9763 C CA . ALA A 1 12 ? 6.783 8.684 -11.564 1.00 0.00 380 ALA A CA 16
ATOM 9764 C C . ALA A 1 12 ? 7.033 7.425 -10.724 1.00 0.00 380 ALA A C 16
ATOM 9765 O O . ALA A 1 12 ? 6.406 7.232 -9.683 1.00 0.00 380 ALA A O 16
ATOM 9772 N N . VAL A 1 13 ? 7.949 6.569 -11.186 1.00 0.00 381 VAL A N 16
ATOM 9773 C CA . VAL A 1 13 ? 8.260 5.339 -10.469 1.00 0.00 381 VAL A CA 16
ATOM 9774 C C . VAL A 1 13 ? 8.783 5.654 -9.070 1.00 0.00 381 VAL A C 16
ATOM 9775 O O . VAL A 1 13 ? 8.405 5.004 -8.095 1.00 0.00 381 VAL A O 16
ATOM 9788 N N . GLY A 1 14 ? 9.656 6.654 -8.980 1.00 0.00 382 GLY A N 16
ATOM 9789 C CA . GLY A 1 14 ? 10.225 7.046 -7.696 1.00 0.00 382 GLY A CA 16
ATOM 9790 C C . GLY A 1 14 ? 9.140 7.552 -6.751 1.00 0.00 382 GLY A C 16
ATOM 9791 O O . GLY A 1 14 ? 9.188 7.304 -5.546 1.00 0.00 382 GLY A O 16
ATOM 9795 N N . ALA A 1 15 ? 8.164 8.264 -7.306 1.00 0.00 383 ALA A N 16
ATOM 9796 C CA . ALA A 1 15 ? 7.072 8.801 -6.503 1.00 0.00 383 ALA A CA 16
ATOM 9797 C C . ALA A 1 15 ? 6.253 7.672 -5.884 1.00 0.00 383 ALA A C 16
ATOM 9798 O O . ALA A 1 15 ? 5.825 7.763 -4.734 1.00 0.00 383 ALA A O 16
ATOM 9805 N N . ALA A 1 16 ? 6.036 6.611 -6.654 1.00 0.00 384 ALA A N 16
ATOM 9806 C CA . ALA A 1 16 ? 5.265 5.472 -6.168 1.00 0.00 384 ALA A CA 16
ATOM 9807 C C . ALA A 1 16 ? 5.964 4.821 -4.976 1.00 0.00 384 ALA A C 16
ATOM 9808 O O . ALA A 1 16 ? 5.336 4.526 -3.959 1.00 0.00 384 ALA A O 16
ATOM 9815 N N . LEU A 1 17 ? 7.269 4.612 -5.109 1.00 0.00 385 LEU A N 16
ATOM 9816 C CA . LEU A 1 17 ? 8.055 4.006 -4.032 1.00 0.00 385 LEU A CA 16
ATOM 9817 C C . LEU A 1 17 ? 8.106 4.932 -2.817 1.00 0.00 385 LEU A C 16
ATOM 9818 O O . LEU A 1 17 ? 8.015 4.480 -1.676 1.00 0.00 385 LEU A O 16
ATOM 9834 N N . ALA A 1 18 ? 8.258 6.226 -3.071 1.00 0.00 386 ALA A N 16
ATOM 9835 C CA . ALA A 1 18 ? 8.326 7.202 -1.991 1.00 0.00 386 ALA A CA 16
ATOM 9836 C C . ALA A 1 18 ? 7.027 7.203 -1.188 1.00 0.00 386 ALA A C 16
ATOM 9837 O O . ALA A 1 18 ? 7.044 7.340 0.034 1.00 0.00 386 ALA A O 16
ATOM 9844 N N . GLY A 1 19 ? 5.905 7.047 -1.885 1.00 0.00 387 GLY A N 16
ATOM 9845 C CA . GLY A 1 19 ? 4.602 7.030 -1.227 1.00 0.00 387 GLY A CA 16
ATOM 9846 C C . GLY A 1 19 ? 4.460 5.821 -0.309 1.00 0.00 387 GLY A C 16
ATOM 9847 O O . GLY A 1 19 ? 3.963 5.935 0.812 1.00 0.00 387 GLY A O 16
ATOM 9851 N N . VAL A 1 20 ? 4.890 4.662 -0.795 1.00 0.00 388 VAL A N 16
ATOM 9852 C CA . VAL A 1 20 ? 4.797 3.433 -0.018 1.00 0.00 388 VAL A CA 16
ATOM 9853 C C . VAL A 1 20 ? 5.695 3.492 1.215 1.00 0.00 388 VAL A C 16
ATOM 9854 O O . VAL A 1 20 ? 5.300 3.073 2.304 1.00 0.00 388 VAL A O 16
ATOM 9867 N N . LEU A 1 21 ? 6.907 4.012 1.038 1.00 0.00 389 LEU A N 16
ATOM 9868 C CA . LEU A 1 21 ? 7.854 4.112 2.152 1.00 0.00 389 LEU A CA 16
ATOM 9869 C C . LEU A 1 21 ? 7.295 5.021 3.250 1.00 0.00 389 LEU A C 16
ATOM 9870 O O . LEU A 1 21 ? 7.397 4.708 4.436 1.00 0.00 389 LEU A O 16
ATOM 9886 N N . ILE A 1 22 ? 6.698 6.137 2.850 1.00 0.00 390 ILE A N 16
ATOM 9887 C CA . ILE A 1 22 ? 6.116 7.070 3.810 1.00 0.00 390 ILE A CA 16
ATOM 9888 C C . ILE A 1 22 ? 4.937 6.422 4.531 1.00 0.00 390 ILE A C 16
ATOM 9889 O O . ILE A 1 22 ? 4.773 6.581 5.739 1.00 0.00 390 ILE A O 16
ATOM 9905 N N . LEU A 1 23 ? 4.115 5.701 3.776 1.00 0.00 391 LEU A N 16
ATOM 9906 C CA . LEU A 1 23 ? 2.944 5.043 4.346 1.00 0.00 391 LEU A CA 16
ATOM 9907 C C . LEU A 1 23 ? 3.358 4.047 5.433 1.00 0.00 391 LEU A C 16
ATOM 9908 O O . LEU A 1 23 ? 2.722 3.964 6.484 1.00 0.00 391 LEU A O 16
ATOM 9924 N N . VAL A 1 24 ? 4.423 3.299 5.172 1.00 0.00 392 VAL A N 16
ATOM 9925 C CA . VAL A 1 24 ? 4.916 2.315 6.134 1.00 0.00 392 VAL A CA 16
ATOM 9926 C C . VAL A 1 24 ? 5.412 2.998 7.408 1.00 0.00 392 VAL A C 16
ATOM 9927 O O . VAL A 1 24 ? 5.166 2.521 8.516 1.00 0.00 392 VAL A O 16
ATOM 9940 N N . LEU A 1 25 ? 6.120 4.108 7.240 1.00 0.00 393 LEU A N 16
ATOM 9941 C CA . LEU A 1 25 ? 6.662 4.845 8.384 1.00 0.00 393 LEU A CA 16
ATOM 9942 C C . LEU A 1 25 ? 5.536 5.339 9.292 1.00 0.00 393 LEU A C 16
ATOM 9943 O O . LEU A 1 25 ? 5.643 5.279 10.517 1.00 0.00 393 LEU A O 16
ATOM 9959 N N . LEU A 1 26 ? 4.461 5.828 8.688 1.00 0.00 394 LEU A N 16
ATOM 9960 C CA . LEU A 1 26 ? 3.328 6.329 9.457 1.00 0.00 394 LEU A CA 16
ATOM 9961 C C . LEU A 1 26 ? 2.714 5.211 10.293 1.00 0.00 394 LEU A C 16
ATOM 9962 O O . LEU A 1 26 ? 2.353 5.417 11.450 1.00 0.00 394 LEU A O 16
ATOM 9978 N N . ALA A 1 27 ? 2.597 4.026 9.702 1.00 0.00 395 ALA A N 16
ATOM 9979 C CA . ALA A 1 27 ? 2.025 2.890 10.415 1.00 0.00 395 ALA A CA 16
ATOM 9980 C C . ALA A 1 27 ? 2.797 2.640 11.706 1.00 0.00 395 ALA A C 16
ATOM 9981 O O . ALA A 1 27 ? 2.209 2.501 12.778 1.00 0.00 395 ALA A O 16
ATOM 9988 N N . TYR A 1 28 ? 4.121 2.595 11.596 1.00 0.00 396 TYR A N 16
ATOM 9989 C CA . TYR A 1 28 ? 4.972 2.375 12.760 1.00 0.00 396 TYR A CA 16
ATOM 9990 C C . TYR A 1 28 ? 4.858 3.548 13.731 1.00 0.00 396 TYR A C 16
ATOM 9991 O O . TYR A 1 28 ? 4.926 3.368 14.946 1.00 0.00 396 TYR A O 16
ATOM 10009 N N . PHE A 1 29 ? 4.697 4.748 13.182 1.00 0.00 397 PHE A N 16
ATOM 10010 C CA . PHE A 1 29 ? 4.590 5.947 14.007 1.00 0.00 397 PHE A CA 16
ATOM 10011 C C . PHE A 1 29 ? 3.435 5.808 14.995 1.00 0.00 397 PHE A C 16
ATOM 10012 O O . PHE A 1 29 ? 3.583 6.106 16.180 1.00 0.00 397 PHE A O 16
ATOM 10029 N N . ILE A 1 30 ? 2.287 5.347 14.505 1.00 0.00 398 ILE A N 16
ATOM 10030 C CA . ILE A 1 30 ? 1.121 5.167 15.360 1.00 0.00 398 ILE A CA 16
ATOM 10031 C C . ILE A 1 30 ? 1.390 4.084 16.406 1.00 0.00 398 ILE A C 16
ATOM 10032 O O . ILE A 1 30 ? 1.030 4.235 17.573 1.00 0.00 398 ILE A O 16
ATOM 10048 N N . GLY A 1 31 ? 2.018 2.990 15.979 1.00 0.00 399 GLY A N 16
ATOM 10049 C CA . GLY A 1 31 ? 2.321 1.889 16.885 1.00 0.00 399 GLY A CA 16
ATOM 10050 C C . GLY A 1 31 ? 3.271 2.332 17.990 1.00 0.00 399 GLY A C 16
ATOM 10051 O O . GLY A 1 31 ? 3.194 1.844 19.118 1.00 0.00 399 GLY A O 16
ATOM 10055 N N . LEU A 1 32 ? 4.170 3.253 17.661 1.00 0.00 400 LEU A N 16
ATOM 10056 C CA . LEU A 1 32 ? 5.131 3.742 18.643 1.00 0.00 400 LEU A CA 16
ATOM 10057 C C . LEU A 1 32 ? 4.411 4.419 19.806 1.00 0.00 400 LEU A C 16
ATOM 10058 O O . LEU A 1 32 ? 4.765 4.212 20.967 1.00 0.00 400 LEU A O 16
ATOM 10074 N N . LYS A 1 33 ? 3.403 5.228 19.491 1.00 0.00 401 LYS A N 16
ATOM 10075 C CA . LYS A 1 33 ? 2.646 5.930 20.524 1.00 0.00 401 LYS A CA 16
ATOM 10076 C C . LYS A 1 33 ? 1.511 5.056 21.046 1.00 0.00 401 LYS A C 16
ATOM 10077 O O . LYS A 1 33 ? 0.862 4.341 20.283 1.00 0.00 401 LYS A O 16
ATOM 10096 N N . HIS A 1 34 ? 1.280 5.121 22.356 1.00 0.00 402 HIS A N 16
ATOM 10097 C CA . HIS A 1 34 ? 0.221 4.334 22.984 1.00 0.00 402 HIS A CA 16
ATOM 10098 C C . HIS A 1 34 ? -0.369 5.086 24.172 1.00 0.00 402 HIS A C 16
ATOM 10099 O O . HIS A 1 34 ? 0.348 5.760 24.913 1.00 0.00 402 HIS A O 16
ATOM 10114 N N . HIS A 1 35 ? -1.681 4.964 24.350 1.00 0.00 403 HIS A N 16
ATOM 10115 C CA . HIS A 1 35 ? -2.358 5.636 25.452 1.00 0.00 403 HIS A CA 16
ATOM 10116 C C . HIS A 1 35 ? -2.056 4.931 26.771 1.00 0.00 403 HIS A C 16
ATOM 10117 O O . HIS A 1 35 ? -2.049 3.702 26.840 1.00 0.00 403 HIS A O 16
ATOM 10132 N N . HIS A 1 36 ? -1.805 5.717 27.815 1.00 0.00 404 HIS A N 16
ATOM 10133 C CA . HIS A 1 36 ? -1.500 5.158 29.129 1.00 0.00 404 HIS A CA 16
ATOM 10134 C C . HIS A 1 36 ? -2.782 4.836 29.889 1.00 0.00 404 HIS A C 16
ATOM 10135 O O . HIS A 1 36 ? -3.757 5.587 29.830 1.00 0.00 404 HIS A O 16
ATOM 10150 N N . ALA A 1 37 ? -2.774 3.715 30.604 1.00 0.00 405 ALA A N 16
ATOM 10151 C CA . ALA A 1 37 ? -3.942 3.301 31.376 1.00 0.00 405 ALA A CA 16
ATOM 10152 C C . ALA A 1 37 ? -4.050 4.109 32.665 1.00 0.00 405 ALA A C 16
ATOM 10153 O O . ALA A 1 37 ? -5.073 4.070 33.349 1.00 0.00 405 ALA A O 16
ATOM 10160 N N . GLY A 1 38 ? -2.988 4.837 32.993 1.00 0.00 406 GLY A N 16
ATOM 10161 C CA . GLY A 1 38 ? -2.973 5.647 34.206 1.00 0.00 406 GLY A CA 16
ATOM 10162 C C . GLY A 1 38 ? -4.030 6.746 34.146 1.00 0.00 406 GLY A C 16
ATOM 10163 O O . GLY A 1 38 ? -4.641 7.086 35.158 1.00 0.00 406 GLY A O 16
ATOM 10167 N N . TYR A 1 39 ? -4.239 7.299 32.951 1.00 0.00 407 TYR A N 16
ATOM 10168 C CA . TYR A 1 39 ? -5.227 8.366 32.760 1.00 0.00 407 TYR A CA 16
ATOM 10169 C C . TYR A 1 39 ? -6.452 7.835 32.024 1.00 0.00 407 TYR A C 16
ATOM 10170 O O . TYR A 1 39 ? -6.331 7.092 31.050 1.00 0.00 407 TYR A O 16
ATOM 10188 N N . GLU A 1 40 ? -7.634 8.221 32.497 1.00 0.00 408 GLU A N 16
ATOM 10189 C CA . GLU A 1 40 ? -8.878 7.778 31.875 1.00 0.00 408 GLU A CA 16
ATOM 10190 C C . GLU A 1 40 ? -9.101 8.507 30.553 1.00 0.00 408 GLU A C 16
ATOM 10191 O O . GLU A 1 40 ? -9.257 9.728 30.526 1.00 0.00 408 GLU A O 16
ATOM 10203 N N . GLN A 1 41 ? -9.116 7.750 29.456 1.00 0.00 409 GLN A N 16
ATOM 10204 C CA . GLN A 1 41 ? -9.320 8.331 28.127 1.00 0.00 409 GLN A CA 16
ATOM 10205 C C . GLN A 1 41 ? -10.401 7.560 27.374 1.00 0.00 409 GLN A C 16
ATOM 10206 O O . GLN A 1 41 ? -10.305 6.344 27.201 1.00 0.00 409 GLN A O 16
ATOM 10220 N N . PHE A 1 42 ? -11.427 8.277 26.929 1.00 0.00 410 PHE A N 16
ATOM 10221 C CA . PHE A 1 42 ? -12.523 7.654 26.194 1.00 0.00 410 PHE A CA 16
ATOM 10222 C C . PHE A 1 42 ? -12.077 7.276 24.785 1.00 0.00 410 PHE A C 16
ATOM 10223 O O . PHE A 1 42 ? -12.930 7.198 23.916 1.00 0.00 410 PHE A O 16
ATOM 10241 N N . SER A 1 1 ? -1.410 6.252 -22.713 1.00 0.00 369 SER A N 17
ATOM 10242 C CA . SER A 1 1 ? -2.430 6.447 -21.645 1.00 0.00 369 SER A CA 17
ATOM 10243 C C . SER A 1 1 ? -3.070 5.105 -21.308 1.00 0.00 369 SER A C 17
ATOM 10244 O O . SER A 1 1 ? -3.442 4.343 -22.200 1.00 0.00 369 SER A O 17
ATOM 10254 N N . ALA A 1 2 ? -3.197 4.824 -20.014 1.00 0.00 370 ALA A N 17
ATOM 10255 C CA . ALA A 1 2 ? -3.795 3.570 -19.565 1.00 0.00 370 ALA A CA 17
ATOM 10256 C C . ALA A 1 2 ? -4.473 3.757 -18.215 1.00 0.00 370 ALA A C 17
ATOM 10257 O O . ALA A 1 2 ? -4.031 4.556 -17.387 1.00 0.00 370 ALA A O 17
ATOM 10264 N N . ASP A 1 3 ? -5.553 3.015 -18.004 1.00 0.00 371 ASP A N 17
ATOM 10265 C CA . ASP A 1 3 ? -6.300 3.106 -16.750 1.00 0.00 371 ASP A CA 17
ATOM 10266 C C . ASP A 1 3 ? -5.413 2.705 -15.576 1.00 0.00 371 ASP A C 17
ATOM 10267 O O . ASP A 1 3 ? -5.444 3.335 -14.519 1.00 0.00 371 ASP A O 17
ATOM 10276 N N . ASP A 1 4 ? -4.622 1.655 -15.771 1.00 0.00 372 ASP A N 17
ATOM 10277 C CA . ASP A 1 4 ? -3.726 1.179 -14.724 1.00 0.00 372 ASP A CA 17
ATOM 10278 C C . ASP A 1 4 ? -2.686 2.244 -14.382 1.00 0.00 372 ASP A C 17
ATOM 10279 O O . ASP A 1 4 ? -2.323 2.419 -13.220 1.00 0.00 372 ASP A O 17
ATOM 10288 N N . ASP A 1 5 ? -2.211 2.953 -15.404 1.00 0.00 373 ASP A N 17
ATOM 10289 C CA . ASP A 1 5 ? -1.213 3.995 -15.197 1.00 0.00 373 ASP A CA 17
ATOM 10290 C C . ASP A 1 5 ? 0.032 3.421 -14.531 1.00 0.00 373 ASP A C 17
ATOM 10291 O O . ASP A 1 5 ? 0.603 4.033 -13.628 1.00 0.00 373 ASP A O 17
ATOM 10300 N N . ASN A 1 6 ? 0.450 2.240 -14.980 1.00 0.00 374 ASN A N 17
ATOM 10301 C CA . ASN A 1 6 ? 1.631 1.594 -14.417 1.00 0.00 374 ASN A CA 17
ATOM 10302 C C . ASN A 1 6 ? 2.900 2.264 -14.934 1.00 0.00 374 ASN A C 17
ATOM 10303 O O . ASN A 1 6 ? 3.161 2.270 -16.138 1.00 0.00 374 ASN A O 17
ATOM 10314 N N . PHE A 1 7 ? 3.684 2.840 -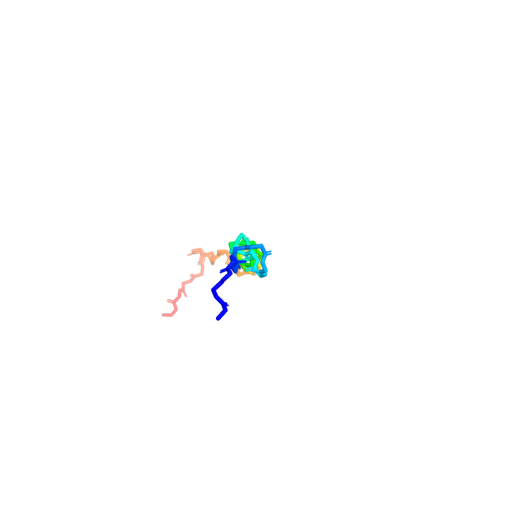14.023 1.00 0.00 375 PHE A N 17
ATOM 10315 C CA . PHE A 1 7 ? 4.918 3.520 -14.407 1.00 0.00 375 PHE A CA 17
ATOM 10316 C C . PHE A 1 7 ? 6.079 2.530 -14.450 1.00 0.00 375 PHE A C 17
ATOM 10317 O O . PHE A 1 7 ? 6.846 2.416 -13.496 1.00 0.00 375 PHE A O 17
ATOM 10334 N N . LEU A 1 8 ? 6.201 1.809 -15.560 1.00 0.00 376 LEU A N 17
ATOM 10335 C CA . LEU A 1 8 ? 7.274 0.826 -15.716 1.00 0.00 376 LEU A CA 17
ATOM 10336 C C . LEU A 1 8 ? 8.555 1.490 -16.210 1.00 0.00 376 LEU A C 17
ATOM 10337 O O . LEU A 1 8 ? 9.648 1.218 -15.707 1.00 0.00 376 LEU A O 17
ATOM 10353 N N . VAL A 1 9 ? 8.402 2.363 -17.199 1.00 0.00 377 VAL A N 17
ATOM 10354 C CA . VAL A 1 9 ? 9.534 3.082 -17.781 1.00 0.00 377 VAL A CA 17
ATOM 10355 C C . VAL A 1 9 ? 9.616 4.501 -17.216 1.00 0.00 377 VAL A C 17
ATOM 10356 O O . VAL A 1 9 ? 10.709 5.010 -16.965 1.00 0.00 377 VAL A O 17
ATOM 10369 N N . PRO A 1 10 ? 8.493 5.150 -17.030 1.00 0.00 378 PRO A N 17
ATOM 10370 C CA . PRO A 1 10 ? 8.456 6.546 -16.501 1.00 0.00 378 PRO A CA 17
ATOM 10371 C C . PRO A 1 10 ? 9.106 6.657 -15.122 1.00 0.00 378 PRO A C 17
ATOM 10372 O O . PRO A 1 10 ? 9.034 5.733 -14.310 1.00 0.00 378 PRO A O 17
ATOM 10383 N N . ILE A 1 11 ? 9.736 7.799 -14.869 1.00 0.00 379 ILE A N 17
ATOM 10384 C CA . ILE A 1 11 ? 10.390 8.033 -13.588 1.00 0.00 379 ILE A CA 17
ATOM 10385 C C . ILE A 1 11 ? 9.356 8.103 -12.471 1.00 0.00 379 ILE A C 17
ATOM 10386 O O . ILE A 1 11 ? 9.659 7.814 -11.315 1.00 0.00 379 ILE A O 17
ATOM 10402 N N . ALA A 1 12 ? 8.128 8.483 -12.826 1.00 0.00 380 ALA A N 17
ATOM 10403 C CA . ALA A 1 12 ? 7.050 8.576 -11.843 1.00 0.00 380 ALA A CA 17
ATOM 10404 C C . ALA A 1 12 ? 7.092 7.371 -10.900 1.00 0.00 380 ALA A C 17
ATOM 10405 O O . ALA A 1 12 ? 6.538 7.412 -9.802 1.00 0.00 380 ALA A O 17
ATOM 10412 N N . VAL A 1 13 ? 7.752 6.298 -11.336 1.00 0.00 381 VAL A N 17
ATOM 10413 C CA . VAL A 1 13 ? 7.854 5.098 -10.525 1.00 0.00 381 VAL A CA 17
ATOM 10414 C C . VAL A 1 13 ? 8.556 5.410 -9.211 1.00 0.00 381 VAL A C 17
ATOM 10415 O O . VAL A 1 13 ? 8.170 4.911 -8.155 1.00 0.00 381 VAL A O 17
ATOM 10428 N N . GLY A 1 14 ? 9.587 6.243 -9.286 1.00 0.00 382 GLY A N 17
ATOM 10429 C CA . GLY A 1 14 ? 10.337 6.618 -8.095 1.00 0.00 382 GLY A CA 17
ATOM 10430 C C . GLY A 1 14 ? 9.428 7.288 -7.070 1.00 0.00 382 GLY A C 17
ATOM 10431 O O . GLY A 1 14 ? 9.519 7.013 -5.874 1.00 0.00 382 GLY A O 17
ATOM 10435 N N . ALA A 1 15 ? 8.550 8.165 -7.547 1.00 0.00 383 ALA A N 17
ATOM 10436 C CA . ALA A 1 15 ? 7.627 8.864 -6.660 1.00 0.00 383 ALA A CA 17
ATOM 10437 C C . ALA A 1 15 ? 6.657 7.883 -6.008 1.00 0.00 383 ALA A C 17
ATOM 10438 O O . ALA A 1 15 ? 6.302 8.031 -4.838 1.00 0.00 383 ALA A O 17
ATOM 10445 N N . ALA A 1 16 ? 6.228 6.884 -6.772 1.00 0.00 384 ALA A N 17
ATOM 10446 C CA . ALA A 1 16 ? 5.297 5.888 -6.255 1.00 0.00 384 ALA A CA 17
ATOM 10447 C C . ALA A 1 16 ? 5.920 5.118 -5.097 1.00 0.00 384 ALA A C 17
ATOM 10448 O O . ALA A 1 16 ? 5.287 4.910 -4.061 1.00 0.00 384 ALA A O 17
ATOM 10455 N N . LEU A 1 17 ? 7.170 4.712 -5.274 1.00 0.00 385 LEU A N 17
ATOM 10456 C CA . LEU A 1 17 ? 7.880 3.976 -4.232 1.00 0.00 385 LEU A CA 17
ATOM 10457 C C . LEU A 1 17 ? 8.095 4.855 -3.004 1.00 0.00 385 LEU A C 17
ATOM 10458 O O . LEU A 1 17 ? 7.975 4.396 -1.868 1.00 0.00 385 LEU A O 17
ATOM 10474 N N . ALA A 1 18 ? 8.416 6.116 -3.242 1.00 0.00 386 ALA A N 17
ATOM 10475 C CA . ALA A 1 18 ? 8.653 7.043 -2.148 1.00 0.00 386 ALA A CA 17
ATOM 10476 C C . ALA A 1 18 ? 7.403 7.181 -1.288 1.00 0.00 386 ALA A C 17
ATOM 10477 O O . ALA A 1 18 ? 7.489 7.243 -0.062 1.00 0.00 386 ALA A O 17
ATOM 10484 N N . GLY A 1 19 ? 6.246 7.225 -1.938 1.00 0.00 387 GLY A N 17
ATOM 10485 C CA . GLY A 1 19 ? 4.982 7.353 -1.223 1.00 0.00 387 GLY A CA 17
ATOM 10486 C C . GLY A 1 19 ? 4.718 6.129 -0.353 1.00 0.00 387 GLY A C 17
ATOM 10487 O O . GLY A 1 19 ? 4.179 6.242 0.748 1.00 0.00 387 GLY A O 17
ATOM 10491 N N . VAL A 1 20 ? 5.101 4.962 -0.855 1.00 0.00 388 VAL A N 17
ATOM 10492 C CA . VAL A 1 20 ? 4.900 3.718 -0.118 1.00 0.00 388 VAL A CA 17
ATOM 10493 C C . VAL A 1 20 ? 5.713 3.722 1.172 1.00 0.00 388 VAL A C 17
ATOM 10494 O O . VAL A 1 20 ? 5.230 3.307 2.225 1.00 0.00 388 VAL A O 17
ATOM 10507 N N . LEU A 1 21 ? 6.946 4.199 1.077 1.00 0.00 389 LEU A N 17
ATOM 10508 C CA . LEU A 1 21 ? 7.823 4.257 2.242 1.00 0.00 389 LEU A CA 17
ATOM 10509 C C . LEU A 1 21 ? 7.232 5.182 3.304 1.00 0.00 389 LEU A C 17
ATOM 10510 O O . LEU A 1 21 ? 7.300 4.894 4.499 1.00 0.00 389 LEU A O 17
ATOM 10526 N N . ILE A 1 22 ? 6.649 6.283 2.864 1.00 0.00 390 ILE A N 17
ATOM 10527 C CA . ILE A 1 22 ? 6.051 7.227 3.793 1.00 0.00 390 ILE A CA 17
ATOM 10528 C C . ILE A 1 22 ? 4.889 6.567 4.522 1.00 0.00 390 ILE A C 17
ATOM 10529 O O . ILE A 1 22 ? 4.721 6.738 5.729 1.00 0.00 390 ILE A O 17
ATOM 10545 N N . LEU A 1 23 ? 4.092 5.814 3.779 1.00 0.00 391 LEU A N 17
ATOM 10546 C CA . LEU A 1 23 ? 2.945 5.136 4.359 1.00 0.00 391 LEU A CA 17
ATOM 10547 C C . LEU A 1 23 ? 3.398 4.155 5.436 1.00 0.00 391 LEU A C 17
ATOM 10548 O O . LEU A 1 23 ? 2.775 4.042 6.491 1.00 0.00 391 LEU A O 17
ATOM 10564 N N . VAL A 1 24 ? 4.486 3.454 5.159 1.00 0.00 392 VAL A N 17
ATOM 10565 C CA . VAL A 1 24 ? 5.021 2.485 6.104 1.00 0.00 392 VAL A CA 17
ATOM 10566 C C . VAL A 1 24 ? 5.484 3.179 7.380 1.00 0.00 392 VAL A C 17
ATOM 10567 O O . VAL A 1 24 ? 5.280 2.674 8.483 1.00 0.00 392 VAL A O 17
ATOM 10580 N N . LEU A 1 25 ? 6.116 4.332 7.219 1.00 0.00 393 LEU A N 17
ATOM 10581 C CA . LEU A 1 25 ? 6.620 5.085 8.366 1.00 0.00 393 LEU A CA 17
ATOM 10582 C C . LEU A 1 25 ? 5.474 5.489 9.284 1.00 0.00 393 LEU A C 17
ATOM 10583 O O . LEU A 1 25 ? 5.590 5.424 10.506 1.00 0.00 393 LEU A O 17
ATOM 10599 N N . LEU A 1 26 ? 4.375 5.908 8.694 1.00 0.00 394 LEU A N 17
ATOM 10600 C CA . LEU A 1 26 ? 3.229 6.321 9.481 1.00 0.00 394 LEU A CA 17
ATOM 10601 C C . LEU A 1 26 ? 2.701 5.157 10.310 1.00 0.00 394 LEU A C 17
ATOM 10602 O O . LEU A 1 26 ? 2.346 5.327 11.473 1.00 0.00 394 LEU A O 17
ATOM 10618 N N . ALA A 1 27 ? 2.650 3.975 9.702 1.00 0.00 395 ALA A N 17
ATOM 10619 C CA . ALA A 1 27 ? 2.157 2.795 10.401 1.00 0.00 395 ALA A CA 17
ATOM 10620 C C . ALA A 1 27 ? 2.940 2.580 11.692 1.00 0.00 395 ALA A C 17
ATOM 10621 O O . ALA A 1 27 ? 2.358 2.397 12.763 1.00 0.00 395 ALA A O 17
ATOM 10628 N N . TYR A 1 28 ? 4.262 2.618 11.584 1.00 0.00 396 TYR A N 17
ATOM 10629 C CA . TYR A 1 28 ? 5.124 2.438 12.745 1.00 0.00 396 TYR A CA 17
ATOM 10630 C C . TYR A 1 28 ? 4.899 3.560 13.755 1.00 0.00 396 TYR A C 17
ATOM 10631 O O . TYR A 1 28 ? 4.966 3.344 14.964 1.00 0.00 396 TYR A O 17
ATOM 10649 N N . PHE A 1 29 ? 4.651 4.762 13.244 1.00 0.00 397 PHE A N 17
ATOM 10650 C CA . PHE A 1 29 ? 4.437 5.918 14.106 1.00 0.00 397 PHE A CA 17
ATOM 10651 C C . PHE A 1 29 ? 3.279 5.656 15.065 1.00 0.00 397 PHE A C 17
ATOM 10652 O O . PHE A 1 29 ? 3.374 5.940 16.260 1.00 0.00 397 PHE A O 17
ATOM 10669 N N . ILE A 1 30 ? 2.188 5.111 14.535 1.00 0.00 398 ILE A N 17
ATOM 10670 C CA . ILE A 1 30 ? 1.020 4.812 15.353 1.00 0.00 398 ILE A CA 17
ATOM 10671 C C . ILE A 1 30 ? 1.354 3.751 16.399 1.00 0.00 398 ILE A C 17
ATOM 10672 O O . ILE A 1 30 ? 0.945 3.858 17.556 1.00 0.00 398 ILE A O 17
ATOM 10688 N N . GLY A 1 31 ? 2.090 2.720 15.987 1.00 0.00 399 GLY A N 17
ATOM 10689 C CA . GLY A 1 31 ? 2.455 1.647 16.899 1.00 0.00 399 GLY A CA 17
ATOM 10690 C C . GLY A 1 31 ? 3.316 2.170 18.036 1.00 0.00 399 GLY A C 17
ATOM 10691 O O . GLY A 1 31 ? 3.165 1.754 19.184 1.00 0.00 399 GLY A O 17
ATOM 10695 N N . LEU A 1 32 ? 4.223 3.082 17.711 1.00 0.00 400 LEU A N 17
ATOM 10696 C CA . LEU A 1 32 ? 5.106 3.648 18.721 1.00 0.00 400 LEU A CA 17
ATOM 10697 C C . LEU A 1 32 ? 4.303 4.409 19.769 1.00 0.00 400 LEU A C 17
ATOM 10698 O O . LEU A 1 32 ? 4.577 4.310 20.964 1.00 0.00 400 LEU A O 17
ATOM 10714 N N . LYS A 1 33 ? 3.319 5.178 19.313 1.00 0.00 401 LYS A N 17
ATOM 10715 C CA . LYS A 1 33 ? 2.496 5.962 20.224 1.00 0.00 401 LYS A CA 17
ATOM 10716 C C . LYS A 1 33 ? 1.613 5.052 21.069 1.00 0.00 401 LYS A C 17
ATOM 10717 O O . LYS A 1 33 ? 1.005 4.112 20.558 1.00 0.00 401 LYS A O 17
ATOM 10736 N N . HIS A 1 34 ? 1.544 5.338 22.366 1.00 0.00 402 HIS A N 17
ATOM 10737 C CA . HIS A 1 34 ? 0.729 4.535 23.270 1.00 0.00 402 HIS A CA 17
ATOM 10738 C C . HIS A 1 34 ? -0.755 4.783 23.014 1.00 0.00 402 HIS A C 17
ATOM 10739 O O . HIS A 1 34 ? -1.178 5.922 22.817 1.00 0.00 402 HIS A O 17
ATOM 10754 N N . HIS A 1 35 ? -1.538 3.710 23.019 1.00 0.00 403 HIS A N 17
ATOM 10755 C CA . HIS A 1 35 ? -2.973 3.824 22.786 1.00 0.00 403 HIS A CA 17
ATOM 10756 C C . HIS A 1 35 ? -3.668 4.421 24.005 1.00 0.00 403 HIS A C 17
ATOM 10757 O O . HIS A 1 35 ? -3.231 4.223 25.139 1.00 0.00 403 HIS A O 17
ATOM 10772 N N . HIS A 1 36 ? -4.752 5.152 23.764 1.00 0.00 404 HIS A N 17
ATOM 10773 C CA . HIS A 1 36 ? -5.499 5.773 24.853 1.00 0.00 404 HIS A CA 17
ATOM 10774 C C . HIS A 1 36 ? -6.257 4.718 25.652 1.00 0.00 404 HIS A C 17
ATOM 10775 O O . HIS A 1 36 ? -6.833 3.790 25.085 1.00 0.00 404 HIS A O 17
ATOM 10790 N N . ALA A 1 37 ? -6.251 4.868 26.972 1.00 0.00 405 ALA A N 17
ATOM 10791 C CA . ALA A 1 37 ? -6.942 3.923 27.841 1.00 0.00 405 ALA A CA 17
ATOM 10792 C C . ALA A 1 37 ? -8.444 4.189 27.835 1.00 0.00 405 ALA A C 17
ATOM 10793 O O . ALA A 1 37 ? -9.232 3.373 28.313 1.00 0.00 405 ALA A O 17
ATOM 10800 N N . GLY A 1 38 ? -8.832 5.339 27.293 1.00 0.00 406 GLY A N 17
ATOM 10801 C CA . GLY A 1 38 ? -10.242 5.704 27.232 1.00 0.00 406 GLY A CA 17
ATOM 10802 C C . GLY A 1 38 ? -11.023 4.725 26.361 1.00 0.00 406 GLY A C 17
ATOM 10803 O O . GLY A 1 38 ? -12.150 4.349 26.688 1.00 0.00 406 GLY A O 17
ATOM 10807 N N . TYR A 1 39 ? -10.416 4.314 25.247 1.00 0.00 407 TYR A N 17
ATOM 10808 C CA . TYR A 1 39 ? -11.054 3.374 24.322 1.00 0.00 407 TYR A CA 17
ATOM 10809 C C . TYR A 1 39 ? -10.322 2.039 24.330 1.00 0.00 407 TYR A C 17
ATOM 10810 O O . TYR A 1 39 ? -9.093 1.991 24.369 1.00 0.00 407 TYR A O 17
ATOM 10828 N N . GLU A 1 40 ? -11.088 0.954 24.293 1.00 0.00 408 GLU A N 17
ATOM 10829 C CA . GLU A 1 40 ? -10.501 -0.378 24.297 1.00 0.00 408 GLU A CA 17
ATOM 10830 C C . GLU A 1 40 ? -9.813 -0.660 22.968 1.00 0.00 408 GLU A C 17
ATOM 10831 O O . GLU A 1 40 ? -10.456 -0.708 21.920 1.00 0.00 408 GLU A O 17
ATOM 10843 N N . GLN A 1 41 ? -8.502 -0.845 23.022 1.00 0.00 409 GLN A N 17
ATOM 10844 C CA . GLN A 1 41 ? -7.728 -1.121 21.817 1.00 0.00 409 GLN A CA 17
ATOM 10845 C C . GLN A 1 41 ? -8.332 -2.296 21.049 1.00 0.00 409 GLN A C 17
ATOM 10846 O O . GLN A 1 41 ? -8.687 -3.316 21.641 1.00 0.00 409 GLN A O 17
ATOM 10860 N N . PHE A 1 42 ? -8.434 -2.151 19.734 1.00 0.00 410 PHE A N 17
ATOM 10861 C CA . PHE A 1 42 ? -8.986 -3.212 18.901 1.00 0.00 410 PHE A CA 17
ATOM 10862 C C . PHE A 1 42 ? -8.215 -4.513 19.110 1.00 0.00 410 PHE A C 17
ATOM 10863 O O . PHE A 1 42 ? -7.030 -4.437 19.393 1.00 0.00 410 PHE A O 17
ATOM 10881 N N . SER A 1 1 ? 16.125 -4.031 -34.079 1.00 0.00 369 SER A N 18
ATOM 10882 C CA . SER A 1 1 ? 15.674 -3.216 -32.915 1.00 0.00 369 SER A CA 18
ATOM 10883 C C . SER A 1 1 ? 14.495 -2.345 -33.335 1.00 0.00 369 SER A C 18
ATOM 10884 O O . SER A 1 1 ? 14.031 -2.417 -34.473 1.00 0.00 369 SER A O 18
ATOM 10894 N N . ALA A 1 2 ? 14.016 -1.518 -32.409 1.00 0.00 370 ALA A N 18
ATOM 10895 C CA . ALA A 1 2 ? 12.892 -0.632 -32.694 1.00 0.00 370 ALA A CA 18
ATOM 10896 C C . ALA A 1 2 ? 12.895 0.559 -31.742 1.00 0.00 370 ALA A C 18
ATOM 10897 O O . ALA A 1 2 ? 13.414 0.474 -30.629 1.00 0.00 370 ALA A O 18
ATOM 10904 N N . ASP A 1 3 ? 12.311 1.670 -32.187 1.00 0.00 371 ASP A N 18
ATOM 10905 C CA . ASP A 1 3 ? 12.248 2.882 -31.362 1.00 0.00 371 ASP A CA 18
ATOM 10906 C C . ASP A 1 3 ? 10.910 2.957 -30.631 1.00 0.00 371 ASP A C 18
ATOM 10907 O O . ASP A 1 3 ? 9.867 3.175 -31.248 1.00 0.00 371 ASP A O 18
ATOM 10916 N N . ASP A 1 4 ? 10.945 2.776 -29.311 1.00 0.00 372 ASP A N 18
ATOM 10917 C CA . ASP A 1 4 ? 9.728 2.827 -28.503 1.00 0.00 372 ASP A CA 18
ATOM 10918 C C . ASP A 1 4 ? 9.464 4.250 -28.024 1.00 0.00 372 ASP A C 18
ATOM 10919 O O . ASP A 1 4 ? 10.205 4.785 -27.200 1.00 0.00 372 ASP A O 18
ATOM 10928 N N . ASP A 1 5 ? 8.402 4.858 -28.547 1.00 0.00 373 ASP A N 18
ATOM 10929 C CA . ASP A 1 5 ? 8.044 6.223 -28.170 1.00 0.00 373 ASP A CA 18
ATOM 10930 C C . ASP A 1 5 ? 7.132 6.218 -26.949 1.00 0.00 373 ASP A C 18
ATOM 10931 O O . ASP A 1 5 ? 6.714 7.271 -26.470 1.00 0.00 373 ASP A O 18
ATOM 10940 N N . ASN A 1 6 ? 6.828 5.024 -26.449 1.00 0.00 374 ASN A N 18
ATOM 10941 C CA . ASN A 1 6 ? 5.965 4.894 -25.282 1.00 0.00 374 ASN A CA 18
ATOM 10942 C C . ASN A 1 6 ? 6.716 5.296 -24.017 1.00 0.00 374 ASN A C 18
ATOM 10943 O O . ASN A 1 6 ? 7.906 5.016 -23.875 1.00 0.00 374 ASN A O 18
ATOM 10954 N N . PHE A 1 7 ? 6.014 5.952 -23.100 1.00 0.00 375 PHE A N 18
ATOM 10955 C CA . PHE A 1 7 ? 6.629 6.386 -21.854 1.00 0.00 375 PHE A CA 18
ATOM 10956 C C . PHE A 1 7 ? 7.219 5.192 -21.113 1.00 0.00 375 PHE A C 18
ATOM 10957 O O . PHE A 1 7 ? 6.591 4.630 -20.217 1.00 0.00 375 PHE A O 18
ATOM 10974 N N . LEU A 1 8 ? 8.431 4.810 -21.497 1.00 0.00 376 LEU A N 18
ATOM 10975 C CA . LEU A 1 8 ? 9.102 3.678 -20.866 1.00 0.00 376 LEU A CA 18
ATOM 10976 C C . LEU A 1 8 ? 9.574 4.065 -19.470 1.00 0.00 376 LEU A C 18
ATOM 10977 O O . LEU A 1 8 ? 9.941 5.215 -19.235 1.00 0.00 376 LEU A O 18
ATOM 10993 N N . VAL A 1 9 ? 9.555 3.096 -18.549 1.00 0.00 377 VAL A N 18
ATOM 10994 C CA . VAL A 1 9 ? 9.975 3.331 -17.163 1.00 0.00 377 VAL A CA 18
ATOM 10995 C C . VAL A 1 9 ? 9.665 4.766 -16.733 1.00 0.00 377 VAL A C 18
ATOM 10996 O O . VAL A 1 9 ? 10.569 5.584 -16.567 1.00 0.00 377 VAL A O 18
ATOM 11009 N N . PRO A 1 10 ? 8.406 5.083 -16.570 1.00 0.00 378 PRO A N 18
ATOM 11010 C CA . PRO A 1 10 ? 7.963 6.455 -16.173 1.00 0.00 378 PRO A CA 18
ATOM 11011 C C . PRO A 1 10 ? 8.553 6.886 -14.830 1.00 0.00 378 PRO A C 18
ATOM 11012 O O . PRO A 1 10 ? 8.718 6.072 -13.924 1.00 0.00 378 PRO A O 18
ATOM 11023 N N . ILE A 1 11 ? 8.868 8.172 -14.717 1.00 0.00 379 ILE A N 18
ATOM 11024 C CA . ILE A 1 11 ? 9.438 8.703 -13.484 1.00 0.00 379 ILE A CA 18
ATOM 11025 C C . ILE A 1 11 ? 8.434 8.567 -12.344 1.00 0.00 379 ILE A C 18
ATOM 11026 O O . ILE A 1 11 ? 8.790 8.173 -11.234 1.00 0.00 379 ILE A O 18
ATOM 11042 N N . ALA A 1 12 ? 7.175 8.890 -12.627 1.00 0.00 380 ALA A N 18
ATOM 11043 C CA . ALA A 1 12 ? 6.125 8.794 -11.620 1.00 0.00 380 ALA A CA 18
ATOM 11044 C C . ALA A 1 12 ? 6.274 7.504 -10.807 1.00 0.00 380 ALA A C 18
ATOM 11045 O O . ALA A 1 12 ? 5.745 7.396 -9.701 1.00 0.00 380 ALA A O 18
ATOM 11052 N N . VAL A 1 13 ? 7.003 6.527 -11.358 1.00 0.00 381 VAL A N 18
ATOM 11053 C CA . VAL A 1 13 ? 7.211 5.259 -10.662 1.00 0.00 381 VAL A CA 18
ATOM 11054 C C . VAL A 1 13 ? 8.055 5.473 -9.403 1.00 0.00 381 VAL A C 18
ATOM 11055 O O . VAL A 1 13 ? 7.750 4.922 -8.345 1.00 0.00 381 VAL A O 18
ATOM 11068 N N . GLY A 1 14 ? 9.113 6.273 -9.521 1.00 0.00 382 GLY A N 18
ATOM 11069 C CA . GLY A 1 14 ? 9.985 6.543 -8.380 1.00 0.00 382 GLY A CA 18
ATOM 11070 C C . GLY A 1 14 ? 9.228 7.276 -7.278 1.00 0.00 382 GLY A C 18
ATOM 11071 O O . GLY A 1 14 ? 9.440 7.021 -6.092 1.00 0.00 382 GLY A O 18
ATOM 11075 N N . ALA A 1 15 ? 8.343 8.184 -7.675 1.00 0.00 383 ALA A N 18
ATOM 11076 C CA . ALA A 1 15 ? 7.557 8.941 -6.708 1.00 0.00 383 ALA A CA 18
ATOM 11077 C C . ALA A 1 15 ? 6.658 8.004 -5.912 1.00 0.00 383 ALA A C 18
ATOM 11078 O O . ALA A 1 15 ? 6.473 8.176 -4.707 1.00 0.00 383 ALA A O 18
ATOM 11085 N N . ALA A 1 16 ? 6.104 7.008 -6.595 1.00 0.00 384 ALA A N 18
ATOM 11086 C CA . ALA A 1 16 ? 5.227 6.042 -5.943 1.00 0.00 384 ALA A CA 18
ATOM 11087 C C . ALA A 1 16 ? 6.000 5.238 -4.903 1.00 0.00 384 ALA A C 18
ATOM 11088 O O . ALA A 1 16 ? 5.473 4.911 -3.840 1.00 0.00 384 ALA A O 18
ATOM 11095 N N . LEU A 1 17 ? 7.250 4.915 -5.223 1.00 0.00 385 LEU A N 18
ATOM 11096 C CA . LEU A 1 17 ? 8.086 4.136 -4.315 1.00 0.00 385 LEU A CA 18
ATOM 11097 C C . LEU A 1 17 ? 8.303 4.909 -3.010 1.00 0.00 385 LEU A C 18
ATOM 11098 O O . LEU A 1 17 ? 8.218 4.346 -1.919 1.00 0.00 385 LEU A O 18
ATOM 11114 N N . ALA A 1 18 ? 8.567 6.209 -3.131 1.00 0.00 386 ALA A N 18
ATOM 11115 C CA . ALA A 1 18 ? 8.777 7.047 -1.953 1.00 0.00 386 ALA A CA 18
ATOM 11116 C C . ALA A 1 18 ? 7.516 7.072 -1.097 1.00 0.00 386 ALA A C 18
ATOM 11117 O O . ALA A 1 18 ? 7.587 7.094 0.132 1.00 0.00 386 ALA A O 18
ATOM 11124 N N . GLY A 1 19 ? 6.362 7.056 -1.759 1.00 0.00 387 GLY A N 18
ATOM 11125 C CA . GLY A 1 19 ? 5.085 7.067 -1.053 1.00 0.00 387 GLY A CA 18
ATOM 11126 C C . GLY A 1 19 ? 4.948 5.829 -0.177 1.00 0.00 387 GLY A C 18
ATOM 11127 O O . GLY A 1 19 ? 4.451 5.901 0.948 1.00 0.00 387 GLY A O 18
ATOM 11131 N N . VAL A 1 20 ? 5.393 4.693 -0.704 1.00 0.00 388 VAL A N 18
ATOM 11132 C CA . VAL A 1 20 ? 5.315 3.436 0.026 1.00 0.00 388 VAL A CA 18
ATOM 11133 C C . VAL A 1 20 ? 6.174 3.485 1.289 1.00 0.00 388 VAL A C 18
ATOM 11134 O O . VAL A 1 20 ? 5.747 3.044 2.358 1.00 0.00 388 VAL A O 18
ATOM 11147 N N . LEU A 1 21 ? 7.386 4.024 1.163 1.00 0.00 389 LEU A N 18
ATOM 11148 C CA . LEU A 1 21 ? 8.291 4.120 2.313 1.00 0.00 389 LEU A CA 18
ATOM 11149 C C . LEU A 1 21 ? 7.679 5.017 3.396 1.00 0.00 389 LEU A C 18
ATOM 11150 O O . LEU A 1 21 ? 7.732 4.692 4.582 1.00 0.00 389 LEU A O 18
ATOM 11166 N N . ILE A 1 22 ? 7.089 6.133 2.982 1.00 0.00 390 ILE A N 18
ATOM 11167 C CA . ILE A 1 22 ? 6.460 7.050 3.925 1.00 0.00 390 ILE A CA 18
ATOM 11168 C C . ILE A 1 22 ? 5.255 6.382 4.585 1.00 0.00 390 ILE A C 18
ATOM 11169 O O . ILE A 1 22 ? 5.036 6.525 5.788 1.00 0.00 390 ILE A O 18
ATOM 11185 N N . LEU A 1 23 ? 4.477 5.657 3.786 1.00 0.00 391 LEU A N 18
ATOM 11186 C CA . LEU A 1 23 ? 3.289 4.976 4.293 1.00 0.00 391 LEU A CA 18
ATOM 11187 C C . LEU A 1 23 ? 3.668 3.984 5.399 1.00 0.00 391 LEU A C 18
ATOM 11188 O O . LEU A 1 23 ? 2.981 3.884 6.416 1.00 0.00 391 LEU A O 18
ATOM 11204 N N . VAL A 1 24 ? 4.764 3.260 5.193 1.00 0.00 392 VAL A N 18
ATOM 11205 C CA . VAL A 1 24 ? 5.229 2.283 6.176 1.00 0.00 392 VAL A CA 18
ATOM 11206 C C . VAL A 1 24 ? 5.637 2.974 7.479 1.00 0.00 392 VAL A C 18
ATOM 11207 O O . VAL A 1 24 ? 5.339 2.488 8.571 1.00 0.00 392 VAL A O 18
ATOM 11220 N N . LEU A 1 25 ? 6.326 4.103 7.353 1.00 0.00 393 LEU A N 18
ATOM 11221 C CA . LEU A 1 25 ? 6.783 4.851 8.526 1.00 0.00 393 LEU A CA 18
ATOM 11222 C C . LEU A 1 25 ? 5.593 5.318 9.370 1.00 0.00 393 LEU A C 18
ATOM 11223 O O . LEU A 1 25 ? 5.633 5.260 10.599 1.00 0.00 393 LEU A O 18
ATOM 11239 N N . LEU A 1 26 ? 4.542 5.783 8.705 1.00 0.00 394 LEU A N 18
ATOM 11240 C CA . LEU A 1 26 ? 3.353 6.257 9.410 1.00 0.00 394 LEU A CA 18
ATOM 11241 C C . LEU A 1 26 ? 2.715 5.126 10.209 1.00 0.00 394 LEU A C 18
ATOM 11242 O O . LEU A 1 26 ? 2.288 5.324 11.346 1.00 0.00 394 LEU A O 18
ATOM 11258 N N . ALA A 1 27 ? 2.653 3.938 9.613 1.00 0.00 395 ALA A N 18
ATOM 11259 C CA . ALA A 1 27 ? 2.065 2.791 10.293 1.00 0.00 395 ALA A CA 18
ATOM 11260 C C . ALA A 1 27 ? 2.780 2.548 11.619 1.00 0.00 395 ALA A C 18
ATOM 11261 O O . ALA A 1 27 ? 2.143 2.407 12.663 1.00 0.00 395 ALA A O 18
ATOM 11268 N N . TYR A 1 28 ? 4.108 2.515 11.570 1.00 0.00 396 TYR A N 18
ATOM 11269 C CA . TYR A 1 28 ? 4.905 2.306 12.773 1.00 0.00 396 TYR A CA 18
ATOM 11270 C C . TYR A 1 28 ? 4.721 3.474 13.738 1.00 0.00 396 TYR A C 18
ATOM 11271 O O . TYR A 1 28 ? 4.720 3.293 14.955 1.00 0.00 396 TYR A O 18
ATOM 11289 N N . PHE A 1 29 ? 4.578 4.672 13.181 1.00 0.00 397 PHE A N 18
ATOM 11290 C CA . PHE A 1 29 ? 4.408 5.869 13.995 1.00 0.00 397 PHE A CA 18
ATOM 11291 C C . PHE A 1 29 ? 3.192 5.723 14.907 1.00 0.00 397 PHE A C 18
ATOM 11292 O O . PHE A 1 29 ? 3.259 6.029 16.097 1.00 0.00 397 PHE A O 18
ATOM 11309 N N . ILE A 1 30 ? 2.082 5.247 14.345 1.00 0.00 398 ILE A N 18
ATOM 11310 C CA . ILE A 1 30 ? 0.864 5.060 15.126 1.00 0.00 398 ILE A CA 18
ATOM 11311 C C . ILE A 1 30 ? 1.079 3.991 16.200 1.00 0.00 398 ILE A C 18
ATOM 11312 O O . ILE A 1 30 ? 0.646 4.152 17.341 1.00 0.00 398 ILE A O 18
ATOM 11328 N N . GLY A 1 31 ? 1.747 2.901 15.827 1.00 0.00 399 GLY A N 18
ATOM 11329 C CA . GLY A 1 31 ? 2.009 1.816 16.766 1.00 0.00 399 GLY A CA 18
ATOM 11330 C C . GLY A 1 31 ? 2.883 2.292 17.920 1.00 0.00 399 GLY A C 18
ATOM 11331 O O . GLY A 1 31 ? 2.752 1.815 19.047 1.00 0.00 399 GLY A O 18
ATOM 11335 N N . LEU A 1 32 ? 3.778 3.232 17.632 1.00 0.00 400 LEU A N 18
ATOM 11336 C CA . LEU A 1 32 ? 4.669 3.758 18.658 1.00 0.00 400 LEU A CA 18
ATOM 11337 C C . LEU A 1 32 ? 3.864 4.422 19.771 1.00 0.00 400 LEU A C 18
ATOM 11338 O O . LEU A 1 32 ? 4.159 4.244 20.954 1.00 0.00 400 LEU A O 18
ATOM 11354 N N . LYS A 1 33 ? 2.845 5.190 19.389 1.00 0.00 401 LYS A N 18
ATOM 11355 C CA . LYS A 1 33 ? 2.004 5.877 20.366 1.00 0.00 401 LYS A CA 18
ATOM 11356 C C . LYS A 1 33 ? 0.850 4.984 20.808 1.00 0.00 401 LYS A C 18
ATOM 11357 O O . LYS A 1 33 ? 0.298 4.226 20.010 1.00 0.00 401 LYS A O 18
ATOM 11376 N N . HIS A 1 34 ? 0.491 5.082 22.084 1.00 0.00 402 HIS A N 18
ATOM 11377 C CA . HIS A 1 34 ? -0.599 4.280 22.625 1.00 0.00 402 HIS A CA 18
ATOM 11378 C C . HIS A 1 34 ? -0.368 2.799 22.341 1.00 0.00 402 HIS A C 18
ATOM 11379 O O . HIS A 1 34 ? -0.785 2.284 21.304 1.00 0.00 402 HIS A O 18
ATOM 11394 N N . HIS A 1 35 ? 0.298 2.120 23.269 1.00 0.00 403 HIS A N 18
ATOM 11395 C CA . HIS A 1 35 ? 0.576 0.699 23.103 1.00 0.00 403 HIS A CA 18
ATOM 11396 C C . HIS A 1 35 ? -0.691 -0.115 23.346 1.00 0.00 403 HIS A C 18
ATOM 11397 O O . HIS A 1 35 ? -1.356 0.044 24.370 1.00 0.00 403 HIS A O 18
ATOM 11412 N N . HIS A 1 36 ? -1.022 -0.990 22.397 1.00 0.00 404 HIS A N 18
ATOM 11413 C CA . HIS A 1 36 ? -2.214 -1.833 22.512 1.00 0.00 404 HIS A CA 18
ATOM 11414 C C . HIS A 1 36 ? -1.819 -3.278 22.789 1.00 0.00 404 HIS A C 18
ATOM 11415 O O . HIS A 1 36 ? -1.043 -3.875 22.042 1.00 0.00 404 HIS A O 18
ATOM 11430 N N . ALA A 1 37 ? -2.357 -3.837 23.868 1.00 0.00 405 ALA A N 18
ATOM 11431 C CA . ALA A 1 37 ? -2.055 -5.215 24.234 1.00 0.00 405 ALA A CA 18
ATOM 11432 C C . ALA A 1 37 ? -2.843 -6.185 23.361 1.00 0.00 405 ALA A C 18
ATOM 11433 O O . ALA A 1 37 ? -2.570 -7.384 23.345 1.00 0.00 405 ALA A O 18
ATOM 11440 N N . GLY A 1 38 ? -3.824 -5.655 22.637 1.00 0.00 406 GLY A N 18
ATOM 11441 C CA . GLY A 1 38 ? -4.649 -6.481 21.765 1.00 0.00 406 GLY A CA 18
ATOM 11442 C C . GLY A 1 38 ? -3.811 -7.111 20.658 1.00 0.00 406 GLY A C 18
ATOM 11443 O O . GLY A 1 38 ? -4.013 -8.270 20.295 1.00 0.00 406 GLY A O 18
ATOM 11447 N N . TYR A 1 39 ? -2.864 -6.338 20.124 1.00 0.00 407 TYR A N 18
ATOM 11448 C CA . TYR A 1 39 ? -1.988 -6.822 19.055 1.00 0.00 407 TYR A CA 18
ATOM 11449 C C . TYR A 1 39 ? -0.553 -6.940 19.554 1.00 0.00 407 TYR A C 18
ATOM 11450 O O . TYR A 1 39 ? -0.038 -6.038 20.214 1.00 0.00 407 TYR A O 18
ATOM 11468 N N . GLU A 1 40 ? 0.093 -8.063 19.234 1.00 0.00 408 GLU A N 18
ATOM 11469 C CA . GLU A 1 40 ? 1.477 -8.294 19.652 1.00 0.00 408 GLU A CA 18
ATOM 11470 C C . GLU A 1 40 ? 2.430 -8.041 18.489 1.00 0.00 408 GLU A C 18
ATOM 11471 O O . GLU A 1 40 ? 2.388 -8.741 17.476 1.00 0.00 408 GLU A O 18
ATOM 11483 N N . GLN A 1 41 ? 3.288 -7.033 18.642 1.00 0.00 409 GLN A N 18
ATOM 11484 C CA . GLN A 1 41 ? 4.258 -6.680 17.601 1.00 0.00 409 GLN A CA 18
ATOM 11485 C C . GLN A 1 41 ? 5.654 -6.548 18.200 1.00 0.00 409 GLN A C 18
ATOM 11486 O O . GLN A 1 41 ? 5.810 -6.129 19.347 1.00 0.00 409 GLN A O 18
ATOM 11500 N N . PHE A 1 42 ? 6.666 -6.908 17.417 1.00 0.00 410 PHE A N 18
ATOM 11501 C CA . PHE A 1 42 ? 8.045 -6.827 17.883 1.00 0.00 410 PHE A CA 18
ATOM 11502 C C . PHE A 1 42 ? 9.013 -7.147 16.749 1.00 0.00 410 PHE A C 18
ATOM 11503 O O . PHE A 1 42 ? 9.377 -6.231 16.030 1.00 0.00 410 PHE A O 18
ATOM 11521 N N . SER A 1 1 ? 22.915 -1.834 -22.866 1.00 0.00 369 SER A N 19
ATOM 11522 C CA . SER A 1 1 ? 21.514 -2.138 -23.278 1.00 0.00 369 SER A CA 19
ATOM 11523 C C . SER A 1 1 ? 20.729 -0.836 -23.400 1.00 0.00 369 SER A C 19
ATOM 11524 O O . SER A 1 1 ? 20.332 -0.440 -24.495 1.00 0.00 369 SER A O 19
ATOM 11534 N N . ALA A 1 2 ? 20.505 -0.178 -22.268 1.00 0.00 370 ALA A N 19
ATOM 11535 C CA . ALA A 1 2 ? 19.763 1.079 -22.260 1.00 0.00 370 ALA A CA 19
ATOM 11536 C C . ALA A 1 2 ? 20.101 1.890 -21.017 1.00 0.00 370 ALA A C 19
ATOM 11537 O O . ALA A 1 2 ? 20.45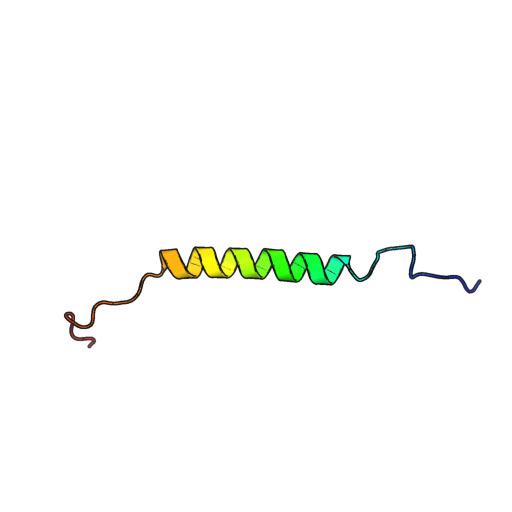1 1.334 -19.976 1.00 0.00 370 ALA A O 19
ATOM 11544 N N . ASP A 1 3 ? 19.996 3.210 -21.130 1.00 0.00 371 ASP A N 19
ATOM 11545 C CA . ASP A 1 3 ? 20.293 4.096 -20.007 1.00 0.00 371 ASP A CA 19
ATOM 11546 C C . ASP A 1 3 ? 19.404 5.336 -20.051 1.00 0.00 371 ASP A C 19
ATOM 11547 O O . ASP A 1 3 ? 19.274 5.981 -21.091 1.00 0.00 371 ASP A O 19
ATOM 11556 N N . ASP A 1 4 ? 18.797 5.663 -18.915 1.00 0.00 372 ASP A N 19
ATOM 11557 C CA . ASP A 1 4 ? 17.926 6.828 -18.835 1.00 0.00 372 ASP A CA 19
ATOM 11558 C C . ASP A 1 4 ? 16.807 6.734 -19.866 1.00 0.00 372 ASP A C 19
ATOM 11559 O O . ASP A 1 4 ? 16.375 7.744 -20.421 1.00 0.00 372 ASP A O 19
ATOM 11568 N N . ASP A 1 5 ? 16.340 5.515 -20.117 1.00 0.00 373 ASP A N 19
ATOM 11569 C CA . ASP A 1 5 ? 15.270 5.302 -21.087 1.00 0.00 373 ASP A CA 19
ATOM 11570 C C . ASP A 1 5 ? 13.910 5.537 -20.438 1.00 0.00 373 ASP A C 19
ATOM 11571 O O . ASP A 1 5 ? 13.514 4.816 -19.523 1.00 0.00 373 ASP A O 19
ATOM 11580 N N . ASN A 1 6 ? 13.201 6.553 -20.916 1.00 0.00 374 ASN A N 19
ATOM 11581 C CA . ASN A 1 6 ? 11.886 6.876 -20.377 1.00 0.00 374 ASN A CA 19
ATOM 11582 C C . ASN A 1 6 ? 10.902 5.743 -20.651 1.00 0.00 374 ASN A C 19
ATOM 11583 O O . ASN A 1 6 ? 10.070 5.411 -19.806 1.00 0.00 374 ASN A O 19
ATOM 11594 N N . PHE A 1 7 ? 10.996 5.160 -21.843 1.00 0.00 375 PHE A N 19
ATOM 11595 C CA . PHE A 1 7 ? 10.102 4.074 -22.224 1.00 0.00 375 PHE A CA 19
ATOM 11596 C C . PHE A 1 7 ? 10.241 2.903 -21.259 1.00 0.00 375 PHE A C 19
ATOM 11597 O O . PHE A 1 7 ? 9.246 2.354 -20.788 1.00 0.00 375 PHE A O 19
ATOM 11614 N N . LEU A 1 8 ? 11.480 2.528 -20.962 1.00 0.00 376 LEU A N 19
ATOM 11615 C CA . LEU A 1 8 ? 11.735 1.418 -20.042 1.00 0.00 376 LEU A CA 19
ATOM 11616 C C . LEU A 1 8 ? 11.975 1.935 -18.631 1.00 0.00 376 LEU A C 19
ATOM 11617 O O . LEU A 1 8 ? 12.741 2.873 -18.427 1.00 0.00 376 LEU A O 19
ATOM 11633 N N . VAL A 1 9 ? 11.317 1.309 -17.662 1.00 0.00 377 VAL A N 19
ATOM 11634 C CA . VAL A 1 9 ? 11.470 1.712 -16.271 1.00 0.00 377 VAL A CA 19
ATOM 11635 C C . VAL A 1 9 ? 11.162 3.196 -16.113 1.00 0.00 377 VAL A C 19
ATOM 11636 O O . VAL A 1 9 ? 12.063 4.019 -15.953 1.00 0.00 377 VAL A O 19
ATOM 11649 N N . PRO A 1 10 ? 9.908 3.550 -16.155 1.00 0.00 378 PRO A N 19
ATOM 11650 C CA . PRO A 1 10 ? 9.460 4.968 -16.013 1.00 0.00 378 PRO A CA 19
ATOM 11651 C C . PRO A 1 10 ? 9.890 5.573 -14.680 1.00 0.00 378 PRO A C 19
ATOM 11652 O O . PRO A 1 10 ? 9.923 4.891 -13.662 1.00 0.00 378 PRO A O 19
ATOM 11663 N N . ILE A 1 11 ? 10.212 6.860 -14.698 1.00 0.00 379 ILE A N 19
ATOM 11664 C CA . ILE A 1 11 ? 10.635 7.551 -13.485 1.00 0.00 379 ILE A CA 19
ATOM 11665 C C . ILE A 1 11 ? 9.500 7.582 -12.465 1.00 0.00 379 ILE A C 19
ATOM 11666 O O . ILE A 1 11 ? 9.717 7.366 -11.272 1.00 0.00 379 ILE A O 19
ATOM 11682 N N . ALA A 1 12 ? 8.292 7.864 -12.939 1.00 0.00 380 ALA A N 19
ATOM 11683 C CA . ALA A 1 12 ? 7.129 7.929 -12.061 1.00 0.00 380 ALA A CA 19
ATOM 11684 C C . ALA A 1 12 ? 7.143 6.773 -11.065 1.00 0.00 380 ALA A C 19
ATOM 11685 O O . ALA A 1 12 ? 6.485 6.828 -10.025 1.00 0.00 380 ALA A O 19
ATOM 11692 N N . VAL A 1 13 ? 7.895 5.725 -11.390 1.00 0.00 381 VAL A N 19
ATOM 11693 C CA . VAL A 1 13 ? 7.981 4.564 -10.522 1.00 0.00 381 VAL A CA 19
ATOM 11694 C C . VAL A 1 13 ? 8.657 4.929 -9.207 1.00 0.00 381 VAL A C 19
ATOM 11695 O O . VAL A 1 13 ? 8.220 4.505 -8.138 1.00 0.00 381 VAL A O 19
ATOM 11708 N N . GLY A 1 14 ? 9.733 5.704 -9.295 1.00 0.00 382 GLY A N 19
ATOM 11709 C CA . GLY A 1 14 ? 10.468 6.105 -8.106 1.00 0.00 382 GLY A CA 19
ATOM 11710 C C . GLY A 1 14 ? 9.588 6.939 -7.186 1.00 0.00 382 GLY A C 19
ATOM 11711 O O . GLY A 1 14 ? 9.649 6.803 -5.965 1.00 0.00 382 GLY A O 19
ATOM 11715 N N . ALA A 1 15 ? 8.767 7.799 -7.779 1.00 0.00 383 ALA A N 19
ATOM 11716 C CA . ALA A 1 15 ? 7.876 8.648 -6.996 1.00 0.00 383 ALA A CA 19
ATOM 11717 C C . ALA A 1 15 ? 6.899 7.794 -6.196 1.00 0.00 383 ALA A C 19
ATOM 11718 O O . ALA A 1 15 ? 6.613 8.083 -5.033 1.00 0.00 383 ALA A O 19
ATOM 11725 N N . ALA A 1 16 ? 6.397 6.737 -6.824 1.00 0.00 384 ALA A N 19
ATOM 11726 C CA . ALA A 1 16 ? 5.458 5.842 -6.161 1.00 0.00 384 ALA A CA 19
ATOM 11727 C C . ALA A 1 16 ? 6.128 5.147 -4.982 1.00 0.00 384 ALA A C 19
ATOM 11728 O O . ALA A 1 16 ? 5.504 4.915 -3.947 1.00 0.00 384 ALA A O 19
ATOM 11735 N N . LEU A 1 17 ? 7.400 4.804 -5.150 1.00 0.00 385 LEU A N 19
ATOM 11736 C CA . LEU A 1 17 ? 8.136 4.123 -4.098 1.00 0.00 385 LEU A CA 19
ATOM 11737 C C . LEU A 1 17 ? 8.219 5.006 -2.850 1.00 0.00 385 LEU A C 19
ATOM 11738 O O . LEU A 1 17 ? 8.022 4.542 -1.728 1.00 0.00 385 LEU A O 19
ATOM 11754 N N . ALA A 1 18 ? 8.513 6.283 -3.055 1.00 0.00 386 ALA A N 19
ATOM 11755 C CA . ALA A 1 18 ? 8.622 7.216 -1.940 1.00 0.00 386 ALA A CA 19
ATOM 11756 C C . ALA A 1 18 ? 7.288 7.335 -1.214 1.00 0.00 386 ALA A C 19
ATOM 11757 O O . ALA A 1 18 ? 7.245 7.443 0.011 1.00 0.00 386 ALA A O 19
ATOM 11764 N N . GLY A 1 19 ? 6.201 7.317 -1.977 1.00 0.00 387 GLY A N 19
ATOM 11765 C CA . GLY A 1 19 ? 4.868 7.424 -1.395 1.00 0.00 387 GLY A CA 19
ATOM 11766 C C . GLY A 1 19 ? 4.576 6.242 -0.476 1.00 0.00 387 GLY A C 19
ATOM 11767 O O . GLY A 1 19 ? 3.992 6.403 0.596 1.00 0.00 387 GLY A O 19
ATOM 11771 N N . VAL A 1 20 ? 4.989 5.053 -0.903 1.00 0.00 388 VAL A N 19
ATOM 11772 C CA . VAL A 1 20 ? 4.771 3.848 -0.113 1.00 0.00 388 VAL A CA 19
ATOM 11773 C C . VAL A 1 20 ? 5.539 3.925 1.200 1.00 0.00 388 VAL A C 19
ATOM 11774 O O . VAL A 1 20 ? 5.025 3.559 2.257 1.00 0.00 388 VAL A O 19
ATOM 11787 N N . LEU A 1 21 ? 6.774 4.397 1.123 1.00 0.00 389 LEU A N 19
ATOM 11788 C CA . LEU A 1 21 ? 7.609 4.513 2.305 1.00 0.00 389 LEU A CA 19
ATOM 11789 C C . LEU A 1 21 ? 6.958 5.434 3.331 1.00 0.00 389 LEU A C 19
ATOM 11790 O O . LEU A 1 21 ? 7.043 5.195 4.536 1.00 0.00 389 LEU A O 19
ATOM 11806 N N . ILE A 1 22 ? 6.304 6.484 2.848 1.00 0.00 390 ILE A N 19
ATOM 11807 C CA . ILE A 1 22 ? 5.639 7.427 3.731 1.00 0.00 390 ILE A CA 19
ATOM 11808 C C . ILE A 1 22 ? 4.514 6.742 4.491 1.00 0.00 390 ILE A C 19
ATOM 11809 O O . ILE A 1 22 ? 4.332 6.967 5.686 1.00 0.00 390 ILE A O 19
ATOM 11825 N N . LEU A 1 23 ? 3.754 5.917 3.786 1.00 0.00 391 LEU A N 19
ATOM 11826 C CA . LEU A 1 23 ? 2.639 5.214 4.406 1.00 0.00 391 LEU A CA 19
ATOM 11827 C C . LEU A 1 23 ? 3.138 4.305 5.521 1.00 0.00 391 LEU A C 19
ATOM 11828 O O . LEU A 1 23 ? 2.516 4.202 6.577 1.00 0.00 391 LEU A O 19
ATOM 11844 N N . VAL A 1 24 ? 4.259 3.642 5.273 1.00 0.00 392 VAL A N 19
ATOM 11845 C CA . VAL A 1 24 ? 4.837 2.738 6.257 1.00 0.00 392 VAL A CA 19
ATOM 11846 C C . VAL A 1 24 ? 5.281 3.508 7.495 1.00 0.00 392 VAL A C 19
ATOM 11847 O O . VAL A 1 24 ? 5.102 3.051 8.623 1.00 0.00 392 VAL A O 19
ATOM 11860 N N . LEU A 1 25 ? 5.873 4.672 7.276 1.00 0.00 393 LEU A N 19
ATOM 11861 C CA . LEU A 1 25 ? 6.354 5.489 8.386 1.00 0.00 393 LEU A CA 19
ATOM 11862 C C . LEU A 1 25 ? 5.206 5.890 9.297 1.00 0.00 393 LEU A C 19
ATOM 11863 O O . LEU A 1 25 ? 5.342 5.883 10.520 1.00 0.00 393 LEU A O 19
ATOM 11879 N N . LEU A 1 26 ? 4.085 6.249 8.696 1.00 0.00 394 LEU A N 19
ATOM 11880 C CA . LEU A 1 26 ? 2.927 6.658 9.467 1.00 0.00 394 LEU A CA 19
ATOM 11881 C C . LEU A 1 26 ? 2.442 5.519 10.356 1.00 0.00 394 LEU A C 19
ATOM 11882 O O . LEU A 1 26 ? 2.112 5.726 11.523 1.00 0.00 394 LEU A O 19
ATOM 11898 N N . ALA A 1 27 ? 2.401 4.315 9.797 1.00 0.00 395 ALA A N 19
ATOM 11899 C CA . ALA A 1 27 ? 1.959 3.146 10.549 1.00 0.00 395 ALA A CA 19
ATOM 11900 C C . ALA A 1 27 ? 2.942 2.833 11.672 1.00 0.00 395 ALA A C 19
ATOM 11901 O O . ALA A 1 27 ? 2.548 2.399 12.755 1.00 0.00 395 ALA A O 19
ATOM 11908 N N . TYR A 1 28 ? 4.226 3.047 11.402 1.00 0.00 396 TYR A N 19
ATOM 11909 C CA . TYR A 1 28 ? 5.263 2.777 12.393 1.00 0.00 396 TYR A CA 19
ATOM 11910 C C . TYR A 1 28 ? 5.035 3.610 13.650 1.00 0.00 396 TYR A C 19
ATOM 11911 O O . TYR A 1 28 ? 5.130 3.107 14.767 1.00 0.00 396 TYR A O 19
ATOM 11929 N N . PHE A 1 29 ? 4.734 4.885 13.460 1.00 0.00 397 PHE A N 19
ATOM 11930 C CA . PHE A 1 29 ? 4.494 5.780 14.588 1.00 0.00 397 PHE A CA 19
ATOM 11931 C C . PHE A 1 29 ? 3.288 5.319 15.395 1.00 0.00 397 PHE A C 19
ATOM 11932 O O . PHE A 1 29 ? 3.332 5.276 16.625 1.00 0.00 397 PHE A O 19
ATOM 11949 N N . ILE A 1 30 ? 2.217 4.979 14.694 1.00 0.00 398 ILE A N 19
ATOM 11950 C CA . ILE A 1 30 ? 1.000 4.519 15.346 1.00 0.00 398 ILE A CA 19
ATOM 11951 C C . ILE A 1 30 ? 1.253 3.203 16.081 1.00 0.00 398 ILE A C 19
ATOM 11952 O O . ILE A 1 30 ? 0.777 3.005 17.200 1.00 0.00 398 ILE A O 19
ATOM 11968 N N . GLY A 1 31 ? 1.990 2.300 15.438 1.00 0.00 399 GLY A N 19
ATOM 11969 C CA . GLY A 1 31 ? 2.284 1.005 16.030 1.00 0.00 399 GLY A CA 19
ATOM 11970 C C . GLY A 1 31 ? 3.101 1.167 17.303 1.00 0.00 399 GLY A C 19
ATOM 11971 O O . GLY A 1 31 ? 2.960 0.390 18.247 1.00 0.00 399 GLY A O 19
ATOM 11975 N N . LEU A 1 32 ? 3.959 2.180 17.321 1.00 0.00 400 LEU A N 19
ATOM 11976 C CA . LEU A 1 32 ? 4.793 2.431 18.483 1.00 0.00 400 LEU A CA 19
ATOM 11977 C C . LEU A 1 32 ? 3.935 2.773 19.697 1.00 0.00 400 LEU A C 19
ATOM 11978 O O . LEU A 1 32 ? 4.216 2.332 20.812 1.00 0.00 400 LEU A O 19
ATOM 11994 N N . LYS A 1 33 ? 2.902 3.577 19.475 1.00 0.00 401 LYS A N 19
ATOM 11995 C CA . LYS A 1 33 ? 2.017 3.984 20.559 1.00 0.00 401 LYS A CA 19
ATOM 11996 C C . LYS A 1 33 ? 2.823 4.547 21.726 1.00 0.00 401 LYS A C 19
ATOM 11997 O O . LYS A 1 33 ? 3.432 3.800 22.492 1.00 0.00 401 LYS A O 19
ATOM 12016 N N . HIS A 1 34 ? 2.819 5.869 21.860 1.00 0.00 402 HIS A N 19
ATOM 12017 C CA . HIS A 1 34 ? 3.550 6.520 22.940 1.00 0.00 402 HIS A CA 19
ATOM 12018 C C . HIS A 1 34 ? 2.844 6.307 24.271 1.00 0.00 402 HIS A C 19
ATOM 12019 O O . HIS A 1 34 ? 1.619 6.380 24.355 1.00 0.00 402 HIS A O 19
ATOM 12034 N N . HIS A 1 35 ? 3.625 6.043 25.314 1.00 0.00 403 HIS A N 19
ATOM 12035 C CA . HIS A 1 35 ? 3.067 5.819 26.648 1.00 0.00 403 HIS A CA 19
ATOM 12036 C C . HIS A 1 35 ? 3.192 7.079 27.491 1.00 0.00 403 HIS A C 19
ATOM 12037 O O . HIS A 1 35 ? 4.274 7.650 27.615 1.00 0.00 403 HIS A O 19
ATOM 12052 N N . HIS A 1 36 ? 2.074 7.513 28.069 1.00 0.00 404 HIS A N 19
ATOM 12053 C CA . HIS A 1 36 ? 2.063 8.714 28.904 1.00 0.00 404 HIS A CA 19
ATOM 12054 C C . HIS A 1 36 ? 1.993 8.337 30.380 1.00 0.00 404 HIS A C 19
ATOM 12055 O O . HIS A 1 36 ? 1.195 7.488 30.778 1.00 0.00 404 HIS A O 19
ATOM 12070 N N . ALA A 1 37 ? 2.839 8.970 31.185 1.00 0.00 405 ALA A N 19
ATOM 12071 C CA . ALA A 1 37 ? 2.869 8.692 32.615 1.00 0.00 405 ALA A CA 19
ATOM 12072 C C . ALA A 1 37 ? 1.694 9.369 33.317 1.00 0.00 405 ALA A C 19
ATOM 12073 O O . ALA A 1 37 ? 1.124 8.820 34.259 1.00 0.00 405 ALA A O 19
ATOM 12080 N N . GLY A 1 38 ? 1.341 10.563 32.851 1.00 0.00 406 GLY A N 19
ATOM 12081 C CA . GLY A 1 38 ? 0.234 11.303 33.444 1.00 0.00 406 GLY A CA 19
ATOM 12082 C C . GLY A 1 38 ? -1.081 10.565 33.254 1.00 0.00 406 GLY A C 19
ATOM 12083 O O . GLY A 1 38 ? -1.911 10.518 34.160 1.00 0.00 406 GLY A O 19
ATOM 12087 N N . TYR A 1 39 ? -1.270 9.987 32.068 1.00 0.00 407 TYR A N 19
ATOM 12088 C CA . TYR A 1 39 ? -2.499 9.247 31.761 1.00 0.00 407 TYR A CA 19
ATOM 12089 C C . TYR A 1 39 ? -2.196 7.768 31.557 1.00 0.00 407 TYR A C 19
ATOM 12090 O O . TYR A 1 39 ? -1.207 7.406 30.921 1.00 0.00 407 TYR A O 19
ATOM 12108 N N . GLU A 1 40 ? -3.055 6.916 32.109 1.00 0.00 408 GLU A N 19
ATOM 12109 C CA . GLU A 1 40 ? -2.873 5.473 31.988 1.00 0.00 408 GLU A CA 19
ATOM 12110 C C . GLU A 1 40 ? -3.476 4.971 30.684 1.00 0.00 408 GLU A C 19
ATOM 12111 O O . GLU A 1 40 ? -4.689 5.039 30.485 1.00 0.00 408 GLU A O 19
ATOM 12123 N N . GLN A 1 41 ? -2.625 4.454 29.800 1.00 0.00 409 GLN A N 19
ATOM 12124 C CA . GLN A 1 41 ? -3.088 3.930 28.510 1.00 0.00 409 GLN A CA 19
ATOM 12125 C C . GLN A 1 41 ? -2.510 2.546 28.259 1.00 0.00 409 GLN A C 19
ATOM 12126 O O . GLN A 1 41 ? -1.388 2.246 28.664 1.00 0.00 409 GLN A O 19
ATOM 12140 N N . PHE A 1 42 ? -3.286 1.705 27.584 1.00 0.00 410 PHE A N 19
ATOM 12141 C CA . PHE A 1 42 ? -2.842 0.351 27.280 1.00 0.00 410 PHE A CA 19
ATOM 12142 C C . PHE A 1 42 ? -3.755 -0.292 26.240 1.00 0.00 410 PHE A C 19
ATOM 12143 O O . PHE A 1 42 ? -4.950 -0.344 26.481 1.00 0.00 410 PHE A O 19
ATOM 12161 N N . SER A 1 1 ? -0.206 10.223 -26.478 1.00 0.00 369 SER A N 20
ATOM 12162 C CA . SER A 1 1 ? 1.059 9.445 -26.613 1.00 0.00 369 SER A CA 20
ATOM 12163 C C . SER A 1 1 ? 2.223 10.274 -26.084 1.00 0.00 369 SER A C 20
ATOM 12164 O O . SER A 1 1 ? 3.383 9.989 -26.369 1.00 0.00 369 SER A O 20
ATOM 12174 N N . ALA A 1 2 ? 1.900 11.302 -25.314 1.00 0.00 370 ALA A N 20
ATOM 12175 C CA . ALA A 1 2 ? 2.926 12.174 -24.745 1.00 0.00 370 ALA A CA 20
ATOM 12176 C C . ALA A 1 2 ? 3.794 11.407 -23.753 1.00 0.00 370 ALA A C 20
ATOM 12177 O O . ALA A 1 2 ? 5.002 11.630 -23.667 1.00 0.00 370 ALA A O 20
ATOM 12184 N N . ASP A 1 3 ? 3.169 10.508 -22.998 1.00 0.00 371 ASP A N 20
ATOM 12185 C CA . ASP A 1 3 ? 3.893 9.714 -22.007 1.00 0.00 371 ASP A CA 20
ATOM 12186 C C . ASP A 1 3 ? 4.434 8.435 -22.636 1.00 0.00 371 ASP A C 20
ATOM 12187 O O . ASP A 1 3 ? 5.099 7.641 -21.972 1.00 0.00 371 ASP A O 20
ATOM 12196 N N . ASP A 1 4 ? 4.147 8.243 -23.918 1.00 0.00 372 ASP A N 20
ATOM 12197 C CA . ASP A 1 4 ? 4.614 7.057 -24.626 1.00 0.00 372 ASP A CA 20
ATOM 12198 C C . ASP A 1 4 ? 6.138 7.045 -24.701 1.00 0.00 372 ASP A C 20
ATOM 12199 O O . ASP A 1 4 ? 6.765 5.989 -24.620 1.00 0.00 372 ASP A O 20
ATOM 12208 N N . ASP A 1 5 ? 6.728 8.225 -24.860 1.00 0.00 373 ASP A N 20
ATOM 12209 C CA . ASP A 1 5 ? 8.178 8.336 -24.946 1.00 0.00 373 ASP A CA 20
ATOM 12210 C C . ASP A 1 5 ? 8.815 8.087 -23.583 1.00 0.00 373 ASP A C 20
ATOM 12211 O O . ASP A 1 5 ? 8.264 8.472 -22.553 1.00 0.00 373 ASP A O 20
ATOM 12220 N N . ASN A 1 6 ? 9.975 7.441 -23.588 1.00 0.00 374 ASN A N 20
ATOM 12221 C CA . ASN A 1 6 ? 10.686 7.146 -22.349 1.00 0.00 374 ASN A CA 20
ATOM 12222 C C . ASN A 1 6 ? 9.789 6.366 -21.391 1.00 0.00 374 ASN A C 20
ATOM 12223 O O . ASN A 1 6 ? 9.872 6.529 -20.174 1.00 0.00 374 ASN A O 20
ATOM 12234 N N . PHE A 1 7 ? 8.933 5.518 -21.949 1.00 0.00 375 PHE A N 20
ATOM 12235 C CA . PHE A 1 7 ? 8.024 4.716 -21.139 1.00 0.00 375 PHE A CA 20
ATOM 12236 C C . PHE A 1 7 ? 8.809 3.799 -20.206 1.00 0.00 375 PHE A C 20
ATOM 12237 O O . PHE A 1 7 ? 8.454 3.635 -19.039 1.00 0.00 375 PHE A O 20
ATOM 12254 N N . LEU A 1 8 ? 9.871 3.194 -20.729 1.00 0.00 376 LEU A N 20
ATOM 12255 C CA . LEU A 1 8 ? 10.688 2.289 -19.929 1.00 0.00 376 LEU A CA 20
ATOM 12256 C C . LEU A 1 8 ? 11.405 3.054 -18.823 1.00 0.00 376 LEU A C 20
ATOM 12257 O O . LEU A 1 8 ? 11.913 4.154 -19.042 1.00 0.00 376 LEU A O 20
ATOM 12273 N N . VAL A 1 9 ? 11.438 2.463 -17.634 1.00 0.00 377 VAL A N 20
ATOM 12274 C CA . VAL A 1 9 ? 12.093 3.097 -16.496 1.00 0.00 377 VAL A CA 20
ATOM 12275 C C . VAL A 1 9 ? 11.537 4.501 -16.277 1.00 0.00 377 VAL A C 20
ATOM 12276 O O . VAL A 1 9 ? 12.272 5.488 -16.335 1.00 0.00 377 VAL A O 20
ATOM 12289 N N . PRO A 1 10 ? 10.257 4.604 -16.030 1.00 0.00 378 PRO A N 20
ATOM 12290 C CA . PRO A 1 10 ? 9.582 5.914 -15.798 1.00 0.00 378 PRO A CA 20
ATOM 12291 C C . PRO A 1 10 ? 9.927 6.505 -14.433 1.00 0.00 378 PRO A C 20
ATOM 12292 O O . PRO A 1 10 ? 10.175 5.773 -13.478 1.00 0.00 378 PRO A O 20
ATOM 12303 N N . ILE A 1 11 ? 9.922 7.829 -14.350 1.00 0.00 379 ILE A N 20
ATOM 12304 C CA . ILE A 1 11 ? 10.224 8.510 -13.096 1.00 0.00 379 ILE A CA 20
ATOM 12305 C C . ILE A 1 11 ? 9.171 8.180 -12.042 1.00 0.00 379 ILE A C 20
ATOM 12306 O O . ILE A 1 11 ? 9.497 7.938 -10.880 1.00 0.00 379 ILE A O 20
ATOM 12322 N N . ALA A 1 12 ? 7.910 8.185 -12.453 1.00 0.00 380 ALA A N 20
ATOM 12323 C CA . ALA A 1 12 ? 6.814 7.891 -11.537 1.00 0.00 380 ALA A CA 20
ATOM 12324 C C . ALA A 1 12 ? 7.166 6.702 -10.646 1.00 0.00 380 ALA A C 20
ATOM 12325 O O . ALA A 1 12 ? 6.561 6.506 -9.591 1.00 0.00 380 ALA A O 20
ATOM 12332 N N . VAL A 1 13 ? 8.138 5.901 -11.084 1.00 0.00 381 VAL A N 20
ATOM 12333 C CA . VAL A 1 13 ? 8.538 4.730 -10.325 1.00 0.00 381 VAL A CA 20
ATOM 12334 C C . VAL A 1 13 ? 9.012 5.137 -8.934 1.00 0.00 381 VAL A C 20
ATOM 12335 O O . VAL A 1 13 ? 8.659 4.507 -7.939 1.00 0.00 381 VAL A O 20
ATOM 12348 N N . GLY A 1 14 ? 9.816 6.194 -8.876 1.00 0.00 382 GLY A N 20
ATOM 12349 C CA . GLY A 1 14 ? 10.336 6.676 -7.603 1.00 0.00 382 GLY A CA 20
ATOM 12350 C C . GLY A 1 14 ? 9.211 7.211 -6.724 1.00 0.00 382 GLY A C 20
ATOM 12351 O O . GLY A 1 14 ? 9.223 7.032 -5.506 1.00 0.00 382 GLY A O 20
ATOM 12355 N N . ALA A 1 15 ? 8.241 7.870 -7.349 1.00 0.00 383 ALA A N 20
ATOM 12356 C CA . ALA A 1 15 ? 7.112 8.429 -6.614 1.00 0.00 383 ALA A CA 20
ATOM 12357 C C . ALA A 1 15 ? 6.302 7.318 -5.956 1.00 0.00 383 ALA A C 20
ATOM 12358 O O . ALA A 1 15 ? 5.841 7.461 -4.824 1.00 0.00 383 ALA A O 20
ATOM 12365 N N . ALA A 1 16 ? 6.135 6.211 -6.671 1.00 0.00 384 ALA A N 20
ATOM 12366 C CA . ALA A 1 16 ? 5.379 5.080 -6.144 1.00 0.00 384 ALA A CA 20
ATOM 12367 C C . ALA A 1 16 ? 6.041 4.535 -4.886 1.00 0.00 384 ALA A C 20
ATOM 12368 O O . ALA A 1 16 ? 5.383 4.308 -3.871 1.00 0.00 384 ALA A O 20
ATOM 12375 N N . LEU A 1 17 ? 7.349 4.343 -4.955 1.00 0.00 385 LEU A N 20
ATOM 12376 C CA . LEU A 1 17 ? 8.097 3.838 -3.806 1.00 0.00 385 LEU A CA 20
ATOM 12377 C C . LEU A 1 17 ? 8.116 4.853 -2.672 1.00 0.00 385 LEU A C 20
ATOM 12378 O O . LEU A 1 17 ? 8.022 4.487 -1.500 1.00 0.00 385 LEU A O 20
ATOM 12394 N N . ALA A 1 18 ? 8.268 6.118 -3.029 1.00 0.00 386 ALA A N 20
ATOM 12395 C CA . ALA A 1 18 ? 8.321 7.178 -2.035 1.00 0.00 386 ALA A CA 20
ATOM 12396 C C . ALA A 1 18 ? 6.995 7.283 -1.294 1.00 0.00 386 ALA A C 20
ATOM 12397 O O . ALA A 1 18 ? 6.961 7.534 -0.090 1.00 0.00 386 ALA A O 20
ATOM 12404 N N . GLY A 1 19 ? 5.900 7.097 -2.026 1.00 0.00 387 GLY A N 20
ATOM 12405 C CA . GLY A 1 19 ? 4.569 7.178 -1.433 1.00 0.00 387 GLY A CA 20
ATOM 12406 C C . GLY A 1 19 ? 4.352 6.073 -0.409 1.00 0.00 387 GLY A C 20
ATOM 12407 O O . GLY A 1 19 ? 3.797 6.305 0.664 1.00 0.00 387 GLY A O 20
ATOM 12411 N N . VAL A 1 20 ? 4.785 4.866 -0.754 1.00 0.00 388 VAL A N 20
ATOM 12412 C CA . VAL A 1 20 ? 4.634 3.723 0.135 1.00 0.00 388 VAL A CA 20
ATOM 12413 C C . VAL A 1 20 ? 5.534 3.867 1.354 1.00 0.00 388 VAL A C 20
ATOM 12414 O O . VAL A 1 20 ? 5.138 3.553 2.475 1.00 0.00 388 VAL A O 20
ATOM 12427 N N . LEU A 1 21 ? 6.757 4.323 1.122 1.00 0.00 389 LEU A N 20
ATOM 12428 C CA . LEU A 1 21 ? 7.717 4.480 2.200 1.00 0.00 389 LEU A CA 20
ATOM 12429 C C . LEU A 1 21 ? 7.178 5.421 3.273 1.00 0.00 389 LEU A C 20
ATOM 12430 O O . LEU A 1 21 ? 7.347 5.176 4.474 1.00 0.00 389 LEU A O 20
ATOM 12446 N N . ILE A 1 22 ? 6.512 6.482 2.837 1.00 0.00 390 ILE A N 20
ATOM 12447 C CA . ILE A 1 22 ? 5.929 7.441 3.757 1.00 0.00 390 ILE A CA 20
ATOM 12448 C C . ILE A 1 22 ? 4.752 6.831 4.507 1.00 0.00 390 ILE A C 20
ATOM 12449 O O . ILE A 1 22 ? 4.572 7.071 5.699 1.00 0.00 390 ILE A O 20
ATOM 12465 N N . LEU A 1 23 ? 3.928 6.075 3.791 1.00 0.00 391 LEU A N 20
ATOM 12466 C CA . LEU A 1 23 ? 2.754 5.471 4.404 1.00 0.00 391 LEU A CA 20
ATOM 12467 C C . LEU A 1 23 ? 3.170 4.523 5.516 1.00 0.00 391 LEU A C 20
ATOM 12468 O O . LEU A 1 23 ? 2.527 4.457 6.563 1.00 0.00 391 LEU A O 20
ATOM 12484 N N . VAL A 1 24 ? 4.246 3.788 5.278 1.00 0.00 392 VAL A N 20
ATOM 12485 C CA . VAL A 1 24 ? 4.749 2.844 6.263 1.00 0.00 392 VAL A CA 20
ATOM 12486 C C . VAL A 1 24 ? 5.196 3.585 7.515 1.00 0.00 392 VAL A C 20
ATOM 12487 O O . VAL A 1 24 ? 4.988 3.119 8.636 1.00 0.00 392 VAL A O 20
ATOM 12500 N N . LEU A 1 25 ? 5.824 4.734 7.315 1.00 0.00 393 LEU A N 20
ATOM 12501 C CA . LEU A 1 25 ? 6.307 5.527 8.440 1.00 0.00 393 LEU A CA 20
ATOM 12502 C C . LEU A 1 25 ? 5.151 5.925 9.339 1.00 0.00 393 LEU A C 20
ATOM 12503 O O . LEU A 1 25 ? 5.273 5.911 10.565 1.00 0.00 393 LEU A O 20
ATOM 12519 N N . LEU A 1 26 ? 4.040 6.282 8.723 1.00 0.00 394 LEU A N 20
ATOM 12520 C CA . LEU A 1 26 ? 2.870 6.686 9.472 1.00 0.00 394 LEU A CA 20
ATOM 12521 C C . LEU A 1 26 ? 2.382 5.541 10.353 1.00 0.00 394 LEU A C 20
ATOM 12522 O O . LEU A 1 26 ? 2.030 5.746 11.514 1.00 0.00 394 LEU A O 20
ATOM 12538 N N . ALA A 1 27 ? 2.365 4.338 9.789 1.00 0.00 395 ALA A N 20
ATOM 12539 C CA . ALA A 1 27 ? 1.922 3.163 10.532 1.00 0.00 395 ALA A CA 20
ATOM 12540 C C . ALA A 1 27 ? 2.889 2.854 11.673 1.00 0.00 395 ALA A C 20
ATOM 12541 O O . ALA A 1 27 ? 2.473 2.466 12.764 1.00 0.00 395 ALA A O 20
ATOM 12548 N N . TYR A 1 28 ? 4.182 3.029 11.412 1.00 0.00 396 TYR A N 20
ATOM 12549 C CA . TYR A 1 28 ? 5.200 2.765 12.424 1.00 0.00 396 TYR A CA 20
ATOM 12550 C C . TYR A 1 28 ? 4.988 3.660 13.641 1.00 0.00 396 TYR A C 20
ATOM 12551 O O . TYR A 1 28 ? 5.089 3.209 14.781 1.00 0.00 396 TYR A O 20
ATOM 12569 N N . PHE A 1 29 ? 4.696 4.925 13.390 1.00 0.00 397 PHE A N 20
ATOM 12570 C CA . PHE A 1 29 ? 4.471 5.876 14.476 1.00 0.00 397 PHE A CA 20
ATOM 12571 C C . PHE A 1 29 ? 3.273 5.464 15.319 1.00 0.00 397 PHE A C 20
ATOM 12572 O O . PHE A 1 29 ? 3.331 5.492 16.548 1.00 0.00 397 PHE A O 20
ATOM 12589 N N . ILE A 1 30 ? 2.194 5.083 14.653 1.00 0.00 398 ILE A N 20
ATOM 12590 C CA . ILE A 1 30 ? 0.987 4.667 15.350 1.00 0.00 398 ILE A CA 20
ATOM 12591 C C . ILE A 1 30 ? 1.254 3.408 16.173 1.00 0.00 398 ILE A C 20
ATOM 12592 O O . ILE A 1 30 ? 0.796 3.293 17.310 1.00 0.00 398 ILE A O 20
ATOM 12608 N N . GLY A 1 31 ? 1.986 2.465 15.587 1.00 0.00 399 GLY A N 20
ATOM 12609 C CA . GLY A 1 31 ? 2.292 1.219 16.269 1.00 0.00 399 GLY A CA 20
ATOM 12610 C C . GLY A 1 31 ? 3.165 1.475 17.487 1.00 0.00 399 GLY A C 20
ATOM 12611 O O . GLY A 1 31 ? 2.991 0.848 18.533 1.00 0.00 399 GLY A O 20
ATOM 12615 N N . LEU A 1 32 ? 4.108 2.395 17.344 1.00 0.00 400 LEU A N 20
ATOM 12616 C CA . LEU A 1 32 ? 5.003 2.714 18.438 1.00 0.00 400 LEU A CA 20
ATOM 12617 C C . LEU A 1 32 ? 4.225 3.276 19.624 1.00 0.00 400 LEU A C 20
ATOM 12618 O O . LEU A 1 32 ? 4.496 2.944 20.779 1.00 0.00 400 LEU A O 20
ATOM 12634 N N . LYS A 1 33 ? 3.273 4.145 19.332 1.00 0.00 401 LYS A N 20
ATOM 12635 C CA . LYS A 1 33 ? 2.473 4.764 20.379 1.00 0.00 401 LYS A CA 20
ATOM 12636 C C . LYS A 1 33 ? 1.624 3.712 21.083 1.00 0.00 401 LYS A C 20
ATOM 12637 O O . LYS A 1 33 ? 1.065 2.822 20.442 1.00 0.00 401 LYS A O 20
ATOM 12656 N N . HIS A 1 34 ? 1.538 3.814 22.405 1.00 0.00 402 HIS A N 20
ATOM 12657 C CA . HIS A 1 34 ? 0.760 2.859 23.186 1.00 0.00 402 HIS A CA 20
ATOM 12658 C C . HIS A 1 34 ? -0.689 2.831 22.711 1.00 0.00 402 HIS A C 20
ATOM 12659 O O . HIS A 1 34 ? -1.272 1.762 22.537 1.00 0.00 402 HIS A O 20
ATOM 12674 N N . HIS A 1 35 ? -1.262 4.011 22.497 1.00 0.00 403 HIS A N 20
ATOM 12675 C CA . HIS A 1 35 ? -2.644 4.104 22.042 1.00 0.00 403 HIS A CA 20
ATOM 12676 C C . HIS A 1 35 ? -2.731 3.797 20.554 1.00 0.00 403 HIS A C 20
ATOM 12677 O O . HIS A 1 35 ? -1.921 4.280 19.764 1.00 0.00 403 HIS A O 20
ATOM 12692 N N . HIS A 1 36 ? -3.721 2.992 20.173 1.00 0.00 404 HIS A N 20
ATOM 12693 C CA . HIS A 1 36 ? -3.909 2.623 18.768 1.00 0.00 404 HIS A CA 20
ATOM 12694 C C . HIS A 1 36 ? -5.157 3.291 18.204 1.00 0.00 404 HIS A C 20
ATOM 12695 O O . HIS A 1 36 ? -6.169 3.425 18.893 1.00 0.00 404 HIS A O 20
ATOM 12710 N N . ALA A 1 37 ? -5.074 3.715 16.947 1.00 0.00 405 ALA A N 20
ATOM 12711 C CA . ALA A 1 37 ? -6.203 4.371 16.297 1.00 0.00 405 ALA A CA 20
ATOM 12712 C C . ALA A 1 37 ? -7.242 3.343 15.860 1.00 0.00 405 ALA A C 20
ATOM 12713 O O . ALA A 1 37 ? -8.364 3.696 15.496 1.00 0.00 405 ALA A O 20
ATOM 12720 N N . GLY A 1 38 ? -6.860 2.071 15.896 1.00 0.00 406 GLY A N 20
ATOM 12721 C CA . GLY A 1 38 ? -7.766 1.000 15.499 1.00 0.00 406 GLY A CA 20
ATOM 12722 C C . GLY A 1 38 ? -8.969 0.925 16.434 1.00 0.00 406 GLY A C 20
ATOM 12723 O O . GLY A 1 38 ? -10.092 0.680 15.995 1.00 0.00 406 GLY A O 20
ATOM 12727 N N . TYR A 1 39 ? -8.725 1.134 17.723 1.00 0.00 407 TYR A N 20
ATOM 12728 C CA . TYR A 1 39 ? -9.794 1.084 18.711 1.00 0.00 407 TYR A CA 20
ATOM 12729 C C . TYR A 1 39 ? -10.612 2.366 18.679 1.00 0.00 407 TYR A C 20
ATOM 12730 O O . TYR A 1 39 ? -10.061 3.465 18.610 1.00 0.00 407 TYR A O 20
ATOM 12748 N N . GLU A 1 40 ? -11.935 2.222 18.740 1.00 0.00 408 GLU A N 20
ATOM 12749 C CA . GLU A 1 40 ? -12.831 3.381 18.723 1.00 0.00 408 GLU A CA 20
ATOM 12750 C C . GLU A 1 40 ? -13.916 3.232 19.778 1.00 0.00 408 GLU A C 20
ATOM 12751 O O . GLU A 1 40 ? -14.359 2.128 20.078 1.00 0.00 408 GLU A O 20
ATOM 12763 N N . GLN A 1 41 ? -14.343 4.357 20.333 1.00 0.00 409 GLN A N 20
ATOM 12764 C CA . GLN A 1 41 ? -15.384 4.348 21.352 1.00 0.00 409 GLN A CA 20
ATOM 12765 C C . GLN A 1 41 ? -16.741 4.032 20.728 1.00 0.00 409 GLN A C 20
ATOM 12766 O O . GLN A 1 41 ? -17.086 4.560 19.670 1.00 0.00 409 GLN A O 20
ATOM 12780 N N . PHE A 1 42 ? -17.512 3.186 21.396 1.00 0.00 410 PHE A N 20
ATOM 12781 C CA . PHE A 1 42 ? -18.835 2.821 20.902 1.00 0.00 410 PHE A CA 20
ATOM 12782 C C . PHE A 1 42 ? -19.622 2.079 21.978 1.00 0.00 410 PHE A C 20
ATOM 12783 O O . PHE A 1 42 ? -19.008 1.637 22.934 1.00 0.00 410 PHE A O 20
#

GO terms:
  GO:0005515 protein binding (F, IPI)
  GO:0005765 lysosomal membrane (C, IDA)
  GO:0030674 protein-macromolecule adaptor activity (F, IDA)
  GO:0160020 positive regulation of ferroptosis (P, IDA)
  GO:0061684 chaperone-mediated autophagy (P, IDA)
  GO:0098857 membrane microdomain (C, TAS)
  GO:0043202 lysosomal lumen (C, TAS)
  GO:0017038 protein import (P, TAS)
  GO:0031647 regulation of protein stability (P, IMP)
  GO:0044754 autolysosome (C, IDA)
  GO:0031902 late endosome membrane (C, IDA)
  GO:0005764 lysosome (C, IDA)
  GO:0005770 late endosome (C, IDA)
  GO:0016020 membrane (C, IDA)
  GO:0031088 platelet dense granule membrane (C, IDA)
  GO:0008200 ion channel inhibitor activity (F, IDA)
  GO:0007042 lysosomal lumen acidification (P, IDA)
  GO:0005765 lysosomal membrane (C, EXP)
  GO:0005886 plasma membrane (C, EXP)
  GO:0010008 endosome membrane (C, EXP)

Radius of gyration: 20.66 Å; Cα contacts (8 Å, |Δi|>4): 1; chains: 1; bounding box: 20×11×66 Å